Protein AF-A0A1H7V1R2-F1 (afdb_monomer)

Solvent-accessible surface area (backbone atoms only — not comparable to full-atom values): 42525 Å² total; per-residue (Å²): 132,54,69,15,57,58,57,52,72,47,50,57,96,86,65,53,64,65,58,54,20,45,54,49,52,54,54,44,40,74,78,42,81,87,65,89,81,54,55,65,59,43,31,50,35,49,54,32,23,52,67,60,33,54,70,16,39,35,63,30,51,64,77,36,62,67,52,29,49,53,51,38,55,76,40,65,55,57,77,89,53,50,60,59,51,48,52,50,48,49,60,64,38,65,80,75,57,81,74,42,46,24,36,36,44,53,47,70,65,80,63,57,74,70,44,45,42,33,46,52,52,27,43,41,67,68,41,60,72,74,44,65,69,26,26,35,40,32,35,31,56,75,56,56,77,56,59,60,73,69,53,57,58,36,37,76,68,58,41,42,44,83,48,76,27,91,45,58,65,61,43,48,57,50,48,53,66,57,41,75,78,67,18,39,35,36,24,46,63,89,53,91,57,60,30,36,36,39,22,26,46,74,83,63,68,45,74,46,52,29,58,77,59,37,66,64,43,25,73,76,68,68,39,41,80,59,77,61,79,56,87,49,54,31,74,82,76,48,62,89,87,60,50,37,88,69,85,74,60,89,48,32,45,57,36,48,50,48,59,50,23,35,23,30,42,70,35,34,60,68,64,78,62,55,69,38,43,49,50,24,48,18,63,76,69,74,44,80,28,24,38,36,75,66,58,53,50,54,51,52,53,51,54,46,46,74,72,42,99,51,72,70,38,86,45,52,72,64,57,52,54,50,50,52,55,46,27,27,60,37,94,54,76,59,42,37,38,30,44,91,83,32,38,39,32,37,50,54,59,64,76,64,52,68,75,66,63,81,54,95,45,54,43,80,43,78,61,68,66,46,85,46,52,49,56,52,49,56,59,67,52,68,71,44,27,46,68,55,36,43,75,38,31,75,46,58,67,57,48,44,70,77,39,74,83,53,86,54,48,68,51,39,38,50,37,47,30,20,26,37,59,41,61,48,69,81,77,35,82,63,66,43,40,90,72,36,62,67,55,52,50,60,73,52,67,62,80,78,56,74,49,28,31,36,42,43,67,69,84,45,73,19,54,49,44,88,37,83,37,65,40,47,64,45,45,36,73,54,54,60,66,33,71,72,82,44,54,57,59,68,50,60,55,72,50,54,40,71,43,51,84,92,53,34,46,27,41,37,60,33,29,57,42,66,53,82,72,81,73,76,90,73,97,65,83,68,70,47,92,59,70,38,41,57,38,38,70,50,38,68,34,65,70,58,45,50,54,35,52,51,30,46,51,54,41,52,54,51,51,53,53,46,70,72,43,92,62,82,83,62,76,74,73,70,47,67,66,40,51,50,49,51,70,76,42,46,89,52,35,49,67,38,31,70,79,49,74,46,61,50,80,44,82,79,57,72,70,53,55,53,50,44,37,52,53,49,45,52,50,48,53,48,47,58,61,21,74,79,72,44,65,66,49,77,46,98,84,49,31,31,43,36,38,66,48,71,35,35,33,34,42,37,36,34,26,62,50,88,71,62,41,87,89,51,77,63,44,36,24,40,37,39,65,67,42,70,58,82,99,43,76,42,89,61,86,65,49,43,43,74,44,70,61,48,78,47,105,79,84,50,73,45,51,60,73,38,52,62,25,41,36,37,42,46,36,51,41,35,33,48,34,37,61,46,72,40,60,74,45,31,89,88,55,97,51,54,66,63,54,53,51,56,52,51,55,50,50,55,52,48,54,52,49,51,51,50,52,53,57,64,72,75,111

Foldseek 3Di:
DALLVVLVVLDDPPDDLLNLLVQLQVVCCVVPVPDDDDSVLSSVLNVCVSVLNLLSLCQQQPVDNVSVVSSCVSSVPDPVCSVVSSVSSCVSNVVPDDAAQAEELPLQPDDPLLLLLLVLVQCCVPDQVVDDDQYEYEEEPVSVVSHDPVVVVCVVVRNYDYDYDNHSVVSVVVSVVSPSRQHQYEHCDDDLQLFSYFHWDRPSHHIQTVVNCQVVVCVVPSTHDDQDAAPAFLPVLDDPPLADADDADSGRNSNSLLSNLQRDQNSVVVVPDDSSPSVNSCVVSVHTGYDHPVSVLVSLVVVVCVLDPAHEAEDEPVVVVVVLVVVQADPDDWYWYDYPSAIETECPDPVSVVVSDDDPRYHYYDHHHDQFLLRQVCVVCVLPAPVNCQVPQQCPVVLCVVCVVCPCVLRNLLLSLQCLQQLLDDHHHFAFDLPQLVVVLVLLVDAADQAKAQEDEDFDWAEELNDTGGKAKDWVVLVVVCQPDDLSSLGGGSDTYIGDLVTWIKIFRYFDFPAQPPDDDDPARPDELAWHFPHSVCSNDSVSSVLRSVLNVQQVVVCVVCVPDPDPPPNRDRDPSNCCCCVVPVVGTRGGYRNDTPIDIGDDDPVLSVLSSVLSSVVSVLCSVQSVDFDWDQDPSRWIWTDSDLFKTKTKGKGWGSAFAPPDDKHKHFYDYFDDDDPDTDRDSQLWDFAFLADDPPGDGDGDTDGQWMWIDDRTMIMTIGMHGDNLRDPPDPDSVVSVVRVVVVVVVVVVVVVVVVVVVVD

Sequence (763 aa):
MSLGQTLKSYMKSDSKQTHLAASWLEGWKKQSPGKTWTQDTITSHLNRCFQDNPQGIRFFFITDRARGTLLLELLNVPTQVREDIFEQARRMVSTEGVPPQMIVDATAWIGDVSRTAALFEAIERQLVTPGPFPIALLILEEQFKHLPRTYDTLQEQNKVRFERFKEPNEAWNRLQELAEEQGLVISARRFGEVDRWLAAEFDGRSLQFAPPEGRSEFQQSGRLSSLSEVVNDLSLLVPAGSEVRAALPDNPLSLRRLMVALRSEEGAAALKISAPQRQGYGLQLGMAVASTPRERLEADISTLGQKLPIPIQEASPEKLAEARIQASRRGLEPLALRVGNSVHLINVDSKLTEALGKPSWLHVESIPILPSPLHRLLQAVSSWNEDDFLDDPFLEHLIERLDPSQQERLGFLHARAGLLFNQALPIKAASPVVDWQPALTGLLATDPPAASLRVRLASKLIDFVNQERPAFAVPLSFAQRTNVDWPLRQVPPLSDVILDREDNLVEVHACEAVLESEYGYGSSRRTPDILLPATREAALDTGFWLDLYEAWQEWKKEEARSRSNEYYSDRRRKPERYEALWSSRREHLLQGAIRTWQATEYTFAPSFWEEADRELATLWLALRRSVARAPHVRLPDGSVLLQLNPAVLANIRVTQRSEPRPGEPLRASLLYEPVQEGNKPVLSPFFTVMAPTHAVNKGYTFGPLLPRGLYIRGERFNADIRFRVSAVLSPSLEDPLAAVAAVTQTRDEEEARQQQQQDDDDD

pLDDT: mean 82.97, std 12.91, range [38.88, 96.25]

Mean predicted aligned error: 16.52 Å

Nearest PDB structures (foldseek):
  7bqe-assembly1_A  TM=4.714E-01  e=1.853E+00  synthetic construct
  7bqq-assembly1_A  TM=2.996E-01  e=1.508E+00  synthetic construct
  8cqg-assembly1_A  TM=2.760E-01  e=4.444E+00  Pseudoalteromonas haloplanktis
  8cqf-assembly1_A  TM=2.674E-01  e=3.617E+00  Pseudoalteromonas haloplanktis

Structure (mmCIF, N/CA/C/O backbone):
data_AF-A0A1H7V1R2-F1
#
_entry.id   AF-A0A1H7V1R2-F1
#
loop_
_atom_site.group_PDB
_atom_site.id
_atom_site.type_symbol
_atom_site.label_atom_id
_atom_site.label_alt_id
_atom_site.label_comp_id
_atom_site.label_asym_id
_atom_site.label_entity_id
_atom_site.label_seq_id
_atom_site.pdbx_PDB_ins_code
_atom_site.Cartn_x
_atom_site.Cartn_y
_atom_site.Cartn_z
_atom_site.occupancy
_atom_site.B_iso_or_equiv
_atom_site.auth_seq_id
_atom_site.auth_comp_id
_atom_site.auth_asym_id
_atom_site.auth_atom_id
_atom_site.pdbx_PDB_model_num
ATOM 1 N N . MET A 1 1 ? -60.909 -26.523 65.766 1.00 66.88 1 MET A N 1
ATOM 2 C CA . MET A 1 1 ? -59.687 -27.055 65.128 1.00 66.88 1 MET A CA 1
ATOM 3 C C . MET A 1 1 ? -58.975 -25.875 64.488 1.00 66.88 1 MET A C 1
ATOM 5 O O . MET A 1 1 ? -59.660 -25.064 63.868 1.00 66.88 1 MET A O 1
ATOM 9 N N . SER A 1 2 ? -57.676 -25.691 64.733 1.00 82.50 2 SER A N 1
ATOM 10 C CA . SER A 1 2 ? -56.936 -24.561 64.151 1.00 82.50 2 SER A CA 1
ATOM 11 C C . SER A 1 2 ? -56.719 -24.758 62.646 1.00 82.50 2 SER A C 1
ATOM 13 O O . SER A 1 2 ? -56.832 -25.883 62.157 1.00 82.50 2 SER A O 1
ATOM 15 N N . LEU A 1 3 ? -56.437 -23.691 61.895 1.00 85.38 3 LEU A N 1
ATOM 16 C CA . LEU A 1 3 ? -56.238 -23.783 60.445 1.00 85.38 3 LEU A CA 1
ATOM 17 C C . LEU A 1 3 ? -55.048 -24.693 60.114 1.00 85.38 3 LEU A C 1
ATOM 19 O O . LEU A 1 3 ? -55.148 -25.552 59.242 1.00 85.38 3 LEU A O 1
ATOM 23 N N . GLY A 1 4 ? -53.948 -24.563 60.854 1.00 85.69 4 GLY A N 1
ATOM 24 C CA . GLY A 1 4 ? -52.765 -25.406 60.734 1.00 85.69 4 GLY A CA 1
ATOM 25 C C . GLY A 1 4 ? -53.062 -26.880 61.011 1.00 85.69 4 GLY A C 1
ATOM 26 O O . GLY A 1 4 ? -52.558 -27.744 60.295 1.00 85.69 4 GLY A O 1
ATOM 27 N N . GLN A 1 5 ? -53.923 -27.191 61.989 1.00 84.25 5 GLN A N 1
ATOM 28 C CA . GLN A 1 5 ? -54.396 -28.559 62.245 1.00 84.25 5 GLN A CA 1
ATOM 29 C C . GLN A 1 5 ? -55.280 -29.088 61.108 1.00 84.25 5 GLN A C 1
ATOM 31 O O . GLN A 1 5 ? -55.104 -30.232 60.692 1.00 84.25 5 GLN A O 1
ATOM 36 N N . THR A 1 6 ? -56.177 -28.254 60.575 1.00 86.12 6 THR A N 1
ATOM 37 C CA . THR A 1 6 ? -57.019 -28.592 59.420 1.00 86.12 6 THR A CA 1
ATOM 38 C C . THR A 1 6 ? -56.170 -28.872 58.182 1.00 86.12 6 THR A C 1
ATOM 40 O O . THR A 1 6 ? -56.394 -29.859 57.503 1.00 86.12 6 THR A O 1
ATOM 43 N N . LEU A 1 7 ? -55.152 -28.060 57.886 1.00 88.38 7 LEU A N 1
ATOM 44 C CA . LEU A 1 7 ? -54.278 -28.294 56.731 1.00 88.38 7 LEU A CA 1
ATOM 45 C C . LEU A 1 7 ? -53.394 -29.538 56.920 1.00 88.38 7 LEU A C 1
ATOM 47 O O . LEU A 1 7 ? -53.173 -30.282 55.966 1.00 88.38 7 LEU A O 1
ATOM 51 N N . LYS A 1 8 ? -52.924 -29.801 58.149 1.00 86.06 8 LYS A N 1
ATOM 52 C CA . LYS A 1 8 ? -52.160 -31.016 58.478 1.00 86.06 8 LYS A CA 1
ATOM 53 C C . LYS A 1 8 ? -52.980 -32.295 58.322 1.00 86.06 8 LYS A C 1
ATOM 55 O O . LYS A 1 8 ? -52.396 -33.308 57.956 1.00 86.06 8 LYS A O 1
ATOM 60 N N . SER A 1 9 ? -54.293 -32.277 58.566 1.00 86.38 9 SER A N 1
ATOM 61 C CA . SER A 1 9 ? -55.127 -33.482 58.418 1.00 86.38 9 SER A CA 1
ATOM 62 C C . SER A 1 9 ? -55.267 -33.946 56.962 1.00 86.38 9 SER A C 1
ATOM 64 O O . SER A 1 9 ? -55.516 -35.125 56.725 1.00 86.38 9 SER A O 1
ATOM 66 N N . TYR A 1 10 ? -55.041 -33.050 55.993 1.00 86.19 10 TYR A N 1
ATOM 67 C CA . TYR A 1 10 ? -55.004 -33.367 54.561 1.00 86.19 10 TYR A CA 1
ATOM 68 C C . TYR A 1 10 ? -53.606 -33.755 54.048 1.00 86.19 10 TYR A C 1
ATOM 70 O O . TYR A 1 10 ? -53.464 -34.197 52.906 1.00 86.19 10 TYR A O 1
ATOM 78 N N . MET A 1 11 ? -52.556 -33.635 54.867 1.00 82.44 11 MET A N 1
ATOM 79 C CA . MET A 1 11 ? -51.236 -34.147 54.499 1.00 82.44 11 MET A CA 1
ATOM 80 C C . MET A 1 11 ? -51.211 -35.676 54.614 1.00 82.44 11 MET A C 1
ATOM 82 O O . MET A 1 11 ? -51.483 -36.235 55.674 1.00 82.44 11 MET A O 1
ATOM 86 N N . LYS A 1 12 ? -50.827 -36.368 53.533 1.00 73.94 12 LYS A N 1
ATOM 87 C CA . LYS A 1 12 ? -50.572 -37.819 53.573 1.00 73.94 12 LYS A CA 1
ATOM 88 C C . LYS A 1 12 ? -49.427 -38.113 54.551 1.00 73.94 12 LYS A C 1
ATOM 90 O O . LYS A 1 12 ? -48.430 -37.393 54.546 1.00 73.94 12 LYS A O 1
ATOM 95 N N . SER A 1 13 ? -49.539 -39.193 55.326 1.00 57.97 13 SER A N 1
ATOM 96 C CA . SER A 1 13 ? -48.596 -39.587 56.390 1.00 57.97 13 SER A CA 1
ATOM 97 C C . SER A 1 13 ? -47.124 -39.690 55.954 1.00 57.97 13 SER A C 1
ATOM 99 O O . SER A 1 13 ? -46.242 -39.473 56.779 1.00 57.97 13 SER A O 1
ATOM 101 N N . ASP A 1 14 ? -46.857 -39.923 54.663 1.00 56.19 14 ASP A N 1
ATOM 102 C CA . ASP A 1 14 ? -45.498 -40.045 54.102 1.00 56.19 14 ASP A CA 1
ATOM 103 C C . ASP A 1 14 ? -44.970 -38.762 53.421 1.00 56.19 14 ASP A C 1
ATOM 105 O O . ASP A 1 14 ? -43.837 -38.719 52.937 1.00 56.19 14 ASP A O 1
ATOM 109 N N . SER A 1 15 ? -45.763 -37.687 53.351 1.00 62.12 15 SER A N 1
ATOM 110 C CA . SER A 1 15 ? -45.382 -36.450 52.651 1.00 62.12 15 SER A CA 1
ATOM 111 C C . SER A 1 15 ? -44.615 -35.491 53.564 1.00 62.12 15 SER A C 1
ATOM 113 O O . SER A 1 15 ? -45.199 -34.791 54.389 1.00 62.12 15 SER A O 1
ATOM 115 N N . LYS A 1 16 ? -43.289 -35.403 53.391 1.00 75.75 16 LYS A N 1
ATOM 116 C CA . LYS A 1 16 ? -42.461 -34.397 54.083 1.00 75.75 16 LYS A CA 1
ATOM 117 C C . LYS A 1 16 ? -42.797 -32.986 53.582 1.00 75.75 16 LYS A C 1
ATOM 119 O O . LYS A 1 16 ? -42.914 -32.769 52.377 1.00 75.75 16 LYS A O 1
ATOM 124 N N . GLN A 1 17 ? -42.877 -32.009 54.492 1.00 81.06 17 GLN A N 1
ATOM 125 C CA . GLN A 1 17 ? -43.155 -30.594 54.172 1.00 81.06 17 GLN A CA 1
ATOM 126 C C . GLN A 1 17 ? -42.243 -30.039 53.062 1.00 81.06 17 GLN A C 1
ATOM 128 O O . GLN A 1 17 ? -42.698 -29.296 52.200 1.00 81.06 17 GLN A O 1
ATOM 133 N N . THR A 1 18 ? -40.982 -30.472 53.026 1.00 83.19 18 THR A N 1
ATOM 134 C CA . THR A 1 18 ? -39.987 -30.113 52.005 1.00 83.19 18 THR A CA 1
ATOM 135 C C . THR A 1 18 ? -40.396 -30.518 50.581 1.00 83.19 18 THR A C 1
ATOM 137 O O . THR A 1 18 ? -40.108 -29.793 49.631 1.00 83.19 18 THR A O 1
ATOM 140 N N . HIS A 1 19 ? -41.087 -31.653 50.419 1.00 85.94 19 HIS A N 1
ATOM 141 C CA . HIS A 1 19 ? -41.594 -32.122 49.124 1.00 85.94 19 HIS A CA 1
ATOM 142 C C . HIS A 1 19 ? -42.816 -31.311 48.675 1.00 85.94 19 HIS A C 1
ATOM 144 O O . HIS A 1 19 ? -42.937 -30.947 47.504 1.00 85.94 19 HIS A O 1
ATOM 150 N N . LEU A 1 20 ? -43.710 -30.989 49.616 1.00 87.94 20 LEU A N 1
ATOM 151 C CA . LEU A 1 20 ? -44.849 -30.106 49.362 1.00 87.94 20 LEU A CA 1
ATOM 152 C C . LEU A 1 20 ? -44.372 -28.707 48.938 1.00 87.94 20 LEU A C 1
ATOM 154 O O . LEU A 1 20 ? -44.894 -28.158 47.972 1.00 87.94 20 LEU A O 1
ATOM 158 N N . ALA A 1 21 ? -43.336 -28.177 49.596 1.00 88.44 21 ALA A N 1
ATOM 159 C CA . ALA A 1 21 ? -42.710 -26.904 49.244 1.00 88.44 21 ALA A CA 1
ATOM 160 C C . ALA A 1 21 ? -42.151 -26.900 47.812 1.00 88.44 21 ALA A C 1
ATOM 162 O O . ALA A 1 21 ? -42.409 -25.964 47.057 1.00 88.44 21 ALA A O 1
ATOM 163 N N . ALA A 1 22 ? -41.423 -27.956 47.423 1.00 87.50 22 ALA A N 1
ATOM 164 C CA . ALA A 1 22 ? -40.880 -28.102 46.071 1.00 87.50 22 ALA A CA 1
ATOM 165 C C . ALA A 1 22 ? -41.989 -28.166 45.009 1.00 87.50 22 ALA A C 1
ATOM 167 O O . ALA A 1 22 ? -41.936 -27.443 44.016 1.00 87.50 22 ALA A O 1
ATOM 168 N N . SER A 1 23 ? -43.020 -28.979 45.257 1.00 88.06 23 SER A N 1
ATOM 169 C CA . SER A 1 23 ? -44.152 -29.164 44.336 1.00 88.06 23 SER A CA 1
ATOM 170 C C . SER A 1 23 ? -44.956 -27.874 44.162 1.00 88.06 23 SER A C 1
ATOM 172 O O . SER A 1 23 ? -45.343 -27.514 43.050 1.00 88.06 23 SER A O 1
ATOM 174 N N . TRP A 1 24 ? -45.169 -27.141 45.258 1.00 92.38 24 TRP A N 1
ATOM 175 C CA . TRP A 1 24 ? -45.834 -25.842 45.228 1.00 92.38 24 TRP A CA 1
ATOM 176 C C . TRP A 1 24 ? -45.016 -24.811 44.454 1.00 92.38 24 TRP A C 1
ATOM 178 O O . TRP A 1 24 ? -45.561 -24.104 43.611 1.00 92.38 24 TRP A O 1
ATOM 188 N N . LEU A 1 25 ? -43.700 -24.762 44.676 1.00 88.06 25 LEU A N 1
ATOM 189 C CA . LEU A 1 25 ? -42.819 -23.829 43.979 1.00 88.06 25 LEU A CA 1
ATOM 190 C C . LEU A 1 25 ? -42.771 -24.100 42.467 1.00 88.06 25 LEU A C 1
ATOM 192 O O . LEU A 1 25 ? -42.795 -23.158 41.676 1.00 88.06 25 LEU A O 1
ATOM 196 N N . GLU A 1 26 ? -42.723 -25.368 42.056 1.00 86.88 26 GLU A N 1
ATOM 197 C CA . GLU A 1 26 ? -42.768 -25.749 40.641 1.00 86.88 26 GLU A CA 1
ATOM 198 C C . GLU A 1 26 ? -44.109 -25.369 39.992 1.00 86.88 26 GLU A C 1
ATOM 200 O O . GLU A 1 26 ? -44.129 -24.765 38.916 1.00 86.88 26 GLU A O 1
ATOM 205 N N . GLY A 1 27 ? -45.229 -25.662 40.664 1.00 85.00 27 GLY A N 1
ATOM 206 C CA . GLY A 1 27 ? -46.568 -25.287 40.203 1.00 85.00 27 GLY A CA 1
ATOM 207 C C . GLY A 1 27 ? -46.744 -23.772 40.087 1.00 85.00 27 GLY A C 1
ATOM 208 O O . GLY A 1 27 ? -47.263 -23.280 39.085 1.00 85.00 27 GLY A O 1
ATOM 209 N N . TRP A 1 28 ? -46.226 -23.021 41.059 1.00 86.19 28 TRP A N 1
ATOM 210 C CA . TRP A 1 28 ? -46.289 -21.565 41.058 1.00 86.19 28 TRP A CA 1
ATOM 211 C C . TRP A 1 28 ? -45.480 -20.952 39.913 1.00 86.19 28 TRP A C 1
ATOM 213 O O . TRP A 1 28 ? -45.979 -20.077 39.211 1.00 86.19 28 TRP A O 1
ATOM 223 N N . LYS A 1 29 ? -44.259 -21.443 39.657 1.00 83.88 29 LYS A N 1
ATOM 224 C CA . LYS A 1 29 ? -43.419 -20.969 38.540 1.00 83.88 29 LYS A CA 1
ATOM 225 C C . LYS A 1 29 ? -44.095 -21.141 37.179 1.00 83.88 29 LYS A C 1
ATOM 227 O O . LYS A 1 29 ? -43.934 -20.283 36.316 1.00 83.88 29 LYS A O 1
ATOM 232 N N . LYS A 1 30 ? -44.871 -22.215 36.996 1.00 80.62 30 LYS A N 1
ATOM 233 C CA . LYS A 1 30 ? -45.656 -22.455 35.773 1.00 80.62 30 LYS A CA 1
ATOM 234 C C . LYS A 1 30 ? -46.811 -21.457 35.615 1.00 80.62 30 LYS A C 1
ATOM 236 O O . LYS A 1 30 ? -47.099 -21.047 34.498 1.00 80.62 30 LYS A O 1
ATOM 241 N N . GLN A 1 31 ? -47.455 -21.061 36.715 1.00 76.19 31 GLN A N 1
ATOM 242 C CA . GLN A 1 31 ? -48.603 -20.141 36.707 1.00 76.19 31 GLN A CA 1
ATOM 243 C C . GLN A 1 31 ? -48.206 -18.657 36.773 1.00 76.19 31 GLN A C 1
ATOM 245 O O . GLN A 1 31 ? -48.990 -17.787 36.402 1.00 76.19 31 GLN A O 1
ATOM 250 N N . SER A 1 32 ? -47.014 -18.337 37.274 1.00 64.75 32 SER A N 1
ATOM 251 C CA . SER A 1 32 ? -46.550 -16.965 37.510 1.00 64.75 32 SER A CA 1
ATOM 252 C C . SER A 1 32 ? -45.024 -16.865 37.359 1.00 64.75 32 SER A C 1
ATOM 254 O O . SER A 1 32 ? -44.304 -16.763 38.356 1.00 64.75 32 SER A O 1
ATOM 256 N N . PRO A 1 33 ? -44.505 -16.846 36.115 1.00 56.31 33 PRO A N 1
ATOM 257 C CA . PRO A 1 33 ? -43.069 -16.949 35.816 1.00 56.31 33 PRO A CA 1
ATOM 258 C C . PRO A 1 33 ? -42.206 -15.749 36.263 1.00 56.31 33 PRO A C 1
ATOM 260 O O . PRO A 1 33 ? -40.999 -15.756 36.053 1.00 56.31 33 PRO A O 1
ATOM 263 N N . GLY A 1 34 ? -42.791 -14.720 36.889 1.00 48.22 34 GLY A N 1
ATOM 264 C CA . GLY A 1 34 ? -42.105 -13.475 37.262 1.00 48.22 34 GLY A CA 1
ATOM 265 C C . GLY A 1 34 ? -41.711 -13.311 38.739 1.00 48.22 34 GLY A C 1
ATOM 266 O O . GLY A 1 34 ? -41.092 -12.297 39.062 1.00 48.22 34 GLY A O 1
ATOM 267 N N . LYS A 1 35 ? -42.077 -14.241 39.639 1.00 54.41 35 LYS A N 1
ATOM 268 C CA . LYS A 1 35 ? -41.740 -14.199 41.082 1.00 54.41 35 LYS A CA 1
ATOM 269 C C . LYS A 1 35 ? -40.969 -15.458 41.489 1.00 54.41 35 LYS A C 1
ATOM 271 O O . LYS A 1 35 ? -41.466 -16.569 41.317 1.00 54.41 35 LYS A O 1
ATOM 276 N N . THR A 1 36 ? -39.773 -15.295 42.052 1.00 60.81 36 THR A N 1
ATOM 277 C CA . THR A 1 36 ? -38.889 -16.409 42.426 1.00 60.81 36 THR A CA 1
ATOM 278 C C . THR A 1 36 ? -38.699 -16.487 43.937 1.00 60.81 36 THR A C 1
ATOM 280 O O . THR A 1 36 ? -37.989 -15.671 44.516 1.00 60.81 36 THR A O 1
ATOM 283 N N . TRP A 1 37 ? -39.294 -17.501 44.565 1.00 77.06 37 TRP A N 1
ATOM 284 C CA . TRP A 1 37 ? -38.942 -17.922 45.924 1.00 77.06 37 TRP A CA 1
ATOM 285 C C . TRP A 1 37 ? -38.001 -19.125 45.881 1.00 77.06 37 TRP A C 1
ATOM 287 O O . TRP A 1 37 ? -37.984 -19.879 44.902 1.00 77.06 37 TRP A O 1
ATOM 297 N N . THR A 1 38 ? -37.222 -19.321 46.941 1.00 77.25 38 THR A N 1
ATOM 298 C CA . THR A 1 38 ? -36.449 -20.552 47.127 1.00 77.25 38 THR A CA 1
ATOM 299 C C . THR A 1 38 ? -37.312 -21.608 47.810 1.00 77.25 38 THR A C 1
ATOM 301 O O . THR A 1 38 ? -38.308 -21.303 48.472 1.00 77.25 38 THR A O 1
ATOM 304 N N . GLN A 1 39 ? -36.933 -22.875 47.658 1.00 81.25 39 GLN A N 1
ATOM 305 C CA . GLN A 1 39 ? -37.617 -23.975 48.336 1.00 81.25 39 GLN A CA 1
ATOM 306 C C . GLN A 1 39 ? -37.579 -23.813 49.865 1.00 81.25 39 GLN A C 1
ATOM 308 O O . GLN A 1 39 ? -38.561 -24.135 50.535 1.00 81.25 39 GLN A O 1
ATOM 313 N N . ASP A 1 40 ? -36.492 -23.264 50.408 1.00 75.00 40 ASP A N 1
ATOM 314 C CA . ASP A 1 40 ? -36.334 -23.023 51.844 1.00 75.00 40 ASP A CA 1
ATOM 315 C C . ASP A 1 40 ? -37.295 -21.943 52.348 1.00 75.00 40 ASP A C 1
ATOM 317 O O . ASP A 1 40 ? -37.958 -22.141 53.368 1.00 75.00 40 ASP A O 1
ATOM 321 N N . THR A 1 41 ? -37.468 -20.849 51.596 1.00 79.19 41 THR A N 1
ATOM 322 C CA . THR A 1 41 ? -38.458 -19.805 51.906 1.00 79.19 41 THR A CA 1
ATOM 323 C C . THR A 1 41 ? -39.871 -20.385 51.955 1.00 79.19 41 THR A C 1
ATOM 325 O O . THR A 1 41 ? -40.608 -20.149 52.912 1.00 79.19 41 THR A O 1
ATOM 328 N N . ILE A 1 42 ? -40.248 -21.210 50.970 1.00 87.50 42 ILE A N 1
ATOM 329 C CA . ILE A 1 42 ? -41.573 -21.850 50.947 1.00 87.50 42 ILE A CA 1
ATOM 330 C C . ILE A 1 42 ? -41.726 -22.860 52.086 1.00 87.50 42 ILE A C 1
ATOM 332 O O . ILE A 1 42 ? -42.777 -22.909 52.722 1.00 87.50 42 ILE A O 1
ATOM 336 N N . THR A 1 43 ? -40.684 -23.634 52.390 1.00 86.19 43 THR A N 1
ATOM 337 C CA . THR A 1 43 ? -40.688 -24.578 53.518 1.00 86.19 43 THR A CA 1
ATOM 338 C C . THR A 1 43 ? -40.881 -23.840 54.845 1.00 86.19 43 THR A C 1
ATOM 340 O O . THR A 1 43 ? -41.687 -24.266 55.673 1.00 86.19 43 THR A O 1
ATOM 343 N N . SER A 1 44 ? -40.213 -22.698 55.022 1.00 82.31 44 SER A N 1
ATOM 344 C CA . SER A 1 44 ? -40.376 -21.818 56.183 1.00 82.31 44 SER A CA 1
ATOM 345 C C . SER A 1 44 ? -41.809 -21.288 56.293 1.00 82.31 44 SER A C 1
ATOM 347 O O . SER A 1 44 ? -42.443 -21.457 57.337 1.00 82.31 44 SER A O 1
ATOM 349 N N . HIS A 1 45 ? -42.377 -20.739 55.212 1.00 84.19 45 HIS A N 1
ATOM 350 C CA . HIS A 1 45 ? -43.766 -20.266 55.215 1.00 84.19 45 HIS A CA 1
ATOM 351 C C . HIS A 1 45 ? -44.775 -21.391 55.452 1.00 84.19 45 HIS A C 1
ATOM 353 O O . HIS A 1 45 ? -45.758 -21.168 56.157 1.00 84.19 45 HIS A O 1
ATOM 359 N N . LEU A 1 46 ? -44.547 -22.596 54.917 1.00 88.44 46 LEU A N 1
ATOM 360 C CA . LEU A 1 46 ? -45.394 -23.762 55.186 1.00 88.44 46 LEU A CA 1
ATOM 361 C C . LEU A 1 46 ? -45.350 -24.132 56.662 1.00 88.44 46 LEU A C 1
ATOM 363 O O . LEU A 1 46 ? -46.400 -24.302 57.273 1.00 88.44 46 LEU A O 1
ATOM 367 N N . ASN A 1 47 ? -44.157 -24.212 57.253 1.00 87.19 47 ASN A N 1
ATOM 368 C CA . ASN A 1 47 ? -44.011 -24.499 58.675 1.00 87.19 47 ASN A CA 1
ATOM 369 C C . ASN A 1 47 ? -44.718 -23.437 59.533 1.00 87.19 47 ASN A C 1
ATOM 371 O O . ASN A 1 47 ? -45.505 -23.791 60.408 1.00 87.19 47 ASN A O 1
ATOM 375 N N . ARG A 1 48 ? -44.527 -22.147 59.221 1.00 85.94 48 ARG A N 1
ATOM 376 C CA . ARG A 1 48 ? -45.250 -21.031 59.854 1.00 85.94 48 ARG A CA 1
ATOM 377 C C . ARG A 1 48 ? -46.770 -21.220 59.710 1.00 85.94 48 ARG A C 1
ATOM 379 O O . ARG A 1 48 ? -47.485 -21.206 60.705 1.00 85.94 48 ARG A O 1
ATOM 386 N N . CYS A 1 49 ? -47.268 -21.504 58.506 1.00 87.69 49 CYS A N 1
ATOM 387 C CA . CYS A 1 49 ? -48.697 -21.699 58.238 1.00 87.69 49 CYS A CA 1
ATOM 388 C C . CYS A 1 49 ? -49.286 -22.884 59.023 1.00 87.69 49 CYS A C 1
ATOM 390 O O . CYS A 1 49 ? -50.381 -22.805 59.572 1.00 87.69 49 CYS A O 1
ATOM 392 N N . PHE A 1 50 ? -48.541 -23.983 59.114 1.00 88.38 50 PHE A N 1
ATOM 393 C CA . PHE A 1 50 ? -48.907 -25.189 59.853 1.00 88.38 50 PHE A CA 1
ATOM 394 C C . PHE A 1 50 ? -48.860 -25.034 61.377 1.00 88.38 50 PHE A C 1
ATOM 396 O O . PHE A 1 50 ? -49.398 -25.883 62.093 1.00 88.38 50 PHE A O 1
ATOM 403 N N . GLN A 1 51 ? -48.196 -23.994 61.870 1.00 87.81 51 GLN A N 1
ATOM 404 C CA . GLN A 1 51 ? -48.157 -23.601 63.277 1.00 87.81 51 GLN A CA 1
ATOM 405 C C . GLN A 1 51 ? -49.128 -22.455 63.579 1.00 87.81 51 GLN A C 1
ATOM 407 O O . GLN A 1 51 ? -49.007 -21.819 64.620 1.00 87.81 51 GLN A O 1
ATOM 412 N N . ASP A 1 52 ? -50.065 -22.177 62.667 1.00 82.69 52 ASP A N 1
ATOM 413 C CA . ASP A 1 52 ? -51.019 -21.076 62.786 1.00 82.69 52 ASP A CA 1
ATOM 414 C C . ASP A 1 52 ? -50.355 -19.689 62.877 1.00 82.69 52 ASP A C 1
ATOM 416 O O . ASP A 1 52 ? -50.979 -18.719 63.303 1.00 82.69 52 ASP A O 1
ATOM 420 N N . ASN A 1 53 ? -49.092 -19.572 62.448 1.00 81.81 53 ASN A N 1
ATOM 421 C CA . ASN A 1 53 ? -48.384 -18.302 62.431 1.00 81.81 53 ASN A CA 1
ATOM 422 C C . ASN A 1 53 ? -48.965 -17.408 61.313 1.00 81.81 53 ASN A C 1
ATOM 424 O O . ASN A 1 53 ? -48.983 -17.824 60.142 1.00 81.81 53 ASN A O 1
ATOM 428 N N . PRO A 1 54 ? -49.392 -16.174 61.639 1.00 76.25 54 PRO A N 1
ATOM 429 C CA . PRO A 1 54 ? -50.032 -15.263 60.695 1.00 76.25 54 PRO A CA 1
ATOM 430 C C . PRO A 1 54 ? -49.226 -14.985 59.425 1.00 76.25 54 PRO A C 1
ATOM 432 O O . PRO A 1 54 ? -49.824 -14.857 58.359 1.00 76.25 54 PRO A O 1
ATOM 435 N N . GLN A 1 55 ? -47.891 -14.967 59.491 1.00 73.62 55 GLN A N 1
ATOM 436 C CA . GLN A 1 55 ? -47.029 -14.743 58.323 1.00 73.62 55 GLN A CA 1
ATOM 437 C C . GLN A 1 55 ? -47.170 -15.863 57.285 1.00 73.62 55 GLN A C 1
ATOM 439 O O . GLN A 1 55 ? -47.303 -15.620 56.085 1.00 73.62 55 GLN A O 1
ATOM 444 N N . GLY A 1 56 ? -47.182 -17.120 57.742 1.00 81.12 56 GLY A N 1
ATOM 445 C CA . GLY A 1 56 ? -47.382 -18.271 56.861 1.00 81.12 56 GLY A CA 1
ATOM 446 C C . GLY A 1 56 ? -48.791 -18.296 56.271 1.00 81.12 56 GLY A C 1
ATOM 447 O O . GLY A 1 56 ? -48.962 -18.538 55.077 1.00 81.12 56 GLY A O 1
ATOM 448 N N . ILE A 1 57 ? -49.801 -17.972 57.084 1.00 84.94 57 ILE A N 1
ATOM 449 C CA . ILE A 1 57 ? -51.200 -17.909 56.640 1.00 84.94 57 ILE A CA 1
ATOM 450 C C . ILE A 1 57 ? -51.394 -16.793 55.606 1.00 84.94 57 ILE A C 1
ATOM 452 O O . ILE A 1 57 ? -52.034 -17.017 54.578 1.00 84.94 57 ILE A O 1
ATOM 456 N N . ARG A 1 58 ? -50.814 -15.606 55.830 1.00 78.56 58 ARG A N 1
ATOM 457 C CA . ARG A 1 58 ? -50.858 -14.481 54.885 1.00 78.56 58 ARG A CA 1
ATOM 458 C C . ARG A 1 58 ? -50.265 -14.856 53.540 1.00 78.56 58 ARG A C 1
ATOM 460 O O . ARG A 1 58 ? -50.928 -14.658 52.519 1.00 78.56 58 ARG A O 1
ATOM 467 N N . PHE A 1 59 ? -49.059 -15.428 53.569 1.00 81.62 59 PHE A N 1
ATOM 468 C CA . PHE A 1 59 ? -48.310 -15.806 52.378 1.00 81.62 59 PHE A CA 1
ATOM 469 C C . PHE A 1 59 ? -49.133 -16.689 51.434 1.00 81.62 59 PHE A C 1
ATOM 471 O O . PHE A 1 59 ? -49.14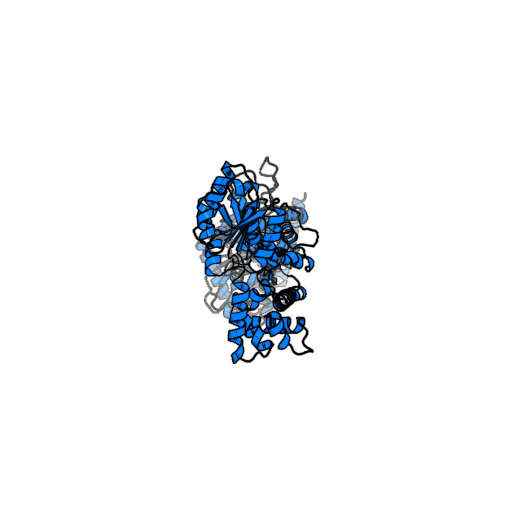9 -16.425 50.229 1.00 81.62 59 PHE A O 1
ATOM 478 N N . PHE A 1 60 ? -49.823 -17.703 51.971 1.00 85.25 60 PHE A N 1
ATOM 479 C CA . PHE A 1 60 ? -50.619 -18.628 51.164 1.00 85.25 60 PHE A CA 1
ATOM 480 C C . PHE A 1 60 ? -52.042 -18.137 50.898 1.00 85.25 60 PHE A C 1
ATOM 482 O O . PHE A 1 60 ? -52.509 -18.259 49.774 1.00 85.25 60 PHE A O 1
ATOM 489 N N . PHE A 1 61 ? -52.757 -17.594 51.883 1.00 85.62 61 PHE A N 1
ATOM 490 C CA . PHE A 1 61 ? -54.216 -17.447 51.785 1.00 85.62 61 PHE A CA 1
ATOM 491 C C . PHE A 1 61 ? -54.719 -16.010 51.626 1.00 85.62 61 PHE A C 1
ATOM 493 O O . PHE A 1 61 ? -55.862 -15.827 51.205 1.00 85.62 61 PHE A O 1
ATOM 500 N N . ILE A 1 62 ? -53.911 -14.998 51.961 1.00 78.25 62 ILE A N 1
ATOM 501 C CA . ILE A 1 62 ? -54.363 -13.596 51.987 1.00 78.25 62 ILE A CA 1
ATOM 502 C C . ILE A 1 62 ? -53.768 -12.787 50.846 1.00 78.25 62 ILE A C 1
ATOM 504 O O . ILE A 1 62 ? -54.503 -12.081 50.162 1.00 78.25 62 ILE A O 1
ATOM 508 N N . THR A 1 63 ? -52.454 -12.875 50.637 1.00 68.62 63 THR A N 1
ATOM 509 C CA . THR A 1 63 ? -51.766 -12.014 49.667 1.00 68.62 63 THR A CA 1
ATOM 510 C C . THR A 1 63 ? -52.171 -12.318 48.230 1.00 68.62 63 THR A C 1
ATOM 512 O O . THR A 1 63 ? -52.220 -11.418 47.399 1.00 68.62 63 THR A O 1
ATOM 515 N N . ASP A 1 64 ? -52.449 -13.584 47.932 1.00 74.19 64 ASP A N 1
ATOM 516 C CA . ASP A 1 64 ? -52.827 -14.024 46.599 1.00 74.19 64 ASP A CA 1
ATOM 517 C C . ASP A 1 64 ? -53.652 -15.307 46.696 1.00 74.19 64 ASP A C 1
ATOM 519 O O . ASP A 1 64 ? -53.190 -16.334 47.196 1.00 74.19 64 ASP A O 1
ATOM 523 N N . ARG A 1 65 ? -54.892 -15.258 46.210 1.00 82.06 65 ARG A N 1
ATOM 524 C CA . ARG A 1 65 ? -55.804 -16.402 46.272 1.00 82.06 65 ARG A CA 1
ATOM 525 C C . ARG A 1 65 ? -55.287 -17.596 45.467 1.00 82.06 65 ARG A C 1
ATOM 527 O O . ARG A 1 65 ? -55.568 -18.737 45.841 1.00 82.06 65 ARG A O 1
ATOM 534 N N . ALA A 1 66 ? -54.527 -17.363 44.396 1.00 84.19 66 ALA A N 1
ATOM 535 C CA . ALA A 1 66 ? -53.975 -18.430 43.567 1.00 84.19 66 ALA A CA 1
ATOM 536 C C . ALA A 1 66 ? -52.951 -19.271 44.345 1.00 84.19 66 ALA A C 1
ATOM 538 O O . ALA A 1 66 ? -52.950 -20.494 44.226 1.00 84.19 66 ALA A O 1
ATOM 539 N N . ARG A 1 67 ? -52.159 -18.646 45.228 1.00 87.44 67 ARG A N 1
ATOM 540 C CA . ARG A 1 67 ? -51.186 -19.339 46.094 1.00 87.44 67 ARG A CA 1
ATOM 541 C C . ARG A 1 67 ? -51.857 -20.364 47.000 1.00 87.44 67 ARG A C 1
ATOM 543 O O . ARG A 1 67 ? -51.413 -21.511 47.087 1.00 87.44 67 ARG A O 1
ATOM 550 N N . GLY A 1 68 ? -52.934 -19.943 47.654 1.00 87.19 68 GLY A N 1
ATOM 551 C CA . GLY A 1 68 ? -53.713 -20.774 48.563 1.00 87.19 68 GLY A CA 1
ATOM 552 C C . GLY A 1 68 ? -54.467 -21.851 47.804 1.00 87.19 68 GLY A C 1
ATOM 553 O O . GLY A 1 68 ? -54.496 -22.995 48.237 1.00 87.19 68 GLY A O 1
ATOM 554 N N . THR A 1 69 ? -54.996 -21.522 46.624 1.00 89.12 69 THR A N 1
ATOM 555 C CA . THR A 1 69 ? -55.678 -22.491 45.755 1.00 89.12 69 THR A CA 1
ATOM 556 C C . THR A 1 69 ? -54.728 -23.610 45.335 1.00 89.12 69 THR A C 1
ATOM 558 O O . THR A 1 69 ? -55.052 -24.776 45.542 1.00 89.12 69 THR A O 1
ATOM 561 N N . LEU A 1 70 ? -53.521 -23.268 44.872 1.00 91.56 70 LEU A N 1
ATOM 562 C CA . LEU A 1 70 ? -52.481 -24.237 44.521 1.00 91.56 70 LEU A CA 1
ATOM 563 C C . LEU A 1 70 ? -52.061 -25.096 45.724 1.00 91.56 70 LEU A C 1
ATOM 565 O O . LEU A 1 70 ? -51.886 -26.307 45.596 1.00 91.56 70 LEU A O 1
ATOM 569 N N . LEU A 1 71 ? -51.925 -24.497 46.912 1.00 91.94 71 LEU A N 1
ATOM 570 C CA . LEU A 1 71 ? -51.612 -25.248 48.131 1.00 91.94 71 LEU A CA 1
ATOM 571 C C . LEU A 1 71 ? -52.721 -26.255 48.475 1.00 91.94 71 LEU A C 1
ATOM 573 O O . LEU A 1 71 ? -52.428 -27.410 48.780 1.00 91.94 71 LEU A O 1
ATOM 577 N N . LEU A 1 72 ? -53.988 -25.843 48.395 1.00 93.00 72 LEU A N 1
ATOM 578 C CA . LEU A 1 72 ? -55.139 -26.709 48.661 1.00 93.00 72 LEU A CA 1
ATOM 579 C C . LEU A 1 72 ? -55.302 -27.811 47.605 1.00 93.00 72 LEU A C 1
ATOM 581 O O . LEU A 1 72 ? -55.724 -28.915 47.945 1.00 93.00 72 LEU A O 1
ATOM 585 N N . GLU A 1 73 ? -54.940 -27.547 46.349 1.00 90.19 73 GLU A N 1
ATOM 586 C CA . GLU A 1 73 ? -54.886 -28.556 45.284 1.00 90.19 73 GLU A CA 1
ATOM 587 C C . GLU A 1 73 ? -53.830 -29.621 45.563 1.00 90.19 73 GLU A C 1
ATOM 589 O O . GLU A 1 73 ? -54.137 -30.811 45.517 1.00 90.19 73 GLU A O 1
ATOM 594 N N . LEU A 1 74 ? -52.614 -29.214 45.934 1.00 90.19 74 LEU A N 1
ATOM 595 C CA . LEU A 1 74 ? -51.534 -30.147 46.268 1.00 90.19 74 LEU A CA 1
ATOM 596 C C . LEU A 1 74 ? -51.839 -30.979 47.519 1.00 90.19 74 LEU A C 1
ATOM 598 O O . LEU A 1 74 ? -51.444 -32.142 47.607 1.00 90.19 74 LEU A O 1
ATOM 602 N N . LEU A 1 75 ? -52.585 -30.407 48.465 1.00 90.06 75 LEU A N 1
ATOM 603 C CA . LEU A 1 75 ? -53.100 -31.107 49.642 1.00 90.06 75 LEU A CA 1
ATOM 604 C C . LEU A 1 75 ? -54.348 -31.964 49.345 1.00 90.06 75 LEU A C 1
ATOM 606 O O . LEU A 1 75 ? -54.837 -32.641 50.240 1.00 90.06 75 LEU A O 1
ATOM 610 N N . ASN A 1 76 ? -54.852 -31.990 48.104 1.00 88.56 76 ASN A N 1
ATOM 611 C CA . ASN A 1 76 ? -56.074 -32.701 47.698 1.00 88.56 76 ASN A CA 1
ATOM 612 C C . ASN A 1 76 ? -57.316 -32.318 48.523 1.00 88.56 76 ASN A C 1
ATOM 614 O O . ASN A 1 76 ? -58.187 -33.150 48.781 1.00 88.56 76 ASN A O 1
ATOM 618 N N . VAL A 1 77 ? -57.419 -31.054 48.938 1.00 89.88 77 VAL A N 1
ATOM 619 C CA . VAL A 1 77 ? -58.565 -30.580 49.719 1.00 89.88 77 VAL A CA 1
ATOM 620 C C . VAL A 1 77 ? -59.811 -30.508 48.821 1.00 89.88 77 VAL A C 1
ATOM 622 O O . VAL A 1 77 ? -59.748 -29.865 47.760 1.00 89.88 77 VAL A O 1
ATOM 625 N N . PRO A 1 78 ? -60.951 -31.113 49.219 1.00 89.81 78 PRO A N 1
ATOM 626 C CA . PRO A 1 78 ? -62.193 -31.073 48.447 1.00 89.81 78 PRO A CA 1
ATOM 627 C C . PRO A 1 78 ? -62.687 -29.647 48.206 1.00 89.81 78 PRO A C 1
ATOM 629 O O . PRO A 1 78 ? -62.723 -28.832 49.127 1.00 89.81 78 PRO A O 1
ATOM 632 N N . THR A 1 79 ? -63.125 -29.350 46.979 1.00 86.50 79 THR A N 1
ATOM 633 C CA . THR A 1 79 ? -63.537 -27.999 46.554 1.00 86.50 79 THR A CA 1
ATOM 634 C C . THR A 1 79 ? -64.625 -27.392 47.444 1.00 86.50 79 THR A C 1
ATOM 636 O O . THR A 1 79 ? -64.599 -26.191 47.685 1.00 86.50 79 THR A O 1
ATOM 639 N N . GLN A 1 80 ? -65.528 -28.218 47.991 1.00 87.44 80 GLN A N 1
ATOM 640 C CA . GLN A 1 80 ? -66.637 -27.773 48.847 1.00 87.44 80 GLN A CA 1
ATOM 641 C C . GLN A 1 80 ? -66.186 -27.138 50.173 1.00 87.44 80 GLN A C 1
ATOM 643 O O . GLN A 1 80 ? -66.931 -26.345 50.729 1.00 87.44 80 GLN A O 1
ATOM 648 N N . VAL A 1 81 ? -64.985 -27.465 50.668 1.00 88.75 81 VAL A N 1
ATOM 649 C CA . VAL A 1 81 ? -64.473 -27.003 51.978 1.00 88.75 81 VAL A CA 1
ATOM 650 C C . VAL A 1 81 ? -63.412 -25.904 51.817 1.00 88.75 81 VAL A C 1
ATOM 652 O O . VAL A 1 81 ? -62.968 -25.295 52.787 1.00 88.75 81 VAL A O 1
ATOM 655 N N . ARG A 1 82 ? -62.974 -25.615 50.583 1.00 90.06 82 ARG A N 1
ATOM 656 C CA . ARG A 1 82 ? -61.901 -24.637 50.332 1.00 90.06 82 ARG A CA 1
ATOM 657 C C . ARG A 1 82 ? -62.298 -23.222 50.752 1.00 90.06 82 ARG A C 1
ATOM 659 O O . ARG A 1 82 ? -61.457 -22.513 51.296 1.00 90.06 82 ARG A O 1
ATOM 666 N N . GLU A 1 83 ? -63.553 -22.824 50.537 1.00 87.62 83 GLU A N 1
ATOM 667 C CA . GLU A 1 83 ? -64.038 -21.501 50.958 1.00 87.62 83 GLU A CA 1
ATOM 668 C C . GLU A 1 83 ? -64.007 -21.330 52.476 1.00 87.62 83 GLU A C 1
ATOM 670 O O . GLU A 1 83 ? -63.521 -20.307 52.954 1.00 87.62 83 GLU A O 1
ATOM 675 N N . ASP A 1 84 ? -64.402 -22.355 53.232 1.00 85.81 84 ASP A N 1
ATOM 676 C CA . ASP A 1 84 ? -64.357 -22.326 54.697 1.00 85.81 84 ASP A CA 1
ATOM 677 C C . ASP A 1 84 ? -62.921 -22.153 55.213 1.00 85.81 84 ASP A C 1
ATOM 679 O O . ASP A 1 84 ? -62.676 -21.413 56.166 1.00 85.81 84 ASP A O 1
ATOM 683 N N . ILE A 1 85 ? -61.945 -22.776 54.545 1.00 90.19 85 ILE A N 1
ATOM 684 C CA . ILE A 1 85 ? -60.517 -22.622 54.856 1.00 90.19 85 ILE A CA 1
ATOM 685 C C . ILE A 1 85 ? -60.037 -21.199 54.542 1.00 90.19 85 ILE A C 1
ATOM 687 O O . ILE A 1 85 ? -59.303 -20.610 55.340 1.00 90.19 85 ILE A O 1
ATOM 691 N N . PHE A 1 86 ? -60.465 -20.610 53.421 1.00 88.00 86 PHE A N 1
ATOM 692 C CA . PHE A 1 86 ? -60.165 -19.209 53.109 1.00 88.00 86 PHE A CA 1
ATOM 693 C C . PHE A 1 86 ? -60.807 -18.246 54.116 1.00 88.00 86 PHE A C 1
ATOM 695 O O . PHE A 1 86 ? -60.158 -17.284 54.534 1.00 88.00 86 PHE A O 1
ATOM 702 N N . GLU A 1 87 ? -62.048 -18.484 54.542 1.00 83.44 87 GLU A N 1
ATOM 703 C CA . GLU A 1 87 ? -62.691 -17.690 55.593 1.00 83.44 87 GLU A CA 1
ATOM 704 C C . GLU A 1 87 ? -61.980 -17.834 56.938 1.00 83.44 87 GLU A C 1
ATOM 706 O O . GLU A 1 87 ? -61.758 -16.836 57.629 1.00 83.44 87 GLU A O 1
ATOM 711 N N . GLN A 1 88 ? -61.574 -19.050 57.302 1.00 85.00 88 GLN A N 1
ATOM 712 C CA . GLN A 1 88 ? -60.837 -19.315 58.531 1.00 85.00 88 GLN A CA 1
ATOM 713 C C . GLN A 1 88 ? -59.479 -18.600 58.525 1.00 85.00 88 GLN A C 1
ATOM 715 O O . GLN A 1 88 ? -59.143 -17.922 59.495 1.00 85.00 88 GLN A O 1
ATOM 720 N N . ALA A 1 89 ? -58.742 -18.655 57.412 1.00 84.62 89 ALA A N 1
ATOM 721 C CA . ALA A 1 89 ? -57.500 -17.906 57.226 1.00 84.62 89 ALA A CA 1
ATOM 722 C C . ALA A 1 89 ? -57.706 -16.388 57.348 1.00 84.62 89 ALA A C 1
ATOM 724 O O . ALA A 1 89 ? -56.931 -15.711 58.026 1.00 84.62 89 ALA A O 1
ATOM 725 N N . ARG A 1 90 ? -58.781 -15.844 56.758 1.00 81.06 90 ARG A N 1
ATOM 726 C CA . ARG A 1 90 ? -59.131 -14.416 56.875 1.00 81.06 90 ARG A CA 1
ATOM 727 C C . ARG A 1 90 ? -59.421 -14.012 58.317 1.00 81.06 90 ARG A C 1
ATOM 729 O O . ARG A 1 90 ? -58.914 -12.984 58.761 1.00 81.06 90 ARG A O 1
ATOM 736 N N . ARG A 1 91 ? -60.178 -14.821 59.065 1.00 78.69 91 ARG A N 1
ATOM 737 C CA . ARG A 1 91 ? -60.469 -14.565 60.486 1.00 78.69 91 ARG A CA 1
ATOM 738 C C . ARG A 1 91 ? -59.194 -14.569 61.332 1.00 78.69 91 ARG A C 1
ATOM 740 O O . ARG A 1 91 ? -59.040 -13.694 62.175 1.00 78.69 91 ARG A O 1
ATOM 747 N N . MET A 1 92 ? -58.250 -15.470 61.058 1.00 74.31 92 MET A N 1
ATOM 748 C CA . MET A 1 92 ? -56.983 -15.555 61.801 1.00 74.31 92 MET A CA 1
ATOM 749 C C . MET A 1 92 ? -56.021 -14.396 61.527 1.00 74.31 92 MET A C 1
ATOM 751 O O . MET A 1 92 ? -55.250 -14.020 62.402 1.00 74.31 92 MET A O 1
ATOM 755 N N . VAL A 1 93 ? -56.067 -13.808 60.331 1.00 71.31 93 VAL A N 1
ATOM 756 C CA . VAL A 1 93 ? -55.208 -12.668 59.974 1.00 71.31 93 VAL A CA 1
ATOM 757 C C . VAL A 1 93 ? -55.858 -11.321 60.315 1.00 71.31 93 VAL A C 1
ATOM 759 O O . VAL A 1 93 ? -55.150 -10.339 60.548 1.00 71.31 93 VAL A O 1
ATOM 762 N N . SER A 1 94 ? -57.192 -11.258 60.412 1.00 58.78 94 SER A N 1
ATOM 763 C CA . SER A 1 94 ? -57.918 -10.029 60.771 1.00 58.78 94 SER A CA 1
ATOM 764 C C . SER A 1 94 ? -57.538 -9.442 62.139 1.00 58.78 94 SER A C 1
ATOM 766 O O . SER A 1 94 ? -57.710 -8.243 62.341 1.00 58.78 94 SER A O 1
ATOM 768 N N . THR A 1 95 ? -56.944 -10.236 63.036 1.00 54.66 95 THR A N 1
ATOM 769 C CA . THR A 1 95 ? -56.439 -9.796 64.347 1.00 54.66 95 THR A CA 1
ATOM 770 C C . THR A 1 95 ? -55.104 -9.039 64.307 1.00 54.66 95 THR A C 1
ATOM 772 O O . THR A 1 95 ? -54.817 -8.317 65.254 1.00 54.66 95 THR A O 1
ATOM 775 N N . GLU A 1 96 ? -54.305 -9.136 63.236 1.00 53.56 96 GLU A N 1
ATOM 776 C CA . GLU A 1 96 ? -52.985 -8.471 63.131 1.00 53.56 96 GLU A CA 1
ATOM 777 C C . GLU A 1 96 ? -52.900 -7.377 62.041 1.00 53.56 96 GLU A C 1
ATOM 779 O O . GLU A 1 96 ? -51.875 -6.711 61.895 1.00 53.56 96 GLU A O 1
ATOM 784 N N . GLY A 1 97 ? -53.964 -7.162 61.260 1.00 62.81 97 GLY A N 1
ATOM 785 C CA . GLY A 1 97 ? -54.022 -6.129 60.215 1.00 62.81 97 GLY A CA 1
ATOM 786 C C . GLY A 1 97 ? -53.297 -6.476 58.900 1.00 62.81 97 GLY A C 1
ATOM 787 O O . GLY A 1 97 ? -52.652 -7.515 58.764 1.00 62.81 97 GLY A O 1
ATOM 788 N N . VAL A 1 98 ? -53.444 -5.605 57.892 1.00 67.44 98 VAL A N 1
ATOM 789 C CA . VAL A 1 98 ? -52.815 -5.722 56.552 1.00 67.44 98 VAL A CA 1
ATOM 790 C C . VAL A 1 98 ? -51.301 -5.445 56.653 1.00 67.44 98 VAL A C 1
ATOM 792 O O . VAL A 1 98 ? -50.951 -4.507 57.375 1.00 67.44 98 VAL A O 1
ATOM 795 N N . PRO A 1 99 ? -50.408 -6.211 55.987 1.00 72.56 99 PRO A N 1
ATOM 796 C CA . PRO A 1 99 ? -48.960 -5.966 56.011 1.00 72.56 99 PRO A CA 1
ATOM 797 C C . PRO A 1 99 ? -48.589 -4.630 55.343 1.00 72.56 99 PRO A C 1
ATOM 799 O O . PRO A 1 99 ? -49.317 -4.178 54.453 1.00 72.56 99 PRO A O 1
ATOM 802 N N . PRO A 1 100 ? -47.486 -3.979 55.758 1.00 81.25 100 PRO A N 1
ATOM 803 C CA . PRO A 1 100 ? -47.081 -2.702 55.185 1.00 81.25 100 PRO A CA 1
ATOM 804 C C . PRO A 1 100 ? -46.681 -2.848 53.712 1.00 81.25 100 PRO A C 1
ATOM 806 O O . PRO A 1 100 ? -45.871 -3.701 53.357 1.00 81.25 100 PRO A O 1
ATOM 809 N N . GLN A 1 101 ? -47.230 -1.987 52.853 1.00 82.88 101 GLN A N 1
ATOM 810 C CA . GLN A 1 101 ? -46.810 -1.879 51.450 1.00 82.88 101 GLN A CA 1
ATOM 811 C C . GLN A 1 101 ? -45.525 -1.058 51.302 1.00 82.88 101 GLN A C 1
ATOM 813 O O . GLN A 1 101 ? -44.785 -1.227 50.335 1.00 82.88 101 GLN A O 1
ATOM 818 N N . MET A 1 102 ? -45.247 -0.187 52.271 1.00 90.19 102 MET A N 1
ATOM 819 C CA . MET A 1 102 ? -44.047 0.638 52.336 1.00 90.19 102 MET A CA 1
ATOM 820 C C . MET A 1 102 ? -43.508 0.639 53.764 1.00 90.19 102 MET A C 1
ATOM 822 O O . MET A 1 102 ? -44.270 0.756 54.724 1.00 90.19 102 MET A O 1
ATOM 826 N N . ILE A 1 103 ? -42.194 0.516 53.896 1.00 93.06 103 ILE A N 1
ATOM 827 C CA . ILE A 1 103 ? -41.473 0.504 55.164 1.00 93.06 103 ILE A CA 1
ATOM 828 C C . ILE A 1 103 ? -40.445 1.629 55.100 1.00 93.06 103 ILE A C 1
ATOM 830 O O . ILE A 1 103 ? -39.550 1.618 54.255 1.00 93.06 103 ILE A O 1
ATOM 834 N N . VAL A 1 104 ? -40.605 2.626 55.964 1.00 95.00 104 VAL A N 1
ATOM 835 C CA . VAL A 1 104 ? -39.768 3.825 56.004 1.00 95.00 104 VAL A CA 1
ATOM 836 C C . VAL A 1 104 ? -38.873 3.758 57.232 1.00 95.00 104 VAL A C 1
ATOM 838 O O . VAL A 1 104 ? -39.354 3.764 58.365 1.00 95.00 104 VAL A O 1
ATOM 841 N N . ASP A 1 105 ? -37.567 3.711 56.996 1.00 95.25 105 ASP A N 1
ATOM 842 C CA . ASP A 1 105 ? -36.540 3.747 58.032 1.00 95.25 105 ASP A CA 1
ATOM 843 C C . ASP A 1 105 ? -36.157 5.194 58.353 1.00 95.25 105 ASP A C 1
ATOM 845 O O . ASP A 1 105 ? -35.185 5.734 57.821 1.00 95.25 105 ASP A O 1
ATOM 849 N N . ALA A 1 106 ? -36.924 5.840 59.232 1.00 94.62 106 ALA A N 1
ATOM 850 C CA . ALA A 1 106 ? -36.589 7.189 59.679 1.00 94.62 106 ALA A CA 1
ATOM 851 C C . ALA A 1 106 ? -35.397 7.208 60.652 1.00 94.62 106 ALA A C 1
ATOM 853 O O . ALA A 1 106 ? -34.789 8.261 60.864 1.00 94.62 106 ALA A O 1
ATOM 854 N N . THR A 1 107 ? -35.019 6.053 61.211 1.00 93.94 107 THR A N 1
ATOM 855 C CA . THR A 1 107 ? -33.867 5.935 62.120 1.00 93.94 107 THR A CA 1
ATOM 856 C C . THR A 1 107 ? -32.532 6.161 61.409 1.00 93.94 107 THR A C 1
ATOM 858 O O . THR A 1 107 ? -31.537 6.487 62.055 1.00 93.94 107 THR A O 1
ATOM 861 N N . ALA A 1 108 ? -32.512 6.059 60.076 1.00 89.25 108 ALA A N 1
ATOM 862 C CA . ALA A 1 108 ? -31.350 6.368 59.253 1.00 89.25 108 ALA A CA 1
ATOM 863 C C . ALA A 1 108 ? -31.039 7.877 59.154 1.00 89.25 108 ALA A C 1
ATOM 865 O O . ALA A 1 108 ? -29.921 8.237 58.788 1.00 89.25 108 ALA A O 1
ATOM 866 N N . TRP A 1 109 ? -31.982 8.758 59.510 1.00 92.44 109 TRP A N 1
ATOM 867 C CA . TRP A 1 109 ? -31.819 10.216 59.453 1.00 92.44 109 TRP A CA 1
ATOM 868 C C . TRP A 1 109 ? -31.907 10.837 60.852 1.00 92.44 109 TRP A C 1
ATOM 870 O O . TRP A 1 109 ? -32.923 11.409 61.251 1.00 92.44 109 TRP A O 1
ATOM 880 N N . ILE A 1 110 ? -30.817 10.723 61.610 1.00 88.00 110 ILE A N 1
ATOM 881 C CA . ILE A 1 110 ? -30.695 11.323 62.944 1.00 88.00 110 ILE A CA 1
ATOM 882 C C . ILE A 1 110 ? -30.349 12.809 62.798 1.00 88.00 110 ILE A C 1
ATOM 884 O O . ILE A 1 110 ? -29.450 13.185 62.044 1.00 88.00 110 ILE A O 1
ATOM 888 N N . GLY A 1 111 ? -31.055 13.667 63.531 1.00 85.00 111 GLY A N 1
ATOM 889 C CA . GLY A 1 111 ? -30.837 15.108 63.513 1.00 85.00 111 GLY A CA 1
ATOM 890 C C . GLY A 1 111 ? -31.261 15.770 64.816 1.00 85.00 111 GLY A C 1
ATOM 891 O O . GLY A 1 111 ? -31.763 15.116 65.727 1.00 85.00 111 GLY A O 1
ATOM 892 N N . ASP A 1 112 ? -31.058 17.083 64.895 1.00 87.94 112 ASP A N 1
ATOM 893 C CA . ASP A 1 112 ? -31.607 17.893 65.978 1.00 87.94 112 ASP A CA 1
ATOM 894 C C . ASP A 1 112 ? -33.142 18.000 65.880 1.00 87.94 112 ASP A C 1
ATOM 896 O O . ASP A 1 112 ? -33.780 17.463 64.967 1.00 87.94 112 ASP A O 1
ATOM 900 N N . VAL A 1 113 ? -33.758 18.697 66.836 1.00 87.12 113 VAL A N 1
ATOM 901 C CA . VAL A 1 113 ? -35.221 18.850 66.907 1.00 87.12 113 VAL A CA 1
ATOM 902 C C . VAL A 1 113 ? -35.791 19.480 65.630 1.00 87.12 113 VAL A C 1
ATOM 904 O O . VAL A 1 113 ? -36.801 19.010 65.108 1.00 87.12 113 VAL A O 1
ATOM 907 N N . SER A 1 114 ? -35.126 20.512 65.100 1.00 87.56 114 SER A N 1
ATOM 908 C CA . SER A 1 114 ? -35.559 21.226 63.891 1.00 87.56 114 SER A CA 1
ATOM 909 C C . SER A 1 114 ? -35.515 20.317 62.661 1.00 87.56 114 SER A C 1
ATOM 911 O O . SER A 1 114 ? -36.490 20.205 61.914 1.00 87.56 114 SER A O 1
ATOM 913 N N . ARG A 1 115 ? -34.409 19.586 62.489 1.00 91.06 115 ARG A N 1
ATOM 914 C CA . ARG A 1 115 ? -34.209 18.644 61.386 1.00 91.06 115 ARG A CA 1
ATOM 915 C C . ARG A 1 115 ? -35.153 17.446 61.480 1.00 91.06 115 ARG A C 1
ATOM 917 O O . ARG A 1 115 ? -35.637 16.985 60.452 1.00 91.06 115 ARG A O 1
ATOM 924 N N . THR A 1 116 ? -35.455 16.980 62.690 1.00 90.69 116 THR A N 1
ATOM 925 C CA . THR A 1 116 ? -36.424 15.901 62.939 1.00 90.69 116 THR A CA 1
ATOM 926 C C . THR A 1 116 ? -37.847 16.329 62.570 1.00 90.69 116 THR A C 1
ATOM 928 O O . THR A 1 116 ? -38.558 15.581 61.903 1.00 90.69 116 THR A O 1
ATOM 931 N N . ALA A 1 117 ? -38.254 17.555 62.919 1.00 89.94 117 ALA A N 1
ATOM 932 C CA . ALA A 1 117 ? -39.554 18.095 62.516 1.00 89.94 117 ALA A CA 1
ATOM 933 C C . ALA A 1 117 ? -39.674 18.220 60.984 1.00 89.94 117 ALA A C 1
ATOM 935 O O . ALA A 1 117 ? -40.653 17.753 60.400 1.00 89.94 117 ALA A O 1
ATOM 936 N N . ALA A 1 118 ? -38.647 18.768 60.323 1.00 92.38 118 ALA A N 1
ATOM 937 C CA . ALA A 1 118 ? -38.603 18.891 58.864 1.00 92.38 118 ALA A CA 1
ATOM 938 C C . ALA A 1 118 ? -38.601 17.525 58.148 1.00 92.38 118 ALA A C 1
ATOM 940 O O . ALA A 1 118 ? -39.199 17.379 57.080 1.00 92.38 118 ALA A O 1
ATOM 941 N N . LEU A 1 119 ? -37.962 16.507 58.738 1.00 94.81 119 LEU A N 1
ATOM 942 C CA . LEU A 1 119 ? -37.994 15.135 58.231 1.00 94.81 119 LEU A CA 1
ATOM 943 C C . LEU A 1 119 ? -39.423 14.582 58.230 1.00 94.81 119 LEU A C 1
ATOM 945 O O . LEU A 1 119 ? -39.866 14.048 57.214 1.00 94.81 119 LEU A O 1
ATOM 949 N N . PHE A 1 120 ? -40.160 14.727 59.335 1.00 94.25 120 PHE A N 1
ATOM 950 C CA . PHE A 1 120 ? -41.537 14.237 59.413 1.00 94.25 120 PHE A CA 1
ATOM 951 C C . PHE A 1 120 ? -42.487 14.986 58.478 1.00 94.25 120 PHE A C 1
ATOM 953 O O . PHE A 1 120 ? -43.361 14.352 57.891 1.00 94.25 120 PHE A O 1
ATOM 960 N N . GLU A 1 121 ? -42.289 16.286 58.258 1.00 93.12 121 GLU A N 1
ATOM 961 C CA . GLU A 1 121 ? -43.029 17.032 57.233 1.00 93.12 121 GLU A CA 1
ATOM 962 C C . GLU A 1 121 ? -42.725 16.496 55.820 1.00 93.12 121 GLU A C 1
ATOM 964 O O . GLU A 1 121 ? -43.628 16.296 55.000 1.00 93.12 121 GLU A O 1
ATOM 969 N N . ALA A 1 122 ? -41.454 16.199 55.525 1.00 93.69 122 ALA A N 1
ATOM 970 C CA . ALA A 1 122 ? -41.053 15.622 54.246 1.00 93.69 122 ALA A CA 1
ATOM 971 C C . ALA A 1 122 ? -41.631 14.212 54.035 1.00 93.69 122 ALA A C 1
ATOM 973 O O . ALA A 1 122 ? -42.150 13.940 52.951 1.00 93.69 122 ALA A O 1
ATOM 974 N N . ILE A 1 123 ? -41.591 13.344 55.053 1.00 94.19 123 ILE A N 1
ATOM 975 C CA . ILE A 1 123 ? -42.193 12.001 55.027 1.00 94.19 123 ILE A CA 1
ATOM 976 C C . ILE A 1 123 ? -43.708 12.103 54.829 1.00 94.19 123 ILE A C 1
ATOM 978 O O . ILE A 1 123 ? -44.255 11.408 53.974 1.00 94.19 123 ILE A O 1
ATOM 982 N N . GLU A 1 124 ? -44.389 12.993 55.554 1.00 92.81 124 GLU A N 1
ATOM 983 C CA . GLU A 1 124 ? -45.841 13.152 55.448 1.00 92.81 124 GLU A CA 1
ATOM 984 C C . GLU A 1 124 ? -46.238 13.566 54.027 1.00 92.81 124 GLU A C 1
ATOM 986 O O . GLU A 1 124 ? -47.074 12.928 53.382 1.00 92.81 124 GLU A O 1
ATOM 991 N N . ARG A 1 125 ? -45.581 14.601 53.497 1.00 92.50 125 ARG A N 1
ATOM 992 C CA . ARG A 1 125 ? -45.869 15.154 52.171 1.00 92.50 125 ARG A CA 1
ATOM 993 C C . ARG A 1 125 ? -45.512 14.197 51.035 1.00 92.50 125 ARG A C 1
ATOM 995 O O . ARG A 1 125 ? -46.239 14.126 50.049 1.00 92.50 125 ARG A O 1
ATOM 1002 N N . GLN A 1 126 ? -44.372 13.513 51.125 1.00 93.19 126 GLN A N 1
ATOM 1003 C CA . GLN A 1 126 ? -43.823 12.744 50.006 1.00 93.19 126 GLN A CA 1
ATOM 1004 C C . GLN A 1 126 ? -44.126 11.245 50.070 1.00 93.19 126 GLN A C 1
ATOM 1006 O O . GLN A 1 126 ? -44.125 10.597 49.029 1.00 93.19 126 GLN A O 1
ATOM 1011 N N . LEU A 1 127 ? -44.367 10.669 51.242 1.00 91.31 127 LEU A N 1
ATOM 1012 C CA . LEU A 1 127 ? -44.564 9.224 51.389 1.00 91.31 127 LEU A CA 1
ATOM 1013 C C . LEU A 1 127 ? -45.961 8.912 51.914 1.00 91.31 127 LEU A C 1
ATOM 1015 O O . LEU A 1 127 ? -46.691 8.144 51.293 1.00 91.31 127 LEU A O 1
ATOM 1019 N N . VAL A 1 128 ? -46.369 9.560 53.006 1.00 89.44 128 VAL A N 1
ATOM 1020 C CA . VAL A 1 128 ? -47.645 9.244 53.656 1.00 89.44 128 VAL A CA 1
ATOM 1021 C C . VAL A 1 128 ? -48.838 9.731 52.854 1.00 89.44 128 VAL A C 1
ATOM 1023 O O . VAL A 1 128 ? -49.741 8.955 52.594 1.00 89.44 128 VAL A O 1
ATOM 1026 N N . THR A 1 129 ? -48.864 10.985 52.421 1.00 87.31 129 THR A N 1
ATOM 1027 C CA . THR A 1 129 ? -49.988 11.525 51.640 1.00 87.31 129 THR A CA 1
ATOM 1028 C C . THR A 1 129 ? -50.247 10.734 50.343 1.00 87.31 129 THR A C 1
ATOM 1030 O O . THR A 1 129 ? -51.406 10.393 50.098 1.00 87.31 129 THR A O 1
ATOM 1033 N N . PRO A 1 130 ? -49.225 10.394 49.526 1.00 85.81 130 PRO A N 1
ATOM 1034 C CA . PRO A 1 130 ? -49.437 9.642 48.286 1.00 85.81 130 PRO A CA 1
ATOM 1035 C C . PRO A 1 130 ? -49.597 8.119 48.453 1.00 85.81 130 PRO A C 1
ATOM 1037 O O . PRO A 1 130 ? -50.105 7.478 47.535 1.00 85.81 130 PRO A O 1
ATOM 1040 N N . GLY A 1 131 ? -49.178 7.519 49.574 1.00 79.38 131 GLY A N 1
ATOM 1041 C CA . GLY A 1 131 ? -49.184 6.061 49.750 1.00 79.38 131 GLY A CA 1
ATOM 1042 C C . GLY A 1 131 ? -48.141 5.331 48.876 1.00 79.38 131 GLY A C 1
ATOM 1043 O O . GLY A 1 131 ? -47.242 5.963 48.313 1.00 79.38 131 GLY A O 1
ATOM 1044 N N . PRO A 1 132 ? -48.227 3.997 48.714 1.00 82.81 132 PRO A N 1
ATOM 1045 C CA . PRO A 1 132 ? -49.354 3.131 49.069 1.00 82.81 132 PRO A CA 1
ATOM 1046 C C . PRO A 1 132 ? -49.436 2.772 50.565 1.00 82.81 132 PRO A C 1
ATOM 1048 O O . PRO A 1 132 ? -48.438 2.797 51.279 1.00 82.81 132 PRO A O 1
ATOM 1051 N N . PHE A 1 133 ? -50.642 2.416 51.027 1.00 83.31 133 PHE A N 1
ATOM 1052 C CA . PHE A 1 133 ? -50.955 2.086 52.426 1.00 83.31 133 PHE A CA 1
ATOM 1053 C C . PHE A 1 133 ? -51.172 0.578 52.645 1.00 83.31 133 PHE A C 1
ATOM 1055 O O . PHE A 1 133 ? -51.659 -0.100 51.737 1.00 83.31 133 PHE A O 1
ATOM 1062 N N . PRO A 1 134 ? -50.933 0.045 53.856 1.00 84.06 134 PRO A N 1
ATOM 1063 C CA . PRO A 1 134 ? -50.428 0.747 55.041 1.00 84.06 134 PRO A CA 1
ATOM 1064 C C . PRO A 1 134 ? -48.907 0.966 54.995 1.00 84.06 134 PRO A C 1
ATOM 1066 O O . PRO A 1 134 ? -48.186 0.195 54.365 1.00 84.06 134 PRO A O 1
ATOM 1069 N N . ILE A 1 135 ? -48.424 2.014 55.668 1.00 90.38 135 ILE A N 1
ATOM 1070 C CA . ILE A 1 135 ? -46.998 2.356 55.787 1.00 90.38 135 ILE A CA 1
ATOM 1071 C C . ILE A 1 135 ? -46.510 1.999 57.194 1.00 90.38 135 ILE A C 1
ATOM 1073 O O . ILE A 1 135 ? -47.122 2.412 58.178 1.00 90.38 135 ILE A O 1
ATOM 1077 N N . ALA A 1 136 ? -45.404 1.267 57.303 1.00 91.81 136 ALA A N 1
ATOM 1078 C CA . ALA A 1 136 ? -44.683 1.094 58.562 1.00 91.81 136 ALA A CA 1
ATOM 1079 C C . ALA A 1 136 ? -43.597 2.169 58.669 1.00 91.81 136 ALA A C 1
ATOM 1081 O O . ALA A 1 136 ? -42.705 2.236 57.825 1.00 91.81 136 ALA A O 1
ATOM 1082 N N . LEU A 1 137 ? -43.680 3.017 59.691 1.00 94.25 137 LEU A N 1
ATOM 1083 C CA . LEU A 1 137 ? -42.693 4.051 59.975 1.00 94.25 137 LEU A CA 1
ATOM 1084 C C . LEU A 1 137 ? -41.880 3.635 61.207 1.00 94.25 137 LEU A C 1
ATOM 1086 O O . LEU A 1 137 ? -42.397 3.622 62.327 1.00 94.25 137 LEU A O 1
ATOM 1090 N N . LEU A 1 138 ? -40.615 3.279 60.979 1.00 95.00 138 LEU A N 1
ATOM 1091 C CA . LEU A 1 138 ? -39.664 2.878 62.016 1.00 95.00 138 LEU A CA 1
ATOM 1092 C C . LEU A 1 138 ? -38.945 4.125 62.531 1.00 95.00 138 LEU A C 1
ATOM 1094 O O . LEU A 1 138 ? -38.298 4.833 61.756 1.00 95.00 138 LEU A O 1
ATOM 1098 N N . ILE A 1 139 ? -39.067 4.400 63.826 1.00 94.94 139 ILE A N 1
ATOM 1099 C CA . ILE A 1 139 ? -38.599 5.645 64.449 1.00 94.94 139 ILE A CA 1
ATOM 1100 C C . ILE A 1 139 ? -37.929 5.375 65.792 1.00 94.94 139 ILE A C 1
ATOM 1102 O O . ILE A 1 139 ? -38.280 4.436 66.508 1.00 94.94 139 ILE A O 1
ATOM 1106 N N . LEU A 1 140 ? -36.988 6.239 66.163 1.00 95.06 140 LEU A N 1
ATOM 1107 C CA . LEU A 1 140 ? -36.392 6.216 67.495 1.00 95.06 140 LEU A CA 1
ATOM 1108 C C . LEU A 1 140 ? -37.343 6.822 68.534 1.00 95.06 140 LEU A C 1
ATOM 1110 O O . LEU A 1 140 ? -38.113 7.732 68.223 1.00 95.06 140 LEU A O 1
ATOM 1114 N N . GLU A 1 141 ? -37.252 6.376 69.788 1.00 93.12 141 GLU A N 1
ATOM 1115 C CA . GLU A 1 141 ? -38.030 6.936 70.905 1.00 93.12 141 GLU A CA 1
ATOM 1116 C C . GLU A 1 141 ? -37.849 8.460 71.037 1.00 93.12 141 GLU A C 1
ATOM 1118 O O . GLU A 1 141 ? -38.820 9.178 71.274 1.00 93.12 141 GLU A O 1
ATOM 1123 N N . GLU A 1 142 ? -36.635 8.974 70.816 1.00 89.62 142 GLU A N 1
ATOM 1124 C CA . GLU A 1 142 ? -36.363 10.419 70.813 1.00 89.62 142 GLU A CA 1
ATOM 1125 C C . GLU A 1 142 ? -37.024 11.141 69.631 1.00 89.62 142 GLU A C 1
ATOM 1127 O O . GLU A 1 142 ? -37.606 12.208 69.809 1.00 89.62 142 GLU A O 1
ATOM 1132 N N . GLN A 1 143 ? -37.015 10.545 68.433 1.00 92.81 143 GLN A N 1
ATOM 1133 C CA . GLN A 1 143 ? -37.709 11.113 67.272 1.00 92.81 143 GLN A CA 1
ATOM 1134 C C . GLN A 1 143 ? -39.230 11.128 67.499 1.00 92.81 143 GLN A C 1
ATOM 1136 O O . GLN A 1 143 ? -39.898 12.097 67.144 1.00 92.81 143 GLN A O 1
ATOM 1141 N N . PHE A 1 144 ? -39.778 10.095 68.148 1.00 90.56 144 PHE A N 1
ATOM 1142 C CA . PHE A 1 144 ? -41.209 9.990 68.439 1.00 90.56 144 PHE A CA 1
ATOM 1143 C C . PHE A 1 144 ? -41.729 11.141 69.316 1.00 90.56 144 PHE A C 1
ATOM 1145 O O . PHE A 1 144 ? -42.848 11.604 69.106 1.00 90.56 144 PHE A O 1
ATOM 1152 N N . LYS A 1 145 ? -40.918 11.667 70.247 1.00 88.56 145 LYS A N 1
ATOM 1153 C CA . LYS A 1 145 ? -41.289 12.830 71.083 1.00 88.56 145 LYS A CA 1
ATOM 1154 C C . LYS A 1 145 ? -41.571 14.098 70.269 1.00 88.56 145 LYS A C 1
ATOM 1156 O O . LYS A 1 145 ? -42.237 15.003 70.766 1.00 88.56 145 LYS A O 1
ATOM 1161 N N . HIS A 1 146 ? -41.060 14.164 69.042 1.00 87.81 146 HIS A N 1
ATOM 1162 C CA . HIS A 1 146 ? -41.182 15.304 68.137 1.00 87.81 146 HIS A CA 1
ATOM 1163 C C . HIS A 1 146 ? -42.128 15.036 66.957 1.00 87.81 146 HIS A C 1
ATOM 1165 O O . HIS A 1 146 ? -42.183 15.841 66.026 1.00 87.81 146 HIS A O 1
ATOM 1171 N N . LEU A 1 147 ? -42.875 13.927 66.982 1.00 88.44 147 LEU A N 1
ATOM 1172 C CA . LEU A 1 147 ? -43.827 13.581 65.932 1.00 88.44 147 LEU A CA 1
ATOM 1173 C C . LEU A 1 147 ? -45.005 14.586 65.919 1.00 88.44 147 LEU A C 1
ATOM 1175 O O . LEU A 1 147 ? -45.620 14.819 66.965 1.00 88.44 147 LEU A O 1
ATOM 1179 N N . PRO A 1 148 ? -45.349 15.197 64.769 1.00 88.88 148 PRO A N 1
ATOM 1180 C CA . PRO A 1 148 ? -46.488 16.110 64.675 1.00 88.88 148 PRO A CA 1
ATOM 1181 C C . PRO A 1 148 ? -47.827 15.416 64.964 1.00 88.88 148 PRO A C 1
ATOM 1183 O O . PRO A 1 148 ? -48.039 14.278 64.559 1.00 88.88 148 PRO A O 1
ATOM 1186 N N . ARG A 1 149 ? -48.788 16.132 65.567 1.00 86.38 149 ARG A N 1
ATOM 1187 C CA . ARG A 1 149 ? -50.136 15.593 65.867 1.00 86.38 149 ARG A CA 1
ATOM 1188 C C . ARG A 1 149 ? -50.937 15.155 64.630 1.00 86.38 149 ARG A C 1
ATOM 1190 O O . ARG A 1 149 ? -51.896 14.405 64.766 1.00 86.38 149 ARG A O 1
ATOM 1197 N N . THR A 1 150 ? -50.559 15.586 63.423 1.00 85.38 150 THR A N 1
ATOM 1198 C CA . THR A 1 150 ? -51.160 15.101 62.162 1.00 85.38 150 THR A CA 1
ATOM 1199 C C . THR A 1 150 ? -51.033 13.581 62.019 1.00 85.38 150 THR A C 1
ATOM 1201 O O . THR A 1 150 ? -51.930 12.926 61.486 1.00 85.38 150 THR A O 1
ATOM 1204 N N . TYR A 1 151 ? -49.969 12.998 62.576 1.00 88.31 151 TYR A N 1
ATOM 1205 C CA . TYR A 1 151 ? -49.709 11.563 62.563 1.00 88.31 151 TYR A CA 1
ATOM 1206 C C . TYR A 1 151 ? -50.673 10.742 63.433 1.00 88.31 151 TYR A C 1
ATOM 1208 O O . TYR A 1 151 ? -50.923 9.585 63.093 1.00 88.31 151 TYR A O 1
ATOM 1216 N N . ASP A 1 152 ? -51.284 11.330 64.469 1.00 85.12 152 ASP A N 1
ATOM 1217 C CA . ASP A 1 152 ? -52.318 10.660 65.276 1.00 85.12 152 ASP A CA 1
ATOM 1218 C C . ASP A 1 152 ? -53.540 10.333 64.401 1.00 85.12 152 ASP A C 1
ATOM 1220 O O . ASP A 1 152 ? -54.020 9.201 64.359 1.00 85.12 152 ASP A O 1
ATOM 1224 N N . THR A 1 153 ? -53.973 11.302 63.585 1.00 86.19 153 THR A N 1
ATOM 1225 C CA . THR A 1 153 ? -55.086 11.127 62.638 1.00 86.19 153 THR A CA 1
ATOM 1226 C C . THR A 1 153 ? -54.743 10.114 61.541 1.00 86.19 153 THR A C 1
ATOM 1228 O O . THR A 1 153 ? -55.588 9.326 61.116 1.00 86.19 153 THR A O 1
ATOM 1231 N N . LEU A 1 154 ? -53.492 10.102 61.073 1.00 86.19 154 LEU A N 1
ATOM 1232 C CA . LEU A 1 154 ? -53.017 9.143 60.069 1.00 86.19 154 LEU A CA 1
ATOM 1233 C C . LEU A 1 154 ? -52.964 7.708 60.618 1.00 86.19 154 LEU A C 1
ATOM 1235 O O . LEU A 1 154 ? -53.222 6.757 59.874 1.00 86.19 154 LEU A O 1
ATOM 1239 N N . GLN A 1 155 ? -52.673 7.550 61.910 1.00 84.69 155 GLN A N 1
ATOM 1240 C CA . GLN A 1 155 ? -52.716 6.265 62.601 1.00 84.69 155 GLN A CA 1
ATOM 1241 C C . GLN A 1 155 ? -54.157 5.783 62.818 1.00 84.69 155 GLN A C 1
ATOM 1243 O O . GLN A 1 155 ? -54.449 4.621 62.538 1.00 84.69 155 GLN A O 1
ATOM 1248 N N . GLU A 1 156 ? -55.074 6.665 63.228 1.00 83.62 156 GLU A N 1
ATOM 1249 C CA . GLU A 1 156 ? -56.512 6.359 63.343 1.00 83.62 156 GLU A CA 1
ATOM 1250 C C . GLU A 1 156 ? -57.123 5.935 61.997 1.00 83.62 156 GLU A C 1
ATOM 1252 O O . GLU A 1 156 ? -57.920 5.000 61.933 1.00 83.62 156 GLU A O 1
ATOM 1257 N N . GLN A 1 157 ? -56.689 6.558 60.895 1.00 82.75 157 GLN A N 1
ATOM 1258 C CA . GLN A 1 157 ? -57.057 6.176 59.523 1.00 82.75 157 GLN A CA 1
ATOM 1259 C C . GLN A 1 157 ? -56.364 4.891 59.032 1.00 82.75 157 GLN A C 1
ATOM 1261 O O . GLN A 1 157 ? -56.553 4.498 57.879 1.00 82.75 157 GLN A O 1
ATOM 1266 N N . ASN A 1 158 ? -55.552 4.242 59.873 1.00 79.44 158 ASN A N 1
ATOM 1267 C CA . ASN A 1 158 ? -54.789 3.030 59.567 1.00 79.44 158 ASN A CA 1
ATOM 1268 C C . ASN A 1 158 ? -53.855 3.184 58.344 1.00 79.44 158 ASN A C 1
ATOM 1270 O O . ASN A 1 158 ? -53.527 2.205 57.669 1.00 79.44 158 ASN A O 1
ATOM 1274 N N . LYS A 1 159 ? -53.434 4.424 58.045 1.00 83.69 159 LYS A N 1
ATOM 1275 C CA . LYS A 1 159 ? -52.520 4.754 56.940 1.00 83.69 159 LYS A CA 1
ATOM 1276 C C . LYS A 1 159 ? -51.065 4.531 57.328 1.00 83.69 159 LYS A C 1
ATOM 1278 O O . LYS A 1 159 ? -50.296 4.024 56.515 1.00 83.69 159 LYS A O 1
ATOM 1283 N N . VAL A 1 160 ? -50.699 4.883 58.560 1.00 88.00 160 VAL A N 1
ATOM 1284 C CA . VAL A 1 160 ? -49.339 4.727 59.097 1.00 88.00 160 VAL A CA 1
ATOM 1285 C C . VAL A 1 160 ? -49.380 3.948 60.405 1.00 88.00 160 VAL A C 1
ATOM 1287 O O . VAL A 1 160 ? -50.266 4.156 61.231 1.00 88.00 160 VAL A O 1
ATOM 1290 N N . ARG A 1 161 ? -48.405 3.063 60.607 1.00 89.00 161 ARG A N 1
ATOM 1291 C CA . ARG A 1 161 ? -48.139 2.385 61.878 1.00 89.00 161 ARG A CA 1
ATOM 1292 C C . ARG A 1 161 ? -46.741 2.747 62.354 1.00 89.00 161 ARG A C 1
ATOM 1294 O O . ARG A 1 161 ? -45.792 2.650 61.580 1.00 89.00 161 ARG A O 1
ATOM 1301 N N . PHE A 1 162 ? -46.628 3.148 63.616 1.00 88.81 162 PHE A N 1
ATOM 1302 C CA . PHE A 1 162 ? -45.346 3.482 64.231 1.00 88.81 162 PHE A CA 1
ATOM 1303 C C . PHE A 1 162 ? -44.796 2.278 64.978 1.00 88.81 162 PHE A C 1
ATOM 1305 O O . PHE A 1 162 ? -45.477 1.727 65.844 1.00 88.81 162 PHE A O 1
ATOM 1312 N N . GLU A 1 163 ? -43.547 1.927 64.699 1.00 90.38 163 GLU A N 1
ATOM 1313 C CA . GLU A 1 163 ? -42.776 1.023 65.547 1.00 90.38 163 GLU A CA 1
ATOM 1314 C C . GLU A 1 163 ? -41.605 1.815 66.139 1.00 90.38 163 GLU A C 1
ATOM 1316 O O . GLU A 1 163 ? -40.885 2.520 65.425 1.00 90.38 163 GLU A O 1
ATOM 1321 N N . ARG A 1 164 ? -41.484 1.770 67.470 1.00 93.50 164 ARG A N 1
ATOM 1322 C CA . ARG A 1 164 ? -40.559 2.603 68.246 1.00 93.50 164 ARG A CA 1
ATOM 1323 C C . ARG A 1 164 ? -39.385 1.761 68.715 1.00 93.50 164 ARG A C 1
ATOM 1325 O O . ARG A 1 164 ? -39.599 0.678 69.255 1.00 93.50 164 ARG A O 1
ATOM 1332 N N . PHE A 1 165 ? -38.179 2.293 68.561 1.00 94.50 165 PHE A N 1
ATOM 1333 C CA . PHE A 1 165 ? -36.939 1.604 68.916 1.00 94.50 165 PHE A CA 1
ATOM 1334 C C . PHE A 1 165 ? -36.015 2.511 69.715 1.00 94.50 165 PHE A C 1
ATOM 1336 O O . PHE A 1 165 ? -36.084 3.739 69.609 1.00 94.50 165 PHE A O 1
ATOM 1343 N N . LYS A 1 166 ? -35.118 1.908 70.493 1.00 90.62 166 LYS A N 1
ATOM 1344 C CA . LYS A 1 166 ? -34.080 2.658 71.206 1.00 90.62 166 LYS A CA 1
ATOM 1345 C C . LYS A 1 166 ? -32.869 2.882 70.321 1.00 90.62 166 LYS A C 1
ATOM 1347 O O . LYS A 1 166 ? -32.292 3.966 70.339 1.00 90.62 166 LYS A O 1
ATOM 1352 N N . GLU A 1 167 ? -32.526 1.880 69.516 1.00 92.25 167 GLU A N 1
ATOM 1353 C CA . GLU A 1 167 ? -31.354 1.918 68.650 1.00 92.25 167 GLU A CA 1
ATOM 1354 C C . GLU A 1 167 ? -31.704 1.697 67.169 1.00 92.25 167 GLU A C 1
ATOM 1356 O O . GLU A 1 167 ? -32.552 0.861 66.845 1.00 92.25 167 GLU A O 1
ATOM 1361 N N . PRO A 1 168 ? -30.998 2.363 66.232 1.00 91.88 168 PRO A N 1
ATOM 1362 C CA . PRO A 1 168 ? -31.208 2.166 64.796 1.00 91.88 168 PRO A CA 1
ATOM 1363 C C . PRO A 1 168 ? -31.039 0.714 64.319 1.00 91.88 168 PRO A C 1
ATOM 1365 O O . PRO A 1 168 ? -31.646 0.302 63.336 1.00 91.88 168 PRO A O 1
ATOM 1368 N N . ASN A 1 169 ? -30.199 -0.082 64.987 1.00 91.56 169 ASN A N 1
ATOM 1369 C CA . ASN A 1 169 ? -29.962 -1.472 64.589 1.00 91.56 169 ASN A CA 1
ATOM 1370 C C . ASN A 1 169 ? -31.129 -2.399 64.951 1.00 91.56 169 ASN A C 1
ATOM 1372 O O . ASN A 1 169 ? -31.420 -3.318 64.190 1.00 91.56 169 ASN A O 1
ATOM 1376 N N . GLU A 1 170 ? -31.832 -2.134 66.055 1.00 92.31 170 GLU A N 1
ATOM 1377 C CA . GLU A 1 170 ? -33.073 -2.842 66.390 1.00 92.31 170 GLU A CA 1
ATOM 1378 C C . GLU A 1 170 ? -34.137 -2.569 65.322 1.00 92.31 170 GLU A C 1
ATOM 1380 O O . GLU A 1 170 ? -34.762 -3.498 64.807 1.00 92.31 170 GLU A O 1
ATOM 1385 N N . ALA A 1 171 ? -34.264 -1.298 64.925 1.00 90.56 171 ALA A N 1
ATOM 1386 C CA . ALA A 1 171 ? -35.171 -0.873 63.866 1.00 90.56 171 ALA A CA 1
ATOM 1387 C C . ALA A 1 171 ? -34.823 -1.535 62.524 1.00 90.56 171 ALA A C 1
ATOM 1389 O O . ALA A 1 171 ? -35.712 -1.970 61.798 1.00 90.56 171 ALA A O 1
ATOM 1390 N N . TRP A 1 172 ? -33.530 -1.665 62.211 1.00 92.00 172 TRP A N 1
ATOM 1391 C CA . TRP A 1 172 ? -33.058 -2.308 60.985 1.00 92.00 172 TRP A CA 1
ATOM 1392 C C . TRP A 1 172 ? -33.342 -3.813 60.943 1.00 92.00 172 TRP A C 1
ATOM 1394 O O . TRP A 1 172 ? -33.789 -4.321 59.918 1.00 92.00 172 TRP A O 1
ATOM 1404 N N . ASN A 1 173 ? -33.139 -4.532 62.049 1.00 88.62 173 ASN A N 1
ATOM 1405 C CA . ASN A 1 173 ? -33.498 -5.952 62.124 1.00 88.62 173 ASN A CA 1
ATOM 1406 C C . ASN A 1 173 ? -35.007 -6.134 61.928 1.00 88.62 173 ASN A C 1
ATOM 1408 O O . ASN A 1 173 ? -35.448 -6.982 61.155 1.00 88.62 173 ASN A O 1
ATOM 1412 N N . ARG A 1 174 ? -35.804 -5.267 62.557 1.00 88.25 174 ARG A N 1
ATOM 1413 C CA . ARG A 1 174 ? -37.255 -5.287 62.405 1.00 88.25 174 ARG A CA 1
ATOM 1414 C C . ARG A 1 174 ? -37.711 -4.915 60.992 1.00 88.25 174 ARG A C 1
ATOM 1416 O O . ARG A 1 174 ? -38.638 -5.524 60.465 1.00 88.25 174 ARG A O 1
ATOM 1423 N N . LEU A 1 175 ? -37.034 -3.969 60.343 1.00 90.38 175 LEU A N 1
ATOM 1424 C CA . LEU A 1 175 ? -37.245 -3.642 58.933 1.00 90.38 175 LEU A CA 1
ATOM 1425 C C . LEU A 1 175 ? -37.087 -4.876 58.050 1.00 90.38 175 LEU A C 1
ATOM 1427 O O . LEU A 1 175 ? -37.917 -5.091 57.170 1.00 90.38 175 LEU A O 1
ATOM 1431 N N . GLN A 1 176 ? -36.040 -5.674 58.276 1.00 85.31 176 GLN A N 1
ATOM 1432 C CA . GLN A 1 176 ? -35.793 -6.887 57.498 1.00 85.31 176 GLN A CA 1
ATOM 1433 C C . GLN A 1 176 ? -36.952 -7.878 57.639 1.00 85.31 176 GLN A C 1
ATOM 1435 O O . GLN A 1 176 ? -37.459 -8.345 56.623 1.00 85.31 176 GLN A O 1
ATOM 1440 N N . GLU A 1 177 ? -37.443 -8.108 58.860 1.00 82.38 177 GLU A N 1
ATOM 1441 C CA . GLU A 1 177 ? -38.609 -8.968 59.115 1.00 82.38 177 GLU A CA 1
ATOM 1442 C C . GLU A 1 177 ? -39.880 -8.466 58.413 1.00 82.38 177 GLU A C 1
ATOM 1444 O O . GLU A 1 177 ? -40.635 -9.257 57.848 1.00 82.38 177 GLU A O 1
ATOM 1449 N N . LEU A 1 178 ? -40.128 -7.152 58.430 1.00 80.75 178 LEU A N 1
ATOM 1450 C CA . LEU A 1 178 ? -41.285 -6.544 57.764 1.00 80.75 178 LEU A CA 1
ATOM 1451 C C . LEU A 1 178 ? -41.169 -6.614 56.232 1.00 80.75 178 LEU A C 1
ATOM 1453 O O . LEU A 1 178 ? -42.175 -6.758 55.534 1.00 80.75 178 LEU A O 1
ATOM 1457 N N . ALA A 1 179 ? -39.950 -6.511 55.704 1.00 77.81 179 ALA A N 1
ATOM 1458 C CA . ALA A 1 179 ? -39.669 -6.510 54.273 1.00 77.81 179 ALA A CA 1
ATOM 1459 C C . ALA A 1 179 ? -39.691 -7.915 53.638 1.00 77.81 179 ALA A C 1
ATOM 1461 O O . ALA A 1 179 ? -39.872 -8.007 52.418 1.00 77.81 179 ALA A O 1
ATOM 1462 N N . GLU A 1 180 ? -39.584 -8.997 54.431 1.00 66.31 180 GLU A N 1
ATOM 1463 C CA . GLU A 1 180 ? -39.703 -10.393 53.958 1.00 66.31 180 GLU A CA 1
ATOM 1464 C C . GLU A 1 180 ? -41.014 -10.638 53.178 1.00 66.31 180 GLU A C 1
ATOM 1466 O O . GLU A 1 180 ? -41.057 -11.495 52.294 1.00 66.31 180 GLU A O 1
ATOM 1471 N N . GLU A 1 181 ? -42.083 -9.877 53.456 1.00 60.84 181 GLU A N 1
ATOM 1472 C CA . GLU A 1 181 ? -43.431 -10.196 52.971 1.00 60.84 181 GLU A CA 1
ATOM 1473 C C . GLU A 1 181 ? -43.828 -9.569 51.618 1.00 60.84 181 GLU A C 1
ATOM 1475 O O . GLU A 1 181 ? -44.616 -10.220 50.924 1.00 60.84 181 GLU A O 1
ATOM 1480 N N . GLN A 1 182 ? -43.313 -8.377 51.234 1.00 65.44 182 GLN A N 1
ATOM 1481 C CA . GLN A 1 182 ? -43.430 -7.696 49.903 1.00 65.44 182 GLN A CA 1
ATOM 1482 C C . GLN A 1 182 ? -43.239 -6.151 49.923 1.00 65.44 182 GLN A C 1
ATOM 1484 O O . GLN A 1 182 ? -43.412 -5.514 48.885 1.00 65.44 182 GLN A O 1
ATOM 1489 N N . GLY A 1 183 ? -42.920 -5.521 51.060 1.00 77.12 183 GLY A N 1
ATOM 1490 C CA . GLY A 1 183 ? -42.909 -4.053 51.179 1.00 77.12 183 GLY A CA 1
ATOM 1491 C C . GLY A 1 183 ? -41.754 -3.342 50.454 1.00 77.12 183 GLY A C 1
ATOM 1492 O O . GLY A 1 183 ? -40.631 -3.846 50.406 1.00 77.12 183 GLY A O 1
ATOM 1493 N N . LEU A 1 184 ? -42.019 -2.137 49.934 1.00 89.44 184 LEU A N 1
ATOM 1494 C CA . LEU A 1 184 ? -40.985 -1.211 49.461 1.00 89.44 184 LEU A CA 1
ATOM 1495 C C . LEU A 1 184 ? -40.202 -0.657 50.652 1.00 89.44 184 LEU A C 1
ATOM 1497 O O . LEU A 1 184 ? -40.784 -0.012 51.524 1.00 89.44 184 LEU A O 1
ATOM 1501 N N . VAL A 1 185 ? -38.887 -0.844 50.660 1.00 92.75 185 VAL A N 1
ATOM 1502 C CA . VAL A 1 185 ? -37.990 -0.307 51.683 1.00 92.75 185 VAL A CA 1
ATOM 1503 C C . VAL A 1 185 ? -37.474 1.061 51.255 1.00 92.75 185 VAL A C 1
ATOM 1505 O O . VAL A 1 185 ? -36.806 1.190 50.227 1.00 92.75 185 VAL A O 1
ATOM 1508 N N . ILE A 1 186 ? -37.729 2.074 52.081 1.00 94.88 186 ILE A N 1
ATOM 1509 C CA . ILE A 1 186 ? -37.204 3.431 51.920 1.00 94.88 186 ILE A CA 1
ATOM 1510 C C . ILE A 1 186 ? -36.230 3.708 53.063 1.00 94.88 186 ILE A C 1
ATOM 1512 O O . ILE A 1 186 ? -36.641 3.851 54.213 1.00 94.88 186 ILE A O 1
ATOM 1516 N N . SER A 1 187 ? -34.936 3.763 52.749 1.00 94.75 187 SER A N 1
ATOM 1517 C CA . SER A 1 187 ? -33.869 3.982 53.734 1.00 94.75 187 SER A CA 1
ATOM 1518 C C . SER A 1 187 ? -32.615 4.562 53.075 1.00 94.75 187 SER A C 1
ATOM 1520 O O . SER A 1 187 ? -32.364 4.334 51.884 1.00 94.75 187 SER A O 1
ATOM 1522 N N . ALA A 1 188 ? -31.797 5.261 53.868 1.00 92.94 188 ALA A N 1
ATOM 1523 C CA . ALA A 1 188 ? -30.417 5.587 53.504 1.00 92.94 188 ALA A CA 1
ATOM 1524 C C . ALA A 1 188 ? -29.472 4.379 53.638 1.00 92.94 188 ALA A C 1
ATOM 1526 O O . ALA A 1 188 ? -28.406 4.342 53.028 1.00 92.94 188 ALA A O 1
ATOM 1527 N N . ARG A 1 189 ? -29.847 3.349 54.402 1.00 91.94 189 ARG A N 1
ATOM 1528 C CA . ARG A 1 189 ? -29.088 2.097 54.481 1.00 91.94 189 ARG A CA 1
ATOM 1529 C C . ARG A 1 189 ? -29.415 1.222 53.272 1.00 91.94 189 ARG A C 1
ATOM 1531 O O . ARG A 1 189 ? -30.574 1.085 52.880 1.00 91.94 189 ARG A O 1
ATOM 1538 N N . ARG A 1 190 ? -28.388 0.598 52.686 1.00 91.06 190 ARG A N 1
ATOM 1539 C CA . ARG A 1 190 ? -28.558 -0.345 51.572 1.00 91.06 190 ARG A CA 1
ATOM 1540 C C . ARG A 1 190 ? -29.332 -1.575 52.040 1.00 91.06 190 ARG A C 1
ATOM 1542 O O . ARG A 1 190 ? -28.848 -2.327 52.883 1.00 91.06 190 ARG A O 1
ATOM 1549 N N . PHE A 1 191 ? -30.481 -1.822 51.421 1.00 89.69 191 PHE A N 1
ATOM 1550 C CA . PHE A 1 191 ? -31.214 -3.074 51.582 1.00 89.69 191 PHE A CA 1
ATOM 1551 C C . PHE A 1 191 ? -30.722 -4.124 50.569 1.00 89.69 191 PHE A C 1
ATOM 1553 O O . PHE A 1 191 ? -30.329 -3.786 49.448 1.00 89.69 191 PHE A O 1
ATOM 1560 N N . GLY A 1 192 ? -30.665 -5.394 50.987 1.00 81.94 192 GLY A N 1
ATOM 1561 C CA . GLY A 1 192 ? -30.037 -6.472 50.210 1.00 81.94 192 GLY A CA 1
ATOM 1562 C C . GLY A 1 192 ? -30.731 -6.744 48.874 1.00 81.94 192 GLY A C 1
ATOM 1563 O O . GLY A 1 192 ? -30.066 -6.986 47.866 1.00 81.94 192 GLY A O 1
ATOM 1564 N N . GLU A 1 193 ? -32.057 -6.629 48.850 1.00 84.50 193 GLU A N 1
ATOM 1565 C CA . GLU A 1 193 ? -32.882 -6.857 47.664 1.00 84.50 193 GLU A CA 1
ATOM 1566 C C . GLU A 1 193 ? -33.135 -5.529 46.951 1.00 84.50 193 GLU A C 1
ATOM 1568 O O . GLU A 1 193 ? -33.965 -4.702 47.330 1.00 84.50 193 GLU A O 1
ATOM 1573 N N . VAL A 1 194 ? -32.330 -5.298 45.920 1.00 85.81 194 VAL A N 1
ATOM 1574 C CA . VAL A 1 194 ? -32.198 -3.997 45.260 1.00 85.81 194 VAL A CA 1
ATOM 1575 C C . VAL A 1 194 ? -33.491 -3.544 44.563 1.00 85.81 194 VAL A C 1
ATOM 1577 O O . VAL A 1 194 ? -33.767 -2.348 44.491 1.00 85.81 194 VAL A O 1
ATOM 1580 N N . ASP A 1 195 ? -34.304 -4.483 44.084 1.00 85.25 195 ASP A N 1
ATOM 1581 C CA . ASP A 1 195 ? -35.625 -4.251 43.481 1.00 85.25 195 ASP A CA 1
ATOM 1582 C C . ASP A 1 195 ? -36.710 -3.862 44.503 1.00 85.25 195 ASP A C 1
ATOM 1584 O O . ASP A 1 195 ? -37.818 -3.479 44.129 1.00 85.25 195 ASP A O 1
ATOM 1588 N N . ARG A 1 196 ? -36.392 -3.912 45.798 1.00 86.31 196 ARG A N 1
ATOM 1589 C CA . ARG A 1 196 ? -37.237 -3.421 46.895 1.00 86.31 196 ARG A CA 1
ATOM 1590 C C . ARG A 1 196 ? -36.635 -2.237 47.629 1.00 86.31 196 ARG A C 1
ATOM 1592 O O . ARG A 1 196 ? -37.263 -1.704 48.536 1.00 86.31 196 ARG A O 1
ATOM 1599 N N . TRP A 1 197 ? -35.447 -1.799 47.233 1.00 92.38 197 TRP A N 1
ATOM 1600 C CA . TRP A 1 197 ? -34.750 -0.699 47.875 1.00 92.38 197 TRP A CA 1
ATOM 1601 C C . TRP A 1 197 ? -34.885 0.601 47.086 1.00 92.38 197 TRP A C 1
ATOM 1603 O O . TRP A 1 197 ? -34.234 0.797 46.049 1.00 92.38 197 TRP A O 1
ATOM 1613 N N . LEU A 1 198 ? -35.689 1.518 47.620 1.00 94.31 198 LEU A N 1
ATOM 1614 C CA . LEU A 1 198 ? -35.693 2.910 47.203 1.00 94.31 198 LEU A CA 1
ATOM 1615 C C . LEU A 1 198 ? -34.688 3.672 48.067 1.00 94.31 198 LEU A C 1
ATOM 1617 O O . LEU A 1 198 ? -34.976 4.041 49.208 1.00 94.31 198 LEU A O 1
ATOM 1621 N N . ALA A 1 199 ? -33.497 3.891 47.511 1.00 95.88 199 ALA A N 1
ATOM 1622 C CA . ALA A 1 199 ? -32.460 4.659 48.180 1.00 95.88 199 ALA A CA 1
ATOM 1623 C C . ALA A 1 199 ? -32.972 6.079 48.423 1.00 95.88 199 ALA A C 1
ATOM 1625 O O . ALA A 1 199 ? -33.416 6.739 47.478 1.00 95.88 199 ALA A O 1
ATOM 1626 N N . ALA A 1 200 ? -32.915 6.528 49.672 1.00 95.88 200 ALA A N 1
ATOM 1627 C CA . ALA A 1 200 ? -33.446 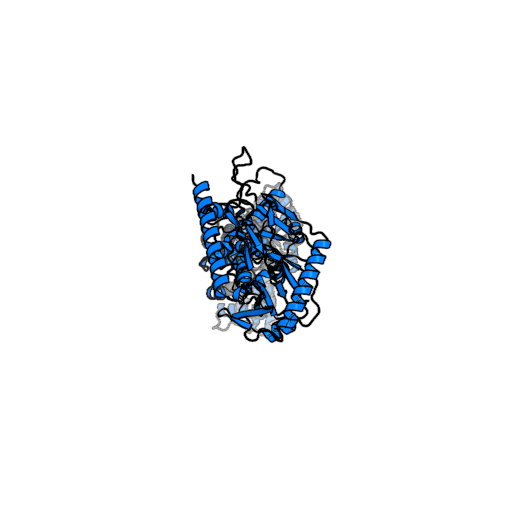7.818 50.077 1.00 95.88 200 ALA A CA 1
ATOM 1628 C C . ALA A 1 200 ? -32.428 8.604 50.901 1.00 95.88 200 ALA A C 1
ATOM 1630 O O . ALA A 1 200 ? -31.747 8.038 51.752 1.00 95.88 200 ALA A O 1
ATOM 1631 N N . GLU A 1 201 ? -32.352 9.909 50.661 1.00 95.38 201 GLU A N 1
ATOM 1632 C CA . GLU A 1 201 ? -31.487 10.828 51.403 1.00 95.38 201 GLU A CA 1
ATOM 1633 C C . GLU A 1 201 ? -32.276 12.063 51.831 1.00 95.38 201 GLU A C 1
ATOM 1635 O O . GLU A 1 201 ? -33.054 12.604 51.041 1.00 95.38 201 GLU A O 1
ATOM 1640 N N . PHE A 1 202 ? -32.068 12.515 53.070 1.00 94.44 202 PHE A N 1
ATOM 1641 C CA . PHE A 1 202 ? -32.708 13.713 53.602 1.00 94.44 202 PHE A CA 1
ATOM 1642 C C . PHE A 1 202 ? -31.725 14.886 53.680 1.00 94.44 202 PHE A C 1
ATOM 1644 O O . PHE A 1 202 ? -30.869 14.959 54.568 1.00 94.44 202 PHE A O 1
ATOM 1651 N N . ASP A 1 203 ? -31.908 15.860 52.791 1.00 90.25 203 ASP A N 1
ATOM 1652 C CA . ASP A 1 203 ? -31.045 17.045 52.678 1.00 90.25 203 ASP A CA 1
ATOM 1653 C C . ASP A 1 203 ? -31.304 18.124 53.751 1.00 90.25 203 ASP A C 1
ATOM 1655 O O . ASP A 1 203 ? -30.674 19.180 53.740 1.00 90.25 203 ASP A O 1
ATOM 1659 N N . GLY A 1 204 ? -32.216 17.864 54.695 1.00 88.88 204 GLY A N 1
ATOM 1660 C CA . GLY A 1 204 ? -32.657 18.824 55.711 1.00 88.88 204 GLY A CA 1
ATOM 1661 C C . GLY A 1 204 ? -33.976 19.523 55.372 1.00 88.88 204 GLY A C 1
ATOM 1662 O O . GLY A 1 204 ? -34.563 20.151 56.249 1.00 88.88 204 GLY A O 1
ATOM 1663 N N . ARG A 1 205 ? -34.477 19.388 54.137 1.00 90.75 205 ARG A N 1
ATOM 1664 C CA . ARG A 1 205 ? -35.751 19.976 53.690 1.00 90.75 205 ARG A CA 1
ATOM 1665 C C . ARG A 1 205 ? -36.646 18.989 52.945 1.00 90.75 205 ARG A C 1
ATOM 1667 O O . ARG A 1 205 ? -37.872 19.102 52.988 1.00 90.75 205 ARG A O 1
ATOM 1674 N N . SER A 1 206 ? -36.066 18.056 52.204 1.00 93.25 206 SER A N 1
ATOM 1675 C CA . SER A 1 206 ? -36.797 17.128 51.350 1.00 93.25 206 SER A CA 1
ATOM 1676 C C . SER A 1 206 ? -36.128 15.764 51.289 1.00 93.25 206 SER A C 1
ATOM 1678 O O . SER A 1 206 ? -34.918 15.643 51.478 1.00 93.25 206 SER A O 1
ATOM 1680 N N . LEU A 1 207 ? -36.933 14.732 51.028 1.00 94.12 207 LEU A N 1
ATOM 1681 C CA . LEU A 1 207 ? -36.410 13.419 50.685 1.00 94.12 207 LEU A CA 1
ATOM 1682 C C . LEU A 1 207 ? -36.109 13.383 49.188 1.00 94.12 207 LEU A C 1
ATOM 1684 O O . LEU A 1 207 ? -36.940 13.744 48.353 1.00 94.12 207 LEU A O 1
ATOM 1688 N N . GLN A 1 208 ? -34.900 12.957 48.860 1.00 95.50 208 GLN A N 1
ATOM 1689 C CA . GLN A 1 208 ? -34.479 12.661 47.501 1.00 95.50 208 GLN A CA 1
ATOM 1690 C C . GLN A 1 208 ? -34.432 11.148 47.323 1.00 95.50 208 GLN A C 1
ATOM 1692 O O . GLN A 1 208 ? -34.083 10.437 48.262 1.00 95.50 208 GLN A O 1
ATOM 1697 N N . PHE A 1 209 ? -34.762 10.661 46.125 1.00 94.75 209 PHE A N 1
ATOM 1698 C CA . PHE A 1 209 ? -34.877 9.229 45.849 1.00 94.75 209 PHE A CA 1
ATOM 1699 C C . PHE A 1 209 ? -34.034 8.798 44.649 1.00 94.75 209 PHE A C 1
ATOM 1701 O O . PHE A 1 209 ? -33.875 9.540 43.674 1.00 94.75 209 PHE A O 1
ATOM 1708 N N . ALA A 1 210 ? -33.529 7.568 44.699 1.00 92.94 210 ALA A N 1
ATOM 1709 C CA . ALA A 1 210 ? -32.940 6.881 43.559 1.00 92.94 210 ALA A CA 1
ATOM 1710 C C . ALA A 1 210 ? -33.531 5.457 43.446 1.00 92.94 210 ALA A C 1
ATOM 1712 O O . ALA A 1 210 ? -33.326 4.649 44.357 1.00 92.94 210 ALA A O 1
ATOM 1713 N N . PRO A 1 211 ? -34.228 5.126 42.339 1.00 92.25 211 PRO A N 1
ATOM 1714 C CA . PRO A 1 211 ? -34.565 6.010 41.214 1.00 92.25 211 PRO A CA 1
ATOM 1715 C C . PRO A 1 211 ? -35.594 7.106 41.596 1.00 92.25 211 PRO A C 1
ATOM 1717 O O . PRO A 1 211 ? -36.417 6.869 42.478 1.00 92.25 211 PRO A O 1
ATOM 1720 N N . PRO A 1 212 ? -35.591 8.289 40.941 1.00 91.56 212 PRO A N 1
ATOM 1721 C CA . PRO A 1 212 ? -36.530 9.380 41.254 1.00 91.56 212 PRO A CA 1
ATOM 1722 C C . PRO A 1 212 ? -38.009 8.981 41.131 1.00 91.56 212 PRO A C 1
ATOM 1724 O O . PRO A 1 212 ? -38.827 9.349 41.973 1.00 91.56 212 PRO A O 1
ATOM 1727 N N . GLU A 1 213 ? -38.321 8.163 40.123 1.00 89.44 213 GLU A N 1
ATOM 1728 C CA . GLU A 1 213 ? -39.672 7.664 39.827 1.00 89.44 213 GLU A CA 1
ATOM 1729 C C . GLU A 1 213 ? -40.032 6.380 40.592 1.00 89.44 213 GLU A C 1
ATOM 1731 O O . GLU A 1 213 ? -41.114 5.825 40.406 1.00 89.44 213 GLU A O 1
ATOM 1736 N N . GLY A 1 214 ? -39.151 5.892 41.476 1.00 87.50 214 GLY A N 1
ATOM 1737 C CA . GLY A 1 214 ? -39.304 4.573 42.098 1.00 87.50 214 GLY A CA 1
ATOM 1738 C C . GLY A 1 214 ? -40.597 4.405 42.900 1.00 87.50 214 GLY A C 1
ATOM 1739 O O . GLY A 1 214 ? -41.147 3.312 42.976 1.00 87.50 214 GLY A O 1
ATOM 1740 N N . ARG A 1 215 ? -41.144 5.495 43.452 1.00 86.56 215 ARG A N 1
ATOM 1741 C CA . ARG A 1 215 ? -42.446 5.463 44.143 1.00 86.56 215 ARG A CA 1
ATOM 1742 C C . ARG A 1 215 ? -43.588 5.147 43.181 1.00 86.56 215 ARG A C 1
ATOM 1744 O O . ARG A 1 215 ? -44.381 4.249 43.447 1.00 86.56 215 ARG A O 1
ATOM 1751 N N . SER A 1 216 ? -43.661 5.879 42.073 1.00 85.25 216 SER A N 1
ATOM 1752 C CA . SER A 1 216 ? -44.694 5.698 41.052 1.00 85.25 216 SER A CA 1
ATOM 1753 C C . SER A 1 216 ? -44.558 4.339 40.369 1.00 85.25 216 SER A C 1
ATOM 1755 O O . SER A 1 216 ? -45.555 3.658 40.145 1.00 85.25 216 SER A O 1
ATOM 1757 N N . GLU A 1 217 ? -43.324 3.900 40.122 1.00 85.00 217 GLU A N 1
ATOM 1758 C CA . GLU A 1 217 ? -43.022 2.570 39.594 1.00 85.00 217 GLU A CA 1
ATOM 1759 C C . GLU A 1 217 ? -43.515 1.451 40.524 1.00 85.00 217 GLU A C 1
ATOM 1761 O O . GLU A 1 217 ? -44.198 0.518 40.082 1.00 85.00 217 GLU A O 1
ATOM 1766 N N . PHE A 1 218 ? -43.227 1.563 41.823 1.00 83.88 218 PHE A N 1
ATOM 1767 C CA . PHE A 1 218 ? -43.673 0.586 42.807 1.00 83.88 218 PHE A CA 1
ATOM 1768 C C . PHE A 1 218 ? -45.200 0.571 42.942 1.00 83.88 218 PHE A C 1
ATOM 1770 O O . PHE A 1 218 ? -45.792 -0.501 43.018 1.00 83.88 218 PHE A O 1
ATOM 1777 N N . GLN A 1 219 ? -45.861 1.732 42.911 1.00 80.19 219 GLN A N 1
ATOM 1778 C CA . GLN A 1 219 ? -47.327 1.811 42.937 1.00 80.19 219 GLN A CA 1
ATOM 1779 C C . GLN A 1 219 ? -47.983 1.092 41.750 1.00 80.19 219 GLN A C 1
ATOM 1781 O O . GLN A 1 219 ? -49.050 0.505 41.907 1.00 80.19 219 GLN A O 1
ATOM 1786 N N . GLN A 1 220 ? -47.357 1.124 40.571 1.00 78.75 220 GLN A N 1
ATOM 1787 C CA . GLN A 1 220 ? -47.894 0.489 39.366 1.00 78.75 220 GLN A CA 1
ATOM 1788 C C . GLN A 1 220 ? -47.603 -1.014 39.299 1.00 78.75 220 GLN A C 1
ATOM 1790 O O . GLN A 1 220 ? -48.445 -1.780 38.836 1.00 78.75 220 GLN A O 1
ATOM 1795 N N . SER A 1 221 ? -46.411 -1.439 39.725 1.00 73.19 221 SER A N 1
ATOM 1796 C CA . SER A 1 221 ? -45.900 -2.791 39.452 1.00 73.19 221 SER A CA 1
ATOM 1797 C C . SER A 1 221 ? -45.632 -3.646 40.698 1.00 73.19 221 SER A C 1
ATOM 1799 O O . SER A 1 221 ? -45.370 -4.845 40.577 1.00 73.19 221 SER A O 1
ATOM 1801 N N . GLY A 1 222 ? -45.702 -3.059 41.896 1.00 75.62 222 GLY A N 1
ATOM 1802 C CA . GLY A 1 222 ? -45.411 -3.717 43.173 1.00 75.62 222 GLY A CA 1
ATOM 1803 C C . GLY A 1 222 ? -43.931 -4.045 43.401 1.00 75.62 222 GLY A C 1
ATOM 1804 O O . GLY A 1 222 ? -43.618 -4.823 44.300 1.00 75.62 222 GLY A O 1
ATOM 1805 N N . ARG A 1 223 ? -43.023 -3.510 42.573 1.00 77.94 223 ARG A N 1
ATOM 1806 C CA . ARG A 1 223 ? -41.561 -3.646 42.683 1.00 77.94 223 ARG A CA 1
ATOM 1807 C C . ARG A 1 223 ? -40.859 -2.471 42.000 1.00 77.94 223 ARG A C 1
ATOM 1809 O O . ARG A 1 223 ? -41.477 -1.761 41.217 1.00 77.94 223 ARG A O 1
ATOM 1816 N N . LEU A 1 224 ? -39.583 -2.259 42.294 1.00 84.81 224 LEU A N 1
ATOM 1817 C CA . LEU A 1 224 ? -38.726 -1.376 41.501 1.00 84.81 224 LEU A CA 1
ATOM 1818 C C . LEU A 1 224 ? -38.107 -2.155 40.341 1.00 84.81 224 LEU A C 1
ATOM 1820 O O . LEU A 1 224 ? -38.015 -3.386 40.378 1.00 84.81 224 LEU A O 1
ATOM 1824 N N . SER A 1 225 ? -37.593 -1.433 39.350 1.00 81.94 225 SER A N 1
ATOM 1825 C CA . SER A 1 225 ? -36.745 -2.006 38.311 1.00 81.94 225 SER A CA 1
ATOM 1826 C C . SER A 1 225 ? -35.560 -2.733 38.946 1.00 81.94 225 SER A C 1
ATOM 1828 O O . SER A 1 225 ? -34.732 -2.146 39.658 1.00 81.94 225 SER A O 1
ATOM 1830 N N . SER A 1 226 ? -35.475 -4.035 38.676 1.00 79.12 226 SER A N 1
ATOM 1831 C CA . SER A 1 226 ? -34.308 -4.837 39.017 1.00 79.12 226 SER A CA 1
ATOM 1832 C C . SER A 1 226 ? -33.079 -4.323 38.271 1.00 79.12 226 SER A C 1
ATOM 1834 O O . SER A 1 226 ? -33.177 -3.724 37.201 1.00 79.12 226 SER A O 1
ATOM 1836 N N . LEU A 1 227 ? -31.895 -4.589 38.816 1.00 84.69 227 LEU A N 1
ATOM 1837 C CA . LEU A 1 227 ? -30.656 -4.324 38.092 1.00 84.69 227 LEU A CA 1
ATOM 1838 C C . LEU A 1 227 ? -30.588 -5.207 36.841 1.00 84.69 227 LEU A C 1
ATOM 1840 O O . LEU A 1 227 ? -30.708 -6.427 36.963 1.00 84.69 227 LEU A O 1
ATOM 1844 N N . SER A 1 228 ? -30.341 -4.603 35.675 1.00 85.31 228 SER A N 1
ATOM 1845 C CA . SER A 1 228 ? -30.185 -5.307 34.395 1.00 85.31 228 SER A CA 1
ATOM 1846 C C . SER A 1 228 ? -29.249 -6.501 34.524 1.00 85.31 228 SER A C 1
ATOM 1848 O O . SER A 1 228 ? -28.255 -6.415 35.246 1.00 85.31 228 SER A O 1
ATOM 1850 N N . GLU A 1 229 ? -29.554 -7.614 33.861 1.00 87.56 229 GLU A N 1
ATOM 1851 C CA . GLU A 1 229 ? -28.642 -8.758 33.804 1.00 87.56 229 GLU A CA 1
ATOM 1852 C C . GLU A 1 229 ? -27.335 -8.381 33.098 1.00 87.56 229 GLU A C 1
ATOM 1854 O O . GLU A 1 229 ? -27.325 -7.606 32.142 1.00 87.56 229 GLU A O 1
ATOM 1859 N N . VAL A 1 230 ? -26.218 -8.919 33.592 1.00 91.31 230 VAL A N 1
ATOM 1860 C CA . VAL A 1 230 ? -24.904 -8.692 32.986 1.00 91.31 230 VAL A CA 1
ATOM 1861 C C . VAL A 1 230 ? -24.688 -9.762 31.932 1.00 91.31 230 VAL A C 1
ATOM 1863 O O . VAL A 1 230 ? -24.473 -10.923 32.265 1.00 91.31 230 VAL A O 1
ATOM 1866 N N . VAL A 1 231 ? -24.750 -9.353 30.666 1.00 88.38 231 VAL A N 1
ATOM 1867 C CA . VAL A 1 231 ? -24.489 -10.234 29.519 1.00 88.38 231 VAL A CA 1
ATOM 1868 C C . VAL A 1 231 ? -22.993 -10.533 29.393 1.00 88.38 231 VAL A C 1
ATOM 1870 O O . VAL A 1 231 ? -22.606 -11.679 29.199 1.00 88.38 231 VAL A O 1
ATOM 1873 N N . ASN A 1 232 ? -22.150 -9.506 29.537 1.00 91.31 232 ASN A N 1
ATOM 1874 C CA . ASN A 1 232 ? -20.703 -9.602 29.354 1.00 91.31 232 ASN A CA 1
ATOM 1875 C C . ASN A 1 232 ? -19.976 -9.281 30.665 1.00 91.31 232 ASN A C 1
ATOM 1877 O O . ASN A 1 232 ? -19.673 -8.116 30.936 1.00 91.31 232 ASN A O 1
ATOM 1881 N N . ASP A 1 233 ? -19.703 -10.303 31.476 1.00 93.31 233 ASP A N 1
ATOM 1882 C CA . ASP A 1 233 ? -19.091 -10.137 32.799 1.00 93.31 233 ASP A CA 1
ATOM 1883 C C . ASP A 1 233 ? -17.625 -9.677 32.713 1.00 93.31 233 ASP A C 1
ATOM 1885 O O . ASP A 1 233 ? -16.791 -10.287 32.043 1.00 93.31 233 ASP A O 1
ATOM 1889 N N . LEU A 1 234 ? -17.314 -8.584 33.411 1.00 94.25 234 LEU A N 1
ATOM 1890 C CA . LEU A 1 234 ? -15.978 -8.004 33.515 1.00 94.25 234 LEU A CA 1
ATOM 1891 C C . LEU A 1 234 ? -14.992 -8.922 34.247 1.00 94.25 234 LEU A C 1
ATOM 1893 O O . LEU A 1 234 ? -13.791 -8.855 33.974 1.00 94.25 234 LEU A O 1
ATOM 1897 N N . SER A 1 235 ? -15.485 -9.805 35.119 1.00 91.19 235 SER A N 1
ATOM 1898 C CA . SER A 1 235 ? -14.657 -10.769 35.852 1.00 91.19 235 SER A CA 1
ATOM 1899 C C . SER A 1 235 ? -13.848 -11.695 34.935 1.00 91.19 235 SER A C 1
ATOM 1901 O O . SER A 1 235 ? -12.785 -12.170 35.323 1.00 91.19 235 SER A O 1
ATOM 1903 N N . LEU A 1 236 ? -14.311 -11.904 33.698 1.00 91.38 236 LEU A N 1
ATOM 1904 C CA . LEU A 1 236 ? -13.642 -12.734 32.695 1.00 91.38 236 LEU A CA 1
ATOM 1905 C C . LEU A 1 236 ? -12.436 -12.042 32.041 1.00 91.38 236 LEU A C 1
ATOM 1907 O O . LEU A 1 236 ? -11.609 -12.713 31.430 1.00 91.38 236 LEU A O 1
ATOM 1911 N N . LEU A 1 237 ? -12.343 -10.713 32.142 1.00 89.88 237 LEU A N 1
ATOM 1912 C CA . LEU A 1 237 ? -11.292 -9.907 31.509 1.00 89.88 237 LEU A CA 1
ATOM 1913 C C . LEU A 1 237 ? -10.245 -9.410 32.510 1.00 89.88 237 LEU A C 1
ATOM 1915 O O . LEU A 1 237 ? -9.100 -9.161 32.138 1.00 89.88 237 LEU A O 1
ATOM 1919 N N . VAL A 1 238 ? -10.642 -9.211 33.768 1.00 87.19 238 VAL A N 1
ATOM 1920 C CA . VAL A 1 238 ? -9.776 -8.682 34.826 1.00 87.19 238 VAL A CA 1
ATOM 1921 C C . VAL A 1 238 ? -9.110 -9.851 35.560 1.00 87.19 238 VAL A C 1
ATOM 1923 O O . VAL A 1 238 ? -9.819 -10.668 36.146 1.00 87.19 238 VAL A O 1
ATOM 1926 N N . PRO A 1 239 ? -7.766 -9.951 35.573 1.00 83.69 239 PRO A N 1
ATOM 1927 C CA . PRO A 1 239 ? -7.073 -11.009 36.300 1.00 83.69 239 PRO A CA 1
ATOM 1928 C C . PRO A 1 239 ? -7.414 -10.986 37.792 1.00 83.69 239 PRO A C 1
ATOM 1930 O O . PRO A 1 239 ? -7.406 -9.920 38.414 1.00 83.69 239 PRO A O 1
ATOM 1933 N N . ALA A 1 240 ? -7.651 -12.159 38.377 1.00 79.62 240 ALA A N 1
ATOM 1934 C CA . ALA A 1 240 ? -7.931 -12.280 39.805 1.00 79.62 240 ALA A CA 1
ATOM 1935 C C . ALA A 1 240 ? -6.810 -11.643 40.647 1.00 79.62 240 ALA A C 1
ATOM 1937 O O . ALA A 1 240 ? -5.625 -11.873 40.399 1.00 79.62 240 ALA A O 1
ATOM 1938 N N . GLY A 1 241 ? -7.183 -10.841 41.645 1.00 78.25 241 GLY A N 1
ATOM 1939 C CA . GLY A 1 241 ? -6.250 -10.126 42.517 1.00 78.25 241 GLY A CA 1
ATOM 1940 C C . GLY A 1 241 ? -5.742 -8.792 41.965 1.00 78.25 241 GLY A C 1
ATOM 1941 O O . GLY A 1 241 ? -4.996 -8.108 42.663 1.00 78.25 241 GLY A O 1
ATOM 1942 N N . SER A 1 242 ? -6.139 -8.393 40.751 1.00 84.56 242 SER A N 1
ATOM 1943 C CA . SER A 1 242 ? -5.815 -7.065 40.203 1.00 84.56 242 SER A CA 1
ATOM 1944 C C . SER A 1 242 ? -6.837 -5.985 40.578 1.00 84.56 242 SER A C 1
ATOM 1946 O O . SER A 1 242 ? -6.579 -4.796 40.382 1.00 84.56 242 SER A O 1
ATOM 1948 N N . GLU A 1 243 ? -7.982 -6.375 41.145 1.00 85.69 243 GLU A N 1
ATOM 1949 C CA . GLU A 1 243 ? -9.009 -5.466 41.649 1.00 85.69 243 GLU A CA 1
ATOM 1950 C C . GLU A 1 243 ? -8.478 -4.426 42.645 1.00 85.69 243 GLU A C 1
ATOM 1952 O O . GLU A 1 243 ? -7.795 -4.722 43.627 1.00 85.69 243 GLU A O 1
ATOM 1957 N N . VAL A 1 244 ? -8.888 -3.176 42.432 1.00 86.50 244 VAL A N 1
ATOM 1958 C CA . VAL A 1 244 ? -8.545 -2.062 43.319 1.00 86.50 244 VAL A CA 1
ATOM 1959 C C . VAL A 1 244 ? -9.674 -1.863 44.320 1.00 86.50 244 VAL A C 1
ATOM 1961 O O . VAL A 1 244 ? -10.817 -1.594 43.945 1.00 86.50 244 VAL A O 1
ATOM 1964 N N . ARG A 1 245 ? -9.359 -1.947 45.618 1.00 82.06 245 ARG A N 1
ATOM 1965 C CA . ARG A 1 245 ? -10.308 -1.561 46.668 1.00 82.06 245 ARG A CA 1
ATOM 1966 C C . ARG A 1 245 ? -10.439 -0.043 46.710 1.00 82.06 245 ARG A C 1
ATOM 1968 O O . ARG A 1 245 ? -9.523 0.651 47.136 1.00 82.06 245 ARG A O 1
ATOM 1975 N N . ALA A 1 246 ? -11.602 0.451 46.309 1.00 82.31 246 ALA A N 1
ATOM 1976 C CA . ALA A 1 246 ? -12.006 1.837 46.493 1.00 82.31 246 ALA A CA 1
ATOM 1977 C C . ALA A 1 246 ? -13.167 1.922 47.490 1.00 82.31 246 ALA A C 1
ATOM 1979 O O . ALA A 1 246 ? -13.943 0.972 47.615 1.00 82.31 246 ALA A O 1
ATOM 1980 N N . ALA A 1 247 ? -13.279 3.049 48.194 1.00 87.81 247 ALA A N 1
ATOM 1981 C CA . ALA A 1 247 ? -14.404 3.304 49.085 1.00 87.81 247 ALA A CA 1
ATOM 1982 C C . ALA A 1 247 ? -15.702 3.425 48.274 1.00 87.81 247 ALA A C 1
ATOM 1984 O O . ALA A 1 247 ? -15.725 4.050 47.206 1.00 87.81 247 ALA A O 1
ATOM 1985 N N . LEU A 1 248 ? -16.770 2.803 48.773 1.00 91.25 248 LEU A N 1
ATOM 1986 C CA . LEU A 1 248 ? -18.106 2.986 48.219 1.00 91.25 248 LEU A CA 1
ATOM 1987 C C . LEU A 1 248 ? -18.608 4.404 48.524 1.00 91.25 248 LEU A C 1
ATOM 1989 O O . LEU A 1 248 ? -18.207 4.980 49.532 1.00 91.25 248 LEU A O 1
ATOM 1993 N N . PRO A 1 249 ? -19.479 4.978 47.677 1.00 92.00 249 PRO A N 1
ATOM 1994 C CA . PRO A 1 249 ? -20.095 6.260 47.983 1.00 92.00 249 PRO A CA 1
ATOM 1995 C C . PRO A 1 249 ? -20.870 6.199 49.306 1.00 92.00 249 PRO A C 1
ATOM 1997 O O . PRO A 1 249 ? -21.759 5.361 49.450 1.00 92.00 249 PRO A O 1
ATOM 2000 N N . ASP A 1 250 ? -20.584 7.129 50.220 1.00 87.81 250 ASP A N 1
ATOM 2001 C CA . ASP A 1 250 ? -21.307 7.249 51.497 1.00 87.81 250 ASP A CA 1
ATOM 2002 C C . ASP A 1 250 ? -22.759 7.718 51.298 1.00 87.81 250 ASP A C 1
ATOM 2004 O O . ASP A 1 250 ? -23.634 7.450 52.117 1.00 87.81 250 ASP A O 1
ATOM 2008 N N . ASN A 1 251 ? -23.032 8.408 50.185 1.00 92.31 251 ASN A N 1
ATOM 2009 C CA . ASN A 1 251 ? -24.373 8.853 49.826 1.00 92.31 251 ASN A CA 1
ATOM 2010 C C . ASN A 1 251 ? -25.176 7.700 49.177 1.00 92.31 251 ASN A C 1
ATOM 2012 O O . ASN A 1 251 ? -24.751 7.174 48.137 1.00 92.31 251 ASN A O 1
ATOM 2016 N N . PRO A 1 252 ? -26.372 7.360 49.695 1.00 93.31 252 PRO A N 1
ATOM 2017 C CA . PRO A 1 252 ? -27.169 6.235 49.201 1.00 93.31 252 PRO A CA 1
ATOM 2018 C C . PRO A 1 252 ? -27.668 6.411 47.764 1.00 93.31 252 PRO A C 1
ATOM 2020 O O . PRO A 1 252 ? -27.760 5.436 47.014 1.00 93.31 252 PRO A O 1
ATOM 2023 N N . LEU A 1 253 ? -27.948 7.645 47.337 1.00 94.62 253 LEU A N 1
ATOM 2024 C CA . LEU A 1 253 ? -28.361 7.951 45.965 1.00 94.62 253 LEU A CA 1
ATOM 2025 C C . LEU A 1 253 ? -27.220 7.678 44.986 1.00 94.62 253 LEU A C 1
ATOM 2027 O O . LEU A 1 253 ? -27.424 7.056 43.940 1.00 94.62 253 LEU A O 1
ATOM 2031 N N . SER A 1 254 ? -26.010 8.121 45.335 1.00 94.06 254 SER A N 1
ATOM 2032 C CA . SER A 1 254 ? -24.798 7.876 44.549 1.00 94.06 254 SER A CA 1
ATOM 2033 C C . SER A 1 254 ? -24.462 6.389 44.500 1.00 94.06 254 SER A C 1
ATOM 2035 O O . SER A 1 254 ? -24.138 5.877 43.429 1.00 94.06 254 SER A O 1
ATOM 2037 N N . LEU A 1 255 ? -24.612 5.677 45.620 1.00 94.56 255 LEU A N 1
ATOM 2038 C CA . LEU A 1 255 ? -24.429 4.230 45.690 1.00 94.56 255 LEU A CA 1
ATOM 2039 C C . LEU A 1 255 ? -25.406 3.492 44.764 1.00 94.56 255 LEU A C 1
ATOM 2041 O O . LEU A 1 255 ? -24.986 2.654 43.967 1.00 94.56 255 LEU A O 1
ATOM 2045 N N . ARG A 1 256 ? -26.700 3.837 44.799 1.00 92.75 256 ARG A N 1
ATOM 2046 C CA . ARG A 1 256 ? -27.709 3.224 43.921 1.00 92.75 256 ARG A CA 1
ATOM 2047 C C . ARG A 1 256 ? -27.403 3.475 42.445 1.00 92.75 256 ARG A C 1
ATOM 2049 O O . ARG A 1 256 ? -27.490 2.545 41.645 1.00 92.75 256 ARG A O 1
ATOM 2056 N N . ARG A 1 257 ? -27.017 4.703 42.081 1.00 92.62 257 ARG A N 1
ATOM 2057 C CA . ARG A 1 257 ? -26.629 5.063 40.703 1.00 92.62 257 ARG A CA 1
ATOM 2058 C C . ARG A 1 257 ? -25.386 4.306 40.245 1.00 92.62 257 ARG A C 1
ATOM 2060 O O . ARG A 1 257 ? -25.368 3.823 39.117 1.00 92.62 257 ARG A O 1
ATOM 2067 N N . LEU A 1 258 ? -24.391 4.149 41.119 1.00 94.06 258 LEU A N 1
ATOM 2068 C CA . LEU A 1 258 ? -23.199 3.349 40.842 1.00 94.06 258 LEU A CA 1
ATOM 2069 C C . LEU A 1 258 ? -23.569 1.886 40.564 1.00 94.06 258 LEU A C 1
ATOM 2071 O O . LEU A 1 258 ? -23.141 1.341 39.553 1.00 94.06 258 LEU A O 1
ATOM 2075 N N . MET A 1 259 ? -24.409 1.269 41.403 1.00 93.31 259 MET A N 1
ATOM 2076 C CA . MET A 1 259 ? -24.870 -0.114 41.205 1.00 93.31 259 MET A CA 1
ATOM 2077 C C . MET A 1 259 ? -25.566 -0.310 39.852 1.00 93.31 259 MET A C 1
ATOM 2079 O O . MET A 1 259 ? -25.338 -1.316 39.185 1.00 93.31 259 MET A O 1
ATOM 2083 N N . VAL A 1 260 ? -26.397 0.649 39.433 1.00 91.81 260 VAL A N 1
ATOM 2084 C CA . VAL A 1 260 ? -27.054 0.620 38.116 1.00 91.81 260 VAL A CA 1
ATOM 2085 C C . VAL A 1 260 ? -26.025 0.767 36.994 1.00 91.81 260 VAL A C 1
ATOM 2087 O O . VAL A 1 260 ? -26.005 -0.044 36.070 1.00 91.81 260 VAL A O 1
ATOM 2090 N N . ALA A 1 261 ? -25.132 1.754 37.092 1.00 93.31 261 ALA A N 1
ATOM 2091 C CA . ALA A 1 261 ? -24.126 2.015 36.070 1.00 93.31 261 ALA A CA 1
ATOM 2092 C C . ALA A 1 261 ? -23.184 0.818 35.864 1.00 93.31 261 ALA A C 1
ATOM 2094 O O . ALA A 1 261 ? -22.938 0.437 34.724 1.00 93.31 261 ALA A O 1
ATOM 2095 N N . LEU A 1 262 ? -22.737 0.165 36.944 1.00 94.38 262 LEU A N 1
ATOM 2096 C CA . LEU A 1 262 ? -21.856 -1.009 36.892 1.00 94.38 262 LEU A CA 1
ATOM 2097 C C . LEU A 1 262 ? -22.473 -2.218 36.173 1.00 94.38 262 LEU A C 1
ATOM 2099 O O . LEU A 1 262 ? -21.735 -3.096 35.742 1.00 94.38 262 LEU A O 1
ATOM 2103 N N . ARG A 1 263 ? -23.801 -2.292 36.040 1.00 93.06 263 ARG A N 1
ATOM 2104 C CA . ARG A 1 263 ? -24.507 -3.431 35.422 1.00 93.06 263 ARG A CA 1
ATOM 2105 C C . ARG A 1 263 ? -24.768 -3.254 33.928 1.00 93.06 263 ARG A C 1
ATOM 2107 O O . ARG A 1 263 ? -25.241 -4.188 33.293 1.00 93.06 263 ARG A O 1
ATOM 2114 N N . SER A 1 264 ? -24.469 -2.083 33.370 1.00 92.19 264 SER A N 1
ATOM 2115 C CA . SER A 1 264 ? -24.695 -1.761 31.956 1.00 92.19 264 SER A CA 1
ATOM 2116 C C . SER A 1 264 ? -23.390 -1.367 31.276 1.00 92.19 264 SER A C 1
ATOM 2118 O O . SER A 1 264 ? -22.539 -0.741 31.902 1.00 92.19 264 SER A O 1
ATOM 2120 N N . GLU A 1 265 ? -23.224 -1.696 29.996 1.00 92.94 265 GLU A N 1
ATOM 2121 C CA . GLU A 1 265 ? -22.002 -1.330 29.262 1.00 92.94 265 GLU A CA 1
ATOM 2122 C C . GLU A 1 265 ? -21.874 0.189 29.098 1.00 92.94 265 GLU A C 1
ATOM 2124 O O . GLU A 1 265 ? -20.802 0.759 29.295 1.00 92.94 265 GLU A O 1
ATOM 2129 N N . GLU A 1 266 ? -22.992 0.849 28.795 1.00 91.88 266 GLU A N 1
ATOM 2130 C CA . GLU A 1 266 ? -23.095 2.303 28.648 1.00 91.88 266 GLU A CA 1
ATOM 2131 C C . GLU A 1 266 ? -22.775 3.014 29.966 1.00 91.88 266 GLU A C 1
ATOM 2133 O O . GLU A 1 266 ? -21.964 3.941 29.999 1.00 91.88 266 GLU A O 1
ATOM 2138 N N . GLY A 1 267 ? -23.353 2.537 31.074 1.00 91.75 267 GLY A N 1
ATOM 2139 C CA . GLY A 1 267 ? -23.067 3.051 32.408 1.00 91.75 267 GLY A CA 1
ATOM 2140 C C . GLY A 1 267 ? -21.616 2.810 32.816 1.00 91.75 267 GLY A C 1
ATOM 2141 O O . GLY A 1 267 ? -20.954 3.738 33.279 1.00 91.75 267 GLY A O 1
ATOM 2142 N N . ALA A 1 268 ? -21.084 1.607 32.591 1.00 92.31 268 ALA A N 1
ATOM 2143 C CA . ALA A 1 268 ? -19.699 1.264 32.897 1.00 92.31 268 ALA A CA 1
ATOM 2144 C C . ALA A 1 268 ? -18.708 2.161 32.139 1.00 92.31 268 ALA A C 1
ATOM 2146 O O . ALA A 1 268 ? -17.741 2.641 32.735 1.00 92.31 268 ALA A O 1
ATOM 2147 N N . ALA A 1 269 ? -18.977 2.449 30.861 1.00 90.81 269 ALA A N 1
ATOM 2148 C CA . ALA A 1 269 ? -18.188 3.382 30.061 1.00 90.81 269 ALA A CA 1
ATOM 2149 C C . ALA A 1 269 ? -18.305 4.833 30.567 1.00 90.81 269 ALA A C 1
ATOM 2151 O O . ALA A 1 269 ? -17.307 5.556 30.619 1.00 90.81 269 ALA A O 1
ATOM 2152 N N . ALA A 1 270 ? -19.502 5.259 30.986 1.00 93.44 270 ALA A N 1
ATOM 2153 C CA . ALA A 1 270 ? -19.760 6.616 31.471 1.00 93.44 270 ALA A CA 1
ATOM 2154 C C . ALA A 1 270 ? -19.085 6.935 32.817 1.00 93.44 270 ALA A C 1
ATOM 2156 O O . ALA A 1 270 ? -18.792 8.102 33.084 1.00 93.44 270 ALA A O 1
ATOM 2157 N N . LEU A 1 271 ? -18.799 5.927 33.651 1.00 90.69 271 LEU A N 1
ATOM 2158 C CA . LEU A 1 271 ? -18.176 6.125 34.966 1.00 90.69 271 LEU A CA 1
ATOM 2159 C C . LEU A 1 271 ? -16.724 6.637 34.895 1.00 90.69 271 LEU A C 1
ATOM 2161 O O . LEU A 1 271 ? -16.227 7.136 35.900 1.00 90.69 271 LEU A O 1
ATOM 2165 N N . LYS A 1 272 ? -16.037 6.531 33.744 1.00 88.31 272 LYS A N 1
ATOM 2166 C CA . LYS A 1 272 ? -14.643 6.997 33.535 1.00 88.31 272 LYS A CA 1
ATOM 2167 C C . LYS A 1 272 ? -13.631 6.511 34.595 1.00 88.31 272 LYS A C 1
ATOM 2169 O O . LYS A 1 272 ? -12.636 7.177 34.862 1.00 88.31 272 LYS A O 1
ATOM 2174 N N . ILE A 1 273 ? -13.872 5.339 35.174 1.00 90.94 273 ILE A N 1
ATOM 2175 C CA . ILE A 1 273 ? -12.989 4.651 36.130 1.00 90.94 273 ILE A CA 1
ATOM 2176 C C . ILE A 1 273 ? -12.452 3.359 35.511 1.00 90.94 273 ILE A C 1
ATOM 2178 O O . ILE A 1 273 ? -13.071 2.799 34.602 1.00 90.94 273 ILE A O 1
ATOM 2182 N N . SER A 1 274 ? -11.306 2.879 35.995 1.00 92.06 274 SER A N 1
ATOM 2183 C CA . SER A 1 274 ? -10.618 1.721 35.415 1.00 92.06 274 SER A CA 1
ATOM 2184 C C . SER A 1 274 ? -11.380 0.406 35.629 1.00 92.06 274 SER A C 1
ATOM 2186 O O . SER A 1 274 ? -12.106 0.244 36.612 1.00 92.06 274 SER A O 1
ATOM 2188 N N . ALA A 1 275 ? -11.190 -0.557 34.723 1.00 92.56 275 ALA A N 1
ATOM 2189 C CA . ALA A 1 275 ? -11.798 -1.886 34.817 1.00 92.56 275 ALA A CA 1
ATOM 2190 C C . ALA A 1 275 ? -11.502 -2.592 36.162 1.00 92.56 275 ALA A C 1
ATOM 2192 O O . ALA A 1 275 ? -12.451 -3.030 36.816 1.00 92.56 275 ALA A O 1
ATOM 2193 N N . PRO A 1 276 ? -10.246 -2.620 36.661 1.00 92.81 276 PRO A N 1
ATOM 2194 C CA . PRO A 1 276 ? -9.946 -3.228 37.959 1.00 92.81 276 PRO A CA 1
ATOM 2195 C C . PRO A 1 276 ? -10.641 -2.544 39.144 1.00 92.81 276 PRO A C 1
ATOM 2197 O O . PRO A 1 276 ? -11.039 -3.206 40.102 1.00 92.81 276 PRO A O 1
ATOM 2200 N N . GLN A 1 277 ? -10.844 -1.224 39.087 1.00 93.31 277 GLN A N 1
ATOM 2201 C CA . GLN A 1 277 ? -11.597 -0.506 40.116 1.00 93.31 277 GLN A CA 1
ATOM 2202 C C . GLN A 1 277 ? -13.094 -0.849 40.065 1.00 93.31 277 GLN A C 1
ATOM 2204 O O . GLN A 1 277 ? -13.715 -1.052 41.108 1.00 93.31 277 GLN A O 1
ATOM 2209 N N . ARG A 1 278 ? -13.679 -0.975 38.864 1.00 94.25 278 ARG A N 1
ATOM 2210 C CA . ARG A 1 278 ? -15.079 -1.410 38.705 1.00 94.25 278 ARG A CA 1
ATOM 2211 C C . ARG A 1 278 ? -15.295 -2.831 39.209 1.00 94.25 278 ARG A C 1
ATOM 2213 O O . ARG A 1 278 ? -16.270 -3.069 39.917 1.00 94.25 278 ARG A O 1
ATOM 2220 N N . GLN A 1 279 ? -14.363 -3.736 38.919 1.00 94.06 279 GLN A N 1
ATOM 2221 C CA . GLN A 1 279 ? -14.394 -5.095 39.451 1.00 94.06 279 GLN A CA 1
ATOM 2222 C C . GLN A 1 279 ? -14.301 -5.103 40.985 1.00 94.06 279 GLN A C 1
ATOM 2224 O O . GLN A 1 279 ? -15.068 -5.802 41.648 1.00 94.06 279 GLN A O 1
ATOM 2229 N N . GLY A 1 280 ? -13.446 -4.251 41.562 1.00 92.75 280 GLY A N 1
ATOM 2230 C CA . GLY A 1 280 ? -13.360 -4.048 43.010 1.00 92.75 280 GLY A CA 1
ATOM 2231 C C . GLY A 1 280 ? -14.683 -3.599 43.644 1.00 92.75 280 GLY A C 1
ATOM 2232 O O . GLY A 1 280 ? -15.060 -4.118 44.698 1.00 92.75 280 GLY A O 1
ATOM 2233 N N . TYR A 1 281 ? -15.429 -2.695 42.997 1.00 94.38 281 TYR A N 1
ATOM 2234 C CA . TYR A 1 281 ? -16.774 -2.318 43.448 1.00 94.38 281 TYR A CA 1
ATOM 2235 C C . TYR A 1 281 ? -17.767 -3.480 43.369 1.00 94.38 281 TYR A C 1
ATOM 2237 O O . TYR A 1 281 ? -18.515 -3.695 44.321 1.00 94.38 281 TYR A O 1
ATOM 2245 N N . GLY A 1 282 ? -17.754 -4.254 42.280 1.00 92.25 282 GLY A N 1
ATOM 2246 C CA . GLY A 1 282 ? -18.598 -5.443 42.129 1.00 92.25 282 GLY A CA 1
ATOM 2247 C C . GLY A 1 282 ? -18.416 -6.445 43.267 1.00 92.25 282 GLY A C 1
ATOM 2248 O O . GLY A 1 282 ? -19.393 -6.868 43.885 1.00 92.25 282 GLY A O 1
ATOM 2249 N N . LEU A 1 283 ? -17.160 -6.743 43.615 1.00 91.94 283 LEU A N 1
ATOM 2250 C CA . LEU A 1 283 ? -16.811 -7.650 44.711 1.00 91.94 283 LEU A CA 1
ATOM 2251 C C . LEU A 1 283 ? -17.290 -7.139 46.075 1.00 91.94 283 LEU A C 1
ATOM 2253 O O . LEU A 1 283 ? -17.892 -7.900 46.828 1.00 91.94 283 LEU A O 1
ATOM 2257 N N . GLN A 1 284 ? -17.080 -5.855 46.389 1.00 91.56 284 GLN A N 1
ATOM 2258 C CA . GLN A 1 284 ? -17.569 -5.268 47.647 1.00 91.56 284 GLN A CA 1
ATOM 2259 C C . GLN A 1 284 ? -19.097 -5.262 47.737 1.00 91.56 284 GLN A C 1
ATOM 2261 O O . GLN A 1 284 ? -19.665 -5.399 48.819 1.00 91.56 284 GLN A O 1
ATOM 2266 N N . LEU A 1 285 ? -19.772 -5.088 46.601 1.00 91.06 285 LEU A N 1
ATOM 2267 C CA . LEU A 1 285 ? -21.225 -5.021 46.539 1.00 91.06 285 LEU A CA 1
ATOM 2268 C C . LEU A 1 285 ? -21.889 -6.397 46.404 1.00 91.06 285 LEU A C 1
ATOM 2270 O O . LEU A 1 285 ? -23.107 -6.470 46.584 1.00 91.06 285 LEU A O 1
ATOM 2274 N N . GLY A 1 286 ? -21.126 -7.459 46.131 1.00 90.06 286 GLY A N 1
ATOM 2275 C CA . GLY A 1 286 ? -21.643 -8.805 45.884 1.00 90.06 286 GLY A CA 1
ATOM 2276 C C . GLY A 1 286 ? -22.424 -8.910 44.572 1.00 90.06 286 GLY A C 1
ATOM 2277 O O . GLY A 1 286 ? -23.468 -9.556 44.534 1.00 90.06 286 GLY A O 1
ATOM 2278 N N . MET A 1 287 ? -21.974 -8.229 43.513 1.00 90.44 287 MET A N 1
ATOM 2279 C CA . MET A 1 287 ? -22.674 -8.168 42.225 1.00 90.44 287 MET A CA 1
ATOM 2280 C C . MET A 1 287 ? -21.727 -8.283 41.024 1.00 90.44 287 MET A C 1
ATOM 2282 O O . MET A 1 287 ? -20.604 -7.788 41.064 1.00 90.44 287 MET A O 1
ATOM 2286 N N . ALA A 1 288 ? -22.211 -8.890 39.935 1.00 92.38 288 ALA A N 1
ATOM 2287 C CA . ALA A 1 288 ? -21.492 -8.921 38.659 1.00 92.38 288 ALA A CA 1
ATOM 2288 C C . ALA A 1 288 ? -21.468 -7.533 37.999 1.00 92.38 288 ALA A C 1
ATOM 2290 O O . ALA A 1 288 ? -22.416 -6.753 38.157 1.00 92.38 288 ALA A O 1
ATOM 2291 N N . VAL A 1 289 ? -20.413 -7.257 37.234 1.00 94.38 289 VAL A N 1
ATOM 2292 C CA . VAL A 1 289 ? -20.137 -5.955 36.612 1.00 94.38 289 VAL A CA 1
ATOM 2293 C C . VAL A 1 289 ? -20.004 -6.135 35.105 1.00 94.38 289 VAL A C 1
ATOM 2295 O O . VAL A 1 289 ? -19.390 -7.089 34.644 1.00 94.38 289 VAL A O 1
ATOM 2298 N N . ALA A 1 290 ? -20.573 -5.221 34.326 1.00 95.12 290 ALA A N 1
ATOM 2299 C CA . ALA A 1 290 ? -20.485 -5.251 32.875 1.00 95.12 290 ALA A CA 1
ATOM 2300 C C . ALA A 1 290 ? -19.104 -4.787 32.379 1.00 95.12 290 ALA A C 1
ATOM 2302 O O . ALA A 1 290 ? -18.576 -3.750 32.799 1.00 95.12 290 ALA A O 1
ATOM 2303 N N . SER A 1 291 ? -18.538 -5.548 31.445 1.00 94.94 291 SER A N 1
ATOM 2304 C CA . SER A 1 291 ? -17.412 -5.115 30.616 1.00 94.94 291 SER A CA 1
ATOM 2305 C C . SER A 1 291 ? -17.879 -4.177 29.506 1.00 94.94 291 SER A C 1
ATOM 2307 O O . SER A 1 291 ? -19.017 -4.250 29.042 1.00 94.94 291 SER A O 1
ATOM 2309 N N . THR A 1 292 ? -16.990 -3.300 29.046 1.00 93.31 292 THR A N 1
ATOM 2310 C CA . THR A 1 292 ? -17.245 -2.455 27.871 1.00 93.31 292 THR A CA 1
ATOM 2311 C C . THR A 1 292 ? -16.791 -3.148 26.577 1.00 93.31 292 THR A C 1
ATOM 2313 O O . THR A 1 292 ? -15.868 -3.970 26.613 1.00 93.31 292 THR A O 1
ATOM 2316 N N . PRO A 1 293 ? -17.348 -2.785 25.402 1.00 90.75 293 PRO A N 1
ATOM 2317 C CA . PRO A 1 293 ? -16.880 -3.305 24.113 1.00 90.75 293 PRO A CA 1
ATOM 2318 C C . PRO A 1 293 ? -15.387 -3.067 23.875 1.00 90.75 293 PRO A C 1
ATOM 2320 O O . PRO A 1 293 ? -14.700 -3.922 23.321 1.00 90.75 293 PRO A O 1
ATOM 2323 N N . ARG A 1 294 ? -14.874 -1.918 24.333 1.00 89.31 294 ARG A N 1
ATOM 2324 C CA . ARG A 1 294 ? -13.456 -1.572 24.220 1.00 89.31 294 ARG A CA 1
ATOM 2325 C C . ARG A 1 294 ? -12.579 -2.521 25.032 1.00 89.31 294 ARG A C 1
ATOM 2327 O O . ARG A 1 294 ? -11.575 -2.982 24.519 1.00 89.31 294 ARG A O 1
ATOM 2334 N N . GLU A 1 295 ? -12.953 -2.836 26.269 1.00 92.12 295 GLU A N 1
ATOM 2335 C CA . GLU A 1 295 ? -12.170 -3.748 27.118 1.00 92.12 295 GLU A CA 1
ATOM 2336 C C . GLU A 1 295 ? -12.126 -5.166 26.561 1.00 92.12 295 GLU A C 1
ATOM 2338 O O . GLU A 1 295 ? -11.073 -5.796 26.599 1.00 92.12 295 GLU A O 1
ATOM 2343 N N . ARG A 1 296 ? -13.240 -5.646 25.996 1.00 91.56 296 ARG A N 1
ATOM 2344 C CA . ARG A 1 296 ? -13.268 -6.936 25.296 1.00 91.56 296 ARG A CA 1
ATOM 2345 C C . ARG A 1 296 ? -12.334 -6.935 24.090 1.00 91.56 296 ARG A C 1
ATOM 2347 O O . ARG A 1 296 ? -11.535 -7.851 23.956 1.00 91.56 296 ARG A O 1
ATOM 2354 N N . LEU A 1 297 ? -12.369 -5.877 23.277 1.00 91.31 297 LEU A N 1
ATOM 2355 C CA . LEU A 1 297 ? -11.461 -5.728 22.140 1.00 91.31 297 LEU A CA 1
ATOM 2356 C C . LEU A 1 297 ? -9.985 -5.722 22.575 1.00 91.31 297 LEU A C 1
ATOM 2358 O O . LEU A 1 297 ? -9.174 -6.408 21.965 1.00 91.31 297 LEU A O 1
ATOM 2362 N N . GLU A 1 298 ? -9.622 -4.987 23.631 1.00 90.69 298 GLU A N 1
ATOM 2363 C CA . GLU A 1 298 ? -8.240 -4.988 24.142 1.00 90.69 298 GLU A CA 1
ATOM 2364 C C . GLU A 1 298 ? -7.813 -6.377 24.644 1.00 90.69 298 GLU A C 1
ATOM 2366 O O . GLU A 1 298 ? -6.686 -6.807 24.394 1.00 90.69 298 GLU A O 1
ATOM 2371 N N . ALA A 1 299 ? -8.707 -7.102 25.324 1.00 89.50 299 ALA A N 1
ATOM 2372 C CA . ALA A 1 299 ? -8.440 -8.464 25.781 1.00 89.50 299 ALA A CA 1
ATOM 2373 C C . ALA A 1 299 ? -8.272 -9.445 24.607 1.00 89.50 299 ALA A C 1
ATOM 2375 O O . ALA A 1 299 ? -7.345 -10.261 24.609 1.00 89.50 299 ALA A O 1
ATOM 2376 N N . ASP A 1 300 ? -9.112 -9.328 23.579 1.00 90.31 300 ASP A N 1
ATOM 2377 C CA . ASP A 1 300 ? -9.023 -10.120 22.352 1.00 90.31 300 ASP A CA 1
ATOM 2378 C C . ASP A 1 300 ? -7.711 -9.843 21.597 1.00 90.31 300 ASP A C 1
ATOM 2380 O O . ASP A 1 300 ? -7.019 -10.780 21.192 1.00 90.31 300 ASP A O 1
ATOM 2384 N N . ILE A 1 301 ? -7.318 -8.570 21.462 1.00 91.12 301 ILE A N 1
ATOM 2385 C CA . ILE A 1 301 ? -6.051 -8.165 20.830 1.00 91.12 301 ILE A CA 1
ATOM 2386 C C . ILE A 1 301 ? -4.851 -8.675 21.639 1.00 91.12 301 ILE A C 1
ATOM 2388 O O . ILE A 1 301 ? -3.892 -9.182 21.058 1.00 91.12 301 ILE A O 1
ATOM 2392 N N . SER A 1 302 ? -4.898 -8.592 22.971 1.00 89.25 302 SER A N 1
ATOM 2393 C CA . SER A 1 302 ? -3.850 -9.131 23.849 1.00 89.25 302 SER A CA 1
ATOM 2394 C C . SER A 1 302 ? -3.705 -10.649 23.687 1.00 89.25 302 SER A C 1
ATOM 2396 O O . SER A 1 302 ? -2.600 -11.166 23.514 1.00 89.25 302 SER A O 1
ATOM 2398 N N . THR A 1 303 ? -4.831 -11.366 23.636 1.00 89.44 303 THR A N 1
ATOM 2399 C CA . THR A 1 303 ? -4.871 -12.817 23.400 1.00 89.44 303 THR A CA 1
ATOM 2400 C C . THR A 1 303 ? -4.314 -13.173 22.023 1.00 89.44 303 THR A C 1
ATOM 2402 O O . THR A 1 303 ? -3.574 -14.147 21.882 1.00 89.44 303 THR A O 1
ATOM 2405 N N . LEU A 1 304 ? -4.636 -12.380 20.998 1.00 90.25 304 LEU A N 1
ATOM 2406 C CA . LEU A 1 304 ? -4.064 -12.524 19.663 1.00 90.25 304 LEU A CA 1
ATOM 2407 C C . LEU A 1 304 ? -2.541 -12.325 19.691 1.00 90.25 304 LEU A C 1
ATOM 2409 O O . LEU A 1 304 ? -1.818 -13.148 19.137 1.00 90.25 304 LEU A O 1
ATOM 2413 N N . GLY A 1 305 ? -2.048 -11.293 20.380 1.00 88.94 305 GLY A N 1
ATOM 2414 C CA . GLY A 1 305 ? -0.615 -11.018 20.517 1.00 88.94 305 GLY A CA 1
ATOM 2415 C C . GLY A 1 305 ? 0.175 -12.159 21.167 1.00 88.94 305 GLY A C 1
ATOM 2416 O O . GLY A 1 305 ? 1.320 -12.382 20.799 1.00 88.94 305 GLY A O 1
ATOM 2417 N N . GLN A 1 306 ? -0.439 -12.931 22.070 1.00 89.06 306 GLN A N 1
ATOM 2418 C CA . GLN A 1 306 ? 0.180 -14.128 22.662 1.00 89.06 306 GLN A CA 1
ATOM 2419 C C . GLN A 1 306 ? 0.232 -15.328 21.704 1.00 89.06 306 GLN A C 1
ATOM 2421 O O . GLN A 1 306 ? 1.072 -16.211 21.869 1.00 89.06 306 GLN A O 1
ATOM 2426 N N . LYS A 1 307 ? -0.679 -15.391 20.726 1.00 88.56 307 LYS A N 1
ATOM 2427 C CA . LYS A 1 307 ? -0.755 -16.477 19.734 1.00 88.56 307 LYS A CA 1
ATOM 2428 C C . LYS A 1 307 ? 0.114 -16.220 18.506 1.00 88.56 307 LYS A C 1
ATOM 2430 O O . LYS A 1 307 ? 0.508 -17.171 17.834 1.00 88.56 307 LYS A O 1
ATOM 2435 N N . LEU A 1 308 ? 0.361 -14.955 18.176 1.00 88.62 308 LEU A N 1
ATOM 2436 C CA . LEU A 1 308 ? 1.157 -14.580 17.015 1.00 88.62 308 LEU A CA 1
ATOM 2437 C C . LEU A 1 308 ? 2.660 -14.673 17.332 1.00 88.62 308 LEU A C 1
ATOM 2439 O O . LEU A 1 308 ? 3.097 -14.194 18.374 1.00 88.62 308 LEU A O 1
ATOM 2443 N N . PRO A 1 309 ? 3.485 -15.206 16.411 1.00 88.62 309 PRO A N 1
ATOM 2444 C CA . PRO A 1 309 ? 4.943 -15.194 16.546 1.00 88.62 309 PRO A CA 1
ATOM 2445 C C . PRO A 1 309 ? 5.555 -13.809 16.266 1.00 88.62 309 PRO A C 1
ATOM 2447 O O . PRO A 1 309 ? 6.772 -13.651 16.320 1.00 88.62 309 PRO A O 1
ATOM 2450 N N . ILE A 1 310 ? 4.723 -12.816 15.939 1.00 91.88 310 ILE A N 1
ATOM 2451 C CA . ILE A 1 310 ? 5.114 -11.453 15.583 1.00 91.88 310 ILE A CA 1
ATOM 2452 C C . ILE A 1 310 ? 4.412 -10.439 16.497 1.00 91.88 310 ILE A C 1
ATOM 2454 O O . ILE A 1 310 ? 3.237 -10.624 16.826 1.00 91.88 310 ILE A O 1
ATOM 2458 N N . PRO A 1 311 ? 5.095 -9.354 16.904 1.00 93.88 311 PRO A N 1
ATOM 2459 C CA . PRO A 1 311 ? 4.496 -8.335 17.756 1.00 93.88 311 PRO A CA 1
ATOM 2460 C C . PRO A 1 311 ? 3.472 -7.495 16.984 1.00 93.88 311 PRO A C 1
ATOM 2462 O O . PRO A 1 311 ? 3.720 -7.087 15.848 1.00 93.88 311 PRO A O 1
ATOM 2465 N N . ILE A 1 312 ? 2.348 -7.180 17.632 1.00 94.50 312 ILE A N 1
ATOM 2466 C CA . ILE A 1 312 ? 1.357 -6.230 17.113 1.00 94.50 312 ILE A CA 1
ATOM 2467 C C . ILE A 1 312 ? 1.867 -4.810 17.377 1.00 94.50 312 ILE A C 1
ATOM 2469 O O . ILE A 1 312 ? 2.027 -4.408 18.530 1.00 94.50 312 ILE A O 1
ATOM 2473 N N . GLN A 1 313 ? 2.127 -4.049 16.316 1.00 94.88 313 GLN A N 1
ATOM 2474 C CA . GLN A 1 313 ? 2.654 -2.687 16.402 1.00 94.88 313 GLN A CA 1
ATOM 2475 C C . GLN A 1 313 ? 1.547 -1.658 16.180 1.00 94.88 313 GLN A C 1
ATOM 2477 O O . GLN A 1 313 ? 0.798 -1.758 15.211 1.00 94.88 313 GLN A O 1
ATOM 2482 N N . GLU A 1 314 ? 1.478 -0.631 17.024 1.00 94.88 314 GLU A N 1
ATOM 2483 C CA . GLU A 1 314 ? 0.617 0.530 16.767 1.00 94.88 314 GLU A CA 1
ATOM 2484 C C . GLU A 1 314 ? 1.091 1.294 15.522 1.00 94.88 314 GLU A C 1
ATOM 2486 O O . GLU A 1 314 ? 2.288 1.554 15.339 1.00 94.88 314 GLU A O 1
ATOM 2491 N N . ALA A 1 315 ? 0.151 1.643 14.644 1.00 94.44 315 ALA A N 1
ATOM 2492 C CA . ALA A 1 315 ? 0.431 2.263 13.357 1.00 94.44 315 ALA A CA 1
ATOM 2493 C C . ALA A 1 315 ? -0.651 3.268 12.936 1.00 94.44 315 ALA A C 1
ATOM 2495 O O . ALA A 1 315 ? -1.829 3.155 13.273 1.00 94.44 315 ALA A O 1
ATOM 2496 N N . SER A 1 316 ? -0.239 4.259 12.143 1.00 94.12 316 SER A N 1
ATOM 2497 C CA . SER A 1 316 ? -1.162 5.169 11.465 1.00 94.12 316 SER A CA 1
ATOM 2498 C C . SER A 1 316 ? -1.759 4.519 10.203 1.00 94.12 316 SER A C 1
ATOM 2500 O O . SER A 1 316 ? -1.157 3.598 9.639 1.00 94.12 316 SER A O 1
ATOM 2502 N N . PRO A 1 317 ? -2.902 5.024 9.691 1.00 93.81 317 PRO A N 1
ATOM 2503 C CA . PRO A 1 317 ? -3.444 4.590 8.401 1.00 93.81 317 PRO A CA 1
ATOM 2504 C C . PRO A 1 317 ? -2.450 4.750 7.240 1.00 93.81 317 PRO A C 1
ATOM 2506 O O . PRO A 1 317 ? -2.408 3.913 6.341 1.00 93.81 317 PRO A O 1
ATOM 2509 N N . GLU A 1 318 ? -1.614 5.794 7.280 1.00 88.50 318 GLU A N 1
ATOM 2510 C CA . GLU A 1 318 ? -0.554 6.026 6.291 1.00 88.50 318 GLU A CA 1
ATOM 2511 C C . GLU A 1 318 ? 0.493 4.907 6.319 1.00 88.50 318 GLU A C 1
ATOM 2513 O O . GLU A 1 318 ? 0.812 4.340 5.276 1.00 88.50 318 GLU A O 1
ATOM 2518 N N . LYS A 1 319 ? 0.963 4.517 7.512 1.00 89.44 319 LYS A N 1
ATOM 2519 C CA . LYS A 1 319 ? 1.948 3.438 7.675 1.00 89.44 319 LYS A CA 1
ATOM 2520 C C . LYS A 1 319 ? 1.402 2.088 7.200 1.00 89.44 319 LYS A C 1
ATOM 2522 O O . LYS A 1 319 ? 2.137 1.309 6.599 1.00 89.44 319 LYS A O 1
ATOM 2527 N N . LEU A 1 320 ? 0.111 1.821 7.415 1.00 93.56 320 LEU A N 1
ATOM 2528 C CA . LEU A 1 320 ? -0.558 0.638 6.864 1.00 93.56 320 LEU A CA 1
ATOM 2529 C C . LEU A 1 320 ? -0.577 0.660 5.327 1.00 93.56 320 LEU A C 1
ATOM 2531 O O . LEU A 1 320 ? -0.273 -0.349 4.691 1.00 93.56 320 LEU A O 1
ATOM 2535 N N . ALA A 1 321 ? -0.915 1.801 4.718 1.00 91.25 321 ALA A N 1
ATOM 2536 C CA . ALA A 1 321 ? -0.906 1.945 3.264 1.00 91.25 321 ALA A CA 1
ATOM 2537 C C . ALA A 1 321 ? 0.503 1.750 2.677 1.00 91.25 321 ALA A C 1
ATOM 2539 O O . ALA A 1 321 ? 0.663 1.073 1.662 1.00 91.25 321 ALA A O 1
ATOM 2540 N N . GLU A 1 322 ? 1.533 2.280 3.336 1.00 86.69 322 GLU A N 1
ATOM 2541 C CA . GLU A 1 322 ? 2.929 2.092 2.932 1.00 86.69 322 GLU A CA 1
ATOM 2542 C C . GLU A 1 322 ? 3.376 0.635 3.047 1.00 86.69 322 GLU A C 1
ATOM 2544 O O . GLU A 1 322 ? 3.968 0.115 2.100 1.00 86.69 322 GLU A O 1
ATOM 2549 N N . ALA A 1 323 ? 3.027 -0.053 4.138 1.00 89.69 323 ALA A N 1
ATOM 2550 C CA . ALA A 1 323 ? 3.313 -1.476 4.307 1.00 89.69 323 ALA A CA 1
ATOM 2551 C C . ALA A 1 323 ? 2.656 -2.326 3.207 1.00 89.69 323 ALA A C 1
ATOM 2553 O O . ALA A 1 323 ? 3.298 -3.218 2.658 1.00 89.69 323 ALA A O 1
ATOM 2554 N N . ARG A 1 324 ? 1.413 -2.014 2.812 1.00 91.81 324 ARG A N 1
ATOM 2555 C CA . ARG A 1 324 ? 0.728 -2.685 1.690 1.00 91.81 324 ARG A CA 1
ATOM 2556 C C . ARG A 1 324 ? 1.440 -2.469 0.354 1.00 91.81 324 ARG A C 1
ATOM 2558 O O . ARG A 1 324 ? 1.609 -3.417 -0.407 1.00 91.81 324 ARG A O 1
ATOM 2565 N N . ILE A 1 325 ? 1.868 -1.237 0.070 1.00 87.31 325 ILE A N 1
ATOM 2566 C CA . ILE A 1 325 ? 2.615 -0.905 -1.157 1.00 87.31 325 ILE A CA 1
ATOM 2567 C C . ILE A 1 325 ? 3.979 -1.603 -1.171 1.00 87.31 325 ILE A C 1
ATOM 2569 O O . ILE A 1 325 ? 4.431 -2.062 -2.215 1.00 87.31 325 ILE A O 1
ATOM 2573 N N . GLN A 1 326 ? 4.657 -1.685 -0.030 1.00 85.88 326 GLN A N 1
ATOM 2574 C CA . GLN A 1 326 ? 5.927 -2.396 0.069 1.00 85.88 326 GLN A CA 1
ATOM 2575 C C . GLN A 1 326 ? 5.734 -3.913 -0.088 1.00 85.88 326 GLN A C 1
ATOM 2577 O O . GLN A 1 326 ? 6.470 -4.525 -0.859 1.00 85.88 326 GLN A O 1
ATOM 2582 N N . ALA A 1 327 ? 4.707 -4.495 0.544 1.00 89.31 327 ALA A N 1
ATOM 2583 C CA . ALA A 1 327 ? 4.357 -5.915 0.429 1.00 89.31 327 ALA A CA 1
ATOM 2584 C C . ALA A 1 327 ? 4.058 -6.338 -1.014 1.00 89.31 327 ALA A C 1
ATOM 2586 O O . ALA A 1 327 ? 4.383 -7.453 -1.412 1.00 89.31 327 ALA A O 1
ATOM 2587 N N . SER A 1 328 ? 3.442 -5.455 -1.807 1.00 89.06 328 SER A N 1
ATOM 2588 C CA . SER A 1 328 ? 3.165 -5.740 -3.215 1.00 89.06 328 SER A CA 1
ATOM 2589 C C . SER A 1 328 ? 4.393 -5.598 -4.111 1.00 89.06 328 SER A C 1
ATOM 2591 O O . SER A 1 328 ? 4.400 -6.148 -5.204 1.00 89.06 328 SER A O 1
ATOM 2593 N N . ARG A 1 329 ? 5.444 -4.887 -3.688 1.00 85.00 329 ARG A N 1
ATOM 2594 C CA . ARG A 1 329 ? 6.670 -4.694 -4.486 1.00 85.00 329 ARG A CA 1
ATOM 2595 C C . ARG A 1 329 ? 7.745 -5.731 -4.201 1.00 85.00 329 ARG A C 1
ATOM 2597 O O . ARG A 1 329 ? 8.517 -6.072 -5.093 1.00 85.00 329 ARG A O 1
ATOM 2604 N N . ARG A 1 330 ? 7.831 -6.190 -2.956 1.00 84.69 330 ARG A N 1
ATOM 2605 C CA . ARG A 1 330 ? 8.854 -7.122 -2.476 1.00 84.69 330 ARG A CA 1
ATOM 2606 C C . ARG A 1 330 ? 8.270 -8.022 -1.395 1.00 84.69 330 ARG A C 1
ATOM 2608 O O . ARG A 1 330 ? 7.307 -7.652 -0.730 1.00 84.69 330 ARG A O 1
ATOM 2615 N N . GLY A 1 331 ? 8.891 -9.180 -1.186 1.00 80.62 331 GLY A N 1
ATOM 2616 C CA . GLY A 1 331 ? 8.558 -10.033 -0.050 1.00 80.62 331 GLY A CA 1
ATOM 2617 C C . GLY A 1 331 ? 8.842 -9.286 1.248 1.00 80.62 331 GLY A C 1
ATOM 2618 O O . GLY A 1 331 ? 10.000 -9.037 1.572 1.00 80.62 331 GLY A O 1
ATOM 2619 N N . LEU A 1 332 ? 7.785 -8.886 1.951 1.00 81.69 332 LEU A N 1
ATOM 2620 C CA . LEU A 1 332 ? 7.887 -8.397 3.319 1.00 81.69 332 LEU A CA 1
ATOM 2621 C C . LEU A 1 332 ? 7.748 -9.564 4.286 1.00 81.69 332 LEU A C 1
ATOM 2623 O O . LEU A 1 332 ? 6.895 -10.433 4.091 1.00 81.69 332 LEU A O 1
ATOM 2627 N N . GLU A 1 333 ? 8.551 -9.521 5.345 1.00 87.69 333 GLU A N 1
ATOM 2628 C CA . GLU A 1 333 ? 8.354 -10.368 6.516 1.00 87.69 333 GLU A CA 1
ATOM 2629 C C . GLU A 1 333 ? 6.935 -10.176 7.089 1.00 87.69 333 GLU A C 1
ATOM 2631 O O . GLU A 1 333 ? 6.368 -9.080 6.972 1.00 87.69 333 GLU A O 1
ATOM 2636 N N . PRO A 1 334 ? 6.355 -11.213 7.720 1.00 91.44 334 PRO A N 1
ATOM 2637 C CA . PRO A 1 334 ? 5.034 -11.134 8.330 1.00 91.44 334 PRO A CA 1
ATOM 2638 C C . PRO A 1 334 ? 4.904 -9.944 9.291 1.00 91.44 334 PRO A C 1
ATOM 2640 O O . PRO A 1 334 ? 5.723 -9.756 10.193 1.00 91.44 334 PRO A O 1
ATOM 2643 N N . LEU A 1 335 ? 3.845 -9.152 9.124 1.00 94.00 335 LEU A N 1
ATOM 2644 C CA . LEU A 1 335 ? 3.612 -7.918 9.878 1.00 94.00 335 LEU A CA 1
ATOM 2645 C C . LEU A 1 335 ? 2.229 -7.923 10.530 1.00 94.00 335 LEU A C 1
ATOM 2647 O O . LEU A 1 335 ? 1.242 -8.328 9.920 1.00 94.00 335 LEU A O 1
ATOM 2651 N N . ALA A 1 336 ? 2.155 -7.420 11.762 1.00 94.88 336 ALA A N 1
ATOM 2652 C CA . ALA A 1 336 ? 0.906 -7.195 12.479 1.00 94.88 336 ALA A CA 1
ATOM 2653 C C . ALA A 1 336 ? 0.820 -5.725 12.903 1.00 94.88 336 ALA A C 1
ATOM 2655 O O . ALA A 1 336 ? 1.603 -5.262 13.733 1.00 94.88 336 ALA A O 1
ATOM 2656 N N . LEU A 1 337 ? -0.122 -4.984 12.321 1.00 96.25 337 LEU A N 1
ATOM 2657 C CA . LEU A 1 337 ? -0.305 -3.553 12.558 1.00 96.25 337 LEU A CA 1
ATOM 2658 C C . LEU A 1 337 ? -1.677 -3.284 13.172 1.00 96.25 337 LEU A C 1
ATOM 2660 O O . LEU A 1 337 ? -2.698 -3.696 12.627 1.00 96.25 337 LEU A O 1
ATOM 2664 N N . ARG A 1 338 ? -1.714 -2.550 14.279 1.00 95.69 338 ARG A N 1
ATOM 2665 C CA . ARG A 1 338 ? -2.944 -2.040 14.878 1.00 95.69 338 ARG A CA 1
ATOM 2666 C C . ARG A 1 338 ? -3.202 -0.621 14.386 1.00 95.69 338 ARG A C 1
ATOM 2668 O O . ARG A 1 338 ? -2.332 0.236 14.488 1.00 95.69 338 ARG A O 1
ATOM 2675 N N . VAL A 1 339 ? -4.400 -0.387 13.853 1.00 95.38 339 VAL A N 1
ATOM 2676 C CA . VAL A 1 339 ? -4.866 0.928 13.396 1.00 95.38 339 VAL A CA 1
ATOM 2677 C C . VAL A 1 339 ? -6.218 1.200 14.049 1.00 95.38 339 VAL A C 1
ATOM 2679 O O . VAL A 1 339 ? -7.262 0.699 13.625 1.00 95.38 339 VAL A O 1
ATOM 2682 N N . GLY A 1 340 ? -6.200 1.972 15.135 1.00 92.31 340 GLY A N 1
ATOM 2683 C CA . GLY A 1 340 ? -7.391 2.244 15.939 1.00 92.31 340 GLY A CA 1
ATOM 2684 C C . GLY A 1 340 ? -7.967 0.969 16.568 1.00 92.31 340 GLY A C 1
ATOM 2685 O O . GLY A 1 340 ? -7.323 0.330 17.401 1.00 92.31 340 GLY A O 1
ATOM 2686 N N . ASN A 1 341 ? -9.191 0.610 16.167 1.00 92.25 341 ASN A N 1
ATOM 2687 C CA . ASN A 1 341 ? -9.919 -0.560 16.678 1.00 92.25 341 ASN A CA 1
ATOM 2688 C C . ASN A 1 341 ? -9.770 -1.809 15.792 1.00 92.25 341 ASN A C 1
ATOM 2690 O O . ASN A 1 341 ? -10.538 -2.752 15.955 1.00 92.25 341 ASN A O 1
ATOM 2694 N N . SER A 1 342 ? -8.843 -1.801 14.830 1.00 94.31 342 SER A N 1
ATOM 2695 C CA . SER A 1 342 ? -8.622 -2.928 13.919 1.00 94.31 342 SER A CA 1
ATOM 2696 C C . SER A 1 342 ? -7.167 -3.385 13.936 1.00 94.31 342 SER A C 1
ATOM 2698 O O . SER A 1 342 ? -6.254 -2.577 14.120 1.00 94.31 342 SER A O 1
ATOM 2700 N N . VAL A 1 343 ? -6.953 -4.681 13.721 1.00 95.50 343 VAL A N 1
ATOM 2701 C CA . VAL A 1 343 ? -5.631 -5.295 13.559 1.00 95.50 343 VAL A CA 1
ATOM 2702 C C . VAL A 1 343 ? -5.520 -5.852 12.145 1.00 95.50 343 VAL A C 1
ATOM 2704 O O . VAL A 1 343 ? -6.375 -6.614 11.705 1.00 95.50 343 VAL A O 1
ATOM 2707 N N . HIS A 1 344 ? -4.456 -5.477 11.445 1.00 95.69 344 HIS A N 1
ATOM 2708 C CA . HIS A 1 344 ? -4.122 -5.919 10.097 1.00 95.69 344 HIS A CA 1
ATOM 2709 C C . HIS A 1 344 ? -2.924 -6.863 10.149 1.00 95.69 344 HIS A C 1
ATOM 2711 O O . HIS A 1 344 ? -1.834 -6.471 10.567 1.00 95.69 344 HIS A O 1
ATOM 2717 N N . LEU A 1 345 ? -3.129 -8.103 9.717 1.00 94.50 345 LEU A N 1
ATOM 2718 C CA . LEU A 1 345 ? -2.097 -9.116 9.541 1.00 94.50 345 LEU A CA 1
ATOM 2719 C C . LEU A 1 345 ? -1.716 -9.163 8.063 1.00 94.50 345 LEU A C 1
ATOM 2721 O O . LEU A 1 345 ? -2.540 -9.541 7.234 1.00 94.50 345 LEU A O 1
ATOM 2725 N N . ILE A 1 346 ? -0.486 -8.780 7.733 1.00 94.19 346 ILE A N 1
ATOM 2726 C CA . ILE A 1 346 ? 0.030 -8.732 6.362 1.00 94.19 346 ILE A CA 1
ATOM 2727 C C . ILE A 1 346 ? 1.034 -9.867 6.175 1.00 94.19 346 ILE A C 1
ATOM 2729 O O . ILE A 1 346 ? 1.999 -9.967 6.932 1.00 94.19 346 ILE A O 1
ATOM 2733 N N . ASN A 1 347 ? 0.810 -10.702 5.157 1.00 91.38 347 ASN A N 1
ATOM 2734 C CA . ASN A 1 347 ? 1.683 -11.814 4.758 1.00 91.38 347 ASN A CA 1
ATOM 2735 C C . ASN A 1 347 ? 2.019 -12.792 5.902 1.00 91.38 347 ASN A C 1
ATOM 2737 O O . ASN A 1 347 ? 3.091 -13.390 5.935 1.00 91.38 347 ASN A O 1
ATOM 2741 N N . VAL A 1 348 ? 1.093 -12.964 6.847 1.00 89.38 348 VAL A N 1
ATOM 2742 C CA . VAL A 1 348 ? 1.195 -13.963 7.919 1.00 89.38 348 VAL A CA 1
ATOM 2743 C C . VAL A 1 348 ? 0.798 -15.339 7.378 1.00 89.38 348 VAL A C 1
ATOM 2745 O O . VAL A 1 348 ? -0.092 -15.432 6.534 1.00 89.38 348 VAL A O 1
ATOM 2748 N N . ASP A 1 349 ? 1.441 -16.406 7.867 1.00 86.81 349 ASP A N 1
ATOM 2749 C CA . ASP A 1 349 ? 1.178 -17.781 7.422 1.00 86.81 349 ASP A CA 1
ATOM 2750 C C . ASP A 1 349 ? -0.329 -18.106 7.426 1.00 86.81 349 ASP A C 1
ATOM 2752 O O . ASP A 1 349 ? -1.029 -17.975 8.436 1.00 86.81 349 ASP A O 1
ATOM 2756 N N . SER A 1 350 ? -0.818 -18.563 6.272 1.00 82.69 350 SER A N 1
ATOM 2757 C CA . SER A 1 350 ? -2.181 -19.056 6.062 1.00 82.69 350 SER A CA 1
ATOM 2758 C C . SER A 1 350 ? -2.645 -20.052 7.133 1.00 82.69 350 SER A C 1
ATOM 2760 O O . SER A 1 350 ? -3.749 -19.917 7.653 1.00 82.69 350 SER A O 1
ATOM 2762 N N . LYS A 1 351 ? -1.790 -20.990 7.562 1.00 84.38 351 LYS A N 1
ATOM 2763 C CA . LYS A 1 351 ? -2.146 -21.988 8.585 1.00 84.38 351 LYS A CA 1
ATOM 2764 C C . LYS A 1 351 ? -2.359 -21.358 9.954 1.00 84.38 351 LYS A C 1
ATOM 2766 O O . LYS A 1 351 ? -3.241 -21.774 10.702 1.00 84.38 351 LYS A O 1
ATOM 2771 N N . LEU A 1 352 ? -1.544 -20.355 10.284 1.00 83.00 352 LEU A N 1
ATOM 2772 C CA . LEU A 1 352 ? -1.681 -19.604 11.525 1.00 83.00 352 LEU A CA 1
ATOM 2773 C C . LEU A 1 352 ? -2.982 -18.797 11.501 1.00 83.00 352 LEU A C 1
ATOM 2775 O O . LEU A 1 352 ? -3.718 -18.796 12.480 1.00 83.00 352 LEU A O 1
ATOM 2779 N N . THR A 1 353 ? -3.286 -18.144 10.378 1.00 82.12 353 THR A N 1
ATOM 2780 C CA . THR A 1 353 ? -4.443 -17.245 10.252 1.00 82.12 353 THR A CA 1
ATOM 2781 C C . THR A 1 353 ? -5.784 -17.971 10.163 1.00 82.12 353 THR A C 1
ATOM 2783 O O . THR A 1 353 ? -6.774 -17.469 10.695 1.00 82.12 353 THR A O 1
ATOM 2786 N N . GLU A 1 354 ? -5.831 -19.182 9.603 1.00 82.81 354 GLU A N 1
ATOM 2787 C CA . GLU A 1 354 ? -7.026 -20.038 9.612 1.00 82.81 354 GLU A CA 1
ATOM 2788 C C . GLU A 1 354 ? -7.483 -20.406 11.034 1.00 82.81 354 GLU A C 1
ATOM 2790 O O . GLU A 1 354 ? -8.683 -20.483 11.302 1.00 82.81 354 GLU A O 1
ATOM 2795 N N . ALA A 1 355 ? -6.543 -20.561 11.972 1.00 81.31 355 ALA A N 1
ATOM 2796 C CA . ALA A 1 355 ? -6.833 -20.909 13.364 1.00 81.31 355 ALA A CA 1
ATOM 2797 C C . ALA A 1 355 ? -7.350 -19.730 14.218 1.00 81.31 355 ALA A C 1
ATOM 2799 O O . ALA A 1 355 ? -7.824 -19.944 15.335 1.00 81.31 355 ALA A O 1
ATOM 2800 N N . LEU A 1 356 ? -7.262 -18.486 13.728 1.00 80.69 356 LEU A N 1
ATOM 2801 C CA . LEU A 1 356 ? -7.579 -17.272 14.501 1.00 80.69 356 LEU A CA 1
ATOM 2802 C C . LEU A 1 356 ? -9.054 -16.850 14.417 1.00 80.69 356 LEU A C 1
ATOM 2804 O O . LEU A 1 356 ? -9.478 -15.951 15.144 1.00 80.69 356 LEU A O 1
ATOM 2808 N N . GLY A 1 357 ? -9.851 -17.505 13.568 1.00 78.12 357 GLY A N 1
ATOM 2809 C CA . GLY A 1 357 ? -11.214 -17.071 13.264 1.00 78.12 357 GLY A CA 1
ATOM 2810 C C . GLY A 1 357 ? -11.246 -15.770 12.450 1.00 78.12 357 GLY A C 1
ATOM 2811 O O . GLY A 1 357 ? -10.216 -15.242 12.040 1.00 78.12 357 GLY A O 1
ATOM 2812 N N . LYS A 1 358 ? -12.450 -15.251 12.178 1.00 82.44 358 LYS A N 1
ATOM 2813 C CA . LYS A 1 358 ? -12.650 -14.017 11.390 1.00 82.44 358 LYS A CA 1
ATOM 2814 C C . LYS A 1 358 ? -13.502 -12.992 12.144 1.00 82.44 358 LYS A C 1
ATOM 2816 O O . LYS A 1 358 ? -14.623 -12.707 11.718 1.00 82.44 358 LYS A O 1
ATOM 2821 N N . PRO A 1 359 ? -13.028 -12.476 13.292 1.00 88.12 359 PRO A N 1
ATOM 2822 C CA . PRO A 1 359 ? -13.728 -11.395 13.967 1.00 88.12 359 PRO A CA 1
ATOM 2823 C C . PRO A 1 359 ? -13.664 -10.116 13.121 1.00 88.12 359 PRO A C 1
ATOM 2825 O O . PRO A 1 359 ? -12.712 -9.895 12.378 1.00 88.12 359 PRO A O 1
ATOM 2828 N N . SER A 1 360 ? -14.668 -9.247 13.246 1.00 89.44 360 SER A N 1
ATOM 2829 C CA . SER A 1 360 ? -14.807 -8.050 12.400 1.00 89.44 360 SER A CA 1
ATOM 2830 C C . SER A 1 360 ? -13.685 -7.019 12.559 1.00 89.44 360 SER A C 1
ATOM 2832 O O . SER A 1 360 ? -13.521 -6.176 11.686 1.00 89.44 360 SER A O 1
ATOM 2834 N N . TRP A 1 361 ? -12.944 -7.061 13.669 1.00 92.88 361 TRP A N 1
ATOM 2835 C CA . TRP A 1 361 ? -11.809 -6.179 13.957 1.00 92.88 361 TRP A CA 1
ATOM 2836 C C . TRP A 1 361 ? -10.468 -6.717 13.427 1.00 92.88 361 TRP A C 1
ATOM 2838 O O . TRP A 1 361 ? -9.471 -5.997 13.461 1.00 92.88 361 TRP A O 1
ATOM 2848 N N . LEU A 1 362 ? -10.413 -7.969 12.959 1.00 94.00 362 LEU A N 1
ATOM 2849 C CA . LEU A 1 362 ? -9.198 -8.597 12.441 1.00 94.00 362 LEU A CA 1
ATOM 2850 C C . LEU A 1 362 ? -9.261 -8.695 10.917 1.00 94.00 362 LEU A C 1
ATOM 2852 O O . LEU A 1 362 ? -10.151 -9.329 10.350 1.00 94.00 362 LEU A O 1
ATOM 2856 N N . HIS A 1 363 ? -8.265 -8.124 10.255 1.00 93.94 363 HIS A N 1
ATOM 2857 C CA . HIS A 1 363 ? -8.101 -8.179 8.811 1.00 93.94 363 HIS A CA 1
ATOM 2858 C C . HIS A 1 363 ? -6.842 -8.967 8.475 1.00 93.94 363 HIS A C 1
ATOM 2860 O O . HIS A 1 363 ? -5.758 -8.649 8.954 1.00 93.94 363 HIS A O 1
ATOM 2866 N N . VAL A 1 364 ? -6.988 -9.998 7.648 1.00 92.69 364 VAL A N 1
ATOM 2867 C CA . VAL A 1 364 ? -5.871 -10.819 7.176 1.00 92.69 364 VAL A CA 1
ATOM 2868 C C . VAL A 1 364 ? -5.686 -10.566 5.690 1.00 92.69 364 VAL A C 1
ATOM 2870 O O . VAL A 1 364 ? -6.619 -10.736 4.905 1.00 92.69 364 VAL A O 1
ATOM 2873 N N . GLU A 1 365 ? -4.485 -10.153 5.314 1.00 91.19 365 GLU A N 1
ATOM 2874 C CA . GLU A 1 365 ? -4.124 -9.734 3.968 1.00 91.19 365 GLU A CA 1
ATOM 2875 C C . GLU A 1 365 ? -2.915 -10.545 3.497 1.00 91.19 365 GLU A C 1
ATOM 2877 O O . GLU A 1 365 ? -1.822 -10.443 4.051 1.00 91.19 365 GLU A O 1
ATOM 2882 N N . SER A 1 366 ? -3.111 -11.350 2.454 1.00 89.75 366 SER A N 1
ATOM 2883 C CA . SER A 1 366 ? -2.022 -12.004 1.727 1.00 89.75 366 SER A CA 1
ATOM 2884 C C . SER A 1 366 ? -1.800 -11.237 0.432 1.00 89.75 366 SER A C 1
ATOM 2886 O O . SER A 1 366 ? -2.623 -11.315 -0.482 1.00 89.75 366 SER A O 1
ATOM 2888 N N . ILE A 1 367 ? -0.718 -10.467 0.363 1.00 90.75 367 ILE A N 1
ATOM 2889 C CA . ILE A 1 367 ? -0.448 -9.550 -0.744 1.00 90.75 367 ILE A CA 1
ATOM 2890 C C . ILE A 1 367 ? 0.550 -10.218 -1.698 1.00 90.75 367 ILE A C 1
ATOM 2892 O O . ILE A 1 367 ? 1.690 -10.468 -1.302 1.00 90.75 367 ILE A O 1
ATOM 2896 N N . PRO A 1 368 ? 0.156 -10.530 -2.947 1.00 89.12 368 PRO A N 1
ATOM 2897 C CA . PRO A 1 368 ? 1.078 -11.091 -3.924 1.00 89.12 368 PRO A CA 1
ATOM 2898 C C . PRO A 1 368 ? 2.108 -10.045 -4.363 1.00 89.12 368 PRO A C 1
ATOM 2900 O O . PRO A 1 368 ? 1.783 -8.870 -4.546 1.00 89.12 368 PRO A O 1
ATOM 2903 N N . ILE A 1 369 ? 3.344 -10.497 -4.579 1.00 89.44 369 ILE A N 1
ATOM 2904 C CA . ILE A 1 369 ? 4.415 -9.660 -5.123 1.00 89.44 369 ILE A CA 1
ATOM 2905 C C . ILE A 1 369 ? 4.152 -9.447 -6.615 1.00 89.44 369 ILE A C 1
ATOM 2907 O O . ILE A 1 369 ? 4.048 -10.401 -7.388 1.00 89.44 369 ILE A O 1
ATOM 2911 N N . LEU A 1 370 ? 4.050 -8.188 -7.018 1.00 88.56 370 LEU A N 1
ATOM 2912 C CA . LEU A 1 370 ? 3.874 -7.763 -8.395 1.00 88.56 370 LEU A CA 1
ATOM 2913 C C . LEU A 1 370 ? 5.238 -7.586 -9.082 1.00 88.56 370 LEU A C 1
ATOM 2915 O O . LEU A 1 370 ? 6.192 -7.115 -8.455 1.00 88.56 370 LEU A O 1
ATOM 2919 N N . PRO A 1 371 ? 5.349 -7.903 -10.385 1.00 90.69 371 PRO A N 1
ATOM 2920 C CA . PRO A 1 371 ? 6.560 -7.635 -11.150 1.00 90.69 371 PRO A CA 1
ATOM 2921 C C . PRO A 1 371 ? 6.908 -6.142 -11.166 1.00 90.69 371 PRO A C 1
ATOM 2923 O O . PRO A 1 371 ? 6.110 -5.298 -11.587 1.00 90.69 371 PRO A O 1
ATOM 2926 N N . SER A 1 372 ? 8.131 -5.812 -10.751 1.00 92.88 372 SER A N 1
ATOM 2927 C CA . SER A 1 372 ? 8.601 -4.427 -10.719 1.00 92.88 372 SER A CA 1
ATOM 2928 C C . SER A 1 372 ? 8.639 -3.795 -12.124 1.00 92.88 372 SER A C 1
ATOM 2930 O O . SER A 1 372 ? 8.759 -4.510 -13.126 1.00 92.88 372 SER A O 1
ATOM 2932 N N . PRO A 1 373 ? 8.575 -2.453 -12.236 1.00 95.06 373 PRO A N 1
ATOM 2933 C CA . PRO A 1 373 ? 8.799 -1.753 -13.502 1.00 95.06 373 PRO A CA 1
ATOM 2934 C C . PRO A 1 373 ? 10.103 -2.162 -14.202 1.00 95.06 373 PRO A C 1
ATOM 2936 O O . PRO A 1 373 ? 10.101 -2.389 -15.410 1.00 95.06 373 PRO A O 1
ATOM 2939 N N . LEU A 1 374 ? 11.197 -2.337 -13.445 1.00 95.62 374 LEU A N 1
ATOM 2940 C CA . LEU A 1 374 ? 12.465 -2.824 -13.993 1.00 95.62 374 LEU A CA 1
ATOM 2941 C C . LEU A 1 374 ? 12.328 -4.235 -14.575 1.00 95.62 374 LEU A C 1
ATOM 2943 O O . LEU A 1 374 ? 12.738 -4.466 -15.709 1.00 95.62 374 LEU A O 1
ATOM 2947 N N . HIS A 1 375 ? 11.721 -5.167 -13.834 1.00 94.69 375 HIS A N 1
ATOM 2948 C CA . HIS A 1 375 ? 11.528 -6.536 -14.309 1.00 94.69 375 HIS A CA 1
ATOM 2949 C C . HIS A 1 375 ? 10.689 -6.574 -15.590 1.00 94.69 375 HIS A C 1
ATOM 2951 O O . HIS A 1 375 ? 11.061 -7.249 -16.545 1.00 94.69 375 HIS A O 1
ATOM 2957 N N . ARG A 1 376 ? 9.593 -5.807 -15.644 1.00 95.00 376 ARG A N 1
ATOM 2958 C CA . ARG A 1 376 ? 8.739 -5.716 -16.838 1.00 95.00 376 ARG A CA 1
ATOM 2959 C C . ARG A 1 376 ? 9.471 -5.122 -18.038 1.00 95.00 376 ARG A C 1
ATOM 2961 O O . ARG A 1 376 ? 9.304 -5.637 -19.139 1.00 95.00 376 ARG A O 1
ATOM 2968 N N . LEU A 1 377 ? 10.304 -4.095 -17.839 1.00 95.12 377 LEU A N 1
ATOM 2969 C CA . LEU A 1 377 ? 11.161 -3.562 -18.904 1.00 95.12 377 LEU A CA 1
ATOM 2970 C C . LEU A 1 377 ? 12.123 -4.630 -19.421 1.00 95.12 377 LEU A C 1
ATOM 2972 O O . LEU A 1 377 ? 12.133 -4.896 -20.619 1.00 95.12 377 LEU A O 1
ATOM 2976 N N . LEU A 1 378 ? 12.880 -5.275 -18.528 1.00 95.12 378 LEU A N 1
ATOM 2977 C CA . LEU A 1 378 ? 13.852 -6.313 -18.885 1.00 95.12 378 LEU A CA 1
ATOM 2978 C C . LEU A 1 378 ? 13.197 -7.497 -19.600 1.00 95.12 378 LEU A C 1
ATOM 2980 O O . LEU A 1 378 ? 13.730 -7.997 -20.589 1.00 95.12 378 LEU A O 1
ATOM 2984 N N . GLN A 1 379 ? 12.025 -7.922 -19.132 1.00 93.88 379 GLN A N 1
ATOM 2985 C CA . GLN A 1 379 ? 11.250 -8.979 -19.765 1.00 93.88 379 GLN A CA 1
ATOM 2986 C C . GLN A 1 379 ? 10.800 -8.571 -21.172 1.00 93.88 379 GLN A C 1
ATOM 2988 O O . GLN A 1 379 ? 10.956 -9.357 -22.106 1.00 93.88 379 GLN A O 1
ATOM 2993 N N . ALA A 1 380 ? 10.286 -7.352 -21.346 1.00 92.25 380 ALA A N 1
ATOM 2994 C CA . ALA A 1 380 ? 9.796 -6.887 -22.639 1.00 92.25 380 ALA A CA 1
ATOM 2995 C C . ALA A 1 380 ? 10.922 -6.722 -23.670 1.00 92.25 380 ALA A C 1
ATOM 2997 O O . ALA A 1 380 ? 10.753 -7.131 -24.816 1.00 92.25 380 ALA A O 1
ATOM 2998 N N . VAL A 1 381 ? 12.087 -6.208 -23.260 1.00 91.75 381 VAL A N 1
ATOM 2999 C CA . VAL A 1 381 ? 13.251 -6.058 -24.154 1.00 91.75 381 VAL A CA 1
ATOM 3000 C C . VAL A 1 381 ? 14.072 -7.339 -24.308 1.00 91.75 381 VAL A C 1
ATOM 3002 O O . VAL A 1 381 ? 15.019 -7.376 -25.086 1.00 91.75 381 VAL A O 1
ATOM 3005 N N . SER A 1 382 ? 13.740 -8.421 -23.598 1.00 90.50 382 SER A N 1
ATOM 3006 C CA . SER A 1 382 ? 14.518 -9.670 -23.654 1.00 90.50 382 SER A CA 1
ATOM 3007 C C . SER A 1 382 ? 14.576 -10.292 -25.056 1.00 90.50 382 SER A C 1
ATOM 3009 O O . SER A 1 382 ? 15.547 -10.981 -25.388 1.00 90.50 382 SER A O 1
ATOM 3011 N N . SER A 1 383 ? 13.558 -10.033 -25.879 1.00 86.00 383 SER A N 1
ATOM 3012 C CA . SER A 1 383 ? 13.455 -10.475 -27.272 1.00 86.00 383 SER A CA 1
ATOM 3013 C C . SER A 1 383 ? 13.945 -9.436 -28.283 1.00 86.00 383 SER A C 1
ATOM 3015 O O . SER A 1 383 ? 14.054 -9.766 -29.461 1.00 86.00 383 SER A O 1
ATOM 3017 N N . TRP A 1 384 ? 14.255 -8.214 -27.839 1.00 89.06 384 TRP A N 1
ATOM 3018 C CA . TRP A 1 384 ? 14.637 -7.122 -28.727 1.00 89.06 384 TRP A CA 1
ATOM 3019 C C . TRP A 1 384 ? 16.002 -7.359 -29.367 1.00 89.06 384 TRP A C 1
ATOM 3021 O O . TRP A 1 384 ? 16.912 -7.954 -28.775 1.00 89.06 384 TRP A O 1
ATOM 3031 N N . ASN A 1 385 ? 16.137 -6.846 -30.583 1.00 87.75 385 ASN A N 1
ATOM 3032 C CA . ASN A 1 385 ? 17.382 -6.768 -31.328 1.00 87.75 385 ASN A CA 1
ATOM 3033 C C . ASN A 1 385 ? 17.764 -5.300 -31.614 1.00 87.75 385 ASN A C 1
ATOM 3035 O O . ASN A 1 385 ? 17.082 -4.369 -31.190 1.00 87.75 385 ASN A O 1
ATOM 3039 N N . GLU A 1 386 ? 18.887 -5.090 -32.298 1.00 88.44 386 GLU A N 1
ATOM 3040 C CA . GLU A 1 386 ? 19.406 -3.762 -32.652 1.00 88.44 386 GLU A CA 1
ATOM 3041 C C . GLU A 1 386 ? 18.411 -2.871 -33.414 1.00 88.44 386 GLU A C 1
ATOM 3043 O O . GLU A 1 386 ? 18.392 -1.666 -33.172 1.00 88.44 386 GLU A O 1
ATOM 3048 N N . ASP A 1 387 ? 17.544 -3.442 -34.256 1.00 88.56 387 ASP A N 1
ATOM 3049 C CA . ASP A 1 387 ? 16.528 -2.684 -34.991 1.00 88.56 387 ASP A CA 1
ATOM 3050 C C . ASP A 1 387 ? 15.402 -2.205 -34.059 1.00 88.56 387 ASP A C 1
ATOM 3052 O O . ASP A 1 387 ? 14.920 -1.082 -34.191 1.00 88.56 387 ASP A O 1
ATOM 3056 N N . ASP A 1 388 ? 15.003 -3.029 -33.081 1.00 88.38 388 ASP A N 1
ATOM 3057 C CA . ASP A 1 388 ? 13.986 -2.653 -32.089 1.00 88.38 388 ASP A CA 1
ATOM 3058 C C . ASP A 1 388 ? 14.484 -1.488 -31.206 1.00 88.38 388 ASP A C 1
ATOM 3060 O O . ASP A 1 388 ? 13.736 -0.554 -30.908 1.00 88.38 388 ASP A O 1
ATOM 3064 N N . PHE A 1 389 ? 15.771 -1.498 -30.835 1.00 89.94 389 PHE A N 1
ATOM 3065 C CA . PHE A 1 389 ? 16.403 -0.399 -30.094 1.00 89.94 389 PHE A CA 1
ATOM 3066 C C . PHE A 1 389 ? 16.649 0.852 -30.941 1.00 89.94 389 PHE A C 1
ATOM 3068 O O . PHE A 1 389 ? 16.693 1.946 -30.385 1.00 89.94 389 PHE A O 1
ATOM 3075 N N . LEU A 1 390 ? 16.798 0.716 -32.259 1.00 89.62 390 LEU A N 1
ATOM 3076 C CA . LEU A 1 390 ? 16.851 1.855 -33.174 1.00 89.62 390 LEU A CA 1
ATOM 3077 C C . LEU A 1 390 ? 15.475 2.527 -33.317 1.00 89.62 390 LEU A C 1
ATOM 3079 O O . LEU A 1 390 ? 15.389 3.744 -33.470 1.00 89.62 390 LEU A O 1
ATOM 3083 N N . ASP A 1 391 ? 14.396 1.743 -33.242 1.00 87.81 391 ASP A N 1
ATOM 3084 C CA . ASP A 1 391 ? 13.022 2.245 -33.305 1.00 87.81 391 ASP A CA 1
ATOM 3085 C C . ASP A 1 391 ? 12.575 2.951 -32.014 1.00 87.81 391 ASP A C 1
ATOM 3087 O O . ASP A 1 391 ? 11.753 3.868 -32.072 1.00 87.81 391 ASP A O 1
ATOM 3091 N N . ASP A 1 392 ? 13.083 2.529 -30.854 1.00 91.06 392 ASP A N 1
ATOM 3092 C CA . ASP A 1 392 ? 12.772 3.136 -29.554 1.00 91.06 392 ASP A CA 1
ATOM 3093 C C . ASP A 1 392 ? 14.031 3.307 -28.674 1.00 91.06 392 ASP A C 1
ATOM 3095 O O . ASP A 1 392 ? 14.147 2.685 -27.612 1.00 91.06 392 ASP A O 1
ATOM 3099 N N . PRO A 1 393 ? 14.985 4.175 -29.072 1.00 91.69 393 PRO A N 1
ATOM 3100 C CA . PRO A 1 393 ? 16.303 4.292 -28.429 1.00 91.69 393 PRO A CA 1
ATOM 3101 C C . PRO A 1 393 ? 16.254 4.839 -26.998 1.00 91.69 393 PRO A C 1
ATOM 3103 O O . PRO A 1 393 ? 17.225 4.711 -26.249 1.00 91.69 393 PRO A O 1
ATOM 3106 N N . PHE A 1 394 ? 15.115 5.419 -26.610 1.00 92.06 394 PHE A N 1
ATOM 3107 C CA . PHE A 1 394 ? 14.841 5.944 -25.273 1.00 92.06 394 PHE A CA 1
ATOM 3108 C C . PHE A 1 394 ? 13.818 5.101 -24.495 1.00 92.06 394 PHE A C 1
ATOM 3110 O O . PHE A 1 394 ? 13.453 5.477 -23.383 1.00 92.06 394 PHE A O 1
ATOM 3117 N N . LEU A 1 395 ? 13.331 3.982 -25.045 1.00 93.38 395 LEU A N 1
ATOM 3118 C CA . LEU A 1 395 ? 12.300 3.121 -24.441 1.00 93.38 395 LEU A CA 1
ATOM 3119 C C . LEU A 1 395 ? 10.986 3.852 -24.086 1.00 93.38 395 LEU A C 1
ATOM 3121 O O . LEU A 1 395 ? 10.246 3.399 -23.211 1.00 93.38 395 LEU A O 1
ATOM 3125 N N . GLU A 1 396 ? 10.696 5.010 -24.686 1.00 90.94 396 GLU A N 1
ATOM 3126 C CA . GLU A 1 396 ? 9.524 5.819 -24.316 1.00 90.94 396 GLU A CA 1
ATOM 3127 C C . GLU A 1 396 ? 8.231 5.144 -24.783 1.00 90.94 396 GLU A C 1
ATOM 3129 O O . GLU A 1 396 ? 7.292 5.015 -23.991 1.00 90.94 396 GLU A O 1
ATOM 3134 N N . HIS A 1 397 ? 8.213 4.634 -26.019 1.00 90.69 397 HIS A N 1
ATOM 3135 C CA . HIS A 1 397 ? 7.056 3.924 -26.568 1.00 90.69 397 HIS A CA 1
ATOM 3136 C C . HIS A 1 397 ? 6.824 2.602 -25.833 1.00 90.69 397 HIS A C 1
ATOM 3138 O O . HIS A 1 397 ? 5.683 2.224 -25.555 1.00 90.69 397 HIS A O 1
ATOM 3144 N N . LEU A 1 398 ? 7.901 1.906 -25.457 1.00 93.12 398 LEU A N 1
ATOM 3145 C CA . LEU A 1 398 ? 7.809 0.707 -24.636 1.00 93.12 398 LEU A CA 1
ATOM 3146 C C . LEU A 1 398 ? 7.166 1.001 -23.279 1.00 93.12 398 LEU A C 1
ATOM 3148 O O . LEU A 1 398 ? 6.275 0.262 -22.861 1.00 93.12 398 LEU A O 1
ATOM 3152 N N . ILE A 1 399 ? 7.587 2.067 -22.592 1.00 95.00 399 ILE A N 1
ATOM 3153 C CA . ILE A 1 399 ? 6.995 2.439 -21.302 1.00 95.00 399 ILE A CA 1
ATOM 3154 C C . ILE A 1 399 ? 5.520 2.814 -21.476 1.00 95.00 399 ILE A C 1
ATOM 3156 O O . ILE A 1 399 ? 4.700 2.405 -20.660 1.00 95.00 399 ILE A O 1
ATOM 3160 N N . GLU A 1 400 ? 5.157 3.558 -22.522 1.00 93.69 400 GLU A N 1
ATOM 3161 C CA . GLU A 1 400 ? 3.754 3.897 -22.816 1.00 93.69 400 GLU A CA 1
ATOM 3162 C C . GLU A 1 400 ? 2.889 2.653 -23.050 1.00 93.69 400 GLU A C 1
ATOM 3164 O O . GLU A 1 400 ? 1.751 2.597 -22.591 1.00 93.69 400 GLU A O 1
ATOM 3169 N N . ARG A 1 401 ? 3.443 1.619 -23.691 1.00 93.38 401 ARG A N 1
ATOM 3170 C CA . ARG A 1 401 ? 2.772 0.326 -23.873 1.00 93.38 401 ARG A CA 1
ATOM 3171 C C . ARG A 1 401 ? 2.635 -0.463 -22.567 1.00 93.38 401 ARG A C 1
ATOM 3173 O O . ARG A 1 401 ? 1.615 -1.117 -22.364 1.00 93.38 401 ARG A O 1
ATOM 3180 N N . LEU A 1 402 ? 3.658 -0.446 -21.708 1.00 94.62 402 LEU A N 1
ATOM 3181 C CA . LEU A 1 402 ? 3.674 -1.193 -20.442 1.00 94.62 402 LEU A CA 1
ATOM 3182 C C . LEU A 1 402 ? 2.870 -0.515 -19.321 1.00 94.62 402 LEU A C 1
ATOM 3184 O O . LEU A 1 402 ? 2.411 -1.204 -18.410 1.00 94.62 402 LEU A O 1
ATOM 3188 N N . ASP A 1 403 ? 2.698 0.806 -19.382 1.00 94.81 403 ASP A N 1
ATOM 3189 C CA . ASP A 1 403 ? 1.903 1.601 -18.441 1.00 94.81 403 ASP A CA 1
ATOM 3190 C C . ASP A 1 403 ? 1.071 2.675 -19.170 1.00 94.81 403 ASP A C 1
ATOM 3192 O O . ASP A 1 403 ? 1.341 3.877 -19.046 1.00 94.81 403 ASP A O 1
ATOM 3196 N N . PRO A 1 404 ? 0.025 2.269 -19.916 1.00 93.62 404 PRO A N 1
ATOM 3197 C CA . PRO A 1 404 ? -0.831 3.204 -20.649 1.00 93.62 404 PRO A CA 1
ATOM 3198 C C . PRO A 1 404 ? -1.624 4.127 -19.713 1.00 93.62 404 PRO A C 1
ATOM 3200 O O . PRO A 1 404 ? -1.977 5.243 -20.085 1.00 93.62 404 PRO A O 1
ATOM 3203 N N . SER A 1 405 ? -1.887 3.680 -18.480 1.00 92.81 405 SER A N 1
ATOM 3204 C CA . SER A 1 405 ? -2.577 4.454 -17.442 1.00 92.81 405 SER A CA 1
ATOM 3205 C C . SER A 1 405 ? -1.683 5.439 -16.684 1.00 92.81 405 SER A C 1
ATOM 3207 O O . SER A 1 405 ? -2.196 6.215 -15.881 1.00 92.81 405 SER A O 1
ATOM 3209 N N . GLN A 1 406 ? -0.366 5.395 -16.906 1.00 91.25 406 GLN A N 1
ATOM 3210 C CA . GLN A 1 406 ? 0.649 6.196 -16.212 1.00 91.25 406 GLN A CA 1
ATOM 3211 C C . GLN A 1 406 ? 0.652 6.052 -14.676 1.00 91.25 406 GLN A C 1
ATOM 3213 O O . GLN A 1 406 ? 1.098 6.957 -13.967 1.00 91.25 406 GLN A O 1
ATOM 3218 N N . GLN A 1 407 ? 0.178 4.925 -14.136 1.00 88.94 407 GLN A N 1
ATOM 3219 C CA . GLN A 1 407 ? 0.087 4.709 -12.684 1.00 88.94 407 GLN A CA 1
ATOM 3220 C C . GLN A 1 407 ? 1.460 4.482 -12.039 1.00 88.94 407 GLN A C 1
ATOM 3222 O O . GLN A 1 407 ? 1.679 4.840 -10.882 1.00 88.94 407 GLN A O 1
ATOM 3227 N N . GLU A 1 408 ? 2.402 3.912 -12.787 1.00 89.94 408 GLU A N 1
ATOM 3228 C CA . GLU A 1 408 ? 3.749 3.567 -12.331 1.00 89.94 408 GLU A CA 1
ATOM 3229 C C . GLU A 1 408 ? 4.833 4.298 -13.131 1.00 89.94 408 GLU A C 1
ATOM 3231 O O . GLU A 1 408 ? 6.016 3.946 -13.051 1.00 89.94 408 GLU A O 1
ATOM 3236 N N . ARG A 1 409 ? 4.454 5.352 -13.871 1.00 91.25 409 ARG A N 1
ATOM 3237 C CA . ARG A 1 409 ? 5.324 6.060 -14.818 1.00 91.25 409 ARG A CA 1
ATOM 3238 C C . ARG A 1 409 ? 6.662 6.444 -14.198 1.00 91.25 409 ARG A C 1
ATOM 3240 O O . ARG A 1 409 ? 7.695 6.239 -14.822 1.00 91.25 409 ARG A O 1
ATOM 3247 N N . LEU A 1 410 ? 6.675 6.931 -12.958 1.00 89.69 410 LEU A N 1
ATOM 3248 C CA . LEU A 1 410 ? 7.918 7.316 -12.277 1.00 89.69 410 LEU A CA 1
ATOM 3249 C C . LEU A 1 410 ? 8.858 6.138 -12.020 1.00 89.69 410 LEU A C 1
ATOM 3251 O O . LEU A 1 410 ? 10.067 6.284 -12.181 1.00 89.69 410 LEU A O 1
ATOM 3255 N N . GLY A 1 411 ? 8.315 4.972 -11.665 1.00 91.69 411 GLY A N 1
ATOM 3256 C CA . GLY A 1 411 ? 9.098 3.749 -11.510 1.00 91.69 411 GLY A CA 1
ATOM 3257 C C . GLY A 1 411 ? 9.722 3.322 -12.836 1.00 91.69 411 GLY A C 1
ATOM 3258 O O . GLY A 1 411 ? 10.915 3.033 -12.893 1.00 91.69 411 GLY A O 1
ATOM 3259 N N . PHE A 1 412 ? 8.958 3.371 -13.928 1.00 94.75 412 PHE A N 1
ATOM 3260 C CA . PHE A 1 412 ? 9.484 3.079 -15.262 1.00 94.75 412 PHE A CA 1
ATOM 3261 C C . PHE A 1 412 ? 10.570 4.063 -15.712 1.00 94.75 412 PHE A C 1
ATOM 3263 O O . PHE A 1 412 ? 11.614 3.625 -16.189 1.00 94.75 412 PHE A O 1
ATOM 3270 N N . LEU A 1 413 ? 10.372 5.372 -15.516 1.00 91.88 413 LEU A N 1
ATOM 3271 C CA . LEU A 1 413 ? 11.385 6.386 -15.838 1.00 91.88 413 LEU A CA 1
ATOM 3272 C C . LEU A 1 413 ? 12.668 6.177 -15.015 1.00 91.88 413 LEU A C 1
ATOM 3274 O O . LEU A 1 413 ? 13.763 6.339 -15.548 1.00 91.88 413 LEU A O 1
ATOM 3278 N N . HIS A 1 414 ? 12.543 5.774 -13.745 1.00 92.19 414 HIS A N 1
ATOM 3279 C CA . HIS A 1 414 ? 13.680 5.483 -12.866 1.00 92.19 414 HIS A CA 1
ATOM 3280 C C . HIS A 1 414 ? 14.461 4.245 -13.314 1.00 92.19 414 HIS A C 1
ATOM 3282 O O . HIS A 1 414 ? 15.685 4.281 -13.425 1.00 92.19 414 HIS A O 1
ATOM 3288 N N . ALA A 1 415 ? 13.758 3.147 -13.603 1.00 94.50 415 ALA A N 1
ATOM 3289 C CA . ALA A 1 415 ? 14.351 1.923 -14.139 1.00 94.50 415 ALA A CA 1
ATOM 3290 C C . ALA A 1 415 ? 15.051 2.172 -15.476 1.00 94.50 415 ALA A C 1
ATOM 3292 O O . ALA A 1 415 ? 16.221 1.830 -15.634 1.00 94.50 415 ALA A O 1
ATOM 3293 N N . ARG A 1 416 ? 14.369 2.846 -16.405 1.00 94.44 416 ARG A N 1
ATOM 3294 C CA . ARG A 1 416 ? 14.943 3.240 -17.689 1.00 94.44 416 ARG A CA 1
ATOM 3295 C C . ARG A 1 416 ? 16.209 4.070 -17.509 1.00 94.44 416 ARG A C 1
ATOM 3297 O O . ARG A 1 416 ? 17.200 3.774 -18.165 1.00 94.44 416 ARG A O 1
ATOM 3304 N N . ALA A 1 417 ? 16.187 5.091 -16.652 1.00 91.19 417 ALA A N 1
ATOM 3305 C CA . ALA A 1 417 ? 17.351 5.944 -16.441 1.00 91.19 417 ALA A CA 1
ATOM 3306 C C . ALA A 1 417 ? 18.570 5.125 -15.994 1.00 91.19 417 ALA A C 1
ATOM 3308 O O . ALA A 1 417 ? 19.637 5.275 -16.578 1.00 91.19 417 ALA A O 1
ATOM 3309 N N . GLY A 1 418 ? 18.402 4.200 -15.042 1.00 91.50 418 GLY A N 1
ATOM 3310 C CA . GLY A 1 418 ? 19.479 3.302 -14.614 1.00 91.50 418 GLY A CA 1
ATOM 3311 C C . GLY A 1 418 ? 20.000 2.391 -15.734 1.00 91.50 418 GLY A C 1
ATOM 3312 O O . GLY A 1 418 ? 21.215 2.234 -15.873 1.00 91.50 418 GLY A O 1
ATOM 3313 N N . LEU A 1 419 ? 19.099 1.832 -16.549 1.00 93.88 419 LEU A N 1
ATOM 3314 C CA . LEU A 1 419 ? 19.433 0.938 -17.664 1.00 93.88 419 LEU A CA 1
ATOM 3315 C C . LEU A 1 419 ? 20.166 1.649 -18.809 1.00 93.88 419 LEU A C 1
ATOM 3317 O O . LEU A 1 419 ? 21.204 1.161 -19.257 1.00 93.88 419 LEU A O 1
ATOM 3321 N N . LEU A 1 420 ? 19.626 2.779 -19.279 1.00 91.12 420 LEU A N 1
ATOM 3322 C CA . LEU A 1 420 ? 20.187 3.562 -20.383 1.00 91.12 420 LEU A CA 1
ATOM 3323 C C . LEU A 1 420 ? 21.491 4.230 -19.976 1.00 91.12 420 LEU A C 1
ATOM 3325 O O . LEU A 1 420 ? 22.459 4.197 -20.732 1.00 91.12 420 LEU A O 1
ATOM 3329 N N . PHE A 1 421 ? 21.544 4.766 -18.751 1.00 87.50 421 PHE A N 1
ATOM 3330 C CA . PHE A 1 421 ? 22.788 5.269 -18.204 1.00 87.50 421 PHE A CA 1
ATOM 3331 C C . PHE A 1 421 ? 23.818 4.139 -18.221 1.00 87.50 421 PHE A C 1
ATOM 3333 O O . PHE A 1 421 ? 24.784 4.224 -18.948 1.00 87.50 421 PHE A O 1
ATOM 3340 N N . ASN A 1 422 ? 23.636 2.991 -17.586 1.00 87.88 422 ASN A N 1
ATOM 3341 C CA . ASN A 1 422 ? 24.732 2.008 -17.534 1.00 87.88 422 ASN A CA 1
ATOM 3342 C C . ASN A 1 422 ? 24.940 1.159 -18.807 1.00 87.88 422 ASN A C 1
ATOM 3344 O O . ASN A 1 422 ? 25.639 0.151 -18.731 1.00 87.88 422 ASN A O 1
ATOM 3348 N N . GLN A 1 423 ? 24.317 1.513 -19.945 1.00 88.19 423 GLN A N 1
ATOM 3349 C CA . GLN A 1 423 ? 24.278 0.690 -21.169 1.00 88.19 423 GLN A CA 1
ATOM 3350 C C . GLN A 1 423 ? 24.007 -0.789 -20.840 1.00 88.19 423 GLN A C 1
ATOM 3352 O O . GLN A 1 423 ? 24.620 -1.717 -21.370 1.00 88.19 423 GLN A O 1
ATOM 3357 N N . ALA A 1 424 ? 23.122 -1.016 -19.865 1.00 91.00 424 ALA A N 1
ATOM 3358 C CA . ALA A 1 424 ? 23.028 -2.309 -19.203 1.00 91.00 424 ALA A CA 1
ATOM 3359 C C . ALA A 1 424 ? 22.348 -3.362 -20.087 1.00 91.00 424 ALA A C 1
ATOM 3361 O O . ALA A 1 424 ? 22.589 -4.567 -19.938 1.00 91.00 424 ALA A O 1
ATOM 3362 N N . LEU A 1 425 ? 21.530 -2.891 -21.029 1.00 91.25 425 LEU A N 1
ATOM 3363 C CA . LEU A 1 425 ? 20.780 -3.701 -21.972 1.00 91.25 425 LEU A CA 1
ATOM 3364 C C . LEU A 1 425 ? 21.706 -4.259 -23.062 1.00 91.25 425 LEU A C 1
ATOM 3366 O O . LEU A 1 425 ? 22.332 -3.489 -23.788 1.00 91.25 425 LEU A O 1
ATOM 3370 N N . PRO A 1 426 ? 21.813 -5.592 -23.203 1.00 83.75 426 PRO A N 1
ATOM 3371 C CA . PRO A 1 426 ? 22.589 -6.184 -24.281 1.00 83.75 426 PRO A CA 1
ATOM 3372 C C . PRO A 1 426 ? 21.856 -6.003 -25.616 1.00 83.75 426 PRO A C 1
ATOM 3374 O O . PRO A 1 426 ? 20.788 -6.581 -25.822 1.00 83.75 426 PRO A O 1
ATOM 3377 N N . ILE A 1 427 ? 22.449 -5.245 -26.539 1.00 85.38 427 ILE A N 1
ATOM 3378 C CA . ILE A 1 427 ? 21.944 -5.134 -27.910 1.00 85.38 427 ILE A CA 1
ATOM 3379 C C . ILE A 1 427 ? 22.284 -6.429 -28.654 1.00 85.38 427 ILE A C 1
ATOM 3381 O O . ILE A 1 427 ? 23.453 -6.749 -28.874 1.00 85.38 427 ILE A O 1
ATOM 3385 N N . LYS A 1 428 ? 21.259 -7.200 -29.024 1.00 88.31 428 LYS A N 1
ATOM 3386 C CA . LYS A 1 428 ? 21.418 -8.422 -29.820 1.00 88.31 428 LYS A CA 1
ATOM 3387 C C . LYS A 1 428 ? 21.401 -8.072 -31.302 1.00 88.31 428 LYS A C 1
ATOM 3389 O O . LYS A 1 428 ? 20.513 -7.359 -31.757 1.00 88.31 428 LYS A O 1
ATOM 3394 N N . ALA A 1 429 ? 22.344 -8.613 -32.065 1.00 85.00 429 ALA A N 1
ATOM 3395 C CA . ALA A 1 429 ? 22.368 -8.416 -33.508 1.00 85.00 429 ALA A CA 1
ATOM 3396 C C . ALA A 1 429 ? 21.170 -9.135 -34.164 1.00 85.00 429 ALA A C 1
ATOM 3398 O O . ALA A 1 429 ? 20.868 -10.285 -33.826 1.00 85.00 429 ALA A O 1
ATOM 3399 N N . ALA A 1 430 ? 20.484 -8.481 -35.101 1.00 85.94 430 ALA A N 1
ATOM 3400 C CA . ALA A 1 430 ? 19.292 -9.040 -35.737 1.00 85.94 430 ALA A CA 1
ATOM 3401 C C . ALA A 1 430 ? 19.662 -10.159 -36.730 1.00 85.94 430 ALA A C 1
ATOM 3403 O O . ALA A 1 430 ? 20.545 -10.003 -37.574 1.00 85.94 430 ALA A O 1
ATOM 3404 N N . SER A 1 431 ? 19.018 -11.324 -36.651 1.00 85.88 431 SER A N 1
ATOM 3405 C CA . SER A 1 431 ? 19.378 -12.450 -37.530 1.00 85.88 431 SER A CA 1
ATOM 3406 C C . SER A 1 431 ? 18.980 -12.164 -38.986 1.00 85.88 431 SER A C 1
ATOM 3408 O O . SER A 1 431 ? 17.817 -11.828 -39.230 1.00 85.88 431 SER A O 1
ATOM 3410 N N . PRO A 1 432 ? 19.900 -12.294 -39.964 1.00 89.31 432 PRO A N 1
ATOM 3411 C CA . PRO A 1 432 ? 19.556 -12.062 -41.361 1.00 89.31 432 PRO A CA 1
ATOM 3412 C C . PRO A 1 432 ? 18.580 -13.106 -41.905 1.00 89.31 432 PRO A C 1
ATOM 3414 O O . PRO A 1 432 ? 18.662 -14.294 -41.588 1.00 89.31 432 PRO A O 1
ATOM 3417 N N . VAL A 1 433 ? 17.677 -12.670 -42.777 1.00 91.25 433 VAL A N 1
ATOM 3418 C CA . VAL A 1 433 ? 16.697 -13.529 -43.444 1.00 91.25 433 VAL A CA 1
ATOM 3419 C C . VAL A 1 433 ? 17.383 -14.357 -44.532 1.00 91.25 433 VAL A C 1
ATOM 3421 O O . VAL A 1 433 ? 18.107 -13.830 -45.380 1.00 91.25 433 VAL A O 1
ATOM 3424 N N . VAL A 1 434 ? 17.124 -15.669 -44.541 1.00 86.81 434 VAL A N 1
ATOM 3425 C CA . VAL A 1 434 ? 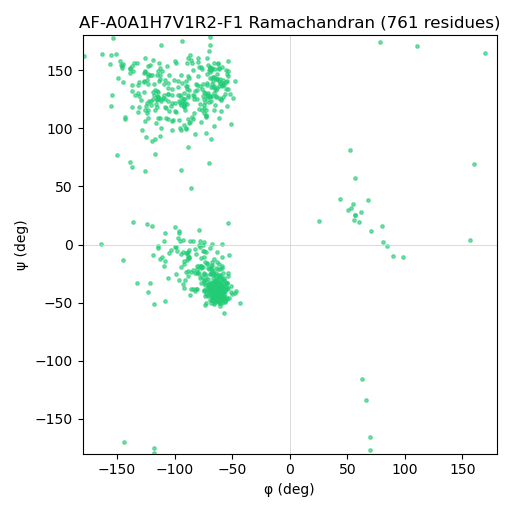17.694 -16.599 -45.533 1.00 86.81 434 VAL A CA 1
ATOM 3426 C C . VAL A 1 434 ? 17.220 -16.251 -46.950 1.00 86.81 434 VAL A C 1
ATOM 3428 O O . VAL A 1 434 ? 18.051 -16.133 -47.850 1.00 86.81 434 VAL A O 1
ATOM 3431 N N . ASP A 1 435 ? 15.937 -15.964 -47.135 1.00 89.38 435 ASP A N 1
ATOM 3432 C CA . ASP A 1 435 ? 15.371 -15.533 -48.419 1.00 89.38 435 ASP A CA 1
ATOM 3433 C C . ASP A 1 435 ? 15.303 -13.998 -48.507 1.00 89.38 435 ASP A C 1
ATOM 3435 O O . ASP A 1 435 ? 14.236 -13.385 -48.546 1.00 89.38 435 ASP A O 1
ATOM 3439 N N . TRP A 1 436 ? 16.473 -13.354 -48.500 1.00 92.62 436 TRP A N 1
ATOM 3440 C CA . TRP A 1 436 ? 16.615 -11.890 -48.462 1.00 92.62 436 TRP A CA 1
ATOM 3441 C C . TRP A 1 436 ? 16.041 -11.177 -49.700 1.00 92.62 436 TRP A C 1
ATOM 3443 O O . TRP A 1 436 ? 15.530 -10.064 -49.592 1.00 92.62 436 TRP A O 1
ATOM 3453 N N . GLN A 1 437 ? 16.128 -11.796 -50.884 1.00 93.88 437 GLN A N 1
ATOM 3454 C CA . GLN A 1 437 ? 15.847 -11.134 -52.161 1.00 93.88 437 GLN A CA 1
ATOM 3455 C C . GLN A 1 437 ? 14.355 -10.789 -52.339 1.00 93.88 437 GLN A C 1
ATOM 3457 O O . GLN A 1 437 ? 14.068 -9.631 -52.660 1.00 93.88 437 GLN A O 1
ATOM 3462 N N . PRO A 1 438 ? 13.382 -11.695 -52.087 1.00 93.94 438 PRO A N 1
ATOM 3463 C CA . PRO A 1 438 ? 11.963 -11.329 -52.082 1.00 93.94 438 PRO A CA 1
ATOM 3464 C C . PRO A 1 438 ? 11.622 -10.276 -51.025 1.00 93.94 438 PRO A C 1
ATOM 3466 O O . PRO A 1 438 ? 10.851 -9.361 -51.306 1.00 93.94 438 PRO A O 1
ATOM 3469 N N . ALA A 1 439 ? 12.221 -10.371 -49.834 1.00 93.50 439 ALA A N 1
ATOM 3470 C CA . ALA A 1 439 ? 11.994 -9.417 -48.753 1.00 93.50 439 ALA A CA 1
ATOM 3471 C C . ALA A 1 439 ? 12.457 -8.003 -49.143 1.00 93.50 439 ALA A C 1
ATOM 3473 O O . ALA A 1 439 ? 11.676 -7.056 -49.054 1.00 93.50 439 ALA A O 1
ATOM 3474 N N . LEU A 1 440 ? 13.675 -7.861 -49.675 1.00 95.12 440 LEU A N 1
ATOM 3475 C CA . LEU A 1 440 ? 14.176 -6.575 -50.162 1.00 95.12 440 LEU A CA 1
ATOM 3476 C C . LEU A 1 440 ? 13.404 -6.074 -51.390 1.00 95.12 440 LEU A C 1
ATOM 3478 O O . LEU A 1 440 ? 13.127 -4.884 -51.494 1.00 95.12 440 LEU A O 1
ATOM 3482 N N . THR A 1 441 ? 13.010 -6.967 -52.302 1.00 95.25 441 THR A N 1
ATOM 3483 C CA . THR A 1 441 ? 12.165 -6.600 -53.452 1.00 95.25 441 THR A CA 1
ATOM 3484 C C . THR A 1 441 ? 10.827 -6.026 -52.987 1.00 95.25 441 THR A C 1
ATOM 3486 O O . THR A 1 441 ? 10.357 -5.047 -53.558 1.00 95.25 441 THR A O 1
ATOM 3489 N N . GLY A 1 442 ? 10.237 -6.597 -51.932 1.00 93.56 442 GLY A N 1
ATOM 3490 C CA . GLY A 1 442 ? 9.022 -6.081 -51.304 1.00 93.56 442 GLY A CA 1
ATOM 3491 C C . GLY A 1 442 ? 9.214 -4.693 -50.693 1.00 93.56 442 GLY A C 1
ATOM 3492 O O . GLY A 1 442 ? 8.381 -3.820 -50.915 1.00 93.56 442 GLY A O 1
ATOM 3493 N N . LEU A 1 443 ? 10.331 -4.462 -49.992 1.00 94.31 443 LEU A N 1
ATOM 3494 C CA . LEU A 1 443 ? 10.671 -3.143 -49.438 1.00 94.31 443 LEU A CA 1
ATOM 3495 C C . LEU A 1 443 ? 10.873 -2.075 -50.527 1.00 94.31 443 LEU A C 1
ATOM 3497 O O . LEU A 1 443 ? 10.546 -0.917 -50.305 1.00 94.31 443 LEU A O 1
ATOM 3501 N N . LEU A 1 444 ? 11.377 -2.461 -51.703 1.00 95.50 444 LEU A N 1
ATOM 3502 C CA . LEU A 1 444 ? 11.664 -1.570 -52.838 1.00 95.50 444 LEU A CA 1
ATOM 3503 C C . LEU A 1 444 ? 10.534 -1.509 -53.887 1.00 95.50 444 LEU A C 1
ATOM 3505 O O . LEU A 1 444 ? 10.742 -1.003 -54.994 1.00 95.50 444 LEU A O 1
ATOM 3509 N N . ALA A 1 445 ? 9.359 -2.077 -53.595 1.00 92.38 445 ALA A N 1
ATOM 3510 C CA . ALA A 1 445 ? 8.292 -2.242 -54.583 1.00 92.38 445 ALA A CA 1
ATOM 3511 C C . ALA A 1 445 ? 7.639 -0.911 -54.996 1.00 92.38 445 ALA A C 1
ATOM 3513 O O . ALA A 1 445 ? 7.240 -0.753 -56.155 1.00 92.38 445 ALA A O 1
ATOM 3514 N N . THR A 1 446 ? 7.541 0.030 -54.056 1.00 92.06 446 THR A N 1
ATOM 3515 C CA . THR A 1 446 ? 6.974 1.370 -54.251 1.00 92.06 446 THR A CA 1
ATOM 3516 C C . THR A 1 446 ? 8.055 2.396 -54.590 1.00 92.06 446 THR A C 1
ATOM 3518 O O . THR A 1 446 ? 9.253 2.095 -54.575 1.00 92.06 446 THR A O 1
ATOM 3521 N N . ASP A 1 447 ? 7.631 3.621 -54.893 1.00 93.12 447 ASP A N 1
ATOM 3522 C CA . ASP A 1 447 ? 8.532 4.772 -54.947 1.00 93.12 447 ASP A CA 1
ATOM 3523 C C . ASP A 1 447 ? 9.174 5.016 -53.564 1.00 93.12 447 ASP A C 1
ATOM 3525 O O . ASP A 1 447 ? 8.581 4.632 -52.544 1.00 93.12 447 ASP A O 1
ATOM 3529 N N . PRO A 1 448 ? 10.393 5.593 -53.510 1.00 93.94 448 PRO A N 1
ATOM 3530 C CA . PRO A 1 448 ? 11.064 5.870 -52.245 1.00 93.94 448 PRO A CA 1
ATOM 3531 C C . PRO A 1 448 ? 10.225 6.833 -51.387 1.00 93.94 448 PRO A C 1
ATOM 3533 O O . PRO A 1 448 ? 9.667 7.797 -51.922 1.00 93.94 448 PRO A O 1
ATOM 3536 N N . PRO A 1 449 ? 10.136 6.610 -50.064 1.00 95.06 449 PRO A N 1
ATOM 3537 C CA . PRO A 1 449 ? 9.533 7.582 -49.158 1.00 95.06 449 PRO A CA 1
ATOM 3538 C C . PRO A 1 449 ? 10.424 8.829 -49.034 1.00 95.06 449 PRO A C 1
ATOM 3540 O O . PRO A 1 449 ? 11.566 8.833 -49.491 1.00 95.06 449 PRO A O 1
ATOM 3543 N N . ALA A 1 450 ? 9.923 9.876 -48.374 1.00 94.38 450 ALA A N 1
ATOM 3544 C CA . ALA A 1 450 ? 10.755 11.016 -47.992 1.00 94.38 450 ALA A CA 1
ATOM 3545 C C . ALA A 1 450 ? 11.939 10.554 -47.123 1.00 94.38 450 ALA A C 1
ATOM 3547 O O . ALA A 1 450 ? 11.762 9.730 -46.217 1.00 94.38 450 ALA A O 1
ATOM 3548 N N . ALA A 1 451 ? 13.131 11.087 -47.388 1.00 92.75 451 ALA A N 1
ATOM 3549 C CA . ALA A 1 451 ? 14.332 10.719 -46.659 1.00 92.75 451 ALA A CA 1
ATOM 3550 C C . ALA A 1 451 ? 14.256 11.174 -45.193 1.00 92.75 451 ALA A C 1
ATOM 3552 O O . ALA A 1 451 ? 13.880 12.306 -44.881 1.00 92.75 451 ALA A O 1
ATOM 3553 N N . SER A 1 452 ? 14.663 10.273 -44.303 1.00 94.75 452 SER A N 1
ATOM 3554 C CA . SER A 1 452 ? 15.008 10.552 -42.904 1.00 94.75 452 SER A CA 1
ATOM 3555 C C . SER A 1 452 ? 16.514 10.354 -42.707 1.00 94.75 452 SER A C 1
ATOM 3557 O O . SER A 1 452 ? 17.199 9.852 -43.604 1.00 94.75 452 SER A O 1
ATOM 3559 N N . LEU A 1 453 ? 17.054 10.726 -41.547 1.00 92.69 453 LEU A N 1
ATOM 3560 C CA . LEU A 1 453 ? 18.475 10.537 -41.241 1.00 92.69 453 LEU A CA 1
ATOM 3561 C C . LEU A 1 453 ? 18.642 9.549 -40.099 1.00 92.69 453 LEU A C 1
ATOM 3563 O O . LEU A 1 453 ? 18.039 9.716 -39.049 1.00 92.69 453 LEU A O 1
ATOM 3567 N N . ARG A 1 454 ? 19.512 8.557 -40.265 1.00 93.38 454 ARG A N 1
ATOM 3568 C CA . ARG A 1 454 ? 20.042 7.772 -39.148 1.00 93.38 454 ARG A CA 1
ATOM 3569 C C . ARG A 1 454 ? 21.333 8.445 -38.704 1.00 93.38 454 ARG A C 1
ATOM 3571 O O . ARG A 1 454 ? 22.345 8.337 -39.397 1.00 93.38 454 ARG A O 1
ATOM 3578 N N . VAL A 1 455 ? 21.278 9.177 -37.598 1.00 90.06 455 VAL A N 1
ATOM 3579 C CA . VAL A 1 455 ? 22.390 10.009 -37.134 1.00 90.06 455 VAL A CA 1
ATOM 3580 C C . VAL A 1 455 ? 23.322 9.196 -36.252 1.00 90.06 455 VAL A C 1
ATOM 3582 O O . VAL A 1 455 ? 22.896 8.605 -35.258 1.00 90.06 455 VAL A O 1
ATOM 3585 N N . ARG A 1 456 ? 24.605 9.217 -36.605 1.00 86.50 456 ARG A N 1
ATOM 3586 C CA . ARG A 1 456 ? 25.693 8.632 -35.831 1.00 86.50 456 ARG A CA 1
ATOM 3587 C C . ARG A 1 456 ? 26.764 9.684 -35.599 1.00 86.50 456 ARG A C 1
ATOM 3589 O O . ARG A 1 456 ? 27.195 10.346 -36.535 1.00 86.50 456 ARG A O 1
ATOM 3596 N N . LEU A 1 457 ? 27.206 9.834 -34.359 1.00 82.00 457 LEU A N 1
ATOM 3597 C CA . LEU A 1 457 ? 28.292 10.752 -34.034 1.00 82.00 457 LEU A CA 1
ATOM 3598 C C . LEU A 1 457 ? 29.629 10.017 -34.047 1.00 82.00 457 LEU A C 1
ATOM 3600 O O . LEU A 1 457 ? 29.728 8.884 -33.571 1.00 82.00 457 LEU A O 1
ATOM 3604 N N . ALA A 1 458 ? 30.658 10.667 -34.590 1.00 68.75 458 ALA A N 1
ATOM 3605 C CA . ALA A 1 458 ? 32.027 10.188 -34.468 1.00 68.75 458 ALA A CA 1
ATOM 3606 C C . ALA A 1 458 ? 32.416 10.146 -32.980 1.00 68.75 458 ALA A C 1
ATOM 3608 O O . ALA A 1 458 ? 32.086 11.059 -32.224 1.00 68.75 458 ALA A O 1
ATOM 3609 N N . SER A 1 459 ? 33.073 9.064 -32.558 1.00 65.00 459 SER A N 1
ATOM 3610 C CA . SER A 1 459 ? 33.275 8.687 -31.153 1.00 65.00 459 SER A CA 1
ATOM 3611 C C . SER A 1 459 ? 34.241 9.610 -30.394 1.00 65.00 459 SER A C 1
ATOM 3613 O O . SER A 1 459 ? 35.341 9.205 -30.033 1.00 65.00 459 SER A O 1
ATOM 3615 N N . LYS A 1 460 ? 33.830 10.850 -30.118 1.00 76.06 460 LYS A N 1
ATOM 3616 C CA . LYS A 1 460 ? 34.474 11.720 -29.130 1.00 76.06 460 LYS A CA 1
ATOM 3617 C C . LYS A 1 460 ? 33.926 11.378 -27.749 1.00 76.06 460 LYS A C 1
ATOM 3619 O O . LYS A 1 460 ? 32.708 11.337 -27.571 1.00 76.06 460 LYS A O 1
ATOM 3624 N N . LEU A 1 461 ? 34.814 11.124 -26.790 1.00 83.31 461 LEU A N 1
ATOM 3625 C CA . LEU A 1 461 ? 34.414 10.947 -25.398 1.00 83.31 461 LEU A CA 1
ATOM 3626 C C . LEU A 1 461 ? 34.069 12.307 -24.777 1.00 83.31 461 LEU A C 1
ATOM 3628 O O . LEU A 1 461 ? 34.738 13.311 -25.022 1.00 83.31 461 LEU A O 1
ATOM 3632 N N . ILE A 1 462 ? 32.998 12.320 -23.998 1.00 82.25 462 ILE A N 1
ATOM 3633 C CA . ILE A 1 462 ? 32.461 13.454 -23.263 1.00 82.25 462 ILE A CA 1
ATOM 3634 C C . ILE A 1 462 ? 32.389 13.083 -21.787 1.00 82.25 462 ILE A C 1
ATOM 3636 O O . ILE A 1 462 ? 32.118 11.928 -21.449 1.00 82.25 462 ILE A O 1
ATOM 3640 N N . ASP A 1 463 ? 32.598 14.063 -20.912 1.00 79.31 463 ASP A N 1
ATOM 3641 C CA . ASP A 1 463 ? 32.283 13.893 -19.498 1.00 79.31 463 ASP A CA 1
ATOM 3642 C C . ASP A 1 463 ? 30.764 13.990 -19.314 1.00 79.31 463 ASP A C 1
ATOM 3644 O O . ASP A 1 463 ? 30.124 15.013 -19.594 1.00 79.31 463 ASP A O 1
ATOM 3648 N N . PHE A 1 464 ? 30.172 12.880 -18.888 1.00 78.06 464 PHE A N 1
ATOM 3649 C CA . PHE A 1 464 ? 28.754 12.757 -18.615 1.00 78.06 464 PHE A CA 1
ATOM 3650 C C . PHE A 1 464 ? 28.556 12.264 -17.183 1.00 78.06 464 PHE A C 1
ATOM 3652 O O . PHE A 1 464 ? 28.497 11.065 -16.906 1.00 78.06 464 PHE A O 1
ATOM 3659 N N . VAL A 1 465 ? 28.413 13.219 -16.265 1.00 77.12 465 VAL A N 1
ATOM 3660 C CA . VAL A 1 465 ? 28.225 12.974 -14.830 1.00 77.12 465 VAL A CA 1
ATOM 3661 C C . VAL A 1 465 ? 29.362 12.138 -14.218 1.00 77.12 465 VAL A C 1
ATOM 3663 O O . VAL A 1 465 ? 29.127 11.084 -13.625 1.00 77.12 465 VAL A O 1
ATOM 3666 N N . ASN A 1 466 ? 30.602 12.624 -14.350 1.00 73.62 466 ASN A N 1
ATOM 3667 C CA . ASN A 1 466 ? 31.825 11.982 -13.847 1.00 73.62 466 ASN A CA 1
ATOM 3668 C C . ASN A 1 466 ? 32.104 10.606 -14.477 1.00 73.62 466 ASN A C 1
ATOM 3670 O O . ASN A 1 466 ? 32.698 9.731 -13.842 1.00 73.62 466 ASN A O 1
ATOM 3674 N N . GLN A 1 467 ? 31.641 10.394 -15.710 1.00 76.75 467 GLN A N 1
ATOM 3675 C CA . GLN A 1 467 ? 31.915 9.199 -16.504 1.00 76.75 467 GLN A CA 1
ATOM 3676 C C . GLN A 1 467 ? 32.231 9.603 -17.942 1.00 76.75 467 GLN A C 1
ATOM 3678 O O . GLN A 1 467 ? 31.470 10.351 -18.554 1.00 76.75 467 GLN A O 1
ATOM 3683 N N . GLU A 1 468 ? 33.308 9.057 -18.506 1.00 82.94 468 GLU A N 1
ATOM 3684 C CA . GLU A 1 468 ? 33.631 9.246 -19.921 1.00 82.94 468 GLU A CA 1
ATOM 3685 C C . GLU A 1 468 ? 32.722 8.396 -20.807 1.00 82.94 468 GLU A C 1
ATOM 3687 O O . GLU A 1 468 ? 32.580 7.185 -20.604 1.00 82.94 468 GLU A O 1
ATOM 3692 N N . ARG A 1 469 ? 32.081 9.025 -21.796 1.00 81.50 469 ARG A N 1
ATOM 3693 C CA . ARG A 1 469 ? 31.126 8.359 -22.694 1.00 81.50 469 ARG A CA 1
ATOM 3694 C C . ARG A 1 469 ? 31.155 8.927 -24.098 1.00 81.50 469 ARG A C 1
ATOM 3696 O O . ARG A 1 469 ? 31.470 10.096 -24.244 1.00 81.50 469 ARG A O 1
ATOM 3703 N N . PRO A 1 470 ? 30.767 8.170 -25.134 1.00 83.62 470 PRO A N 1
ATOM 3704 C CA . PRO A 1 470 ? 30.603 8.739 -26.465 1.00 83.62 470 PRO A CA 1
ATOM 3705 C C . PRO A 1 470 ? 29.583 9.885 -26.468 1.00 83.62 470 PRO A C 1
ATOM 3707 O O . PRO A 1 470 ? 28.523 9.775 -25.844 1.00 83.62 470 PRO A O 1
ATOM 3710 N N . ALA A 1 471 ? 29.888 10.956 -27.202 1.00 83.88 471 ALA A N 1
ATOM 3711 C CA . ALA A 1 471 ? 28.908 11.976 -27.550 1.00 83.88 471 ALA A CA 1
ATOM 3712 C C . ALA A 1 471 ? 27.685 11.324 -28.208 1.00 83.88 471 ALA A C 1
ATOM 3714 O O . ALA A 1 471 ? 27.806 10.349 -28.958 1.00 83.88 471 ALA A O 1
ATOM 3715 N N . PHE A 1 472 ? 26.502 11.871 -27.941 1.00 87.75 472 PHE A N 1
ATOM 3716 C CA . PHE A 1 472 ? 25.253 11.342 -28.480 1.00 87.75 472 PHE A CA 1
ATOM 3717 C C . PHE A 1 472 ? 24.363 12.458 -29.015 1.00 87.75 472 PHE A C 1
ATOM 3719 O O . PHE A 1 472 ? 24.463 13.623 -28.632 1.00 87.75 472 PHE A O 1
ATOM 3726 N N . ALA A 1 473 ? 23.491 12.073 -29.936 1.00 89.12 473 ALA A N 1
ATOM 3727 C CA . ALA A 1 473 ? 22.567 12.962 -30.608 1.00 89.12 473 ALA A CA 1
ATOM 3728 C C . ALA A 1 473 ? 21.138 12.626 -30.197 1.00 89.12 473 ALA A C 1
ATOM 3730 O O . ALA A 1 473 ? 20.798 11.461 -29.986 1.00 89.12 473 ALA A O 1
ATOM 3731 N N . VAL A 1 474 ? 20.293 13.646 -30.113 1.00 90.94 474 VAL A N 1
ATOM 3732 C CA . VAL A 1 474 ? 18.862 13.501 -29.855 1.00 90.94 474 VAL A CA 1
ATOM 3733 C C . VAL A 1 474 ? 18.066 14.432 -30.776 1.00 90.94 474 VAL A C 1
ATOM 3735 O O . VAL A 1 474 ? 18.583 15.472 -31.189 1.00 90.94 474 VAL A O 1
ATOM 3738 N N . PRO A 1 475 ? 16.805 14.104 -31.095 1.00 91.94 475 PRO A N 1
ATOM 3739 C CA . PRO A 1 475 ? 15.921 15.044 -31.777 1.00 91.94 475 PRO A CA 1
ATOM 3740 C C . PRO A 1 475 ? 15.608 16.262 -30.886 1.00 91.94 475 PRO A C 1
ATOM 3742 O O . PRO A 1 475 ? 15.449 16.115 -29.668 1.00 91.94 475 PRO A O 1
ATOM 3745 N N . LEU A 1 476 ? 15.477 17.461 -31.457 1.00 89.81 476 LEU A N 1
ATOM 3746 C CA . LEU A 1 476 ? 15.149 18.680 -30.707 1.00 89.81 476 LEU A CA 1
ATOM 3747 C C . LEU A 1 476 ? 13.800 18.549 -30.001 1.00 89.81 476 LEU A C 1
ATOM 3749 O O . LEU A 1 476 ? 13.681 18.931 -28.835 1.00 89.81 476 LEU A O 1
ATOM 3753 N N . SER A 1 477 ? 12.807 17.936 -30.648 1.00 88.88 477 SER A N 1
ATOM 3754 C CA . SER A 1 477 ? 11.516 17.643 -30.017 1.00 88.88 477 SER A CA 1
ATOM 3755 C C . SER A 1 477 ? 11.652 16.763 -28.768 1.00 88.88 477 SER A C 1
ATOM 3757 O O . SER A 1 477 ? 10.847 16.857 -27.836 1.00 88.88 477 SER A O 1
ATOM 3759 N N . PHE A 1 478 ? 12.664 15.891 -28.708 1.00 88.25 478 PHE A N 1
ATOM 3760 C CA . PHE A 1 478 ? 12.986 15.125 -27.509 1.00 88.25 478 PHE A CA 1
ATOM 3761 C C . PHE A 1 478 ? 13.646 16.024 -26.460 1.00 88.25 478 PHE A C 1
ATOM 3763 O O . PHE A 1 478 ? 13.134 16.112 -25.346 1.00 88.25 478 PHE A O 1
ATOM 3770 N N . ALA A 1 479 ? 14.702 16.759 -26.824 1.00 85.62 479 ALA A N 1
ATOM 3771 C CA . ALA A 1 479 ? 15.423 17.654 -25.914 1.00 85.62 479 ALA A CA 1
ATOM 3772 C C . ALA A 1 479 ? 14.515 18.713 -25.255 1.00 85.62 479 ALA A C 1
ATOM 3774 O O . ALA A 1 479 ? 14.604 18.979 -24.054 1.00 85.62 479 ALA A O 1
ATOM 3775 N N . GLN A 1 480 ? 13.580 19.283 -26.015 1.00 84.94 480 GLN A N 1
ATOM 3776 C CA . GLN A 1 480 ? 12.595 20.232 -25.497 1.00 84.94 480 GLN A CA 1
ATOM 3777 C C . GLN A 1 480 ? 11.645 19.575 -24.489 1.00 84.94 480 GLN A C 1
ATOM 3779 O O . GLN A 1 480 ? 11.353 20.172 -23.458 1.00 84.94 480 GLN A O 1
ATOM 3784 N N . ARG A 1 481 ? 11.216 18.325 -24.718 1.00 80.81 481 ARG A N 1
ATOM 3785 C CA . ARG A 1 481 ? 10.397 17.564 -23.754 1.00 80.81 481 ARG A CA 1
ATOM 3786 C C . ARG A 1 481 ? 11.160 17.224 -22.472 1.00 80.81 481 ARG A C 1
ATOM 378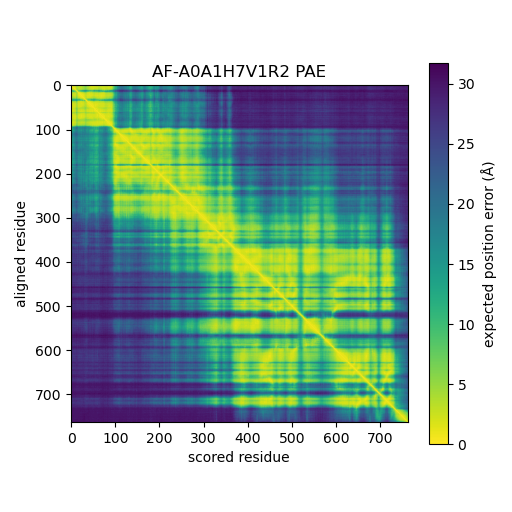8 O O . ARG A 1 481 ? 10.539 17.090 -21.418 1.00 80.81 481 ARG A O 1
ATOM 3795 N N . THR A 1 482 ? 12.483 17.071 -22.534 1.00 74.19 482 THR A N 1
ATOM 3796 C CA . THR A 1 482 ? 13.314 16.722 -21.370 1.00 74.19 482 THR A CA 1
ATOM 3797 C C . THR A 1 482 ? 13.756 17.927 -20.540 1.00 74.19 482 THR A C 1
ATOM 3799 O O . THR A 1 482 ? 14.014 17.768 -19.346 1.00 74.19 482 THR A O 1
ATOM 3802 N N . ASN A 1 483 ? 13.804 19.123 -21.134 1.00 64.00 483 ASN A N 1
ATOM 3803 C CA . ASN A 1 483 ? 14.203 20.365 -20.461 1.00 64.00 483 ASN A CA 1
ATOM 3804 C C . ASN A 1 483 ? 13.145 20.942 -19.510 1.00 64.00 483 ASN A C 1
ATOM 3806 O O . ASN A 1 483 ? 13.463 21.853 -18.751 1.00 64.00 483 ASN A O 1
ATOM 3810 N N . VAL A 1 484 ? 11.908 20.433 -19.532 1.00 54.94 484 VAL A N 1
ATOM 3811 C CA . VAL A 1 484 ? 10.807 21.091 -18.818 1.00 54.94 484 VAL A CA 1
ATOM 3812 C C . VAL A 1 484 ? 10.728 20.717 -17.339 1.00 54.94 484 VAL A C 1
ATOM 3814 O O . VAL A 1 484 ? 10.497 21.634 -16.574 1.00 54.94 484 VAL A O 1
ATOM 3817 N N . ASP A 1 485 ? 10.969 19.472 -16.884 1.00 55.09 485 ASP A N 1
ATOM 3818 C CA . ASP A 1 485 ? 10.751 19.171 -15.444 1.00 55.09 485 ASP A CA 1
ATOM 3819 C C . ASP A 1 485 ? 11.381 17.884 -14.851 1.00 55.09 485 ASP A C 1
ATOM 3821 O O . ASP A 1 485 ? 11.188 17.619 -13.661 1.00 55.09 485 ASP A O 1
ATOM 3825 N N . TRP A 1 486 ? 12.118 17.038 -15.599 1.00 68.44 486 TRP A N 1
ATOM 3826 C CA . TRP A 1 486 ? 12.500 15.715 -15.056 1.00 68.44 486 TRP A CA 1
ATOM 3827 C C . TRP A 1 486 ? 13.902 15.190 -15.429 1.00 68.44 486 TRP A C 1
ATOM 3829 O O . TRP A 1 486 ? 14.093 14.692 -16.542 1.00 68.44 486 TRP A O 1
ATOM 3839 N N . PRO A 1 487 ? 14.857 15.126 -14.477 1.00 76.00 487 PRO A N 1
ATOM 3840 C CA . PRO A 1 487 ? 16.211 14.663 -14.784 1.00 76.00 487 PRO A CA 1
ATOM 3841 C C . PRO A 1 487 ? 16.337 13.162 -15.134 1.00 76.00 487 PRO A C 1
ATOM 3843 O O . PRO A 1 487 ? 17.228 12.775 -15.878 1.00 76.00 487 PRO A O 1
ATOM 3846 N N . LEU A 1 488 ? 15.371 12.316 -14.750 1.00 82.00 488 LEU A N 1
ATOM 3847 C CA . LEU A 1 488 ? 15.208 10.933 -15.253 1.00 82.00 488 LEU A CA 1
ATOM 3848 C C . LEU A 1 488 ? 15.010 10.823 -16.777 1.00 82.00 488 LEU A C 1
ATOM 3850 O O . LEU A 1 488 ? 15.139 9.727 -17.328 1.00 82.00 488 LEU A O 1
ATOM 3854 N N . ARG A 1 489 ? 14.634 11.907 -17.469 1.00 81.88 489 ARG A N 1
ATOM 3855 C CA . ARG A 1 489 ? 14.520 11.933 -18.938 1.00 81.88 489 ARG A CA 1
ATOM 3856 C C . ARG A 1 489 ? 15.800 12.381 -19.633 1.00 81.88 489 ARG A C 1
ATOM 3858 O O . ARG A 1 489 ? 15.959 12.096 -20.810 1.00 81.88 489 ARG A O 1
ATOM 3865 N N . GLN A 1 490 ? 16.724 13.001 -18.909 1.00 81.88 490 GLN A N 1
ATOM 3866 C CA . GLN A 1 490 ? 17.975 13.524 -19.450 1.00 81.88 490 GLN A CA 1
ATOM 3867 C C . GLN A 1 490 ? 19.074 12.446 -19.490 1.00 81.88 490 GLN A C 1
ATOM 3869 O O . GLN A 1 490 ? 20.192 12.661 -19.029 1.00 81.88 490 GLN A O 1
ATOM 3874 N N . VAL A 1 491 ? 18.757 11.263 -20.021 1.00 86.12 491 VAL A N 1
ATOM 3875 C CA . VAL A 1 491 ? 19.709 10.149 -20.166 1.00 86.12 491 VAL A CA 1
ATOM 3876 C C . VAL A 1 491 ? 20.051 9.900 -21.639 1.00 86.12 491 VAL A C 1
ATOM 3878 O O . VAL A 1 491 ? 19.195 10.142 -22.493 1.00 86.12 491 VAL A O 1
ATOM 3881 N N . PRO A 1 492 ? 21.272 9.426 -21.953 1.00 87.00 492 PRO A N 1
ATOM 3882 C CA . PRO A 1 492 ? 21.672 9.139 -23.330 1.00 87.00 492 PRO A CA 1
ATOM 3883 C C . PRO A 1 492 ? 20.799 8.049 -23.982 1.00 87.00 492 PRO A C 1
ATOM 3885 O O . PRO A 1 492 ? 20.312 7.162 -23.270 1.00 87.00 492 PRO A O 1
ATOM 3888 N N . PRO A 1 493 ? 20.615 8.075 -25.316 1.00 90.19 493 PRO A N 1
ATOM 3889 C CA . PRO A 1 493 ? 20.003 6.969 -26.046 1.00 90.19 493 PRO A CA 1
ATOM 3890 C C . PRO A 1 493 ? 20.887 5.718 -25.992 1.00 90.19 493 PRO A C 1
ATOM 3892 O O . PRO A 1 493 ? 22.104 5.805 -25.825 1.00 90.19 493 PRO A O 1
ATOM 3895 N N . LEU A 1 494 ? 20.279 4.544 -26.177 1.00 86.44 494 LEU A N 1
ATOM 3896 C CA . LEU A 1 494 ? 21.021 3.279 -26.233 1.00 86.44 494 LEU A CA 1
ATOM 3897 C C . LEU A 1 494 ? 21.751 3.063 -27.572 1.00 86.44 494 LEU A C 1
ATOM 3899 O O . LEU A 1 494 ? 22.739 2.335 -27.621 1.00 86.44 494 LEU A O 1
ATOM 3903 N N . SER A 1 495 ? 21.243 3.642 -28.663 1.00 83.44 495 SER A N 1
ATOM 3904 C CA . SER A 1 495 ? 21.753 3.434 -30.024 1.00 83.44 495 SER A CA 1
ATOM 3905 C C . SER A 1 495 ? 21.676 4.716 -30.867 1.00 83.44 495 SER A C 1
ATOM 3907 O O . SER A 1 495 ? 21.423 5.794 -30.324 1.00 83.44 495 SER A O 1
ATOM 3909 N N . ASP A 1 496 ? 21.924 4.604 -32.179 1.00 89.81 496 ASP A N 1
ATOM 3910 C CA . ASP A 1 496 ? 21.723 5.700 -33.137 1.00 89.81 496 ASP A CA 1
ATOM 3911 C C . ASP A 1 496 ? 20.281 6.254 -33.029 1.00 89.81 496 ASP A C 1
ATOM 3913 O O . ASP A 1 496 ? 19.358 5.564 -32.593 1.00 89.81 496 ASP A O 1
ATOM 3917 N N . VAL A 1 497 ? 20.061 7.492 -33.476 1.00 92.12 497 VAL A N 1
ATOM 3918 C CA . VAL A 1 497 ? 18.716 8.090 -33.531 1.00 92.12 497 VAL A CA 1
ATOM 3919 C C . VAL A 1 497 ? 18.276 8.307 -34.973 1.00 92.12 497 VAL A C 1
ATOM 3921 O O . VAL A 1 497 ? 19.083 8.670 -35.833 1.00 92.12 497 VAL A O 1
ATOM 3924 N N . ILE A 1 498 ? 16.987 8.092 -35.242 1.00 92.25 498 ILE A N 1
ATOM 3925 C CA . ILE A 1 498 ? 16.370 8.461 -36.518 1.00 92.25 498 ILE A CA 1
ATOM 3926 C C . ILE A 1 498 ? 15.786 9.867 -36.380 1.00 92.25 498 ILE A C 1
ATOM 3928 O O . ILE A 1 498 ? 14.950 10.115 -35.512 1.00 92.25 498 ILE A O 1
ATOM 3932 N N . LEU A 1 499 ? 16.237 10.777 -37.237 1.00 92.94 499 LEU A N 1
ATOM 3933 C CA . LEU A 1 499 ? 15.762 12.146 -37.332 1.00 92.94 499 LEU A CA 1
ATOM 3934 C C . LEU A 1 499 ? 14.826 12.289 -38.535 1.00 92.94 499 LEU A C 1
ATOM 3936 O O . LEU A 1 499 ? 15.216 12.032 -39.680 1.00 92.94 499 LEU A O 1
ATOM 3940 N N . ASP A 1 500 ? 13.600 12.718 -38.258 1.00 90.00 500 ASP A N 1
ATOM 3941 C CA . ASP A 1 500 ? 12.611 13.063 -39.273 1.00 90.00 500 ASP A CA 1
ATOM 3942 C C . ASP A 1 500 ? 12.803 14.521 -39.734 1.00 90.00 500 ASP A C 1
ATOM 3944 O O . ASP A 1 500 ? 13.327 15.359 -39.004 1.00 90.00 500 ASP A O 1
ATOM 3948 N N . ARG A 1 501 ? 12.347 14.844 -40.949 1.00 89.69 501 ARG A N 1
ATOM 3949 C CA . ARG A 1 501 ? 12.537 16.173 -41.570 1.00 89.69 501 ARG A CA 1
ATOM 3950 C C . ARG A 1 501 ? 11.881 17.353 -40.861 1.00 89.69 501 ARG A C 1
ATOM 3952 O O . ARG A 1 501 ? 12.167 18.500 -41.186 1.00 89.69 501 ARG A O 1
ATOM 3959 N N . GLU A 1 502 ? 10.967 17.060 -39.948 1.00 89.25 502 GLU A N 1
ATOM 3960 C CA . GLU A 1 502 ? 10.255 18.053 -39.144 1.00 89.25 502 GLU A CA 1
ATOM 3961 C C . GLU A 1 502 ? 11.021 18.415 -37.865 1.00 89.25 502 GLU A C 1
ATOM 3963 O O . GLU A 1 502 ? 10.586 19.297 -37.127 1.00 89.25 502 GLU A O 1
ATOM 3968 N N . ASP A 1 503 ? 12.143 17.744 -37.594 1.00 90.31 503 ASP A N 1
ATOM 3969 C CA . ASP A 1 503 ? 12.895 17.888 -36.357 1.00 90.31 503 ASP A CA 1
ATOM 3970 C C . ASP A 1 503 ? 14.339 18.345 -36.614 1.00 90.31 503 ASP A C 1
ATOM 3972 O O . ASP A 1 503 ? 14.926 18.117 -37.675 1.00 90.31 503 ASP A O 1
ATOM 3976 N N . ASN A 1 504 ? 14.916 19.001 -35.612 1.00 90.19 504 ASN A N 1
ATOM 3977 C CA . ASN A 1 504 ? 16.303 19.455 -35.624 1.00 90.19 504 ASN A CA 1
ATOM 3978 C C . ASN A 1 504 ? 17.181 18.480 -34.841 1.00 90.19 504 ASN A C 1
ATOM 3980 O O . ASN A 1 504 ? 16.714 17.751 -33.964 1.00 90.19 504 ASN A O 1
ATOM 3984 N N . LEU A 1 505 ? 18.478 18.484 -35.134 1.00 90.62 505 LEU A N 1
ATOM 3985 C CA . LEU A 1 505 ? 19.440 17.664 -34.410 1.00 90.62 505 LEU A CA 1
ATOM 3986 C C . LEU A 1 505 ? 19.972 18.434 -33.204 1.00 90.62 505 LEU A C 1
ATOM 3988 O O . LEU A 1 505 ? 20.389 19.580 -33.336 1.00 90.62 505 LEU A O 1
ATOM 3992 N N . VAL A 1 506 ? 20.027 17.787 -32.046 1.00 89.19 506 VAL A N 1
ATOM 3993 C CA . VAL A 1 506 ? 20.722 18.293 -30.862 1.00 89.19 506 VAL A CA 1
ATOM 3994 C C . VAL A 1 506 ? 21.856 17.332 -30.533 1.00 89.19 506 VAL A C 1
ATOM 3996 O O . VAL A 1 506 ? 21.619 16.168 -30.215 1.00 89.19 506 VAL A O 1
ATOM 3999 N N . GLU A 1 507 ? 23.093 17.806 -30.619 1.00 87.94 507 GLU A N 1
ATOM 4000 C CA . GLU A 1 507 ? 24.273 17.048 -30.204 1.00 87.94 507 GLU A CA 1
ATOM 4001 C C . GLU A 1 507 ? 24.623 17.404 -28.769 1.00 87.94 507 GLU A C 1
ATOM 4003 O O . GLU A 1 507 ? 24.830 18.572 -28.448 1.00 87.94 507 GLU A O 1
ATOM 4008 N N . VAL A 1 508 ? 24.687 16.401 -27.901 1.00 85.38 508 VAL A N 1
ATOM 4009 C CA . VAL A 1 508 ? 25.065 16.575 -26.501 1.00 85.38 508 VAL A CA 1
ATOM 4010 C C . VAL A 1 508 ? 26.556 16.302 -26.367 1.00 85.38 508 VAL A C 1
ATOM 4012 O O . VAL A 1 508 ? 27.022 15.201 -26.667 1.00 85.38 508 VAL A O 1
ATOM 4015 N N . HIS A 1 509 ? 27.299 17.307 -25.901 1.00 80.94 509 HIS A N 1
ATOM 4016 C CA . HIS A 1 509 ? 28.761 17.260 -25.810 1.00 80.94 509 HIS A CA 1
ATOM 4017 C C . HIS A 1 509 ? 29.292 17.250 -24.374 1.00 80.94 509 HIS A C 1
ATOM 4019 O O . HIS A 1 509 ? 30.478 17.015 -24.177 1.00 80.94 509 HIS A O 1
ATOM 4025 N N . ALA A 1 510 ? 28.446 17.529 -23.383 1.00 76.31 510 ALA A N 1
ATOM 4026 C CA . ALA A 1 510 ? 28.727 17.306 -21.969 1.00 76.31 510 ALA A CA 1
ATOM 4027 C C . ALA A 1 510 ? 27.419 17.337 -21.168 1.00 76.31 510 ALA A C 1
ATOM 4029 O O . ALA A 1 510 ? 26.389 17.840 -21.627 1.00 76.31 510 ALA A O 1
ATOM 4030 N N . CYS A 1 511 ? 27.457 16.826 -19.943 1.00 74.62 511 CYS A N 1
ATOM 4031 C CA . CYS A 1 511 ? 26.417 17.067 -18.949 1.00 74.62 511 CYS A CA 1
ATOM 4032 C C . CYS A 1 511 ? 27.100 17.465 -17.647 1.00 74.62 511 CYS A C 1
ATOM 4034 O O . CYS A 1 511 ? 27.799 16.645 -17.053 1.00 74.62 511 CYS A O 1
ATOM 4036 N N . GLU A 1 512 ? 26.893 18.708 -17.205 1.00 65.38 512 GLU A N 1
ATOM 4037 C CA . GLU A 1 512 ? 27.515 19.206 -15.979 1.00 65.38 512 GLU A CA 1
ATOM 4038 C C . GLU A 1 512 ? 27.081 18.352 -14.784 1.00 65.38 512 GLU A C 1
ATOM 4040 O O . GLU A 1 512 ? 25.911 18.348 -14.387 1.00 65.38 512 GLU A O 1
ATOM 4045 N N . ALA A 1 513 ? 28.039 17.649 -14.176 1.00 59.84 513 ALA A N 1
ATOM 4046 C CA . ALA A 1 513 ? 27.890 17.220 -12.799 1.00 59.84 513 ALA A CA 1
ATOM 4047 C C . ALA A 1 513 ? 28.041 18.460 -11.922 1.00 59.84 513 ALA A C 1
ATOM 4049 O O . ALA A 1 513 ? 29.144 18.970 -11.746 1.00 59.84 513 ALA A O 1
ATOM 4050 N N . VAL A 1 514 ? 26.954 18.922 -11.303 1.00 55.81 514 VAL A N 1
ATOM 4051 C CA . VAL A 1 514 ? 27.093 19.840 -10.166 1.00 55.81 514 VAL A CA 1
ATOM 4052 C C . VAL A 1 514 ? 27.705 19.035 -9.016 1.00 55.81 514 VAL A C 1
ATOM 4054 O O . VAL A 1 514 ? 26.995 18.357 -8.269 1.00 55.81 514 VAL A O 1
ATOM 4057 N N . LEU A 1 515 ? 29.035 19.037 -8.935 1.00 52.53 515 LEU A N 1
ATOM 4058 C CA . LEU A 1 515 ? 29.803 18.397 -7.871 1.00 52.53 515 LEU A CA 1
ATOM 4059 C C . LEU A 1 515 ? 29.633 19.167 -6.554 1.00 52.53 515 LEU A C 1
ATOM 4061 O O . LEU A 1 515 ? 29.355 20.366 -6.534 1.00 52.53 515 LEU A O 1
ATOM 4065 N N . GLU A 1 516 ? 29.812 18.456 -5.437 1.00 49.28 516 GLU A N 1
ATOM 4066 C CA . GLU A 1 516 ? 29.592 18.910 -4.051 1.00 49.28 516 GLU A CA 1
ATOM 4067 C C . GLU A 1 516 ? 30.305 20.231 -3.655 1.00 49.28 516 GLU A C 1
ATOM 4069 O O . GLU A 1 516 ? 30.035 20.744 -2.569 1.00 49.28 516 GLU A O 1
ATOM 4074 N N . SER A 1 517 ? 31.197 20.796 -4.481 1.00 42.16 517 SER A N 1
ATOM 4075 C CA . SER A 1 517 ? 32.141 21.856 -4.099 1.00 42.16 517 SER A CA 1
ATOM 4076 C C . SER A 1 517 ? 31.879 23.271 -4.637 1.00 42.16 517 SER A C 1
ATOM 4078 O O . SER A 1 517 ? 32.485 24.201 -4.110 1.00 42.16 517 SER A O 1
ATOM 4080 N N . GLU A 1 518 ? 31.012 23.495 -5.631 1.00 42.53 518 GLU A N 1
ATOM 4081 C CA . GLU A 1 518 ? 30.918 24.826 -6.281 1.00 42.53 518 GLU A CA 1
ATOM 4082 C C . GLU A 1 518 ? 29.944 25.828 -5.638 1.00 42.53 518 GLU A C 1
ATOM 4084 O O . GLU A 1 518 ? 29.962 27.012 -5.971 1.00 42.53 518 GLU A O 1
ATOM 4089 N N . TYR A 1 519 ? 29.153 25.420 -4.642 1.00 40.03 519 TYR A N 1
ATOM 4090 C CA . TYR A 1 519 ? 28.385 26.364 -3.823 1.00 40.03 519 TYR A CA 1
ATOM 4091 C C . TYR A 1 519 ? 29.070 26.572 -2.471 1.00 40.03 519 TYR A C 1
ATOM 4093 O O . TYR A 1 519 ? 28.936 25.772 -1.545 1.00 40.03 519 TYR A O 1
ATOM 4101 N N . GLY A 1 520 ? 29.826 27.667 -2.387 1.00 40.16 520 GLY A N 1
ATOM 4102 C CA . GLY A 1 520 ? 30.580 28.079 -1.209 1.00 40.16 520 GLY A CA 1
ATOM 4103 C C . GLY A 1 520 ? 29.757 28.185 0.082 1.00 40.16 520 GLY A C 1
ATOM 4104 O O . GLY A 1 520 ? 28.580 28.533 0.084 1.00 40.16 520 GLY A O 1
ATOM 4105 N N . TYR A 1 521 ? 30.453 27.912 1.189 1.00 38.88 521 TYR A N 1
ATOM 4106 C CA . TYR A 1 521 ? 30.100 28.228 2.577 1.00 38.88 521 TYR A CA 1
ATOM 4107 C C . TYR A 1 521 ? 28.709 27.778 3.063 1.00 38.88 521 TYR A C 1
ATOM 4109 O O . TYR A 1 521 ? 27.784 28.569 3.228 1.00 38.88 521 TYR A O 1
ATOM 4117 N N . GLY A 1 522 ? 28.607 26.495 3.435 1.00 42.09 522 GLY A N 1
ATOM 4118 C CA . GLY A 1 522 ? 27.537 26.012 4.315 1.00 42.09 522 GLY A CA 1
ATOM 4119 C C . GLY A 1 522 ? 27.281 24.504 4.266 1.00 42.09 522 GLY A C 1
ATOM 4120 O O . GLY A 1 522 ? 26.248 24.102 3.748 1.00 42.09 522 GLY A O 1
ATOM 4121 N N . SER A 1 523 ? 28.223 23.699 4.777 1.00 39.78 523 SER A N 1
ATOM 4122 C CA . SER A 1 523 ? 28.125 22.333 5.366 1.00 39.78 523 SER A CA 1
ATOM 4123 C C . SER A 1 523 ? 26.996 21.333 5.010 1.00 39.78 523 SER A C 1
ATOM 4125 O O . SER A 1 523 ? 26.806 20.364 5.744 1.00 39.78 523 SER A O 1
ATOM 4127 N N . SER A 1 524 ? 26.279 21.452 3.896 1.00 44.97 524 SER A N 1
ATOM 4128 C CA . SER A 1 524 ? 25.318 20.438 3.449 1.00 44.97 524 SER A CA 1
ATOM 4129 C C . SER A 1 524 ? 25.826 19.778 2.175 1.00 44.97 524 SER A C 1
ATOM 4131 O O . SER A 1 524 ? 25.702 20.321 1.083 1.00 44.97 524 SER A O 1
ATOM 4133 N N . ARG A 1 525 ? 26.411 18.584 2.332 1.00 50.25 525 ARG A N 1
ATOM 4134 C CA . ARG A 1 525 ? 26.656 17.640 1.234 1.00 50.25 525 ARG A CA 1
ATOM 4135 C C . ARG A 1 525 ? 25.342 17.461 0.469 1.00 50.25 525 ARG A C 1
ATOM 4137 O O . ARG A 1 525 ? 24.404 16.829 0.982 1.00 50.25 525 ARG A O 1
ATOM 4144 N N . ARG A 1 526 ? 25.221 18.080 -0.709 1.00 54.81 526 ARG A N 1
ATOM 4145 C CA . ARG A 1 526 ? 24.055 17.896 -1.576 1.00 54.81 526 ARG A CA 1
ATOM 4146 C C . ARG A 1 526 ? 24.170 16.503 -2.180 1.00 54.81 526 ARG A C 1
ATOM 4148 O O . ARG A 1 526 ? 24.876 16.286 -3.152 1.00 54.81 526 ARG A O 1
ATOM 4155 N N . THR A 1 527 ? 23.489 15.555 -1.546 1.00 56.72 527 THR A N 1
ATOM 4156 C CA . THR A 1 527 ? 23.182 14.267 -2.170 1.00 56.72 527 THR A CA 1
ATOM 4157 C C . THR A 1 527 ? 22.466 14.525 -3.490 1.00 56.72 527 THR A C 1
ATOM 4159 O O . THR A 1 527 ? 21.704 15.494 -3.556 1.00 56.72 527 THR A O 1
ATOM 4162 N N . PRO A 1 528 ? 22.674 13.680 -4.507 1.00 63.16 528 PRO A N 1
ATOM 4163 C CA . PRO A 1 528 ? 22.068 13.877 -5.816 1.00 63.16 528 PRO A CA 1
ATOM 4164 C C . PRO A 1 528 ? 20.538 13.899 -5.723 1.00 63.16 528 PRO A C 1
ATOM 4166 O O . PRO A 1 528 ? 19.961 13.295 -4.821 1.00 63.16 528 PRO A O 1
ATOM 4169 N N . ASP A 1 529 ? 19.878 14.595 -6.656 1.00 67.88 529 ASP A N 1
ATOM 4170 C CA . ASP A 1 529 ? 18.409 14.704 -6.696 1.00 67.88 529 ASP A CA 1
ATOM 4171 C C . ASP A 1 529 ? 17.717 13.419 -7.198 1.00 67.88 529 ASP A C 1
ATOM 4173 O O . ASP A 1 529 ? 16.487 13.319 -7.252 1.00 67.88 529 ASP A O 1
ATOM 4177 N N . ILE A 1 530 ? 18.502 12.439 -7.635 1.00 75.69 530 ILE A N 1
ATOM 4178 C CA . ILE A 1 530 ? 18.065 11.117 -8.078 1.00 75.69 530 ILE A CA 1
ATOM 4179 C C . ILE A 1 530 ? 19.144 10.122 -7.651 1.00 75.69 530 ILE A C 1
ATOM 4181 O O . ILE A 1 530 ? 20.333 10.405 -7.778 1.00 75.69 530 ILE A O 1
ATOM 4185 N N . LEU A 1 531 ? 18.731 8.946 -7.181 1.00 84.12 531 LEU A N 1
ATOM 4186 C CA . LEU A 1 531 ? 19.637 7.836 -6.904 1.00 84.12 531 LEU A CA 1
ATOM 4187 C C . LEU A 1 531 ? 19.668 6.872 -8.093 1.00 84.12 531 LEU A C 1
ATOM 4189 O O . LEU A 1 531 ? 18.718 6.128 -8.309 1.00 84.12 531 LEU A O 1
ATOM 4193 N N . LEU A 1 532 ? 20.766 6.860 -8.850 1.00 87.56 532 LEU A N 1
ATOM 4194 C CA . LEU A 1 532 ? 20.970 5.921 -9.956 1.00 87.56 532 LEU A CA 1
ATOM 4195 C C . LEU A 1 532 ? 22.138 4.964 -9.674 1.00 87.56 532 LEU A C 1
ATOM 4197 O O . LEU A 1 532 ? 23.091 5.354 -8.996 1.00 87.56 532 LEU A O 1
ATOM 4201 N N . PRO A 1 533 ? 22.086 3.729 -10.206 1.00 90.38 533 PRO A N 1
ATOM 4202 C CA . PRO A 1 533 ? 23.209 2.795 -10.160 1.00 90.38 533 PRO A CA 1
ATOM 4203 C C . PRO A 1 533 ? 24.414 3.342 -10.941 1.00 90.38 533 PRO A C 1
ATOM 4205 O O . PRO A 1 533 ? 24.235 3.932 -12.007 1.00 90.38 533 PRO A O 1
ATOM 4208 N N . ALA A 1 534 ? 25.629 3.109 -10.436 1.00 87.06 534 ALA A N 1
ATOM 4209 C CA . ALA A 1 534 ? 26.887 3.479 -11.101 1.00 87.06 534 ALA A CA 1
ATOM 4210 C C . ALA A 1 534 ? 27.476 2.379 -11.997 1.00 87.06 534 ALA A C 1
ATOM 4212 O O . ALA A 1 534 ? 28.398 2.658 -12.762 1.00 87.06 534 ALA A O 1
ATOM 4213 N N . THR A 1 535 ? 26.988 1.139 -11.875 1.00 88.56 535 THR A N 1
ATOM 4214 C CA . THR A 1 535 ? 27.482 -0.009 -12.645 1.00 88.56 535 THR A CA 1
ATOM 4215 C C . THR A 1 535 ? 26.361 -0.727 -13.384 1.00 88.56 535 THR A C 1
ATOM 4217 O O . THR A 1 535 ? 25.177 -0.630 -13.038 1.00 88.56 535 THR A O 1
ATOM 4220 N N . ARG A 1 536 ? 26.750 -1.499 -14.401 1.00 91.00 536 ARG A N 1
ATOM 4221 C CA . ARG A 1 536 ? 25.843 -2.328 -15.197 1.00 91.00 536 ARG A CA 1
ATOM 4222 C C . ARG A 1 536 ? 25.136 -3.388 -14.357 1.00 91.00 536 ARG A C 1
ATOM 4224 O O . ARG A 1 536 ? 23.930 -3.564 -14.498 1.00 91.00 536 ARG A O 1
ATOM 4231 N N . GLU A 1 537 ? 25.863 -4.072 -13.484 1.00 92.12 537 GLU A N 1
ATOM 4232 C CA . GLU A 1 537 ? 25.336 -5.147 -12.637 1.00 92.12 537 GLU A CA 1
ATOM 4233 C C . GLU A 1 537 ? 24.278 -4.595 -11.680 1.00 92.12 537 GLU A C 1
ATOM 4235 O O . GLU A 1 537 ? 23.180 -5.138 -11.574 1.00 92.12 537 GLU A O 1
ATOM 4240 N N . ALA A 1 538 ? 24.576 -3.452 -11.058 1.00 91.44 538 ALA A N 1
ATOM 4241 C CA . ALA A 1 538 ? 23.663 -2.759 -10.164 1.00 91.44 538 ALA A CA 1
ATOM 4242 C C . ALA A 1 538 ? 22.399 -2.266 -10.891 1.00 91.44 538 ALA A C 1
ATOM 4244 O O . ALA A 1 538 ? 21.311 -2.280 -10.322 1.00 91.44 538 ALA A O 1
ATOM 4245 N N . ALA A 1 539 ? 22.510 -1.867 -12.162 1.00 92.38 539 ALA A N 1
ATOM 4246 C CA . ALA A 1 539 ? 21.361 -1.449 -12.965 1.00 92.38 539 ALA A CA 1
ATOM 4247 C C . ALA A 1 539 ? 20.406 -2.593 -13.343 1.00 92.38 539 ALA A C 1
ATOM 4249 O O . ALA A 1 539 ? 19.242 -2.333 -13.650 1.00 92.38 539 ALA A O 1
ATOM 4250 N N . LEU A 1 540 ? 20.880 -3.842 -13.319 1.00 94.12 540 LEU A N 1
ATOM 4251 C CA . LEU A 1 540 ? 20.081 -5.039 -13.598 1.00 94.12 540 LEU A CA 1
ATOM 4252 C C . LEU A 1 540 ? 19.508 -5.684 -12.324 1.00 94.12 540 LEU A C 1
ATOM 4254 O O . LEU A 1 540 ? 18.539 -6.443 -12.402 1.00 94.12 540 LEU A O 1
ATOM 4258 N N . ASP A 1 541 ? 20.072 -5.381 -11.154 1.00 93.50 541 ASP A N 1
ATOM 4259 C CA . ASP A 1 541 ? 19.607 -5.902 -9.870 1.00 93.50 541 ASP A CA 1
ATOM 4260 C C . ASP A 1 541 ? 18.277 -5.247 -9.455 1.00 93.50 541 ASP A C 1
ATOM 4262 O O . ASP A 1 541 ? 18.193 -4.068 -9.105 1.00 93.50 541 ASP A O 1
ATOM 4266 N N . THR A 1 542 ? 17.211 -6.052 -9.458 1.00 91.31 542 THR A N 1
ATOM 4267 C CA . THR A 1 542 ? 15.864 -5.600 -9.087 1.00 91.31 542 THR A CA 1
ATOM 4268 C C . THR A 1 542 ? 15.734 -5.232 -7.613 1.00 91.31 542 THR A C 1
ATOM 4270 O O . THR A 1 542 ? 15.006 -4.288 -7.298 1.00 91.31 542 THR A O 1
ATOM 4273 N N . GLY A 1 543 ? 16.425 -5.935 -6.715 1.00 89.56 543 GLY A N 1
ATOM 4274 C CA . GLY A 1 543 ? 16.413 -5.620 -5.288 1.00 89.56 543 GLY A CA 1
ATOM 4275 C C . GLY A 1 543 ? 17.112 -4.292 -5.023 1.00 89.56 543 GLY A C 1
ATOM 4276 O O . GLY A 1 543 ? 16.539 -3.406 -4.388 1.00 89.56 543 GLY A O 1
ATOM 4277 N N . PHE A 1 544 ? 18.303 -4.116 -5.599 1.00 91.25 544 PHE A N 1
ATOM 4278 C CA . PHE A 1 544 ? 19.046 -2.864 -5.488 1.00 91.25 544 PHE A CA 1
ATOM 4279 C C . PHE A 1 544 ? 18.288 -1.685 -6.104 1.00 91.25 544 PHE A C 1
ATOM 4281 O O . PHE A 1 544 ? 18.160 -0.638 -5.475 1.00 91.25 544 PHE A O 1
ATOM 4288 N N . TRP A 1 545 ? 17.711 -1.848 -7.296 1.00 93.00 545 TRP A N 1
ATOM 4289 C CA . TRP A 1 545 ? 16.911 -0.794 -7.920 1.00 93.00 545 TRP A CA 1
ATOM 4290 C C . TRP A 1 545 ? 15.688 -0.399 -7.075 1.00 93.00 545 TRP A C 1
ATOM 4292 O O . TRP A 1 545 ? 15.404 0.793 -6.937 1.00 93.00 545 TRP A O 1
ATOM 4302 N N . LEU A 1 546 ? 14.978 -1.370 -6.485 1.00 91.12 546 LEU A N 1
ATOM 4303 C CA . LEU A 1 546 ? 13.836 -1.102 -5.602 1.00 91.12 546 LEU A CA 1
ATOM 4304 C C . LEU A 1 546 ? 14.253 -0.301 -4.365 1.00 91.12 546 LEU A C 1
ATOM 4306 O O . LEU A 1 546 ? 13.526 0.599 -3.946 1.00 91.12 546 LEU A O 1
ATOM 4310 N N . ASP A 1 547 ? 15.419 -0.606 -3.797 1.00 88.69 547 ASP A N 1
ATOM 4311 C CA . ASP A 1 547 ? 15.998 0.135 -2.677 1.00 88.69 547 ASP A CA 1
ATOM 4312 C C . ASP A 1 547 ? 16.274 1.600 -3.035 1.00 88.69 547 ASP A C 1
ATOM 4314 O O . ASP A 1 547 ? 15.886 2.496 -2.280 1.00 88.69 547 ASP A O 1
ATOM 4318 N N . LEU A 1 548 ? 16.853 1.857 -4.212 1.00 89.44 548 LEU A N 1
ATOM 4319 C CA . LEU A 1 548 ? 17.071 3.218 -4.713 1.00 89.44 548 LEU A CA 1
ATOM 4320 C C . LEU A 1 548 ? 15.763 3.966 -4.949 1.00 89.44 548 LEU A C 1
ATOM 4322 O O . LEU A 1 548 ? 15.604 5.099 -4.494 1.00 89.44 548 LEU A O 1
ATOM 4326 N N . TYR A 1 549 ? 14.819 3.323 -5.634 1.00 89.69 549 TYR A N 1
ATOM 4327 C CA . TYR A 1 549 ? 13.542 3.929 -5.987 1.00 89.69 549 TYR A CA 1
ATOM 4328 C C . TYR A 1 549 ? 12.714 4.285 -4.748 1.00 89.69 549 TYR A C 1
ATOM 4330 O O . TYR A 1 549 ? 12.145 5.374 -4.676 1.00 89.69 549 TYR A O 1
ATOM 4338 N N . GLU A 1 550 ? 12.651 3.397 -3.753 1.00 86.88 550 GLU A N 1
ATOM 4339 C CA . GLU A 1 550 ? 11.914 3.655 -2.514 1.00 86.88 550 GLU A CA 1
ATOM 4340 C C . GLU A 1 550 ? 12.558 4.749 -1.667 1.00 86.88 550 GLU A C 1
ATOM 4342 O O . GLU A 1 550 ? 11.840 5.635 -1.203 1.00 86.88 550 GLU A O 1
ATOM 4347 N N . ALA A 1 551 ? 13.886 4.732 -1.510 1.00 84.25 551 ALA A N 1
ATOM 4348 C CA . ALA A 1 551 ? 14.596 5.793 -0.803 1.00 84.25 551 ALA A CA 1
ATOM 4349 C C . ALA A 1 551 ? 14.357 7.154 -1.474 1.00 84.25 551 ALA A C 1
ATOM 4351 O O . ALA A 1 551 ? 14.048 8.142 -0.805 1.00 84.25 551 ALA A O 1
ATOM 4352 N N . TRP A 1 552 ? 14.440 7.208 -2.805 1.00 85.31 552 TRP A N 1
ATOM 4353 C CA . TRP A 1 552 ? 14.190 8.430 -3.565 1.00 85.31 552 TRP A CA 1
ATOM 4354 C C . TRP A 1 552 ? 12.736 8.922 -3.446 1.00 85.31 552 TRP A C 1
ATOM 4356 O O . TRP A 1 552 ? 12.510 10.118 -3.260 1.00 85.31 552 TRP A O 1
ATOM 4366 N N . GLN A 1 553 ? 11.746 8.023 -3.481 1.00 84.00 553 GLN A N 1
ATOM 4367 C CA . GLN A 1 553 ? 10.331 8.368 -3.269 1.00 84.00 553 GLN A CA 1
ATOM 4368 C C . GLN A 1 553 ? 10.073 8.950 -1.874 1.00 84.00 553 GLN A C 1
ATOM 4370 O O . GLN A 1 553 ? 9.352 9.938 -1.735 1.00 84.00 553 GLN A O 1
ATOM 4375 N N . GLU A 1 554 ? 10.668 8.356 -0.840 1.00 80.00 554 GLU A N 1
ATOM 4376 C CA . GLU A 1 554 ? 10.571 8.842 0.539 1.00 80.00 554 GLU A CA 1
ATOM 4377 C C . GLU A 1 554 ? 11.144 10.256 0.668 1.00 80.00 554 GLU A C 1
ATOM 4379 O O . GLU A 1 554 ? 10.493 11.150 1.210 1.00 80.00 554 GLU A O 1
ATOM 4384 N N . TRP A 1 555 ? 12.311 10.496 0.066 1.00 79.00 555 TRP A N 1
ATOM 4385 C CA . TRP A 1 555 ? 12.911 11.824 0.023 1.00 79.00 555 TRP A CA 1
ATOM 4386 C C . TRP A 1 555 ? 12.030 12.846 -0.708 1.00 79.00 555 TRP A C 1
ATOM 4388 O O . TRP A 1 555 ? 11.854 13.956 -0.208 1.00 79.00 555 TRP A O 1
ATOM 4398 N N . LYS A 1 556 ? 11.399 12.479 -1.832 1.00 78.00 556 LYS A N 1
ATOM 4399 C CA . LYS A 1 556 ? 10.475 13.375 -2.549 1.00 78.00 556 LYS A CA 1
ATOM 4400 C C . LYS A 1 556 ? 9.208 13.704 -1.762 1.00 78.00 556 LYS A C 1
ATOM 4402 O O . LYS A 1 556 ? 8.757 14.850 -1.810 1.00 78.00 556 LYS A O 1
ATOM 4407 N N . LYS A 1 557 ? 8.654 12.750 -1.010 1.00 78.25 557 LYS A N 1
ATOM 4408 C CA . LYS A 1 557 ? 7.533 13.016 -0.092 1.00 78.25 557 LYS A CA 1
ATOM 4409 C C . LYS A 1 557 ? 7.932 14.011 0.998 1.00 78.25 557 LYS A C 1
ATOM 4411 O O . LYS A 1 557 ? 7.184 14.950 1.268 1.00 78.25 557 LYS A O 1
ATOM 4416 N N . GLU A 1 558 ? 9.108 13.829 1.592 1.00 73.56 558 GLU A N 1
ATOM 4417 C CA . GLU A 1 558 ? 9.604 14.702 2.659 1.00 73.56 558 GLU A CA 1
ATOM 4418 C C . GLU A 1 558 ? 9.946 16.107 2.141 1.00 73.56 558 GLU A C 1
ATOM 4420 O O . GLU A 1 558 ? 9.616 17.114 2.771 1.00 73.56 558 GLU A O 1
ATOM 4425 N N . GLU A 1 559 ? 10.515 16.197 0.934 1.00 71.81 559 GLU A N 1
ATOM 4426 C CA . GLU A 1 559 ? 10.748 17.461 0.234 1.00 71.81 559 GLU A CA 1
ATOM 4427 C C . GLU A 1 559 ? 9.426 18.208 -0.015 1.00 71.81 559 GLU A C 1
ATOM 4429 O O . GLU A 1 559 ? 9.342 19.414 0.225 1.00 71.81 559 GLU A O 1
ATOM 4434 N N . ALA A 1 560 ? 8.373 17.506 -0.447 1.00 71.69 560 ALA A N 1
ATOM 4435 C CA . ALA A 1 560 ? 7.052 18.094 -0.666 1.00 71.69 560 ALA A CA 1
ATOM 4436 C C . ALA A 1 560 ? 6.420 18.611 0.641 1.00 71.69 560 ALA A C 1
ATOM 4438 O O . ALA A 1 560 ? 5.951 19.751 0.682 1.00 71.69 560 ALA A O 1
ATOM 4439 N N . ARG A 1 561 ? 6.479 17.827 1.730 1.00 70.19 561 ARG A N 1
ATOM 4440 C CA . ARG A 1 561 ? 6.034 18.254 3.072 1.00 70.19 561 ARG A CA 1
ATOM 4441 C C . ARG A 1 561 ? 6.792 19.497 3.544 1.00 70.19 561 ARG A C 1
ATOM 4443 O O . ARG A 1 561 ? 6.179 20.480 3.960 1.00 70.19 561 ARG A O 1
ATOM 4450 N N . SER A 1 562 ? 8.111 19.507 3.372 1.00 66.62 562 SER A N 1
ATOM 4451 C CA . SER A 1 562 ? 8.982 20.634 3.729 1.00 66.62 562 SER A CA 1
ATOM 4452 C C . SER A 1 562 ? 8.746 21.894 2.888 1.00 66.62 562 SER A C 1
ATOM 4454 O O . SER A 1 562 ? 9.063 22.998 3.327 1.00 66.62 562 SER A O 1
ATOM 4456 N N . ARG A 1 563 ? 8.217 21.769 1.664 1.00 64.88 563 ARG A N 1
ATOM 4457 C CA . ARG A 1 563 ? 7.813 22.920 0.835 1.00 64.88 563 ARG A CA 1
ATOM 4458 C C . ARG A 1 563 ? 6.473 23.509 1.273 1.00 64.88 563 ARG A C 1
ATOM 4460 O O . ARG A 1 563 ? 6.284 24.708 1.101 1.00 64.88 563 ARG A O 1
ATOM 4467 N N . SER A 1 564 ? 5.582 22.694 1.841 1.00 63.06 564 SER A N 1
ATOM 4468 C CA . SER A 1 564 ? 4.280 23.144 2.358 1.00 63.06 564 SER A CA 1
ATOM 4469 C C . SER A 1 564 ? 4.335 23.793 3.745 1.00 63.06 564 SER A C 1
ATOM 4471 O O . SER A 1 564 ? 3.439 24.558 4.084 1.00 63.06 564 SER A O 1
ATOM 4473 N N . ASN A 1 565 ? 5.379 23.523 4.536 1.00 56.41 565 ASN A N 1
ATOM 4474 C CA . ASN A 1 565 ? 5.570 24.133 5.850 1.00 56.41 565 ASN A CA 1
ATOM 4475 C C . ASN A 1 565 ? 6.431 25.405 5.715 1.00 56.41 565 ASN A C 1
ATOM 4477 O O . ASN A 1 565 ? 7.584 25.337 5.298 1.00 56.41 565 ASN A O 1
ATOM 4481 N N . GLU A 1 566 ? 5.891 26.572 6.081 1.00 53.03 566 GLU A N 1
ATOM 4482 C CA . GLU A 1 566 ? 6.546 27.896 5.960 1.00 53.03 566 GLU A CA 1
ATOM 4483 C C . GLU A 1 566 ? 7.831 28.062 6.806 1.00 53.03 566 GLU A C 1
ATOM 4485 O O . GLU A 1 566 ? 8.553 29.052 6.672 1.00 53.03 566 GLU A O 1
ATOM 4490 N N . TYR A 1 567 ? 8.164 27.089 7.660 1.00 48.88 567 TYR A N 1
ATOM 4491 C CA . TYR A 1 567 ? 9.339 27.133 8.527 1.00 48.88 567 TYR A CA 1
ATOM 4492 C C . TYR A 1 567 ? 10.603 26.605 7.827 1.00 48.88 567 TYR A C 1
ATOM 4494 O O . TYR A 1 567 ? 10.833 25.406 7.678 1.00 48.88 567 TYR A O 1
ATOM 4502 N N . TYR A 1 568 ? 11.476 27.541 7.450 1.00 50.84 568 TYR A N 1
ATOM 4503 C CA . TYR A 1 568 ? 12.743 27.337 6.733 1.00 50.84 568 TYR A CA 1
ATOM 4504 C C . TYR A 1 568 ? 13.785 26.431 7.426 1.00 50.84 568 TYR A C 1
ATOM 4506 O O . TYR A 1 568 ? 14.784 26.076 6.795 1.00 50.84 568 TYR A O 1
ATOM 4514 N N . SER A 1 569 ? 13.609 26.064 8.699 1.00 49.91 569 SER A N 1
ATOM 4515 C CA . SER A 1 569 ? 14.652 25.399 9.493 1.00 49.91 569 SER A CA 1
ATOM 4516 C C . SER A 1 569 ? 14.741 23.881 9.310 1.00 49.91 569 SER A C 1
ATOM 4518 O O . SER A 1 569 ? 15.816 23.334 9.545 1.00 49.91 569 SER A O 1
ATOM 4520 N N . ASP A 1 570 ? 13.676 23.208 8.855 1.00 49.69 570 ASP A N 1
ATOM 4521 C CA . ASP A 1 570 ? 13.629 21.731 8.792 1.00 49.69 570 ASP A CA 1
ATOM 4522 C C . ASP A 1 570 ? 13.918 21.139 7.400 1.00 49.69 570 ASP A C 1
ATOM 4524 O O . ASP A 1 570 ? 14.063 19.930 7.244 1.00 49.69 570 ASP A O 1
ATOM 4528 N N . ARG A 1 571 ? 14.136 21.987 6.381 1.00 50.09 571 ARG A N 1
ATOM 4529 C CA . ARG A 1 571 ? 14.463 21.591 4.989 1.00 50.09 571 ARG A CA 1
ATOM 4530 C C . ARG A 1 571 ? 15.741 20.746 4.822 1.00 50.09 571 ARG A C 1
ATOM 4532 O O . ARG A 1 571 ? 16.132 20.453 3.694 1.00 50.09 571 ARG A O 1
ATOM 4539 N N . ARG A 1 572 ? 16.449 20.417 5.906 1.00 53.06 572 ARG A N 1
ATOM 4540 C CA . ARG A 1 572 ? 17.779 19.791 5.876 1.00 53.06 572 ARG A CA 1
ATOM 4541 C C . ARG A 1 572 ? 17.816 18.348 6.357 1.00 53.06 572 ARG A C 1
ATOM 4543 O O . ARG A 1 572 ? 18.853 17.717 6.162 1.00 53.06 572 ARG A O 1
ATOM 4550 N N . ARG A 1 573 ? 16.753 17.815 6.965 1.00 60.22 573 ARG A N 1
ATOM 4551 C CA . ARG A 1 573 ? 16.782 16.437 7.463 1.00 60.22 573 ARG A CA 1
ATOM 4552 C C . ARG A 1 573 ? 16.307 15.484 6.373 1.00 60.22 573 ARG A C 1
ATOM 4554 O O . ARG A 1 573 ? 15.119 15.375 6.095 1.00 60.22 573 ARG A O 1
ATOM 4561 N N . LYS A 1 574 ? 17.257 14.836 5.703 1.00 64.69 574 LYS A N 1
ATOM 4562 C CA . LYS A 1 574 ? 16.944 13.775 4.744 1.00 64.69 574 LYS A CA 1
ATOM 4563 C C . LYS A 1 574 ? 16.387 12.568 5.513 1.00 64.69 574 LYS A C 1
ATOM 4565 O O . LYS A 1 574 ? 16.777 12.367 6.666 1.00 64.69 574 LYS A O 1
ATOM 4570 N N . PRO A 1 575 ? 15.504 11.761 4.903 1.00 69.50 575 PRO A N 1
ATOM 4571 C CA . PRO A 1 575 ? 15.020 10.548 5.546 1.00 69.50 575 PRO A CA 1
ATOM 4572 C C . PRO A 1 575 ? 16.176 9.612 5.908 1.00 69.50 575 PRO A C 1
ATOM 4574 O O . PRO A 1 575 ? 17.118 9.453 5.125 1.00 69.50 575 PRO A O 1
ATOM 4577 N N . GLU A 1 576 ? 16.089 8.961 7.070 1.00 71.38 576 GLU A N 1
ATOM 4578 C CA . GLU A 1 576 ? 17.136 8.062 7.580 1.00 71.38 576 GLU A CA 1
ATOM 4579 C C . GLU A 1 576 ? 17.473 6.959 6.575 1.00 71.38 576 GLU A C 1
ATOM 4581 O O . GLU A 1 576 ? 18.642 6.643 6.366 1.00 71.38 576 GLU A O 1
ATOM 4586 N N . ARG A 1 577 ? 16.460 6.426 5.880 1.00 67.06 577 ARG A N 1
ATOM 4587 C CA . ARG A 1 577 ? 16.647 5.403 4.848 1.00 67.06 577 ARG A CA 1
ATOM 4588 C C . ARG A 1 577 ? 17.456 5.921 3.661 1.00 67.06 577 ARG A C 1
ATOM 4590 O O . ARG A 1 577 ? 18.319 5.200 3.171 1.00 67.06 577 ARG A O 1
ATOM 4597 N N . TYR A 1 578 ? 17.218 7.159 3.227 1.00 72.38 578 TYR A N 1
ATOM 4598 C CA . TYR A 1 578 ? 17.956 7.789 2.130 1.00 72.38 578 TYR A CA 1
ATOM 4599 C C . TYR A 1 578 ? 19.426 8.009 2.498 1.00 72.38 578 TYR A C 1
ATOM 4601 O O . TYR A 1 578 ? 20.320 7.648 1.733 1.00 72.38 578 TYR A O 1
ATOM 4609 N N . GLU A 1 579 ? 19.693 8.558 3.686 1.00 72.75 579 GLU A N 1
ATOM 4610 C CA . GLU A 1 579 ? 21.064 8.771 4.161 1.00 72.75 579 GLU A CA 1
ATOM 4611 C C . GLU A 1 579 ? 21.797 7.464 4.437 1.00 72.75 579 GLU A C 1
ATOM 4613 O O . GLU A 1 579 ? 22.976 7.355 4.098 1.00 72.75 579 GLU A O 1
ATOM 4618 N N . ALA A 1 580 ? 21.116 6.463 4.997 1.00 76.31 580 ALA A N 1
ATOM 4619 C CA . ALA A 1 580 ? 21.686 5.144 5.223 1.00 76.31 580 ALA A CA 1
ATOM 4620 C C . ALA A 1 580 ? 22.093 4.487 3.900 1.00 76.31 580 ALA A C 1
ATOM 4622 O O . ALA A 1 580 ? 23.208 3.976 3.793 1.00 76.31 580 ALA A O 1
ATOM 4623 N N . LEU A 1 581 ? 21.239 4.541 2.871 1.00 75.19 581 LEU A N 1
ATOM 4624 C CA . LEU A 1 581 ? 21.546 3.979 1.554 1.00 75.19 581 LEU A CA 1
ATOM 4625 C C . LEU A 1 581 ? 22.681 4.732 0.862 1.00 75.19 581 LEU A C 1
ATOM 4627 O O . LEU A 1 581 ? 23.630 4.105 0.395 1.00 75.19 581 LEU A O 1
ATOM 4631 N N . TRP A 1 582 ? 22.623 6.066 0.856 1.00 73.12 582 TRP A N 1
ATOM 4632 C CA . TRP A 1 582 ? 23.685 6.896 0.291 1.00 73.12 582 TRP A CA 1
ATOM 4633 C C . TRP A 1 582 ? 25.026 6.652 0.984 1.00 73.12 582 TRP A C 1
ATOM 4635 O O . TRP A 1 582 ? 26.046 6.524 0.318 1.00 73.12 582 TRP A O 1
ATOM 4645 N N . SER A 1 583 ? 25.039 6.553 2.314 1.00 75.75 583 SER A N 1
ATOM 4646 C CA . SER A 1 583 ? 26.275 6.383 3.085 1.00 75.75 583 SER A CA 1
ATOM 4647 C C . SER A 1 583 ? 26.847 4.972 2.976 1.00 75.75 583 SER A C 1
ATOM 4649 O O . SER A 1 583 ? 28.060 4.822 2.883 1.00 75.75 583 SER A O 1
ATOM 4651 N N . SER A 1 584 ? 25.996 3.941 2.975 1.00 81.31 584 SER A N 1
ATOM 4652 C CA . SER A 1 584 ? 26.436 2.537 2.940 1.00 81.31 584 SER A CA 1
ATOM 4653 C C . SER A 1 584 ? 26.762 2.024 1.541 1.00 81.31 584 SER A C 1
ATOM 4655 O O . SER A 1 584 ? 27.531 1.076 1.416 1.00 81.31 584 SER A O 1
ATOM 4657 N N . ARG A 1 585 ? 26.185 2.620 0.488 1.00 82.00 585 ARG A N 1
ATOM 4658 C CA . ARG A 1 585 ? 26.331 2.135 -0.893 1.00 82.00 585 ARG A CA 1
ATOM 4659 C C . ARG A 1 585 ? 26.868 3.180 -1.864 1.00 82.00 585 ARG A C 1
ATOM 4661 O O . ARG A 1 585 ? 26.748 2.976 -3.065 1.00 82.00 585 ARG A O 1
ATOM 4668 N N . ARG A 1 586 ? 27.483 4.265 -1.373 1.00 78.88 586 ARG A N 1
ATOM 4669 C CA . ARG A 1 586 ? 27.987 5.394 -2.185 1.00 78.88 586 ARG A CA 1
ATOM 4670 C C . ARG A 1 586 ? 28.787 4.961 -3.418 1.00 78.88 586 ARG A C 1
ATOM 4672 O O . ARG A 1 586 ? 28.640 5.564 -4.472 1.00 78.88 586 ARG A O 1
ATOM 4679 N N . GLU A 1 587 ? 29.614 3.928 -3.287 1.00 78.88 587 GLU A N 1
ATOM 4680 C CA . GLU A 1 587 ? 30.483 3.415 -4.359 1.00 78.88 587 GLU A CA 1
ATOM 4681 C C . GLU A 1 587 ? 29.705 2.788 -5.529 1.00 78.88 587 GLU A C 1
ATOM 4683 O O . GLU A 1 587 ? 30.195 2.751 -6.652 1.00 78.88 587 GLU A O 1
ATOM 4688 N N . HIS A 1 588 ? 28.468 2.347 -5.289 1.00 81.44 588 HIS A N 1
ATOM 4689 C CA . HIS A 1 588 ? 27.576 1.777 -6.302 1.00 81.44 588 HIS A CA 1
ATOM 4690 C C . HIS A 1 588 ? 26.578 2.800 -6.867 1.00 81.44 588 HIS A C 1
ATOM 4692 O O . HIS A 1 588 ? 25.682 2.423 -7.629 1.00 81.44 588 HIS A O 1
ATOM 4698 N N . LEU A 1 589 ? 26.698 4.076 -6.487 1.00 83.44 589 LEU A N 1
ATOM 4699 C CA . LEU A 1 589 ? 25.771 5.147 -6.851 1.00 83.44 589 LEU A CA 1
ATOM 4700 C C . LEU A 1 589 ? 26.434 6.194 -7.727 1.00 83.44 589 LEU A C 1
ATOM 4702 O O . LEU A 1 589 ? 27.606 6.527 -7.555 1.00 83.44 589 LEU A O 1
ATOM 4706 N N . LEU A 1 590 ? 25.643 6.750 -8.641 1.00 77.56 590 LEU A N 1
ATOM 4707 C CA . LEU A 1 590 ? 26.064 7.887 -9.440 1.00 77.56 590 LEU A CA 1
ATOM 4708 C C . LEU A 1 590 ? 26.415 9.067 -8.524 1.00 77.56 590 LEU A C 1
ATOM 4710 O O . LEU A 1 590 ? 25.599 9.510 -7.709 1.00 77.56 590 LEU A O 1
ATOM 4714 N N . GLN A 1 591 ? 27.635 9.580 -8.664 1.00 70.56 591 GLN A N 1
ATOM 4715 C CA . GLN A 1 591 ? 28.084 10.765 -7.946 1.00 70.56 591 GLN A CA 1
ATOM 4716 C C . GLN A 1 591 ? 27.780 11.997 -8.804 1.00 70.56 591 GLN A C 1
ATOM 4718 O O . GLN A 1 591 ? 28.332 12.137 -9.889 1.00 70.56 591 GLN A O 1
ATOM 4723 N N . GLY A 1 592 ? 26.900 12.883 -8.331 1.00 66.75 592 GLY A N 1
ATOM 4724 C CA . GLY A 1 592 ? 26.491 14.098 -9.052 1.00 66.75 592 GLY A CA 1
ATOM 4725 C C . GLY A 1 592 ? 25.041 14.062 -9.544 1.00 66.75 592 GLY A C 1
ATOM 4726 O O . GLY A 1 592 ? 24.353 13.048 -9.445 1.00 66.75 592 GLY A O 1
ATOM 4727 N N . ALA A 1 593 ? 24.547 15.202 -10.030 1.00 66.69 593 ALA A N 1
ATOM 4728 C CA . ALA A 1 593 ? 23.176 15.348 -10.515 1.00 66.69 593 ALA A CA 1
ATOM 4729 C C . ALA A 1 593 ? 23.142 15.508 -12.041 1.00 66.69 593 ALA A C 1
ATOM 4731 O O . ALA A 1 593 ? 23.929 16.267 -12.597 1.00 66.69 593 ALA A O 1
ATOM 4732 N N . ILE A 1 594 ? 22.187 14.845 -12.696 1.00 71.00 594 ILE A N 1
ATOM 4733 C CA . ILE A 1 594 ? 21.835 15.093 -14.098 1.00 71.00 594 ILE A CA 1
ATOM 4734 C C . ILE A 1 594 ? 21.001 16.377 -14.096 1.00 71.00 594 ILE A C 1
ATOM 4736 O O . ILE A 1 594 ? 19.883 16.346 -13.585 1.00 71.00 594 ILE A O 1
ATOM 4740 N N . ARG A 1 595 ? 21.539 17.524 -14.523 1.00 65.75 595 ARG A N 1
ATOM 4741 C CA . ARG A 1 595 ? 20.809 18.807 -14.421 1.00 65.75 595 ARG A CA 1
ATOM 4742 C C . ARG A 1 595 ? 20.642 19.531 -15.746 1.00 65.75 595 ARG A C 1
ATOM 4744 O O . ARG A 1 595 ? 19.547 20.038 -15.993 1.00 65.75 595 ARG A O 1
ATOM 4751 N N . THR A 1 596 ? 21.675 19.548 -16.587 1.00 71.06 596 THR A N 1
ATOM 4752 C CA . THR A 1 596 ? 21.600 20.246 -17.871 1.00 71.06 596 THR A CA 1
ATOM 4753 C C . THR A 1 596 ? 22.569 19.643 -18.877 1.00 71.06 596 THR A C 1
ATOM 4755 O O . THR A 1 596 ? 23.763 19.511 -18.602 1.00 71.06 596 THR A O 1
ATOM 4758 N N . TRP A 1 597 ? 22.062 19.306 -20.061 1.00 81.50 597 TRP A N 1
ATOM 4759 C CA . TRP A 1 597 ? 22.912 19.003 -21.206 1.00 81.50 597 TRP A CA 1
ATOM 4760 C C . TRP A 1 597 ? 23.578 20.282 -21.710 1.00 81.50 597 TRP 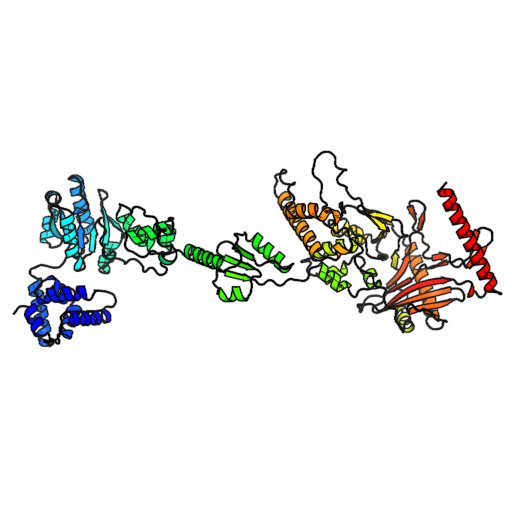A C 1
ATOM 4762 O O . TRP A 1 597 ? 22.904 21.281 -21.963 1.00 81.50 597 TRP A O 1
ATOM 4772 N N . GLN A 1 598 ? 24.891 20.230 -21.907 1.00 81.31 598 GLN A N 1
ATOM 4773 C CA . GLN A 1 598 ? 25.586 21.159 -22.783 1.00 81.31 598 GLN A CA 1
ATOM 4774 C C . GLN A 1 598 ? 25.491 20.592 -24.196 1.00 81.31 598 GLN A C 1
ATOM 4776 O O . GLN A 1 598 ? 26.062 19.539 -24.502 1.00 81.31 598 GLN A O 1
ATOM 4781 N N . ALA A 1 599 ? 24.709 21.259 -25.036 1.00 84.75 599 ALA A N 1
ATOM 4782 C CA . ALA A 1 599 ? 24.354 20.748 -26.344 1.00 84.75 599 ALA A CA 1
ATOM 4783 C C . ALA A 1 599 ? 24.393 21.838 -27.413 1.00 84.75 599 ALA A C 1
ATOM 4785 O O . ALA A 1 599 ? 24.155 23.013 -27.125 1.00 84.75 599 ALA A O 1
ATOM 4786 N N . THR A 1 600 ? 24.658 21.424 -28.647 1.00 85.00 600 THR A N 1
ATOM 4787 C CA . THR A 1 600 ? 24.588 22.278 -29.832 1.00 85.00 600 THR A CA 1
ATOM 4788 C C . THR A 1 600 ? 23.391 21.856 -30.671 1.00 85.00 600 THR A C 1
ATOM 4790 O O . THR A 1 600 ? 23.221 20.677 -30.981 1.00 85.00 600 THR A O 1
ATOM 4793 N N . GLU A 1 601 ? 22.550 22.823 -31.030 1.00 88.75 601 GLU A N 1
ATOM 4794 C CA . GLU A 1 601 ? 21.429 22.611 -31.944 1.00 88.75 601 GLU A CA 1
ATOM 4795 C C . GLU A 1 601 ? 21.870 22.853 -33.391 1.00 88.75 601 GLU A C 1
ATOM 4797 O O . GLU A 1 601 ? 22.526 23.851 -33.699 1.00 88.75 601 GLU A O 1
ATOM 4802 N N . TYR A 1 602 ? 21.448 21.964 -34.285 1.00 85.12 602 TYR A N 1
ATOM 4803 C CA . TYR A 1 602 ? 21.633 22.077 -35.723 1.00 85.12 602 TYR A CA 1
ATOM 4804 C C . TYR A 1 602 ? 20.289 22.094 -36.428 1.00 85.12 602 TYR A C 1
ATOM 4806 O O . TYR A 1 602 ? 19.503 21.147 -36.348 1.00 85.12 602 TYR A O 1
ATOM 4814 N N . THR A 1 603 ? 20.075 23.157 -37.191 1.00 86.25 603 THR A N 1
ATOM 4815 C CA . THR A 1 603 ? 18.936 23.282 -38.094 1.00 86.25 603 THR A CA 1
ATOM 4816 C C . THR A 1 603 ? 19.360 22.895 -39.505 1.00 86.25 603 THR A C 1
ATOM 4818 O O . THR A 1 603 ? 20.342 23.420 -40.034 1.00 86.25 603 THR A O 1
ATOM 4821 N N . PHE A 1 604 ? 18.603 22.001 -40.136 1.00 85.69 604 PHE A N 1
ATOM 4822 C CA . PHE A 1 604 ? 18.830 21.618 -41.527 1.00 85.69 604 PHE A CA 1
ATOM 4823 C C . PHE A 1 604 ? 18.065 22.552 -42.465 1.00 85.69 604 PHE A C 1
ATOM 4825 O O . PHE A 1 604 ? 16.861 22.759 -42.315 1.00 85.69 604 PHE A O 1
ATOM 4832 N N . ALA A 1 605 ? 18.757 23.117 -43.456 1.00 87.25 605 ALA A N 1
ATOM 4833 C CA . ALA A 1 605 ? 18.108 23.916 -44.491 1.00 87.25 605 ALA A CA 1
ATOM 4834 C C . ALA A 1 605 ? 17.209 23.034 -45.385 1.00 87.25 605 ALA A C 1
ATOM 4836 O O . ALA A 1 605 ? 17.533 21.866 -45.596 1.00 87.25 605 ALA A O 1
ATOM 4837 N N . PRO A 1 606 ? 16.133 23.567 -45.997 1.00 89.19 606 PRO A N 1
ATOM 4838 C CA . PRO A 1 606 ? 15.286 22.790 -46.910 1.00 89.19 606 PRO A CA 1
ATOM 4839 C C . PRO A 1 606 ? 16.061 22.105 -48.047 1.00 89.19 606 PRO A C 1
ATOM 4841 O O . PRO A 1 606 ? 15.796 20.950 -48.368 1.00 89.19 606 PRO A O 1
ATOM 4844 N N . SER A 1 607 ? 17.084 22.774 -48.589 1.00 88.50 607 SER A N 1
ATOM 4845 C CA . SER A 1 607 ? 17.955 22.229 -49.638 1.00 88.50 607 SER A CA 1
ATOM 4846 C C . SER A 1 607 ? 18.736 20.981 -49.210 1.00 88.50 607 SER A C 1
ATOM 4848 O O . SER A 1 607 ? 19.069 20.156 -50.054 1.00 88.50 607 SER A O 1
ATOM 4850 N N . PHE A 1 608 ? 19.012 20.811 -47.913 1.00 88.56 608 PHE A N 1
ATOM 4851 C CA . PHE A 1 608 ? 19.654 19.608 -47.381 1.00 88.56 608 PHE A CA 1
ATOM 4852 C C . PHE A 1 608 ? 18.741 18.383 -47.533 1.00 88.56 608 PHE A C 1
ATOM 4854 O O . PHE A 1 608 ? 19.185 17.319 -47.959 1.00 88.56 608 PHE A O 1
ATOM 4861 N N . TRP A 1 609 ? 17.450 18.545 -47.233 1.00 91.31 609 TRP A N 1
ATOM 4862 C CA . TRP A 1 609 ? 16.456 17.482 -47.375 1.00 91.31 609 TRP A CA 1
ATOM 4863 C C . TRP A 1 609 ? 16.136 17.168 -48.837 1.00 91.31 609 TRP A C 1
ATOM 4865 O O . TRP A 1 609 ? 15.926 16.006 -49.170 1.00 91.31 609 TRP A O 1
ATOM 4875 N N . GLU A 1 610 ? 16.147 18.175 -49.715 1.00 91.00 610 GLU A N 1
ATOM 4876 C CA . GLU A 1 610 ? 16.031 17.953 -51.162 1.00 91.00 610 GLU A CA 1
ATOM 4877 C C . GLU A 1 610 ? 17.181 17.090 -51.698 1.00 91.00 610 GLU A C 1
ATOM 4879 O O . GLU A 1 610 ? 16.952 16.198 -52.515 1.00 91.00 610 GLU A O 1
ATOM 4884 N N . GLU A 1 611 ? 18.409 17.326 -51.231 1.00 88.88 611 GLU A N 1
ATOM 4885 C CA . GLU A 1 611 ? 19.565 16.517 -51.620 1.00 88.88 611 GLU A CA 1
ATOM 4886 C C . GLU A 1 611 ? 19.477 15.095 -51.049 1.00 88.88 611 GLU A C 1
ATOM 4888 O O . GLU A 1 611 ? 19.706 14.126 -51.772 1.00 88.88 611 GLU A O 1
ATOM 4893 N N . ALA A 1 612 ? 19.039 14.948 -49.793 1.00 90.75 612 ALA A N 1
ATOM 4894 C CA . ALA A 1 612 ? 18.776 13.643 -49.186 1.00 90.75 612 ALA A CA 1
ATOM 4895 C C . ALA A 1 612 ? 17.744 12.826 -49.991 1.00 90.75 612 ALA A C 1
ATOM 4897 O O . ALA A 1 612 ? 17.942 11.634 -50.229 1.00 90.75 612 ALA A O 1
ATOM 4898 N N . ASP A 1 613 ? 16.665 13.462 -50.458 1.00 93.56 613 ASP A N 1
ATOM 4899 C CA . ASP A 1 613 ? 15.644 12.812 -51.289 1.00 93.56 613 ASP A CA 1
ATOM 4900 C C . ASP A 1 613 ? 16.214 12.373 -52.651 1.00 93.56 613 ASP A C 1
ATOM 4902 O O . ASP A 1 613 ? 15.908 11.277 -53.129 1.00 93.56 613 ASP A O 1
ATOM 4906 N N . ARG A 1 614 ? 17.072 13.191 -53.277 1.00 91.56 614 ARG A N 1
ATOM 4907 C CA . ARG A 1 614 ? 17.735 12.855 -54.554 1.00 91.56 614 ARG A CA 1
ATOM 4908 C C . ARG A 1 614 ? 18.701 11.685 -54.413 1.00 91.56 614 ARG A C 1
ATOM 4910 O O . ARG A 1 614 ? 18.690 10.778 -55.252 1.00 91.56 614 ARG A O 1
ATOM 4917 N N . GLU A 1 615 ? 19.507 11.689 -53.359 1.00 90.06 615 GLU A N 1
ATOM 4918 C CA . GLU A 1 615 ? 20.428 10.598 -53.042 1.00 90.06 615 GLU A CA 1
ATOM 4919 C C . GLU A 1 615 ? 19.663 9.302 -52.766 1.00 90.06 615 GLU A C 1
ATOM 4921 O O . GLU A 1 615 ? 19.941 8.261 -53.371 1.00 90.06 615 GLU A O 1
ATOM 4926 N N . LEU A 1 616 ? 18.617 9.369 -51.936 1.00 93.75 616 LEU A N 1
ATOM 4927 C CA . LEU A 1 616 ? 17.749 8.228 -51.664 1.00 93.75 616 LEU A CA 1
ATOM 4928 C C . LEU A 1 616 ? 17.114 7.684 -52.948 1.00 93.75 616 LEU A C 1
ATOM 4930 O O . LEU A 1 616 ? 17.157 6.477 -53.175 1.00 93.75 616 LEU A O 1
ATOM 4934 N N . ALA A 1 617 ? 16.565 8.542 -53.810 1.00 94.31 617 ALA A N 1
ATOM 4935 C CA . ALA A 1 617 ? 15.954 8.117 -55.068 1.00 94.31 617 ALA A CA 1
ATOM 4936 C C . ALA A 1 617 ? 16.963 7.441 -56.011 1.00 94.31 617 ALA A C 1
ATOM 4938 O O . ALA A 1 617 ? 16.652 6.418 -56.630 1.00 94.31 617 ALA A O 1
ATOM 4939 N N . THR A 1 618 ? 18.189 7.964 -56.079 1.00 90.38 618 THR A N 1
ATOM 4940 C CA . THR A 1 618 ? 19.276 7.387 -56.881 1.00 90.38 618 THR A CA 1
ATOM 4941 C C . THR A 1 618 ? 19.655 5.996 -56.374 1.00 90.38 618 THR A C 1
ATOM 4943 O O . THR A 1 618 ? 19.714 5.040 -57.157 1.00 90.38 618 THR A O 1
ATOM 4946 N N . LEU A 1 619 ? 19.828 5.846 -55.057 1.00 91.56 619 LEU A N 1
ATOM 4947 C CA . LEU A 1 619 ? 20.069 4.554 -54.415 1.00 91.56 619 LEU A CA 1
ATOM 4948 C C . LEU A 1 619 ? 18.915 3.576 -54.637 1.00 91.56 619 LEU A C 1
ATOM 4950 O O . LEU A 1 619 ? 19.151 2.407 -54.947 1.00 91.56 619 LEU A O 1
ATOM 4954 N N . TRP A 1 620 ? 17.674 4.048 -54.521 1.00 94.38 620 TRP A N 1
ATOM 4955 C CA . TRP A 1 620 ? 16.470 3.239 -54.694 1.00 94.38 620 TRP A CA 1
ATOM 4956 C C . TRP A 1 620 ? 16.411 2.616 -56.088 1.00 94.38 620 TRP A C 1
ATOM 4958 O O . TRP A 1 620 ? 16.200 1.410 -56.231 1.00 94.38 620 TRP A O 1
ATOM 4968 N N . LEU A 1 621 ? 16.673 3.417 -57.127 1.00 92.00 621 LEU A N 1
ATOM 4969 C CA . LEU A 1 621 ? 16.723 2.955 -58.515 1.00 92.00 621 LEU A CA 1
ATOM 4970 C C . LEU A 1 621 ? 17.866 1.959 -58.749 1.00 92.00 621 LEU A C 1
ATOM 4972 O O . LEU A 1 621 ? 17.655 0.922 -59.388 1.00 92.00 621 LEU A O 1
ATOM 4976 N N . ALA A 1 622 ? 19.060 2.241 -58.217 1.00 90.62 622 ALA A N 1
ATOM 4977 C CA . ALA A 1 622 ? 20.219 1.359 -58.339 1.00 90.62 622 ALA A CA 1
ATOM 4978 C C . ALA A 1 622 ? 19.972 -0.008 -57.677 1.00 90.62 622 ALA A C 1
ATOM 4980 O O . ALA A 1 622 ? 20.237 -1.053 -58.282 1.00 90.62 622 ALA A O 1
ATOM 4981 N N . LEU A 1 623 ? 19.402 -0.013 -56.469 1.00 93.75 623 LEU A N 1
ATOM 4982 C CA . LEU A 1 623 ? 19.052 -1.226 -55.733 1.00 93.75 623 LEU A CA 1
ATOM 4983 C C . LEU A 1 623 ? 17.946 -2.003 -56.446 1.00 93.75 623 LEU A C 1
ATOM 4985 O O . LEU A 1 623 ? 18.130 -3.182 -56.743 1.00 93.75 623 LEU A O 1
ATOM 4989 N N . ARG A 1 624 ? 16.838 -1.351 -56.816 1.00 92.81 624 ARG A N 1
ATOM 4990 C CA . ARG A 1 624 ? 15.708 -2.002 -57.500 1.00 92.81 624 ARG A CA 1
ATOM 4991 C C . ARG A 1 624 ? 16.131 -2.671 -58.809 1.00 92.81 624 ARG A C 1
ATOM 4993 O O . ARG A 1 624 ? 15.670 -3.771 -59.114 1.00 92.81 624 ARG A O 1
ATOM 5000 N N . ARG A 1 625 ? 17.042 -2.049 -59.568 1.00 90.19 625 ARG A N 1
ATOM 5001 C CA . ARG A 1 625 ? 17.617 -2.637 -60.789 1.00 90.19 625 ARG A CA 1
ATOM 5002 C C . ARG A 1 625 ? 18.486 -3.862 -60.491 1.00 90.19 625 ARG A C 1
ATOM 5004 O O . ARG A 1 625 ? 18.412 -4.849 -61.223 1.00 90.19 625 ARG A O 1
ATOM 5011 N N . SER A 1 626 ? 19.313 -3.787 -59.453 1.00 91.88 626 SER A N 1
ATOM 5012 C CA . SER A 1 626 ? 20.344 -4.790 -59.163 1.00 91.88 626 SER A CA 1
ATOM 5013 C C . SER A 1 626 ? 19.782 -6.022 -58.457 1.00 91.88 626 SER A C 1
ATOM 5015 O O . SER A 1 626 ? 20.139 -7.142 -58.813 1.00 91.88 626 SER A O 1
ATOM 5017 N N . VAL A 1 627 ? 18.827 -5.850 -57.538 1.00 92.25 627 VAL A N 1
ATOM 5018 C CA . VAL A 1 627 ? 18.219 -6.944 -56.755 1.00 92.25 627 VAL A CA 1
ATOM 5019 C C . VAL A 1 627 ? 17.603 -8.027 -57.642 1.00 92.25 627 VAL A C 1
ATOM 5021 O O . VAL A 1 627 ? 17.616 -9.197 -57.278 1.00 92.25 627 VAL A O 1
ATOM 5024 N N . ALA A 1 628 ? 17.098 -7.681 -58.827 1.00 81.38 628 ALA A N 1
ATOM 5025 C CA . ALA A 1 628 ? 16.467 -8.649 -59.720 1.00 81.38 628 ALA A CA 1
ATOM 5026 C C . ALA A 1 628 ? 17.454 -9.483 -60.559 1.00 81.38 628 ALA A C 1
ATOM 5028 O O . ALA A 1 628 ? 17.070 -10.541 -61.055 1.00 81.38 628 ALA A O 1
ATOM 5029 N N . ARG A 1 629 ? 18.675 -8.989 -60.819 1.00 80.81 629 ARG A N 1
ATOM 5030 C CA . ARG A 1 629 ? 19.519 -9.509 -61.920 1.00 80.81 629 ARG A CA 1
ATOM 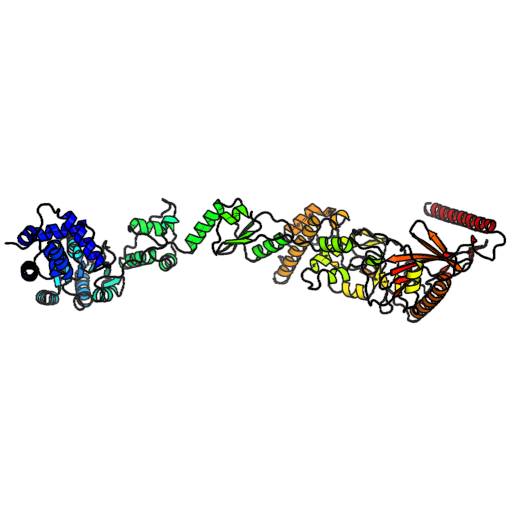5031 C C . ARG A 1 629 ? 21.022 -9.532 -61.652 1.00 80.81 629 ARG A C 1
ATOM 5033 O O . ARG A 1 629 ? 21.745 -10.120 -62.452 1.00 80.81 629 ARG A O 1
ATOM 5040 N N . ALA A 1 630 ? 21.505 -8.870 -60.607 1.00 83.88 630 ALA A N 1
ATOM 5041 C CA . ALA A 1 630 ? 22.935 -8.720 -60.395 1.00 83.88 630 ALA A CA 1
ATOM 5042 C C . ALA A 1 630 ? 23.557 -9.933 -59.679 1.00 83.88 630 ALA A C 1
ATOM 5044 O O . ALA A 1 630 ? 22.892 -10.582 -58.860 1.00 83.88 630 ALA A O 1
ATOM 5045 N N . PRO A 1 631 ? 24.843 -10.227 -59.955 1.00 88.06 631 PRO A N 1
ATOM 5046 C CA . PRO A 1 631 ? 25.613 -11.182 -59.174 1.00 88.06 631 PRO A CA 1
ATOM 5047 C C . PRO A 1 631 ? 25.604 -10.811 -57.691 1.00 88.06 631 PRO A C 1
ATOM 5049 O O . PRO A 1 631 ? 25.720 -9.636 -57.325 1.00 88.06 631 PRO A O 1
ATOM 5052 N N . HIS A 1 632 ? 25.482 -11.823 -56.840 1.00 92.00 632 HIS A N 1
ATOM 5053 C CA . HIS A 1 632 ? 25.553 -11.647 -55.400 1.00 92.00 632 HIS A CA 1
ATOM 5054 C C . HIS A 1 632 ? 26.230 -12.834 -54.722 1.00 92.00 632 HIS A C 1
ATOM 5056 O O . HIS A 1 632 ? 26.225 -13.952 -55.239 1.00 92.00 632 HIS A O 1
ATOM 5062 N N . VAL A 1 633 ? 26.798 -12.582 -53.546 1.00 92.69 633 VAL A N 1
ATOM 5063 C CA . VAL A 1 633 ? 27.420 -13.596 -52.691 1.00 92.69 633 VAL A CA 1
ATOM 5064 C C . VAL A 1 633 ? 26.909 -13.414 -51.268 1.00 92.69 633 VAL A C 1
ATOM 5066 O O . VAL A 1 633 ? 26.926 -12.304 -50.737 1.00 92.69 633 VAL A O 1
ATOM 5069 N N . ARG A 1 634 ? 26.460 -14.503 -50.641 1.00 92.69 634 ARG A N 1
ATOM 5070 C CA . ARG A 1 634 ? 26.118 -14.519 -49.215 1.00 92.69 634 ARG A CA 1
ATOM 5071 C C . ARG A 1 634 ? 27.382 -14.710 -48.378 1.00 92.69 634 ARG A C 1
ATOM 5073 O O . ARG A 1 634 ? 28.176 -15.607 -48.651 1.00 92.69 634 ARG A O 1
ATOM 5080 N N . LEU A 1 635 ? 27.536 -13.878 -47.356 1.00 92.00 635 LEU A N 1
ATOM 5081 C CA . LEU A 1 635 ? 28.625 -13.938 -46.389 1.00 92.00 635 LEU A CA 1
ATOM 5082 C C . LEU A 1 635 ? 28.283 -14.872 -45.210 1.00 92.00 635 LEU A C 1
ATOM 5084 O O . LEU A 1 635 ? 27.104 -15.164 -44.982 1.00 92.00 635 LEU A O 1
ATOM 5088 N N . PRO A 1 636 ? 29.289 -15.350 -44.444 1.00 89.00 636 PRO A N 1
ATOM 5089 C CA . PRO A 1 636 ? 29.070 -16.249 -43.305 1.00 89.00 636 PRO A CA 1
ATOM 5090 C C . PRO A 1 636 ? 28.189 -15.668 -42.193 1.00 89.00 636 PRO A C 1
ATOM 5092 O O . PRO A 1 636 ? 27.531 -16.420 -41.482 1.00 89.00 636 PRO A O 1
ATOM 5095 N N . ASP A 1 637 ? 28.154 -14.342 -42.055 1.00 85.75 637 ASP A N 1
ATOM 5096 C CA . ASP A 1 637 ? 27.298 -13.631 -41.100 1.00 85.75 637 ASP A CA 1
ATOM 5097 C C . ASP A 1 637 ? 25.831 -13.522 -41.561 1.00 85.75 637 ASP A C 1
ATOM 5099 O O . ASP A 1 637 ? 24.998 -12.987 -40.835 1.00 85.75 637 ASP A O 1
ATOM 5103 N N . GLY A 1 638 ? 25.506 -14.034 -42.755 1.00 87.19 638 GLY A N 1
ATOM 5104 C CA . GLY A 1 638 ? 24.174 -14.027 -43.356 1.00 87.19 638 GLY A CA 1
ATOM 5105 C C . GLY A 1 638 ? 23.864 -12.799 -44.217 1.00 87.19 638 GLY A C 1
ATOM 5106 O O . GLY A 1 638 ? 22.857 -12.820 -44.934 1.00 87.19 638 GLY A O 1
ATOM 5107 N N . SER A 1 639 ? 24.718 -11.770 -44.198 1.00 92.50 639 SER A N 1
ATOM 5108 C CA . SER A 1 639 ? 24.613 -10.606 -45.085 1.00 92.50 639 SER A CA 1
ATOM 5109 C C . SER A 1 639 ? 24.943 -10.966 -46.539 1.00 92.50 639 SER A C 1
ATOM 5111 O O . SER A 1 639 ? 25.430 -12.060 -46.845 1.00 92.50 639 SER A O 1
ATOM 5113 N N . VAL A 1 640 ? 24.616 -10.074 -47.470 1.00 94.44 640 VAL A N 1
ATOM 5114 C CA . VAL A 1 640 ? 24.733 -10.316 -48.909 1.00 94.44 640 VAL A CA 1
ATOM 5115 C C . VAL A 1 640 ? 25.489 -9.183 -49.572 1.00 94.44 640 VAL A C 1
ATOM 5117 O O . VAL A 1 640 ? 25.073 -8.032 -49.515 1.00 94.44 640 VAL A O 1
ATOM 5120 N N . LEU A 1 641 ? 26.565 -9.523 -50.274 1.00 93.56 641 LEU A N 1
ATOM 5121 C CA . LEU A 1 641 ? 27.231 -8.611 -51.192 1.00 93.56 641 LEU A CA 1
ATOM 5122 C C . LEU A 1 641 ? 26.519 -8.663 -52.541 1.00 93.56 641 LEU A C 1
ATOM 5124 O O . LEU A 1 641 ? 26.630 -9.654 -53.258 1.00 93.56 641 LEU A O 1
ATOM 5128 N N . LEU A 1 642 ? 25.795 -7.601 -52.876 1.00 94.00 642 LEU A N 1
ATOM 5129 C CA . LEU A 1 642 ? 25.130 -7.397 -54.156 1.00 94.00 642 LEU A CA 1
ATOM 5130 C C . LEU A 1 642 ? 25.947 -6.432 -55.013 1.00 94.00 642 LEU A C 1
ATOM 5132 O O . LEU A 1 642 ? 26.270 -5.326 -54.580 1.00 94.00 642 LEU A O 1
ATOM 5136 N N . GLN A 1 643 ? 26.247 -6.810 -56.249 1.00 90.94 643 GLN A N 1
ATOM 5137 C CA . GLN A 1 643 ? 26.927 -5.911 -57.174 1.00 90.94 643 GLN A CA 1
ATOM 5138 C C . GLN A 1 643 ? 25.942 -4.886 -57.756 1.00 90.94 643 GLN A C 1
ATOM 5140 O O . GLN A 1 643 ? 24.959 -5.263 -58.385 1.00 90.94 643 GLN A O 1
ATOM 5145 N N . LEU A 1 644 ? 26.193 -3.588 -57.558 1.00 87.44 644 LEU A N 1
ATOM 5146 C CA . LEU A 1 644 ? 25.360 -2.514 -58.126 1.00 87.44 644 LEU A CA 1
ATOM 5147 C C . LEU A 1 644 ? 25.878 -2.044 -59.489 1.00 87.44 644 LEU A C 1
ATOM 5149 O O . LEU A 1 644 ? 25.113 -1.720 -60.394 1.00 87.44 644 LEU A O 1
ATOM 5153 N N . ASN A 1 645 ? 27.200 -2.005 -59.621 1.00 81.50 645 ASN A N 1
ATOM 5154 C CA . ASN A 1 645 ? 27.956 -1.688 -60.832 1.00 81.50 645 ASN A CA 1
ATOM 5155 C C . ASN A 1 645 ? 29.297 -2.451 -60.742 1.00 81.50 645 ASN A C 1
ATOM 5157 O O . ASN A 1 645 ? 29.635 -2.865 -59.632 1.00 81.50 645 ASN A O 1
ATOM 5161 N N . PRO A 1 646 ? 30.098 -2.633 -61.815 1.00 79.44 646 PRO A N 1
ATOM 5162 C CA . PRO A 1 646 ? 31.348 -3.387 -61.759 1.00 79.44 646 PRO A CA 1
ATOM 5163 C C . PRO A 1 646 ? 32.216 -3.089 -60.529 1.00 79.44 646 PRO A C 1
ATOM 5165 O O . PRO A 1 646 ? 32.499 -4.011 -59.779 1.00 79.44 646 PRO A O 1
ATOM 5168 N N . ALA A 1 647 ? 32.487 -1.818 -60.219 1.00 79.12 647 ALA A N 1
ATOM 5169 C CA . ALA A 1 647 ? 33.318 -1.434 -59.074 1.00 79.12 647 ALA A CA 1
ATOM 5170 C C . ALA A 1 647 ? 32.569 -1.243 -57.733 1.00 79.12 647 ALA A C 1
ATOM 5172 O O . ALA A 1 647 ? 33.221 -1.104 -56.701 1.00 79.12 647 ALA A O 1
ATOM 5173 N N . VAL A 1 648 ? 31.228 -1.205 -57.715 1.00 85.12 648 VAL A N 1
ATOM 5174 C CA . VAL A 1 648 ? 30.434 -0.815 -56.529 1.00 85.12 648 VAL A CA 1
ATOM 5175 C C . VAL A 1 648 ? 29.594 -1.983 -56.024 1.00 85.12 648 VAL A C 1
ATOM 5177 O O . VAL A 1 648 ? 28.763 -2.537 -56.746 1.00 85.12 648 VAL A O 1
ATOM 5180 N N . LEU A 1 649 ? 29.775 -2.309 -54.748 1.00 89.75 649 LEU A N 1
ATOM 5181 C CA . LEU A 1 649 ? 29.071 -3.366 -54.035 1.00 89.75 649 LEU A CA 1
ATOM 5182 C C . LEU A 1 649 ? 28.181 -2.764 -52.943 1.00 89.75 649 LEU A C 1
ATOM 5184 O O . LEU A 1 649 ? 28.584 -1.843 -52.234 1.00 89.75 649 LEU A O 1
ATOM 5188 N N . ALA A 1 650 ? 26.993 -3.327 -52.763 1.00 93.06 650 ALA A N 1
ATOM 5189 C CA . ALA A 1 650 ? 26.154 -3.117 -51.594 1.00 93.06 650 ALA A CA 1
ATOM 5190 C C . ALA A 1 650 ? 26.267 -4.339 -50.682 1.00 93.06 650 ALA A C 1
ATOM 5192 O O . ALA A 1 650 ? 25.920 -5.445 -51.085 1.00 93.06 650 ALA A O 1
ATOM 5193 N N . ASN A 1 651 ? 26.742 -4.144 -49.457 1.00 94.19 651 ASN A N 1
ATOM 5194 C CA . ASN A 1 651 ? 26.582 -5.111 -48.385 1.00 94.19 651 ASN A CA 1
ATOM 5195 C C . ASN A 1 651 ? 25.208 -4.911 -47.745 1.00 94.19 651 ASN A C 1
ATOM 5197 O O . ASN A 1 651 ? 24.948 -3.867 -47.151 1.00 94.19 651 ASN A O 1
ATOM 5201 N N . ILE A 1 652 ? 24.337 -5.895 -47.907 1.00 94.88 652 ILE A N 1
ATOM 5202 C CA . ILE A 1 652 ? 22.927 -5.843 -47.559 1.00 94.88 652 ILE A CA 1
ATOM 5203 C C . ILE A 1 652 ? 22.663 -6.844 -46.446 1.00 94.88 652 ILE A C 1
ATOM 5205 O O . ILE A 1 652 ? 22.880 -8.047 -46.600 1.00 94.88 652 ILE A O 1
ATOM 5209 N N . ARG A 1 653 ? 22.095 -6.359 -45.349 1.00 95.00 653 ARG A N 1
ATOM 5210 C CA . ARG A 1 653 ? 21.581 -7.189 -44.268 1.00 95.00 653 ARG A CA 1
ATOM 5211 C C . ARG A 1 653 ? 20.078 -6.982 -44.163 1.00 95.00 653 ARG A C 1
ATOM 5213 O O . ARG A 1 653 ? 19.631 -5.954 -43.670 1.00 95.00 653 ARG A O 1
ATOM 5220 N N . VAL A 1 654 ? 19.310 -7.957 -44.645 1.00 95.19 654 VAL A N 1
ATOM 5221 C CA . VAL A 1 654 ? 17.849 -7.971 -44.485 1.00 95.19 654 VAL A CA 1
ATOM 5222 C C . VAL A 1 654 ? 17.504 -8.741 -43.225 1.00 95.19 654 VAL A C 1
ATOM 5224 O O . VAL A 1 654 ? 17.902 -9.896 -43.095 1.00 95.19 654 VAL A O 1
ATOM 5227 N N . THR A 1 655 ? 16.756 -8.130 -42.322 1.00 94.00 655 THR A N 1
ATOM 5228 C CA . THR A 1 655 ? 16.381 -8.685 -41.018 1.00 94.00 655 THR A CA 1
ATOM 5229 C C . THR A 1 655 ? 14.864 -8.718 -40.888 1.00 94.00 655 THR A C 1
ATOM 5231 O O . THR A 1 655 ? 14.142 -7.964 -41.544 1.00 94.00 655 THR A O 1
ATOM 5234 N N . GLN A 1 656 ? 14.357 -9.640 -40.071 1.00 88.62 656 GLN A N 1
ATOM 5235 C CA . GLN A 1 656 ? 12.942 -9.688 -39.719 1.00 88.62 656 GLN A CA 1
ATOM 5236 C C . GLN A 1 656 ? 12.733 -8.988 -38.376 1.00 88.62 656 GLN A C 1
ATOM 5238 O O . GLN A 1 656 ? 13.485 -9.227 -37.432 1.00 88.62 656 GLN A O 1
ATOM 5243 N N . ARG A 1 657 ? 11.694 -8.153 -38.285 1.00 82.00 657 ARG A N 1
ATOM 5244 C CA . ARG A 1 657 ? 11.327 -7.486 -37.030 1.00 82.00 657 ARG A CA 1
ATOM 5245 C C . ARG A 1 657 ? 10.852 -8.505 -36.002 1.00 82.00 657 ARG A C 1
ATOM 5247 O O . ARG A 1 657 ? 10.101 -9.422 -36.343 1.00 82.00 657 ARG A O 1
ATOM 5254 N N . SER A 1 658 ? 11.248 -8.300 -34.748 1.00 77.00 658 SER A N 1
ATOM 5255 C CA . SER A 1 658 ? 10.801 -9.123 -33.620 1.00 77.00 658 SER A CA 1
ATOM 5256 C C . SER A 1 658 ? 9.285 -9.002 -33.426 1.00 77.00 658 SER A C 1
ATOM 5258 O O . SER A 1 658 ? 8.603 -9.997 -33.188 1.00 77.00 658 SER A O 1
ATOM 5260 N N . GLU A 1 659 ? 8.743 -7.795 -33.622 1.00 74.88 659 GLU A N 1
ATOM 5261 C CA . GLU A 1 659 ? 7.307 -7.506 -33.625 1.00 74.88 659 GLU A CA 1
ATOM 5262 C C . GLU A 1 659 ? 6.903 -6.798 -34.938 1.00 74.88 659 GLU A C 1
ATOM 5264 O O . GLU A 1 659 ? 7.211 -5.618 -35.125 1.00 74.88 659 GLU A O 1
ATOM 5269 N N . PRO A 1 660 ? 6.213 -7.482 -35.873 1.00 79.19 660 PRO A N 1
ATOM 5270 C CA . PRO A 1 660 ? 5.670 -6.844 -37.070 1.00 79.19 660 PRO A CA 1
ATOM 5271 C C . PRO A 1 660 ? 4.667 -5.735 -36.729 1.00 79.19 660 PRO A C 1
ATOM 5273 O O . PRO A 1 660 ? 3.841 -5.906 -35.831 1.00 79.19 660 PRO A O 1
ATOM 5276 N N . ARG A 1 661 ? 4.675 -4.634 -37.489 1.00 81.75 661 ARG A N 1
ATOM 5277 C CA . ARG A 1 661 ? 3.759 -3.491 -37.314 1.00 81.75 661 ARG A CA 1
ATOM 5278 C C . ARG A 1 661 ? 2.912 -3.275 -38.576 1.00 81.75 661 ARG A C 1
ATOM 5280 O O . ARG A 1 661 ? 3.333 -2.545 -39.473 1.00 81.75 661 ARG A O 1
ATOM 5287 N N . PRO A 1 662 ? 1.742 -3.933 -38.687 1.00 82.00 662 PRO A N 1
ATOM 5288 C CA . PRO A 1 662 ? 0.871 -3.796 -39.853 1.00 82.00 662 PRO A CA 1
ATOM 5289 C C . PRO A 1 662 ? 0.368 -2.356 -39.994 1.00 82.00 662 PRO A C 1
ATOM 5291 O O . PRO A 1 662 ? -0.080 -1.765 -39.012 1.00 82.00 662 PRO A O 1
ATOM 5294 N N . GLY A 1 663 ? 0.404 -1.808 -41.206 1.00 81.94 663 GLY A N 1
ATOM 5295 C CA . GLY A 1 663 ? -0.022 -0.442 -41.504 1.00 81.94 663 GLY A CA 1
ATOM 5296 C C . GLY A 1 663 ? 1.010 0.640 -41.177 1.00 81.94 663 GLY A C 1
ATOM 5297 O O . GLY A 1 663 ? 0.707 1.819 -41.362 1.00 81.94 663 GLY A O 1
ATOM 5298 N N . GLU A 1 664 ? 2.210 0.287 -40.701 1.00 84.19 664 GLU A N 1
ATOM 5299 C CA . GLU A 1 664 ? 3.282 1.269 -40.523 1.00 84.19 664 GLU A CA 1
ATOM 5300 C C . GLU A 1 664 ? 3.842 1.696 -41.894 1.00 84.19 664 GLU A C 1
ATOM 5302 O O . GLU A 1 664 ? 4.207 0.833 -42.699 1.00 84.19 664 GLU A O 1
ATOM 5307 N N . PRO A 1 665 ? 3.942 3.008 -42.183 1.00 87.94 665 PRO A N 1
ATOM 5308 C CA . PRO A 1 665 ? 4.488 3.470 -43.450 1.00 87.94 66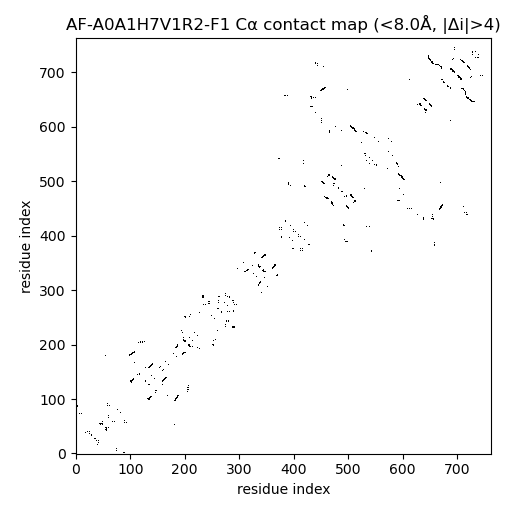5 PRO A CA 1
ATOM 5309 C C . PRO A 1 665 ? 5.964 3.082 -43.591 1.00 87.94 665 PRO A C 1
ATOM 5311 O O . PRO A 1 665 ? 6.741 3.153 -42.636 1.00 87.94 665 PRO A O 1
ATOM 5314 N N . LEU A 1 666 ? 6.346 2.721 -44.817 1.00 92.31 666 LEU A N 1
ATOM 5315 C CA . LEU A 1 666 ? 7.732 2.479 -45.205 1.00 92.31 666 LEU A CA 1
ATOM 5316 C C . LEU A 1 666 ? 8.579 3.724 -44.907 1.00 92.31 666 LEU A C 1
ATOM 5318 O O . LEU A 1 666 ? 8.231 4.828 -45.331 1.00 92.31 666 LEU A O 1
ATOM 5322 N N . ARG A 1 667 ? 9.703 3.548 -44.211 1.00 93.81 667 ARG A N 1
ATOM 5323 C CA . ARG A 1 667 ? 10.683 4.615 -43.965 1.00 93.81 667 ARG A CA 1
ATOM 5324 C C . ARG A 1 667 ? 12.035 4.244 -44.549 1.00 93.81 667 ARG A C 1
ATOM 5326 O O . ARG A 1 667 ? 12.425 3.078 -44.539 1.00 93.81 667 ARG A O 1
ATOM 5333 N N . ALA A 1 668 ? 12.759 5.249 -45.025 1.00 95.31 668 ALA A N 1
ATOM 5334 C CA . ALA A 1 668 ? 14.126 5.099 -45.491 1.00 95.31 668 ALA A CA 1
ATOM 5335 C C . ALA A 1 668 ? 15.000 6.187 -44.865 1.00 95.31 668 ALA A C 1
ATOM 5337 O O . ALA A 1 668 ? 14.667 7.375 -44.917 1.00 95.31 668 ALA A O 1
ATOM 5338 N N . SER A 1 669 ? 16.096 5.768 -44.246 1.00 95.19 669 SER A N 1
ATOM 5339 C CA . SER A 1 669 ? 17.000 6.625 -43.492 1.00 95.19 669 SER A CA 1
ATOM 5340 C C . SER A 1 669 ? 18.401 6.559 -44.085 1.00 95.19 669 SER A C 1
ATOM 5342 O O . SER A 1 669 ? 19.010 5.487 -44.131 1.00 95.19 669 SER A O 1
ATOM 5344 N N . LEU A 1 670 ? 18.931 7.697 -44.528 1.00 93.88 670 LEU A N 1
ATOM 5345 C CA . LEU A 1 670 ? 20.329 7.806 -44.940 1.00 93.88 670 LEU A CA 1
ATOM 5346 C C . LEU A 1 670 ? 21.213 7.891 -43.698 1.00 93.88 670 LEU A C 1
ATOM 5348 O O . LEU A 1 670 ? 20.884 8.606 -42.749 1.00 93.88 670 LEU A O 1
ATOM 5352 N N . LEU A 1 671 ? 22.334 7.168 -43.684 1.00 90.88 671 LEU A N 1
ATOM 5353 C CA . LEU A 1 671 ? 23.301 7.319 -42.601 1.00 90.88 671 LEU A CA 1
ATOM 5354 C C . LEU A 1 671 ? 23.950 8.702 -42.696 1.00 90.88 671 LEU A C 1
ATOM 5356 O O . LEU A 1 671 ? 24.576 9.028 -43.705 1.00 90.88 671 LEU A O 1
ATOM 5360 N N . TYR A 1 672 ? 23.847 9.469 -41.618 1.00 88.50 672 TYR A N 1
ATOM 5361 C CA . TYR A 1 672 ? 24.455 10.782 -41.494 1.00 88.50 672 TYR A CA 1
ATOM 5362 C C . TYR A 1 672 ? 25.457 10.796 -40.341 1.00 88.50 672 TYR A C 1
ATOM 5364 O O . TYR A 1 672 ? 25.120 10.456 -39.207 1.00 88.50 672 TYR A O 1
ATOM 5372 N N . GLU A 1 673 ? 26.685 11.200 -40.649 1.00 83.75 673 GLU A N 1
ATOM 5373 C CA . GLU A 1 673 ? 27.769 11.365 -39.683 1.00 83.75 673 GLU A CA 1
ATOM 5374 C C . GLU A 1 673 ? 28.271 12.813 -39.781 1.00 83.75 673 GLU A C 1
ATOM 5376 O O . GLU A 1 673 ? 28.870 13.165 -40.803 1.00 83.75 673 GLU A O 1
ATOM 5381 N N . PRO A 1 674 ? 28.001 13.673 -38.778 1.00 75.44 674 PRO A N 1
ATOM 5382 C CA . PRO A 1 674 ? 28.480 15.051 -38.777 1.00 75.44 674 PRO A CA 1
ATOM 5383 C C . PRO A 1 674 ? 30.009 15.104 -38.854 1.00 75.44 674 PRO A C 1
ATOM 5385 O O . PRO A 1 674 ? 30.699 14.337 -38.179 1.00 75.44 674 PRO A O 1
ATOM 5388 N N . VAL A 1 675 ? 30.548 16.019 -39.662 1.00 69.00 675 VAL A N 1
ATOM 5389 C CA . VAL A 1 675 ? 31.998 16.222 -39.792 1.00 69.00 675 VAL A CA 1
ATOM 5390 C C . VAL A 1 675 ? 32.450 17.239 -38.747 1.00 69.00 675 VAL A C 1
ATOM 5392 O O . VAL A 1 675 ? 31.793 18.261 -38.557 1.00 69.00 675 VAL A O 1
ATOM 5395 N N . GLN A 1 676 ? 33.570 16.985 -38.067 1.00 63.34 676 GLN A N 1
ATOM 5396 C CA . GLN A 1 676 ? 34.176 17.969 -37.167 1.00 63.34 676 GLN A CA 1
ATOM 5397 C C . GLN A 1 676 ? 35.215 18.816 -37.908 1.00 63.34 676 GLN A C 1
ATOM 5399 O O . GLN A 1 676 ? 36.150 18.277 -38.493 1.00 63.34 676 GLN A O 1
ATOM 5404 N N . GLU A 1 677 ? 35.063 20.141 -37.861 1.00 56.69 677 GLU A N 1
ATOM 5405 C CA . GLU A 1 677 ? 36.062 21.113 -38.317 1.00 56.69 677 GLU A CA 1
ATOM 5406 C C . GLU A 1 677 ? 36.590 21.870 -37.081 1.00 56.69 677 GLU A C 1
ATOM 5408 O O . GLU A 1 677 ? 36.002 22.834 -36.579 1.00 56.69 677 GLU A O 1
ATOM 5413 N N . GLY A 1 678 ? 37.694 21.376 -36.510 1.00 62.12 678 GLY A N 1
ATOM 5414 C CA . GLY A 1 678 ? 38.206 21.849 -35.218 1.00 62.12 678 GLY A CA 1
ATOM 5415 C C . GLY A 1 678 ? 37.257 21.509 -34.058 1.00 62.12 678 GLY A C 1
ATOM 5416 O O . GLY A 1 678 ? 36.757 20.395 -33.966 1.00 62.12 678 GLY A O 1
ATOM 5417 N N . ASN A 1 679 ? 36.982 22.473 -33.168 1.00 53.38 679 ASN A N 1
ATOM 5418 C CA . ASN A 1 679 ? 36.018 22.307 -32.062 1.00 53.38 679 ASN A CA 1
ATOM 5419 C C . ASN A 1 679 ? 34.555 22.561 -32.469 1.00 53.38 679 ASN A C 1
ATOM 5421 O O . ASN A 1 679 ? 33.677 22.538 -31.606 1.00 53.38 679 ASN A O 1
ATOM 5425 N N . LYS A 1 680 ? 34.283 22.843 -33.751 1.00 50.38 680 LYS A N 1
ATOM 5426 C CA . LYS A 1 680 ? 32.929 23.063 -34.256 1.00 50.38 680 LYS A CA 1
ATOM 5427 C C . LYS A 1 680 ? 32.566 21.966 -35.255 1.00 50.38 680 LYS A C 1
ATOM 5429 O O . LYS A 1 680 ? 33.206 21.845 -36.296 1.00 50.38 680 LYS A O 1
ATOM 5434 N N . PRO A 1 681 ? 31.540 21.166 -34.979 1.00 56.28 681 PRO A N 1
ATOM 5435 C CA . PRO A 1 681 ? 30.948 20.323 -36.005 1.00 56.28 681 PRO A CA 1
ATOM 5436 C C . PRO A 1 681 ? 30.320 21.194 -37.094 1.00 56.28 681 PRO A C 1
ATOM 5438 O O . PRO A 1 681 ? 29.617 22.172 -36.826 1.00 56.28 681 PRO A O 1
ATOM 5441 N N . VAL A 1 682 ? 30.612 20.840 -38.339 1.00 63.84 682 VAL A N 1
ATOM 5442 C CA . VAL A 1 682 ? 30.090 21.490 -39.535 1.00 63.84 682 VAL A CA 1
ATOM 5443 C C . VAL A 1 682 ? 29.128 20.518 -40.196 1.00 63.84 682 VAL A C 1
ATOM 5445 O O . VAL A 1 682 ? 29.467 19.365 -40.475 1.00 63.84 682 VAL A O 1
ATOM 5448 N N . LEU A 1 683 ? 27.901 20.988 -40.432 1.00 62.25 683 LEU A N 1
ATOM 5449 C CA . LEU A 1 683 ? 26.908 20.229 -41.180 1.00 62.25 683 LEU A CA 1
ATOM 5450 C C . LEU A 1 683 ? 27.398 20.083 -42.615 1.00 62.25 683 LEU A C 1
ATOM 5452 O O . LEU A 1 683 ? 27.333 21.015 -43.416 1.00 62.25 683 LEU A O 1
ATOM 5456 N N . SER A 1 684 ? 27.917 18.904 -42.923 1.00 63.25 684 SER A N 1
ATOM 5457 C CA . SER A 1 684 ? 28.312 18.567 -44.273 1.00 63.25 684 SER A CA 1
ATOM 5458 C C . SER A 1 684 ? 27.073 18.099 -45.036 1.00 63.25 684 SER A C 1
ATOM 5460 O O . SER A 1 684 ? 26.424 17.156 -44.589 1.00 63.25 684 SER A O 1
ATOM 5462 N N . PRO A 1 685 ? 26.729 18.687 -46.193 1.00 58.03 685 PRO A N 1
ATOM 5463 C CA . PRO A 1 685 ? 25.660 18.157 -47.041 1.00 58.03 685 PRO A CA 1
ATOM 5464 C C . PRO A 1 685 ? 26.046 16.815 -47.688 1.00 58.03 685 PRO A C 1
ATOM 5466 O O . PRO A 1 685 ? 25.244 16.216 -48.399 1.00 58.03 685 PRO A O 1
ATOM 5469 N N . PHE A 1 686 ? 27.276 16.333 -47.475 1.00 64.06 686 PHE A N 1
ATOM 5470 C CA . PHE A 1 686 ? 27.769 15.108 -48.079 1.00 64.06 686 PHE A CA 1
ATOM 5471 C C . PHE A 1 686 ? 27.298 13.883 -47.284 1.00 64.06 686 PHE A C 1
ATOM 5473 O O . PHE A 1 686 ? 27.950 13.418 -46.348 1.00 64.06 686 PHE A O 1
ATOM 5480 N N . PHE A 1 687 ? 26.181 13.298 -47.725 1.00 66.75 687 PHE A N 1
ATOM 5481 C CA . PHE A 1 687 ? 25.769 11.933 -47.355 1.00 66.75 687 PHE A CA 1
ATOM 5482 C C . PHE A 1 687 ? 26.733 10.870 -47.890 1.00 66.75 687 PHE A C 1
ATOM 5484 O O . PHE A 1 687 ? 26.673 9.699 -47.508 1.00 66.75 687 PHE A O 1
ATOM 5491 N N . THR A 1 688 ? 27.620 11.285 -48.791 1.00 69.19 688 THR A N 1
ATOM 5492 C CA . THR A 1 688 ? 28.588 10.449 -49.472 1.00 69.19 688 THR A CA 1
ATOM 5493 C C . THR A 1 688 ? 29.979 10.561 -48.865 1.00 69.19 688 THR A C 1
ATOM 5495 O O . THR A 1 688 ? 30.446 11.653 -48.550 1.00 69.19 688 THR A O 1
ATOM 5498 N N . VAL A 1 689 ? 30.686 9.441 -48.801 1.00 68.81 689 VAL A N 1
ATOM 5499 C CA . VAL A 1 689 ? 32.123 9.379 -48.540 1.00 68.81 689 VAL A CA 1
ATOM 5500 C C . VAL A 1 689 ? 32.833 9.050 -49.841 1.00 68.81 689 VAL A C 1
ATOM 5502 O O . VAL A 1 689 ? 32.374 8.215 -50.624 1.00 68.81 689 VAL A O 1
ATOM 5505 N N . MET A 1 690 ? 33.959 9.717 -50.081 1.00 69.56 690 MET A N 1
ATOM 5506 C CA . MET A 1 690 ? 34.846 9.348 -51.174 1.00 69.56 690 MET A CA 1
ATOM 5507 C C . MET A 1 690 ? 35.434 7.972 -50.876 1.00 69.56 690 MET A C 1
ATOM 5509 O O . MET A 1 690 ? 36.156 7.803 -49.899 1.00 69.56 690 MET A O 1
ATOM 5513 N N . ALA A 1 691 ? 35.118 6.989 -51.713 1.00 66.81 691 ALA A N 1
ATOM 5514 C CA . ALA A 1 691 ? 35.698 5.661 -51.615 1.00 66.81 691 ALA A CA 1
ATOM 5515 C C . ALA A 1 691 ? 36.898 5.585 -52.573 1.00 66.81 691 ALA A C 1
ATOM 5517 O O . ALA A 1 691 ? 36.687 5.459 -53.784 1.00 66.81 691 ALA A O 1
ATOM 5518 N N . PRO A 1 692 ? 38.146 5.717 -52.081 1.00 62.78 692 PRO A N 1
ATOM 5519 C CA . PRO A 1 692 ? 39.311 5.812 -52.948 1.00 62.78 692 PRO A CA 1
ATOM 5520 C C . PRO A 1 692 ? 39.492 4.510 -53.733 1.00 62.78 692 PRO A C 1
ATOM 5522 O O . PRO A 1 692 ? 39.533 3.418 -53.171 1.00 62.78 692 PRO A O 1
ATOM 5525 N N . THR A 1 693 ? 39.590 4.636 -55.054 1.00 59.09 693 THR A N 1
ATOM 5526 C CA . THR A 1 693 ? 39.908 3.516 -55.959 1.00 59.09 693 THR A CA 1
ATOM 5527 C C . THR A 1 693 ? 41.387 3.459 -56.301 1.00 59.09 693 THR A C 1
ATOM 5529 O O . THR A 1 693 ? 41.923 2.372 -56.496 1.00 59.09 693 THR A O 1
ATOM 5532 N N . HIS A 1 694 ? 42.040 4.623 -56.336 1.00 58.50 694 HIS A N 1
ATOM 5533 C CA . HIS A 1 694 ? 43.459 4.792 -56.618 1.00 58.50 694 HIS A CA 1
ATOM 5534 C C . HIS A 1 694 ? 43.982 6.024 -55.866 1.00 58.50 694 HIS A C 1
ATOM 5536 O O . HIS A 1 694 ? 43.290 7.044 -55.777 1.00 58.50 694 HIS A O 1
ATOM 5542 N N . ALA A 1 695 ? 45.214 5.942 -55.372 1.00 49.62 695 ALA A N 1
ATOM 5543 C CA . ALA A 1 695 ? 45.979 7.082 -54.884 1.00 49.62 695 ALA A CA 1
ATOM 5544 C C . ALA A 1 695 ? 47.069 7.409 -55.913 1.00 49.62 695 ALA A C 1
ATOM 5546 O O . ALA A 1 695 ? 47.776 6.521 -56.389 1.00 49.62 695 ALA A O 1
ATOM 5547 N N . VAL A 1 696 ? 47.176 8.676 -56.313 1.00 49.16 696 VAL A N 1
ATOM 5548 C CA . VAL A 1 696 ? 48.247 9.141 -57.210 1.00 49.16 696 VAL A CA 1
ATOM 5549 C C . VAL A 1 696 ? 49.390 9.689 -56.350 1.00 49.16 696 VAL A C 1
ATOM 5551 O O . VAL A 1 696 ? 49.114 10.322 -55.332 1.00 49.16 696 VAL A O 1
ATOM 5554 N N . ASN A 1 697 ? 50.649 9.519 -56.791 1.00 44.38 697 ASN A N 1
ATOM 5555 C CA . ASN A 1 697 ? 51.929 9.915 -56.150 1.00 44.38 697 ASN A CA 1
ATOM 5556 C C . ASN A 1 697 ? 52.088 11.403 -55.716 1.00 44.38 697 ASN A C 1
ATOM 5558 O O . ASN A 1 697 ? 53.200 11.890 -55.531 1.00 44.38 697 ASN A O 1
ATOM 5562 N N . LYS A 1 698 ? 51.003 12.170 -55.569 1.00 46.66 698 LYS A N 1
ATOM 5563 C CA . LYS A 1 698 ? 50.970 13.568 -55.110 1.00 46.66 698 LYS A CA 1
ATOM 5564 C C . LYS A 1 698 ? 49.850 13.868 -54.097 1.00 46.66 698 LYS A C 1
ATOM 5566 O O . LYS A 1 698 ? 49.493 15.029 -53.938 1.00 46.66 698 LYS A O 1
ATOM 5571 N N . GLY A 1 699 ? 49.286 12.853 -53.435 1.00 49.31 699 GLY A N 1
ATOM 5572 C CA . GLY A 1 699 ? 48.302 13.047 -52.357 1.00 49.31 699 GLY A CA 1
ATOM 5573 C C . GLY A 1 699 ? 46.868 13.339 -52.818 1.00 49.31 699 GLY A C 1
ATOM 5574 O O . GLY A 1 699 ? 46.060 13.798 -52.020 1.00 49.31 699 GLY A O 1
ATOM 5575 N N . TYR A 1 700 ? 46.540 13.074 -54.087 1.00 50.81 700 TYR A N 1
ATOM 5576 C CA . TYR A 1 700 ? 45.166 13.158 -54.590 1.00 50.81 700 TYR A CA 1
ATOM 5577 C C . TYR A 1 700 ? 44.546 11.761 -54.643 1.00 50.81 700 TYR A C 1
ATOM 5579 O O . TYR A 1 700 ? 45.063 10.867 -55.323 1.00 50.81 700 TYR A O 1
ATOM 5587 N N . THR A 1 701 ? 43.430 11.590 -53.942 1.00 55.31 701 THR A N 1
ATOM 5588 C CA . THR A 1 701 ? 42.582 10.399 -53.990 1.00 55.31 701 THR A CA 1
ATOM 5589 C C . THR A 1 701 ? 41.498 10.575 -55.050 1.00 55.31 701 THR A C 1
ATOM 5591 O O . THR A 1 701 ? 40.812 11.594 -55.107 1.00 55.31 701 THR A O 1
ATOM 5594 N N . PHE A 1 702 ? 41.351 9.572 -55.919 1.00 58.81 702 PHE A N 1
ATOM 5595 C CA . PHE A 1 702 ? 40.276 9.514 -56.909 1.00 58.81 702 PHE A CA 1
ATOM 5596 C C . PHE A 1 702 ? 39.364 8.326 -56.606 1.00 58.81 702 PHE A C 1
ATOM 5598 O O . PHE A 1 702 ? 39.819 7.194 -56.401 1.00 58.81 702 PHE A O 1
ATOM 5605 N N . GLY A 1 703 ? 38.059 8.572 -56.601 1.00 63.06 703 GLY A N 1
ATOM 5606 C CA . GLY A 1 703 ? 37.061 7.540 -56.365 1.00 63.06 703 GLY A CA 1
ATOM 5607 C C . GLY A 1 703 ? 35.636 8.080 -56.442 1.00 63.06 703 GLY A C 1
ATOM 5608 O O . GLY A 1 703 ? 35.437 9.296 -56.380 1.00 63.06 703 GLY A O 1
ATOM 5609 N N . PRO A 1 704 ? 34.635 7.201 -56.609 1.00 67.69 704 PRO A N 1
ATOM 5610 C CA . PRO A 1 704 ? 33.244 7.615 -56.571 1.00 67.69 704 PRO A CA 1
ATOM 5611 C C . PRO A 1 704 ? 32.864 8.073 -55.157 1.00 67.69 704 PRO A C 1
ATOM 5613 O O . PRO A 1 704 ? 33.295 7.501 -54.152 1.00 67.69 704 PRO A O 1
ATOM 5616 N N . LEU A 1 705 ? 32.018 9.097 -55.096 1.00 73.12 705 LEU A N 1
ATOM 5617 C CA . LEU A 1 705 ? 31.294 9.467 -53.888 1.00 73.12 705 LEU A CA 1
ATOM 5618 C C . LEU A 1 705 ? 30.181 8.438 -53.680 1.00 73.12 705 LEU A C 1
ATOM 5620 O O . LEU A 1 705 ? 29.320 8.278 -54.544 1.00 73.12 705 LEU A O 1
ATOM 5624 N N . LEU A 1 706 ? 30.228 7.703 -52.570 1.00 75.62 706 LEU A N 1
ATOM 5625 C CA . LEU A 1 706 ? 29.217 6.706 -52.226 1.00 75.62 706 LEU A CA 1
ATOM 5626 C C . LEU A 1 706 ? 28.508 7.074 -50.934 1.00 75.62 706 LEU A C 1
ATOM 5628 O O . LEU A 1 706 ? 29.188 7.433 -49.974 1.00 75.62 706 LEU A O 1
ATOM 5632 N N . PRO A 1 707 ? 27.180 6.911 -50.850 1.00 81.31 707 PRO A N 1
ATOM 5633 C CA . PRO A 1 707 ? 26.456 7.105 -49.603 1.00 81.31 707 PRO A CA 1
ATOM 5634 C C . PRO A 1 707 ? 27.037 6.259 -48.466 1.00 81.31 707 PRO A C 1
ATOM 5636 O O . PRO A 1 707 ? 27.416 5.103 -48.668 1.00 81.31 707 PRO A O 1
ATOM 5639 N N . ARG A 1 708 ? 27.096 6.818 -47.252 1.00 83.38 708 ARG A N 1
ATOM 5640 C CA . ARG A 1 708 ? 27.639 6.115 -46.071 1.00 83.38 708 ARG A CA 1
ATOM 5641 C C . ARG A 1 708 ? 26.833 4.868 -45.698 1.00 83.38 708 ARG A C 1
ATOM 5643 O O . ARG A 1 708 ? 27.367 3.896 -45.159 1.00 83.38 708 ARG A O 1
ATOM 5650 N N . GLY A 1 709 ? 25.537 4.889 -45.975 1.00 91.31 709 GLY A N 1
ATOM 5651 C CA . GLY A 1 709 ? 24.646 3.763 -45.756 1.00 91.31 709 GLY A CA 1
ATOM 5652 C C . GLY A 1 709 ? 23.187 4.149 -45.933 1.00 91.31 709 GLY A C 1
ATOM 5653 O O . GLY A 1 709 ? 22.838 5.329 -45.938 1.00 91.31 709 GLY A O 1
ATOM 5654 N N . LEU A 1 710 ? 22.346 3.134 -46.069 1.00 95.12 710 LEU A N 1
ATOM 5655 C CA . LEU A 1 710 ? 20.902 3.257 -46.189 1.00 95.12 710 LEU A CA 1
ATOM 5656 C C . LEU A 1 710 ? 20.247 2.230 -45.269 1.00 95.12 710 LEU A C 1
ATOM 5658 O O . LEU A 1 710 ? 20.569 1.048 -45.331 1.00 95.12 710 LEU A O 1
ATOM 5662 N N . TYR A 1 711 ? 19.314 2.679 -44.441 1.00 95.38 711 TYR A N 1
ATOM 5663 C CA . TYR A 1 711 ? 18.459 1.822 -43.633 1.00 95.38 711 TYR A CA 1
ATOM 5664 C C . TYR A 1 711 ? 17.021 1.924 -44.142 1.00 95.38 711 TYR A C 1
ATOM 5666 O O . TYR A 1 711 ? 16.485 3.023 -44.251 1.00 95.38 711 TYR A O 1
ATOM 5674 N N . ILE A 1 712 ? 16.395 0.800 -44.479 1.00 95.38 712 ILE A N 1
ATOM 5675 C CA . ILE A 1 712 ? 15.001 0.742 -44.933 1.00 95.38 712 ILE A CA 1
ATOM 5676 C C . ILE A 1 712 ? 14.195 -0.022 -43.893 1.00 95.38 712 ILE A C 1
ATOM 5678 O O . ILE A 1 712 ? 14.536 -1.154 -43.555 1.00 95.38 712 ILE A O 1
ATOM 5682 N N . ARG A 1 713 ? 13.105 0.579 -43.424 1.00 92.38 713 ARG A N 1
ATOM 5683 C CA . ARG A 1 713 ? 12.202 0.005 -42.430 1.00 92.38 713 ARG A CA 1
ATOM 5684 C C . ARG A 1 713 ? 10.825 -0.209 -43.035 1.00 92.38 713 ARG A C 1
ATOM 5686 O O . ARG A 1 713 ? 10.185 0.752 -43.462 1.00 92.38 713 ARG A O 1
ATOM 5693 N N . GLY A 1 714 ? 10.360 -1.455 -43.034 1.00 90.94 714 GLY A N 1
ATOM 5694 C CA . GLY A 1 714 ? 9.003 -1.826 -43.430 1.00 90.94 714 GLY A CA 1
ATOM 5695 C C . GLY A 1 714 ? 8.199 -2.458 -42.293 1.00 90.94 714 GLY A C 1
ATOM 5696 O O . GLY A 1 714 ? 8.650 -2.573 -41.152 1.00 90.94 714 GLY A O 1
ATOM 5697 N N . GLU A 1 715 ? 6.989 -2.921 -42.614 1.00 89.06 715 GLU A N 1
ATOM 5698 C CA . GLU A 1 715 ? 6.078 -3.533 -41.632 1.00 89.06 715 GLU A CA 1
ATOM 5699 C C . GLU A 1 715 ? 6.636 -4.818 -41.000 1.00 89.06 715 GLU A C 1
ATOM 5701 O O . GLU A 1 715 ? 6.388 -5.104 -39.829 1.00 89.06 715 GLU A O 1
ATOM 5706 N N . ARG A 1 716 ? 7.360 -5.623 -41.789 1.00 88.62 716 ARG A N 1
ATOM 5707 C CA . ARG A 1 716 ? 7.846 -6.962 -41.397 1.00 88.62 716 ARG A CA 1
ATOM 5708 C C . ARG A 1 716 ? 9.360 -7.112 -41.453 1.00 88.62 716 ARG A C 1
ATOM 5710 O O . ARG A 1 716 ? 9.920 -7.880 -40.674 1.00 88.62 716 ARG A O 1
ATOM 5717 N N . PHE A 1 717 ? 9.998 -6.420 -42.388 1.00 92.31 717 PHE A N 1
ATOM 5718 C CA . PHE A 1 717 ? 11.417 -6.561 -42.678 1.00 92.31 717 PHE A CA 1
ATOM 5719 C C . PHE A 1 717 ? 12.105 -5.207 -42.611 1.00 92.31 717 PHE A C 1
ATOM 5721 O O . PHE A 1 717 ? 11.505 -4.192 -42.971 1.00 92.31 717 PHE A O 1
ATOM 5728 N N . ASN A 1 718 ? 13.372 -5.236 -42.219 1.00 94.25 718 ASN A N 1
ATOM 5729 C CA . ASN A 1 718 ? 14.281 -4.108 -42.313 1.00 94.25 718 ASN A CA 1
ATOM 5730 C C . ASN A 1 718 ? 15.453 -4.478 -43.225 1.00 94.25 718 ASN A C 1
ATOM 5732 O O . ASN A 1 718 ? 15.736 -5.658 -43.444 1.00 94.25 718 ASN A O 1
ATOM 5736 N N . ALA A 1 719 ? 16.135 -3.475 -43.766 1.00 95.06 719 ALA A N 1
ATOM 5737 C CA . ALA A 1 719 ? 17.364 -3.656 -44.523 1.00 95.06 719 ALA A CA 1
ATOM 5738 C C . ALA A 1 719 ? 18.397 -2.595 -44.127 1.00 95.06 719 ALA A C 1
ATOM 5740 O O . ALA A 1 719 ? 18.161 -1.411 -44.354 1.00 95.06 719 ALA A O 1
ATOM 5741 N N . ASP A 1 720 ? 19.544 -3.009 -43.583 1.00 94.81 720 ASP A N 1
ATOM 5742 C CA . ASP A 1 720 ? 20.733 -2.155 -43.430 1.00 94.81 720 ASP A CA 1
ATOM 5743 C C . ASP A 1 720 ? 21.669 -2.408 -44.618 1.00 94.81 720 ASP A C 1
ATOM 5745 O O . ASP A 1 720 ? 22.038 -3.550 -44.912 1.00 94.81 720 ASP A O 1
ATOM 5749 N N . ILE A 1 721 ? 22.002 -1.346 -45.345 1.00 94.88 721 ILE A N 1
ATOM 5750 C CA . ILE A 1 721 ? 22.751 -1.386 -46.595 1.00 94.88 721 ILE A CA 1
ATOM 5751 C C . ILE A 1 721 ? 23.977 -0.491 -46.456 1.00 94.88 721 ILE A C 1
ATOM 5753 O O . ILE A 1 721 ? 23.874 0.716 -46.232 1.00 94.88 721 ILE A O 1
ATOM 5757 N N . ARG A 1 722 ? 25.158 -1.079 -46.642 1.00 92.19 722 ARG A N 1
ATOM 5758 C CA . ARG A 1 722 ? 26.451 -0.386 -46.628 1.00 92.19 722 ARG A CA 1
ATOM 5759 C C . ARG A 1 722 ? 27.114 -0.503 -47.982 1.00 92.19 722 ARG A C 1
ATOM 5761 O O . ARG A 1 722 ? 27.201 -1.593 -48.538 1.00 92.19 722 ARG A O 1
ATOM 5768 N N . PHE A 1 723 ? 27.619 0.603 -48.502 1.00 89.06 723 PHE A N 1
ATOM 5769 C CA . PHE A 1 723 ? 28.216 0.631 -49.830 1.00 89.06 723 PHE A CA 1
ATOM 5770 C C . PHE A 1 723 ? 29.733 0.499 -49.732 1.00 89.06 723 PHE A C 1
ATOM 5772 O O . PHE A 1 723 ? 30.366 1.022 -48.816 1.00 89.06 723 PHE A O 1
ATOM 5779 N N . ARG A 1 724 ? 30.320 -0.257 -50.657 1.00 84.81 724 ARG A N 1
ATOM 5780 C CA . ARG A 1 724 ? 31.759 -0.506 -50.740 1.00 84.81 724 ARG A CA 1
ATOM 5781 C C . ARG A 1 724 ? 32.212 -0.390 -52.185 1.00 84.81 724 ARG A C 1
ATOM 5783 O O . ARG A 1 724 ? 31.471 -0.740 -53.102 1.00 84.81 724 ARG A O 1
ATOM 5790 N N . VAL A 1 725 ? 33.452 0.040 -52.378 1.00 81.62 725 VAL A N 1
ATOM 5791 C CA . VAL A 1 725 ? 34.117 -0.007 -53.682 1.00 81.62 725 VAL A CA 1
ATOM 5792 C C . VAL A 1 725 ? 35.187 -1.080 -53.655 1.00 81.62 725 VAL A C 1
ATOM 5794 O O . VAL A 1 725 ? 35.872 -1.254 -52.650 1.00 81.62 725 VAL A O 1
ATOM 5797 N N . SER A 1 726 ? 35.332 -1.799 -54.763 1.00 76.19 726 SER A N 1
ATOM 5798 C CA . SER A 1 726 ? 36.449 -2.709 -54.977 1.00 76.19 726 SER A CA 1
ATOM 5799 C C . SER A 1 726 ? 37.162 -2.353 -56.272 1.00 76.19 726 SER A C 1
ATOM 5801 O O . SER A 1 726 ? 36.574 -2.434 -57.350 1.00 76.19 726 SER A O 1
ATOM 5803 N N . ALA A 1 727 ? 38.448 -2.006 -56.167 1.00 68.44 727 ALA A N 1
ATOM 5804 C CA . ALA A 1 727 ? 39.303 -1.798 -57.331 1.00 68.44 727 ALA A CA 1
ATOM 5805 C C . ALA A 1 727 ? 39.439 -3.085 -58.168 1.00 68.44 727 ALA A C 1
ATOM 5807 O O . ALA A 1 727 ? 39.459 -3.013 -59.388 1.00 68.44 727 ALA A O 1
ATOM 5808 N N . VAL A 1 728 ? 39.422 -4.265 -57.533 1.00 69.75 728 VAL A N 1
ATOM 5809 C CA . VAL A 1 728 ? 39.559 -5.578 -58.201 1.00 69.75 728 VAL A CA 1
ATOM 5810 C C . VAL A 1 728 ? 38.432 -5.851 -59.200 1.00 69.75 728 VAL A C 1
ATOM 5812 O O . VAL A 1 728 ? 38.634 -6.547 -60.189 1.00 69.75 728 VAL A O 1
ATOM 5815 N N . LEU A 1 729 ? 37.242 -5.303 -58.953 1.00 69.94 729 LEU A N 1
ATOM 5816 C CA . LEU A 1 729 ? 36.081 -5.474 -59.826 1.00 69.94 729 LEU A CA 1
ATOM 5817 C C . LEU A 1 729 ? 35.920 -4.319 -60.831 1.00 69.94 729 LEU A C 1
ATOM 5819 O O . LEU A 1 729 ? 34.950 -4.289 -61.593 1.00 69.94 729 LEU A O 1
ATOM 5823 N N . SER A 1 730 ? 36.850 -3.356 -60.842 1.00 67.00 730 SER A N 1
ATOM 5824 C CA . SER A 1 730 ? 36.805 -2.239 -61.779 1.00 67.00 730 SER A CA 1
ATOM 5825 C C . SER A 1 730 ? 37.119 -2.714 -63.206 1.00 67.00 730 SER A C 1
ATOM 5827 O O . SER A 1 730 ? 38.153 -3.341 -63.431 1.00 67.00 730 SER A O 1
ATOM 5829 N N . PRO A 1 731 ? 36.280 -2.384 -64.205 1.00 58.72 731 PRO A N 1
ATOM 5830 C CA . PRO A 1 731 ? 36.437 -2.850 -65.581 1.00 58.72 731 PRO A CA 1
ATOM 5831 C C . PRO A 1 731 ? 37.566 -2.126 -66.330 1.00 58.72 731 PRO A C 1
ATOM 5833 O O . PRO A 1 731 ? 37.855 -2.467 -67.471 1.00 58.72 731 PRO A O 1
ATOM 5836 N N . SER A 1 732 ? 38.184 -1.113 -65.713 1.00 56.00 732 SER A N 1
ATOM 5837 C CA . SER A 1 732 ? 39.253 -0.288 -66.286 1.00 56.00 732 SER A CA 1
ATOM 5838 C C . SER A 1 732 ? 40.671 -0.789 -65.983 1.00 56.00 732 SER A C 1
ATOM 5840 O O . SER A 1 732 ? 41.629 -0.098 -66.319 1.00 56.00 732 SER A O 1
ATOM 5842 N N . LEU A 1 733 ? 40.826 -1.937 -65.317 1.00 54.69 733 LEU A N 1
ATOM 5843 C CA . LEU A 1 733 ? 42.130 -2.496 -64.958 1.00 54.69 733 LEU A CA 1
ATOM 5844 C C . LEU A 1 733 ? 42.481 -3.682 -65.857 1.00 54.69 733 LEU A C 1
ATOM 5846 O O . LEU A 1 733 ? 41.828 -4.720 -65.806 1.00 54.69 733 LEU A O 1
ATOM 5850 N N . GLU A 1 734 ? 43.540 -3.524 -66.653 1.00 49.75 734 GLU A N 1
ATOM 5851 C CA . GLU A 1 734 ? 44.118 -4.605 -67.464 1.00 49.75 734 GLU A CA 1
ATOM 5852 C C . GLU A 1 734 ? 44.847 -5.660 -66.601 1.00 49.75 734 GLU A C 1
ATOM 5854 O O . GLU A 1 734 ? 44.990 -6.799 -67.039 1.00 49.75 734 GLU A O 1
ATOM 5859 N N . ASP A 1 735 ? 45.237 -5.320 -65.359 1.00 55.09 735 ASP A N 1
ATOM 5860 C CA . ASP A 1 735 ? 45.816 -6.249 -64.373 1.00 55.09 735 ASP A CA 1
ATOM 5861 C C . ASP A 1 735 ? 45.347 -5.936 -62.924 1.00 55.09 735 ASP A C 1
ATOM 5863 O O . ASP A 1 735 ? 45.774 -4.941 -62.324 1.00 55.09 735 ASP A O 1
ATOM 5867 N N . PRO A 1 736 ? 44.475 -6.770 -62.322 1.00 54.34 736 PRO A N 1
ATOM 5868 C CA . PRO A 1 736 ? 43.968 -6.579 -60.960 1.00 54.34 736 PRO A CA 1
ATOM 5869 C C . PRO A 1 736 ? 45.047 -6.669 -59.867 1.00 54.34 736 PRO A C 1
ATOM 5871 O O . PRO A 1 736 ? 44.894 -6.055 -58.810 1.00 54.34 736 PRO A O 1
ATOM 5874 N N . LEU A 1 737 ? 46.136 -7.417 -60.095 1.00 53.22 737 LEU A N 1
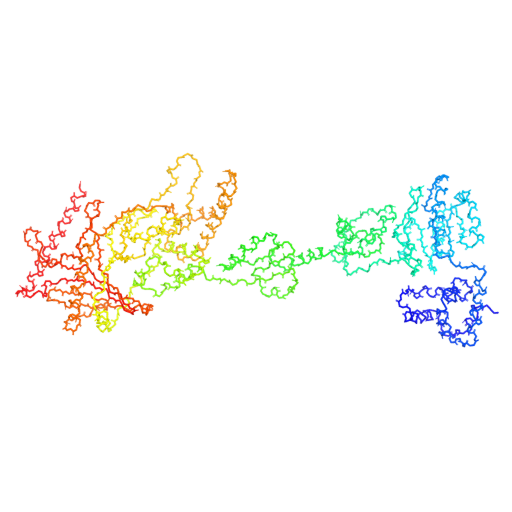ATOM 5875 C CA . LEU A 1 737 ? 47.204 -7.624 -59.105 1.00 53.22 737 LEU A CA 1
ATOM 5876 C C . LEU A 1 737 ? 48.081 -6.377 -58.939 1.00 53.22 737 LEU A C 1
ATOM 5878 O O . LEU A 1 737 ? 48.481 -6.053 -57.820 1.00 53.22 737 LEU A O 1
ATOM 5882 N N . ALA A 1 738 ? 48.312 -5.634 -60.023 1.00 53.00 738 ALA A N 1
ATOM 5883 C CA . ALA A 1 738 ? 49.058 -4.377 -59.993 1.00 53.00 738 ALA A CA 1
ATOM 5884 C C . ALA A 1 738 ? 48.322 -3.275 -59.203 1.00 53.00 738 ALA A C 1
ATOM 5886 O O . ALA A 1 738 ? 48.949 -2.493 -58.488 1.00 53.00 738 ALA A O 1
ATOM 5887 N N . ALA A 1 739 ? 46.986 -3.236 -59.275 1.00 52.03 739 ALA A N 1
ATOM 5888 C CA . ALA A 1 739 ? 46.173 -2.283 -58.516 1.00 52.03 739 ALA A CA 1
ATOM 5889 C C . ALA A 1 739 ? 46.140 -2.590 -57.015 1.00 52.03 739 ALA A C 1
ATOM 5891 O O . ALA A 1 739 ? 46.215 -1.669 -56.204 1.00 52.03 739 ALA A O 1
ATOM 5892 N N . VAL A 1 740 ? 46.058 -3.872 -56.640 1.00 53.25 740 VAL A N 1
ATOM 5893 C CA . VAL A 1 740 ? 46.141 -4.290 -55.232 1.00 53.25 740 VAL A CA 1
ATOM 5894 C C . VAL A 1 740 ? 47.498 -3.900 -54.650 1.00 53.25 740 VAL A C 1
ATOM 5896 O O . VAL A 1 740 ? 47.520 -3.295 -53.584 1.00 53.25 740 VAL A O 1
ATOM 5899 N N . ALA A 1 741 ? 48.594 -4.145 -55.380 1.00 54.38 741 ALA A N 1
ATOM 5900 C CA . ALA A 1 741 ? 49.945 -3.776 -54.958 1.00 54.38 741 ALA A CA 1
ATOM 5901 C C . ALA A 1 741 ? 50.098 -2.263 -54.703 1.00 54.38 741 ALA A C 1
ATOM 5903 O O . ALA A 1 741 ? 50.655 -1.870 -53.678 1.00 54.38 741 ALA A O 1
ATOM 5904 N N . ALA A 1 742 ? 49.546 -1.417 -55.581 1.00 54.97 742 ALA A N 1
ATOM 5905 C CA . ALA A 1 742 ? 49.584 0.040 -55.433 1.00 54.97 742 ALA A CA 1
ATOM 5906 C C . ALA A 1 742 ? 48.769 0.555 -54.227 1.00 54.97 742 ALA A C 1
ATOM 5908 O O . ALA A 1 742 ? 49.175 1.514 -53.568 1.00 54.97 742 ALA A O 1
ATOM 5909 N N . VAL A 1 743 ? 47.635 -0.085 -53.913 1.00 54.72 743 VAL A N 1
ATOM 5910 C CA . VAL A 1 743 ? 46.808 0.256 -52.739 1.00 54.72 743 VAL A CA 1
ATOM 5911 C C . VAL A 1 743 ? 47.468 -0.203 -51.434 1.00 54.72 743 VAL A C 1
ATOM 5913 O O . VAL A 1 743 ? 47.437 0.531 -50.452 1.00 54.72 743 VAL A O 1
ATOM 5916 N N . THR A 1 744 ? 48.105 -1.378 -51.401 1.00 55.41 744 THR A N 1
ATOM 5917 C CA . THR A 1 744 ? 48.885 -1.811 -50.224 1.00 55.41 744 THR A CA 1
ATOM 5918 C C . THR A 1 744 ? 50.085 -0.909 -49.973 1.00 55.41 744 THR A C 1
ATOM 5920 O O . THR A 1 744 ? 50.290 -0.490 -48.845 1.00 55.41 744 THR A O 1
ATOM 5923 N N . GLN A 1 745 ? 50.815 -0.521 -51.020 1.00 54.91 745 GLN A N 1
ATOM 5924 C CA . GLN A 1 745 ? 52.001 0.323 -50.881 1.00 54.91 745 GLN A CA 1
ATOM 5925 C C . GLN A 1 745 ? 51.665 1.718 -50.324 1.00 54.91 745 GLN A C 1
ATOM 5927 O O . GLN A 1 745 ? 52.416 2.264 -49.526 1.00 54.91 745 GLN A O 1
ATOM 5932 N N . THR A 1 746 ? 50.505 2.271 -50.686 1.00 56.59 746 THR A N 1
ATOM 5933 C CA . THR A 1 746 ? 50.034 3.563 -50.155 1.00 56.59 746 THR A CA 1
ATOM 5934 C C . THR A 1 746 ? 49.477 3.465 -48.741 1.00 56.59 746 THR A C 1
ATOM 5936 O O . THR A 1 746 ? 49.664 4.392 -47.959 1.00 56.59 746 THR A O 1
ATOM 5939 N N . ARG A 1 747 ? 48.853 2.339 -48.383 1.00 53.66 747 ARG A N 1
ATOM 5940 C CA . ARG A 1 747 ? 48.454 2.070 -46.999 1.00 53.66 747 ARG A CA 1
ATOM 5941 C C . ARG A 1 747 ? 49.669 1.916 -46.081 1.00 53.66 747 ARG A C 1
ATOM 5943 O O . ARG A 1 747 ? 49.662 2.489 -45.001 1.00 53.66 747 ARG A O 1
ATOM 5950 N N . ASP A 1 748 ? 50.711 1.224 -46.535 1.00 56.12 748 ASP A N 1
ATOM 5951 C CA . ASP A 1 748 ? 51.971 1.095 -45.796 1.00 56.12 748 ASP A CA 1
ATOM 5952 C C . ASP A 1 748 ? 52.664 2.468 -45.634 1.00 56.12 748 ASP A C 1
ATOM 5954 O O . ASP A 1 748 ? 53.238 2.757 -44.587 1.00 56.12 748 ASP A O 1
ATOM 5958 N N . GLU A 1 749 ? 52.567 3.355 -46.634 1.00 60.78 749 GLU A N 1
ATOM 5959 C CA . GLU A 1 749 ? 53.065 4.740 -46.557 1.00 60.78 749 GLU A CA 1
ATOM 5960 C C . GLU A 1 749 ? 52.225 5.647 -45.631 1.00 60.78 749 GLU A C 1
ATOM 5962 O O . GLU A 1 749 ? 52.783 6.524 -44.967 1.00 60.78 749 GLU A O 1
ATOM 5967 N N . GLU A 1 750 ? 50.901 5.467 -45.567 1.00 58.69 750 GLU A N 1
ATOM 5968 C CA . GLU A 1 750 ? 50.020 6.185 -44.631 1.00 58.69 750 GLU A CA 1
ATOM 5969 C C . GLU A 1 750 ? 50.187 5.697 -43.191 1.00 58.69 750 GLU A C 1
ATOM 5971 O O . GLU A 1 750 ? 50.275 6.529 -42.289 1.00 58.69 750 GLU A O 1
ATOM 5976 N N . GLU A 1 751 ? 50.285 4.382 -42.972 1.00 59.47 751 GLU A N 1
ATOM 5977 C CA . GLU A 1 751 ? 50.586 3.798 -41.660 1.00 59.47 751 GLU A CA 1
ATOM 5978 C C . GLU A 1 751 ? 51.972 4.269 -41.186 1.00 59.47 751 GLU A C 1
ATOM 5980 O O . GLU A 1 751 ? 52.095 4.731 -40.056 1.00 59.47 751 GLU A O 1
ATOM 5985 N N . ALA A 1 752 ? 52.982 4.314 -42.067 1.00 64.2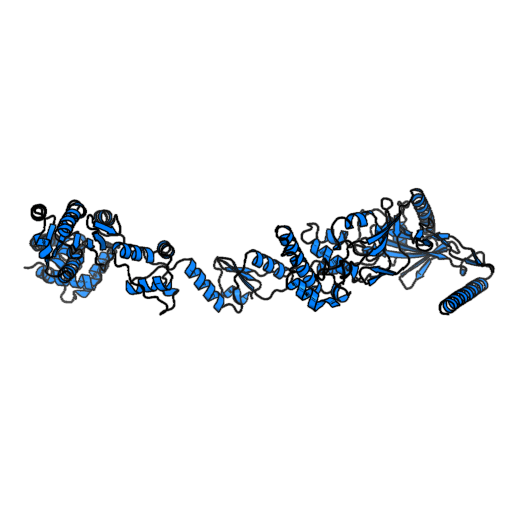5 752 ALA A N 1
ATOM 5986 C CA . ALA A 1 752 ? 54.293 4.884 -41.745 1.00 64.25 752 ALA A CA 1
ATOM 5987 C C . ALA A 1 752 ? 54.243 6.385 -41.399 1.00 64.25 752 ALA A C 1
ATOM 5989 O O . ALA A 1 752 ? 54.933 6.814 -40.478 1.00 64.25 752 ALA A O 1
ATOM 5990 N N . ARG A 1 753 ? 53.424 7.196 -42.087 1.00 63.03 753 ARG A N 1
ATOM 5991 C CA . ARG A 1 753 ? 53.252 8.626 -41.751 1.00 63.03 753 ARG A CA 1
ATOM 5992 C C . ARG A 1 753 ? 52.494 8.852 -40.448 1.00 63.03 753 ARG A C 1
ATOM 5994 O O . ARG A 1 753 ? 52.829 9.787 -39.732 1.00 63.03 753 ARG A O 1
ATOM 6001 N N . GLN A 1 754 ? 51.483 8.037 -40.152 1.00 58.06 754 GLN A N 1
ATOM 6002 C CA . GLN A 1 754 ? 50.752 8.112 -38.884 1.00 58.06 754 GLN A CA 1
ATOM 6003 C C . GLN A 1 754 ? 51.630 7.674 -37.712 1.00 58.06 754 GLN A C 1
ATOM 6005 O O . GLN A 1 754 ? 51.593 8.317 -36.669 1.00 58.06 754 GLN A O 1
ATOM 6010 N N . GLN A 1 755 ? 52.461 6.645 -37.904 1.00 60.72 755 GLN A N 1
ATOM 6011 C CA . GLN A 1 755 ? 53.468 6.229 -36.927 1.00 60.72 755 GLN A CA 1
ATOM 6012 C C . GLN A 1 755 ? 54.475 7.360 -36.671 1.00 60.72 755 GLN A C 1
ATOM 6014 O O . GLN A 1 755 ? 54.753 7.689 -35.529 1.00 60.72 755 GLN A O 1
ATOM 6019 N N . GLN A 1 756 ? 54.946 8.018 -37.734 1.00 61.66 756 GLN A N 1
ATOM 6020 C CA . GLN A 1 756 ? 55.893 9.128 -37.635 1.00 61.66 756 GLN A CA 1
ATOM 6021 C C . GLN A 1 756 ? 55.281 10.382 -36.984 1.00 61.66 756 GLN A C 1
ATOM 6023 O O . GLN A 1 756 ? 55.967 11.071 -36.245 1.00 61.66 756 GLN A O 1
ATOM 6028 N N . GLN A 1 757 ? 53.986 10.653 -37.196 1.00 56.34 757 GLN A N 1
ATOM 6029 C CA . GLN A 1 757 ? 53.261 11.710 -36.476 1.00 56.34 757 GLN A CA 1
ATOM 6030 C C . GLN A 1 757 ? 53.023 11.381 -34.999 1.00 56.34 757 GLN A C 1
ATOM 6032 O O . GLN A 1 757 ? 53.044 12.290 -34.183 1.00 56.34 757 GLN A O 1
ATOM 6037 N N . GLN A 1 758 ? 52.800 10.110 -34.650 1.00 52.34 758 GLN A N 1
ATOM 6038 C CA . GLN A 1 758 ? 52.708 9.690 -33.249 1.00 52.34 758 GLN A CA 1
ATOM 6039 C C . GLN A 1 758 ? 54.058 9.788 -32.535 1.00 52.34 758 GLN A C 1
ATOM 6041 O O . GLN A 1 758 ? 54.095 10.245 -31.401 1.00 52.34 758 GLN A O 1
ATOM 6046 N N . ASP A 1 759 ? 55.149 9.420 -33.209 1.00 55.59 759 ASP A N 1
ATOM 6047 C CA . ASP A 1 759 ? 56.501 9.535 -32.656 1.00 55.59 759 ASP A CA 1
ATOM 6048 C C . ASP A 1 759 ? 56.936 11.013 -32.500 1.00 55.59 759 ASP A C 1
ATOM 6050 O O . ASP A 1 759 ? 57.627 11.337 -31.540 1.00 55.59 759 ASP A O 1
ATOM 6054 N N . ASP A 1 760 ? 56.501 11.917 -33.392 1.00 54.34 760 ASP A N 1
ATOM 6055 C CA . ASP A 1 760 ? 56.777 13.366 -33.312 1.00 54.34 760 ASP A CA 1
ATOM 6056 C C . ASP A 1 760 ? 55.904 14.112 -32.268 1.00 54.34 760 ASP A C 1
ATOM 6058 O O . ASP A 1 760 ? 56.264 15.215 -31.860 1.00 54.34 760 ASP A O 1
ATOM 6062 N N . ASP A 1 761 ? 54.757 13.551 -31.853 1.00 48.22 761 ASP A N 1
ATOM 6063 C CA . ASP A 1 761 ? 53.877 14.114 -30.808 1.00 48.22 761 ASP A CA 1
ATOM 6064 C C . ASP A 1 761 ? 54.256 13.628 -29.381 1.00 48.22 761 ASP A C 1
ATOM 6066 O O . ASP A 1 761 ? 53.781 14.201 -28.394 1.00 48.22 761 ASP A O 1
ATOM 6070 N N . ASP A 1 762 ? 55.105 12.595 -29.270 1.00 44.78 762 ASP A N 1
ATOM 6071 C CA . ASP A 1 762 ? 55.618 12.023 -28.009 1.00 44.78 762 ASP A CA 1
ATOM 6072 C C . ASP A 1 762 ? 57.033 12.539 -27.609 1.00 44.78 762 ASP A C 1
ATOM 6074 O O . ASP A 1 762 ? 57.487 12.250 -26.494 1.00 44.78 762 ASP A O 1
ATOM 6078 N N . ASP A 1 763 ? 57.702 13.332 -28.464 1.00 40.38 763 ASP A N 1
ATOM 6079 C CA . ASP A 1 763 ? 58.954 14.087 -28.201 1.00 40.38 763 ASP A CA 1
ATOM 6080 C C . ASP A 1 763 ? 58.681 15.572 -27.856 1.00 40.38 763 ASP A C 1
ATOM 6082 O O . ASP A 1 763 ? 59.421 16.142 -27.008 1.00 40.38 763 ASP A O 1
#

Organism: Stigmatella aurantiaca (NCBI:txid41)

Secondary structure (DSSP, 8-state):
--HHHHHHHTS-TT--HHHHHHHHHHHHHHH-TT----HHHHHHHHHHHHTT-HHHHIIIIIS-HHHHHHHHHHTT--HHHHHHHHHHHHHHHTTT-PPPSEEEEGGG----HHHHHHHHHHHIIIIITT--SSEEEEEEHHHHTT--THHHHHHHTTSEEEEEESSHHHHHHHHHHHHTTTPEEEESSPPS-GGGEEEEEE-SS-EEEESTTHHHHHHHHSSPPPPPP-SSBGGGTSPTT-----PPPSSHHHHHHHHHHHTSHHHHHHT---HHHHHHHHHHHT---BPPHHHHHHHHHHHHHHH-SSPEEE--HHHHHHHHHHHHHS-PPPEEEEETTEEEEES--HHHHHTT---TTEEEE--PPPPPHHHHHHHHHTT--HHHHHH-TT-HHHHHHH-TT-SSHHHHHHHHHHHHHTT-S--PPPPBPTTHHHHHHHHTSSPPPPEEEEE-----EEEBSSSEEE-EEEEHHHHHHHTTT-GGG----SS-EEEPTTS-EEEEEEEEE--TTSS-SS------SS--BSSHHHHH-HHHHHHHHHHHHHHHHHHHHHHHS--TTSTT---HHHHHHHHHHGGGB--S-EEEEEEEEEPPPHHHHHHHHHHHHHHHHHHHHHHTTS-EEE-TTS-EEEEEETTEEEEEEEEE-SS--TTPPPEEEEEE-PEEETTEEE-----EEE--SEEETTTEEE--EEES-EEEE-SSEEEEEEEEE-GGG-TT-S-HHHHHHHHHHHHHHHHHHHHHHHHHH--

Radius of gyration: 53.57 Å; Cα contacts (8 Å, |Δi|>4): 1183; chains: 1; bounding box: 126×68×139 Å